Protein AF-A0A916BZL9-F1 (afdb_monomer)

Radius of gyration: 37.6 Å; Cα contacts (8 Å, |Δi|>4): 1705; chains: 1; bounding box: 95×130×111 Å

pLDDT: mean 75.58, std 20.4, range [21.83, 97.94]

Sequence (964 aa):
MSTSQPVLASDRSGGVELQGHEIQIGGDVVGRDKIVSYTVYGATLQEAPREPLIKRRAAQPQPPRAPLDFFDRTGELAQVEQLIKQGKPVAICGSDGAGKSALLRQAANGSTAHTLPDGVILLEGLDEYGHTLLPGDVIQRWFDAFYLSEPPLKVTSASAQPYLSQLRPLLLLDHVTLDADQLRPLLDLFPNSPALIARPSALPGLARPIKLGPLPRPDAIDLFAATSGLLITAAQRSSVDAICALLNDVPLAIVRAADVIREMNLPLDQAQARLTNAPPLAGDSITLGLSRVMALIQSVLTSLEKQILEVAANLPGISIDPKQIAALIGGAQAVAVEAAIDHLKALGLLHANSPRVRLDAGLRELWRGADGANTIKDRLLAQLLRDLRTGRFNDDTYCAEELGHVLGAIEYAMQAQRWNEAITLSRAIDRYLTLHGLWDAWRQIADRVLQSARAVGDRSAEAWALHQLGTRAIESNKAQAIDLLKQALSVRTQIGDKAGAEITQHNLDILTPPPPIPPKNGEGTIGPTGMSGAAKFMIGAVLVGLVAVVAIVIAQLAPPSAVPTATLVVIAPDTPTRAPGNTPTSRPPSHTPTRTPTGTLPPTATFTPTPTPTETPTPQPMGLIPYLEQVGNAYEIFVSSEDGSQRQALTQRSETGNFDPVLSPDGKSVAFWAFGSFATVRVPPRELYVVSLEERQPRLLLSGQPYDPRIVWSPKSDLVAVTLVTPSELGSQVDIYLAPVTGRNPRPLTSPNLDDYPIHTDPSFSPDGSQIAYVPRATANSGGAGINVVNVDGSNWQPLSLQADNAFLEVRSLAWSPVENQIAFIGRNLADPSSSSVAAPPAGLYLVNGDGSDLTPWIKASLGSAGPLVWSPDGRQVAFTANNALWLLAKESAEPRLLVRGLSVEPNGCTFVPWFMWLSDGRQLAYNTDRNGPIEIHAITIDGRNDRVLKTAPPTYLILPRGC

Mean predicted aligned error: 20.32 Å

Nearest PDB structures (foldseek):
  6ikg-assembly1_C  TM=6.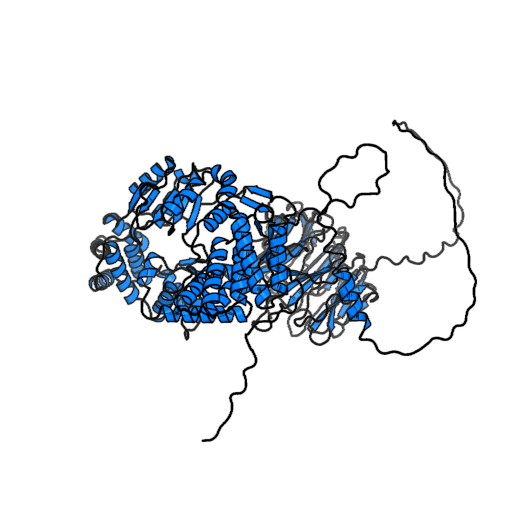586E-01  e=1.154E-08  Deinococcus radiodurans R1 = ATCC 13939 = DSM 20539
  6hc2-assembly4_S  TM=3.197E-01  e=1.027E-03  Homo sapiens
  3sf4-assembly2_B  TM=3.310E-01  e=1.666E-03  Homo sapiens
  6hc2-assembly1_C  TM=3.202E-01  e=1.460E-03  Homo sapiens
  5a7d-assembly2_E  TM=4.018E-01  e=1.793E-02  Drosophila melanogaster

Structure (mmCIF, N/CA/C/O backbone):
data_AF-A0A916BZL9-F1
#
_entry.id   AF-A0A916BZL9-F1
#
loop_
_atom_site.group_PDB
_atom_site.id
_atom_site.type_symbol
_atom_site.label_atom_id
_atom_site.label_alt_id
_atom_site.label_comp_id
_atom_site.label_asym_id
_atom_site.label_entity_id
_atom_site.label_seq_id
_atom_site.pdbx_PDB_ins_code
_atom_site.Cartn_x
_atom_site.Cartn_y
_atom_site.Cartn_z
_atom_site.occupancy
_atom_site.B_iso_or_equiv
_atom_site.auth_seq_id
_atom_site.auth_comp_id
_atom_site.auth_asym_id
_atom_site.auth_atom_id
_atom_site.pdbx_PDB_model_num
ATOM 1 N N . MET A 1 1 ? 33.159 53.559 -18.172 1.00 36.22 1 MET A N 1
ATOM 2 C CA . MET A 1 1 ? 34.130 52.980 -19.122 1.00 36.22 1 MET A CA 1
ATOM 3 C C . MET A 1 1 ? 35.113 52.114 -18.353 1.00 36.22 1 MET A C 1
ATOM 5 O O . MET A 1 1 ? 35.986 52.652 -17.695 1.00 36.22 1 MET A O 1
ATOM 9 N N . SER A 1 2 ? 34.926 50.800 -18.380 1.00 24.42 2 SER A N 1
ATOM 10 C CA . SER A 1 2 ? 35.993 49.814 -18.581 1.00 24.42 2 SER A CA 1
ATOM 11 C C . SER A 1 2 ? 35.319 48.448 -18.646 1.00 24.42 2 SER A C 1
ATOM 13 O O . SER A 1 2 ? 34.538 48.071 -17.778 1.00 24.42 2 SER A O 1
ATOM 15 N N . THR A 1 3 ? 35.536 47.803 -19.774 1.00 26.55 3 THR A N 1
ATOM 16 C CA . THR A 1 3 ? 34.919 46.591 -20.294 1.00 26.55 3 THR A CA 1
ATOM 17 C C . THR A 1 3 ? 35.461 45.337 -19.616 1.00 26.55 3 THR A C 1
ATOM 19 O O . THR A 1 3 ? 36.673 45.159 -19.545 1.00 26.55 3 THR A O 1
ATOM 22 N N . SER A 1 4 ? 34.582 44.413 -19.238 1.00 23.88 4 SER A N 1
ATOM 23 C CA . SER A 1 4 ? 34.914 42.987 -19.155 1.00 23.88 4 SER A CA 1
ATOM 24 C C . SER A 1 4 ? 33.782 42.189 -19.804 1.00 23.88 4 SER A C 1
ATOM 26 O O . SER A 1 4 ? 32.606 42.384 -19.507 1.00 23.88 4 SER A O 1
ATOM 28 N N . GLN A 1 5 ? 34.159 41.395 -20.804 1.00 22.19 5 GLN A N 1
ATOM 29 C CA . GLN A 1 5 ? 33.285 40.592 -21.654 1.00 22.19 5 GLN A CA 1
ATOM 30 C C . GLN A 1 5 ? 32.561 39.492 -20.857 1.00 22.19 5 GLN A C 1
ATOM 32 O O . GLN A 1 5 ? 33.120 38.984 -19.884 1.00 22.19 5 GLN A O 1
ATOM 37 N N . PRO A 1 6 ? 31.364 39.060 -21.295 1.00 21.92 6 PRO A N 1
ATOM 38 C CA . PRO A 1 6 ? 30.734 37.862 -20.768 1.00 21.92 6 PRO A CA 1
ATOM 39 C C . PRO A 1 6 ? 31.481 36.628 -21.289 1.00 21.92 6 PRO A C 1
ATOM 41 O O . PRO A 1 6 ? 31.614 36.420 -22.495 1.00 21.92 6 PRO A O 1
ATOM 44 N N . VAL A 1 7 ? 31.975 35.807 -20.365 1.00 22.41 7 VAL A N 1
ATOM 45 C CA . VAL A 1 7 ? 32.432 34.449 -20.666 1.00 22.41 7 VAL A CA 1
ATOM 46 C C . VAL A 1 7 ? 31.210 33.656 -21.127 1.00 22.41 7 VAL A C 1
ATOM 48 O O . VAL A 1 7 ? 30.223 33.547 -20.401 1.00 22.41 7 VAL A O 1
ATOM 51 N N . LEU A 1 8 ? 31.273 33.149 -22.358 1.00 21.83 8 LEU A N 1
ATOM 52 C CA . LEU A 1 8 ? 30.312 32.217 -22.941 1.00 21.83 8 LEU A CA 1
ATOM 53 C C . LEU A 1 8 ? 30.092 31.043 -21.978 1.00 21.83 8 LEU A C 1
ATOM 55 O O . LEU A 1 8 ? 30.995 30.241 -21.746 1.00 21.83 8 LEU A O 1
ATOM 59 N N . ALA A 1 9 ? 28.886 30.963 -21.419 1.00 22.56 9 ALA A N 1
ATOM 60 C CA . ALA A 1 9 ? 28.412 29.800 -20.692 1.00 22.56 9 ALA A CA 1
ATOM 61 C C . ALA A 1 9 ? 28.256 28.648 -21.692 1.00 22.56 9 ALA A C 1
ATOM 63 O O . ALA A 1 9 ? 27.286 28.586 -22.444 1.00 22.56 9 ALA A O 1
ATOM 64 N N . SER A 1 10 ? 29.246 27.759 -21.728 1.00 22.73 10 SER A N 1
ATOM 65 C CA . SER A 1 10 ? 29.096 26.441 -22.327 1.00 22.73 10 SER A CA 1
ATOM 66 C C . SER A 1 10 ? 28.056 25.663 -21.525 1.00 22.73 10 SER A C 1
ATOM 68 O O . SER A 1 10 ? 28.251 25.411 -20.334 1.00 22.73 10 SER A O 1
ATOM 70 N N . ASP A 1 11 ? 26.956 25.359 -22.201 1.00 28.28 11 ASP A N 1
ATOM 71 C CA . ASP A 1 11 ? 26.041 24.238 -22.006 1.00 28.28 11 ASP A CA 1
ATOM 72 C C . ASP A 1 11 ? 26.281 23.397 -20.735 1.00 28.28 11 ASP A C 1
ATOM 74 O O . ASP A 1 11 ? 27.130 22.508 -20.672 1.00 28.28 11 ASP A O 1
ATOM 78 N N . ARG A 1 12 ? 25.519 23.710 -19.686 1.00 24.77 12 ARG A N 1
ATOM 79 C CA . ARG A 1 12 ? 25.252 22.810 -18.558 1.00 24.77 12 ARG A CA 1
ATOM 80 C C . ARG A 1 12 ? 23.746 22.743 -18.361 1.00 24.77 12 ARG A C 1
ATOM 82 O O . ARG A 1 12 ? 23.211 23.142 -17.329 1.00 24.77 12 ARG A O 1
ATOM 89 N N . SER A 1 13 ? 23.056 22.251 -19.383 1.00 28.45 13 SER A N 1
ATOM 90 C CA . SER A 1 13 ? 21.826 21.506 -19.156 1.00 28.45 13 SER A CA 1
ATOM 91 C C . SER A 1 13 ? 22.213 20.275 -18.325 1.00 28.45 13 SER A C 1
ATOM 93 O O . SER A 1 13 ? 23.066 19.484 -18.715 1.00 28.45 13 SER A O 1
ATOM 95 N N . GLY A 1 14 ? 21.684 20.173 -17.104 1.00 24.56 14 GLY A N 1
ATOM 96 C CA . GLY A 1 14 ? 21.959 19.082 -16.164 1.00 24.56 14 GLY A CA 1
ATOM 97 C C . GLY A 1 14 ? 21.326 17.761 -16.601 1.00 24.56 14 GLY A C 1
ATOM 98 O O . GLY A 1 14 ? 20.512 17.204 -15.870 1.00 24.56 14 GLY A O 1
ATOM 99 N N . GLY A 1 15 ? 21.672 17.285 -17.795 1.00 23.55 15 GLY A N 1
ATOM 100 C CA . GLY A 1 15 ? 21.434 15.917 -18.218 1.00 23.55 15 GLY A CA 1
ATOM 101 C C . GLY A 1 15 ? 22.379 15.006 -17.450 1.00 23.55 15 GLY A C 1
ATOM 102 O O . GLY A 1 15 ? 23.597 15.127 -17.556 1.00 23.55 15 GLY A O 1
ATOM 103 N N . VAL A 1 16 ? 21.822 14.102 -16.651 1.00 24.72 16 VAL A N 1
ATOM 104 C CA . VAL A 1 16 ? 22.564 12.928 -16.199 1.00 24.72 16 VAL A CA 1
ATOM 105 C C . VAL A 1 16 ? 22.815 12.087 -17.449 1.00 24.72 16 VAL A C 1
ATOM 107 O O . VAL A 1 16 ? 21.905 11.453 -17.977 1.00 24.72 16 VAL A O 1
ATOM 110 N N . GL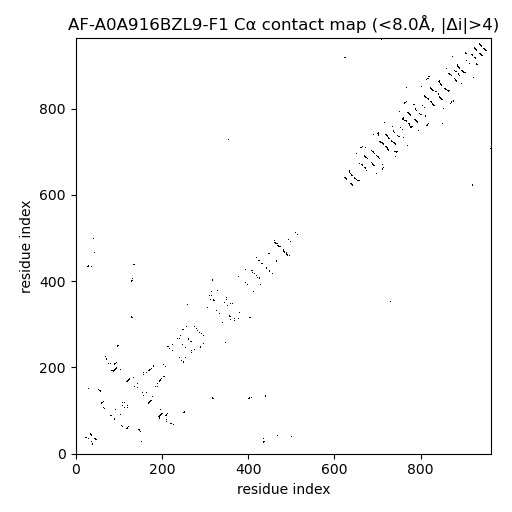U A 1 17 ? 24.033 12.161 -17.973 1.00 22.73 17 GLU A N 1
ATOM 111 C CA . GLU A 1 17 ? 24.498 11.358 -19.099 1.00 22.73 17 GLU A CA 1
ATOM 112 C C . GLU A 1 17 ? 24.733 9.923 -18.591 1.00 22.73 17 GLU A C 1
ATOM 114 O O . GLU A 1 17 ? 25.788 9.592 -18.053 1.00 22.73 17 GLU A O 1
ATOM 119 N N . LEU A 1 18 ? 23.709 9.068 -18.683 1.00 29.05 18 LEU A N 1
ATOM 120 C CA . LEU A 1 18 ? 23.858 7.625 -18.486 1.00 29.05 18 LEU A CA 1
ATOM 121 C C . LEU A 1 18 ? 24.472 7.053 -19.766 1.00 29.05 18 LEU A C 1
ATOM 123 O O . LEU A 1 18 ? 23.783 6.878 -20.771 1.00 29.05 18 LEU A O 1
ATOM 127 N N . GLN A 1 19 ? 25.787 6.823 -19.751 1.00 22.67 19 GLN A N 1
ATOM 128 C CA . GLN A 1 19 ? 26.478 6.177 -20.865 1.00 22.67 19 GLN A CA 1
ATOM 129 C C . GLN A 1 19 ? 25.921 4.770 -21.099 1.00 22.67 19 GLN A C 1
ATOM 131 O O . GLN A 1 19 ? 25.686 4.003 -20.165 1.00 22.67 19 GLN A O 1
ATOM 136 N N . GLY A 1 20 ? 25.674 4.480 -22.376 1.00 26.91 20 GLY A N 1
ATOM 137 C CA . GLY A 1 20 ? 24.860 3.365 -22.823 1.00 26.91 20 GLY A CA 1
ATOM 138 C C . GLY A 1 20 ? 25.423 2.004 -22.460 1.00 26.91 20 GLY A C 1
ATOM 139 O O . GLY A 1 20 ? 26.477 1.629 -22.955 1.00 26.91 20 GLY A O 1
ATOM 140 N N . HIS A 1 21 ? 24.635 1.252 -21.700 1.00 23.06 21 HIS A N 1
ATOM 141 C CA . HIS A 1 21 ? 24.303 -0.150 -21.940 1.00 23.06 21 HIS A CA 1
ATOM 142 C C . HIS A 1 21 ? 22.771 -0.242 -21.839 1.00 23.06 21 HIS A C 1
ATOM 144 O O . HIS A 1 21 ? 22.163 0.513 -21.080 1.00 23.06 21 HIS A O 1
ATOM 150 N N . GLU A 1 22 ? 22.133 -1.100 -22.638 1.00 32.22 22 GLU A N 1
ATOM 151 C CA . GLU A 1 22 ? 20.715 -1.447 -22.486 1.00 32.22 22 GLU A CA 1
ATOM 152 C C . GLU A 1 22 ? 20.497 -2.000 -21.073 1.00 32.22 22 GLU A C 1
ATOM 154 O O . GLU A 1 22 ? 20.740 -3.172 -20.796 1.00 32.22 22 GLU A O 1
ATOM 159 N N . ILE A 1 23 ? 20.076 -1.141 -20.146 1.00 28.30 23 ILE A N 1
ATOM 160 C CA . ILE A 1 23 ? 19.605 -1.584 -18.842 1.00 28.30 23 ILE A CA 1
ATOM 161 C C . ILE A 1 23 ? 18.109 -1.818 -19.011 1.00 28.30 23 ILE A C 1
ATOM 163 O O . ILE A 1 23 ? 17.318 -0.875 -19.034 1.00 28.30 23 ILE A O 1
ATOM 167 N N . GLN A 1 24 ? 17.721 -3.082 -19.160 1.00 32.16 24 GLN A N 1
ATOM 168 C CA . GLN A 1 24 ? 16.336 -3.500 -18.989 1.00 32.16 24 GLN A CA 1
ATOM 169 C C . GLN A 1 24 ? 16.021 -3.374 -17.490 1.00 32.16 24 GLN A C 1
ATOM 171 O O . GLN A 1 24 ? 16.237 -4.291 -16.700 1.00 32.16 24 GLN A O 1
ATOM 176 N N . ILE A 1 25 ? 15.605 -2.183 -17.062 1.00 34.12 25 ILE A N 1
ATOM 177 C CA . ILE A 1 25 ? 15.212 -1.936 -15.675 1.00 34.12 25 ILE A CA 1
ATOM 178 C C . ILE A 1 25 ? 13.791 -2.515 -15.553 1.00 34.12 25 ILE A C 1
ATOM 180 O O . ILE A 1 25 ? 12.865 -1.999 -16.173 1.00 34.12 25 ILE A O 1
ATOM 184 N N . GLY A 1 26 ? 13.639 -3.638 -14.846 1.00 29.56 26 GLY A N 1
ATOM 185 C CA . GLY A 1 26 ? 12.522 -4.587 -14.984 1.00 29.56 26 GLY A CA 1
ATOM 186 C C . GLY A 1 26 ? 11.088 -4.053 -14.848 1.00 29.56 26 GLY A C 1
ATOM 187 O O . GLY A 1 26 ? 10.867 -2.973 -14.304 1.00 29.56 26 GLY A O 1
ATOM 188 N N . GLY A 1 27 ? 10.151 -4.882 -15.331 1.00 43.59 27 GLY A N 1
ATOM 189 C CA . GLY A 1 27 ? 8.694 -4.705 -15.364 1.00 43.59 27 GLY A CA 1
ATOM 190 C C . GLY A 1 27 ? 8.173 -4.805 -16.806 1.00 43.59 27 GLY A C 1
ATOM 191 O O . GLY A 1 27 ? 8.584 -4.015 -17.647 1.00 43.59 27 GLY A O 1
ATOM 192 N N . ASP A 1 28 ? 7.296 -5.771 -17.088 1.00 53.78 28 ASP A N 1
ATOM 193 C CA . ASP A 1 28 ? 6.644 -5.950 -18.392 1.00 53.78 28 ASP A CA 1
ATOM 194 C C . ASP A 1 28 ? 5.125 -5.890 -18.175 1.00 53.78 28 ASP A C 1
ATOM 196 O O . ASP A 1 28 ? 4.580 -6.707 -17.428 1.00 53.78 28 ASP A O 1
ATOM 200 N N . VAL A 1 29 ? 4.437 -4.944 -18.821 1.00 55.78 29 VAL A N 1
ATOM 201 C CA . VAL A 1 29 ? 2.962 -4.909 -18.863 1.00 55.78 29 VAL A CA 1
ATOM 202 C C . VAL A 1 29 ? 2.512 -5.287 -20.262 1.00 55.78 29 VAL A C 1
ATOM 204 O O . VAL A 1 29 ? 2.971 -4.693 -21.239 1.00 55.78 29 VAL A O 1
ATOM 207 N N . VAL A 1 30 ? 1.609 -6.264 -20.375 1.00 56.41 30 VAL A N 1
ATOM 208 C CA . VAL A 1 30 ? 1.049 -6.656 -21.668 1.00 56.41 30 VAL A CA 1
ATOM 209 C C . VAL A 1 30 ? -0.151 -5.788 -22.015 1.00 56.41 30 VAL A C 1
ATOM 211 O O . VAL A 1 30 ? -1.174 -5.809 -21.330 1.00 56.41 30 VAL A O 1
ATOM 214 N N . GLY A 1 31 ? -0.032 -5.048 -23.113 1.00 55.84 31 GLY A N 1
ATOM 215 C CA . GLY A 1 31 ? -1.159 -4.524 -23.869 1.00 55.84 31 GLY A CA 1
ATOM 216 C C . GLY A 1 31 ? -1.530 -5.528 -24.956 1.00 55.84 31 GLY A C 1
ATOM 217 O O . GLY A 1 31 ? -0.776 -5.685 -25.907 1.00 55.84 31 GLY A O 1
ATOM 218 N N . ARG A 1 32 ? -2.645 -6.249 -24.777 1.00 60.88 32 ARG A N 1
ATOM 219 C CA . ARG A 1 32 ? -3.211 -7.274 -25.681 1.00 60.88 32 ARG A CA 1
ATOM 220 C C . ARG A 1 32 ? -2.231 -8.367 -26.160 1.00 60.88 32 ARG A C 1
ATOM 222 O O . ARG A 1 32 ? -2.323 -9.492 -25.677 1.00 60.88 32 ARG A O 1
ATOM 229 N N . ASP A 1 33 ? -1.337 -8.045 -27.095 1.00 57.38 33 ASP A N 1
ATOM 230 C CA . ASP A 1 33 ? -0.308 -8.891 -27.721 1.00 57.38 33 ASP A CA 1
ATOM 231 C C . ASP A 1 33 ? 1.117 -8.295 -27.656 1.00 57.38 33 ASP A C 1
ATOM 233 O O . ASP A 1 33 ? 2.048 -8.883 -28.204 1.00 57.38 33 ASP A O 1
ATOM 237 N N . LYS A 1 34 ? 1.319 -7.143 -27.004 1.00 68.38 34 LYS A N 1
ATOM 238 C CA . LYS A 1 34 ? 2.613 -6.459 -26.862 1.00 68.38 34 LYS A CA 1
ATOM 239 C C . LYS A 1 34 ? 3.009 -6.306 -25.405 1.00 68.38 34 LYS A C 1
ATOM 241 O O . LYS A 1 34 ? 2.186 -5.941 -24.577 1.00 68.38 34 LYS A O 1
ATOM 246 N N . ILE A 1 35 ? 4.282 -6.509 -25.105 1.00 66.06 35 ILE A N 1
ATOM 247 C CA . ILE A 1 35 ? 4.900 -6.139 -23.834 1.00 66.06 35 ILE A CA 1
ATOM 248 C C . ILE A 1 35 ? 5.417 -4.704 -23.942 1.00 66.06 35 ILE A C 1
ATOM 250 O O . ILE A 1 35 ? 6.112 -4.363 -24.899 1.00 66.06 35 ILE A O 1
ATOM 254 N N . VAL A 1 36 ? 5.095 -3.874 -22.953 1.00 69.25 36 VAL A N 1
ATOM 255 C CA . VAL A 1 36 ? 5.715 -2.564 -22.758 1.00 69.25 36 VAL A CA 1
ATOM 256 C C . VAL A 1 36 ? 6.827 -2.709 -21.721 1.00 69.25 36 VAL A C 1
ATOM 258 O O . VAL A 1 36 ? 6.548 -3.022 -20.564 1.00 69.25 36 VAL A O 1
ATOM 261 N N . SER A 1 37 ? 8.068 -2.457 -22.137 1.00 67.12 37 SER A N 1
ATOM 262 C CA . SER A 1 37 ? 9.252 -2.363 -21.267 1.00 67.12 37 SER A CA 1
ATOM 263 C C . SER A 1 37 ? 9.768 -0.917 -21.241 1.00 67.12 37 SER A C 1
ATOM 265 O O . SER A 1 37 ? 9.403 -0.110 -22.096 1.00 67.12 37 SER A O 1
ATOM 267 N N . TYR A 1 38 ? 10.629 -0.556 -20.286 1.00 68.75 38 TYR A N 1
ATOM 268 C CA . TYR A 1 38 ? 11.061 0.835 -20.090 1.00 68.75 38 TYR A CA 1
ATOM 269 C C . TYR A 1 38 ? 12.564 1.053 -20.328 1.00 68.75 38 TYR A C 1
ATOM 271 O O . TYR A 1 38 ? 13.388 0.306 -19.804 1.00 68.75 38 TYR A O 1
ATOM 279 N N . THR A 1 39 ? 12.927 2.117 -21.056 1.00 68.75 39 THR A N 1
ATOM 280 C CA . THR A 1 39 ? 14.320 2.556 -21.279 1.00 68.75 39 THR A CA 1
ATOM 281 C C . THR A 1 39 ? 14.508 4.028 -20.905 1.00 68.75 39 THR A C 1
ATOM 283 O O . THR A 1 39 ? 13.540 4.775 -20.756 1.00 68.75 39 THR A O 1
ATOM 286 N N . VAL A 1 40 ? 15.760 4.498 -20.829 1.00 63.59 40 VAL A N 1
ATOM 287 C CA . VAL A 1 40 ? 16.072 5.926 -20.599 1.00 63.59 40 VAL A CA 1
ATOM 288 C C . VAL A 1 40 ? 15.510 6.860 -21.687 1.00 63.59 40 VAL A C 1
ATOM 290 O O . VAL A 1 40 ? 15.324 8.052 -21.439 1.00 63.59 40 VAL A O 1
ATOM 293 N N . TYR A 1 41 ? 15.191 6.325 -22.872 1.00 66.44 41 TYR A N 1
ATOM 294 C CA . TYR A 1 41 ? 14.620 7.066 -24.003 1.00 66.44 41 TYR A CA 1
ATOM 295 C C . TYR A 1 41 ? 13.089 6.972 -24.100 1.00 66.44 41 TYR A C 1
ATOM 297 O O . TYR A 1 41 ? 12.506 7.609 -24.986 1.00 66.44 41 TYR A O 1
ATOM 305 N N . GLY A 1 42 ? 12.444 6.223 -23.200 1.00 72.38 42 GLY A N 1
ATOM 306 C CA . GLY A 1 42 ? 10.999 6.005 -23.166 1.00 72.38 42 GLY A CA 1
ATOM 307 C C . GLY A 1 42 ? 10.596 4.529 -23.174 1.00 72.38 42 GLY A C 1
ATOM 308 O O . GLY A 1 42 ? 11.431 3.622 -23.104 1.00 72.38 42 GLY A O 1
ATOM 309 N N . ALA A 1 43 ? 9.289 4.306 -23.245 1.00 82.44 43 ALA A N 1
ATOM 310 C CA . ALA A 1 43 ? 8.665 2.994 -23.259 1.00 82.44 43 ALA A CA 1
ATOM 311 C C . ALA A 1 43 ? 8.832 2.297 -24.621 1.00 82.44 43 ALA A C 1
ATOM 313 O O . ALA A 1 43 ? 8.488 2.829 -25.675 1.00 82.44 43 ALA A O 1
ATOM 314 N N . THR A 1 44 ? 9.321 1.067 -24.593 1.00 82.81 44 THR A N 1
ATOM 315 C CA . THR A 1 44 ? 9.607 0.232 -25.764 1.00 82.81 44 THR A CA 1
ATOM 316 C C . THR A 1 44 ? 8.619 -0.911 -25.872 1.00 82.81 44 THR A C 1
ATOM 318 O O . THR A 1 44 ? 8.185 -1.447 -24.853 1.00 82.81 44 THR A O 1
ATOM 321 N N . LEU A 1 45 ? 8.297 -1.304 -27.098 1.00 82.44 45 LEU A N 1
ATOM 322 C CA . LEU A 1 45 ? 7.410 -2.426 -27.369 1.00 82.44 45 LEU A CA 1
ATOM 323 C C . LEU A 1 45 ? 8.190 -3.699 -27.663 1.00 82.44 45 LEU A C 1
ATOM 325 O O . LEU A 1 45 ? 9.231 -3.673 -28.320 1.00 82.44 45 LEU A O 1
ATOM 329 N N . GLN A 1 46 ? 7.625 -4.823 -27.250 1.00 80.00 46 GLN A N 1
ATOM 330 C CA . GLN A 1 46 ? 8.052 -6.160 -27.642 1.00 80.00 46 GLN A CA 1
ATOM 331 C C . GLN A 1 46 ? 6.822 -7.007 -27.977 1.00 80.00 46 GLN A C 1
ATOM 333 O O . GLN A 1 46 ? 5.725 -6.741 -27.491 1.00 80.00 46 GLN A O 1
ATOM 338 N N . GLU A 1 47 ? 6.985 -8.029 -28.813 1.00 74.12 47 GLU A N 1
ATOM 339 C CA . GLU A 1 47 ? 5.933 -9.025 -29.042 1.00 74.12 47 GLU A CA 1
ATOM 340 C C . GLU A 1 47 ? 5.725 -9.861 -27.774 1.00 74.12 47 GLU A C 1
ATOM 342 O O . GLU A 1 47 ? 6.691 -10.358 -27.189 1.00 74.12 47 GLU A O 1
ATOM 347 N N . ALA A 1 48 ? 4.475 -10.041 -27.341 1.00 65.56 48 ALA A N 1
ATOM 348 C CA . ALA A 1 48 ? 4.183 -10.919 -26.219 1.00 65.56 48 ALA A CA 1
ATOM 349 C C . ALA A 1 48 ? 4.432 -12.383 -26.639 1.00 65.56 48 ALA A C 1
ATOM 351 O O . ALA A 1 48 ? 3.887 -12.841 -27.644 1.00 65.56 48 ALA A O 1
ATOM 352 N N . PRO A 1 49 ? 5.213 -13.164 -25.870 1.00 63.78 49 PRO A N 1
ATOM 353 C CA . PRO A 1 49 ? 5.552 -14.540 -26.236 1.00 63.78 49 PRO A CA 1
ATOM 354 C C . PRO A 1 49 ? 4.350 -15.496 -26.160 1.00 63.78 49 PRO A C 1
ATOM 356 O O . PRO A 1 49 ? 4.393 -16.588 -26.724 1.00 63.78 49 PRO A O 1
ATOM 359 N N . ARG A 1 50 ? 3.291 -15.112 -25.433 1.00 67.00 50 ARG A N 1
ATOM 360 C CA . ARG A 1 50 ? 2.023 -15.841 -25.288 1.00 67.00 50 ARG A CA 1
ATOM 361 C C . ARG A 1 50 ? 0.910 -14.899 -24.825 1.00 67.00 50 ARG A C 1
ATOM 363 O O . ARG A 1 50 ? 1.199 -13.875 -24.208 1.00 67.00 50 ARG A O 1
ATOM 370 N N . GLU A 1 51 ? -0.345 -15.284 -25.056 1.00 70.44 51 GLU A N 1
ATOM 371 C CA . GLU A 1 51 ? -1.496 -14.593 -24.463 1.00 70.44 51 GLU A CA 1
ATOM 372 C C . GLU A 1 51 ? -1.443 -14.654 -22.919 1.00 70.44 51 GLU A C 1
ATOM 374 O O . GLU A 1 51 ? -1.072 -15.698 -22.364 1.00 70.44 51 GLU A O 1
ATOM 379 N N . PRO A 1 52 ? -1.804 -13.566 -22.209 1.00 78.25 52 PRO A N 1
ATOM 380 C CA . PRO A 1 52 ? -1.832 -13.545 -20.749 1.00 78.25 52 PRO A CA 1
ATOM 381 C C . PRO A 1 52 ? -2.801 -14.570 -20.156 1.00 78.25 52 PRO A C 1
ATOM 383 O O . PRO A 1 52 ? -3.967 -14.658 -20.545 1.00 78.25 52 PRO A O 1
ATOM 386 N N . LEU A 1 53 ? -2.334 -15.318 -19.155 1.00 82.88 53 LEU A N 1
ATOM 387 C CA . LEU A 1 53 ? -3.181 -16.226 -18.387 1.00 82.88 53 LEU A CA 1
ATOM 388 C C . LEU A 1 53 ? -3.981 -15.420 -17.366 1.00 82.88 53 LEU A C 1
ATOM 390 O O . LEU A 1 53 ? -3.405 -14.855 -16.440 1.00 82.88 53 LEU A O 1
ATOM 394 N N . ILE A 1 54 ? -5.305 -15.390 -17.520 1.00 89.75 54 ILE A N 1
ATOM 395 C CA . ILE A 1 54 ? -6.210 -14.685 -16.607 1.00 89.75 54 ILE A CA 1
ATOM 396 C C . ILE A 1 54 ? -6.875 -15.703 -15.683 1.00 89.75 54 ILE A C 1
ATOM 398 O O . ILE A 1 54 ? -7.590 -16.599 -16.136 1.00 89.75 54 ILE A O 1
ATOM 402 N N . LYS A 1 55 ? -6.663 -15.556 -14.374 1.00 92.12 55 LYS A N 1
ATOM 403 C CA . LYS A 1 55 ? -7.223 -16.434 -13.343 1.00 92.12 55 LYS A CA 1
ATOM 404 C C . LYS A 1 55 ? -8.058 -15.629 -12.361 1.00 92.12 55 LYS A C 1
ATOM 406 O O . LYS A 1 55 ? -7.608 -14.623 -11.828 1.00 92.12 55 LYS A O 1
ATOM 411 N N . ARG A 1 56 ? -9.272 -16.096 -12.075 1.00 91.31 56 ARG A N 1
ATOM 412 C CA . ARG A 1 56 ? -10.117 -15.500 -11.036 1.00 91.31 56 ARG A CA 1
ATOM 413 C C . ARG A 1 56 ? -9.487 -15.702 -9.652 1.00 91.31 56 ARG A C 1
ATOM 415 O O . ARG A 1 56 ? -9.036 -16.805 -9.335 1.00 91.31 56 ARG A O 1
ATOM 422 N N . ARG A 1 57 ? -9.466 -14.653 -8.829 1.00 90.44 57 ARG A N 1
ATOM 423 C CA . ARG A 1 57 ? -8.993 -14.709 -7.439 1.00 90.44 57 ARG A CA 1
ATOM 424 C C . ARG A 1 57 ? -9.896 -15.610 -6.596 1.00 90.44 57 ARG A C 1
ATOM 426 O O . ARG A 1 57 ? -11.111 -15.629 -6.778 1.00 90.44 57 ARG A O 1
ATOM 433 N N . ALA A 1 58 ? -9.282 -16.353 -5.674 1.00 82.12 58 ALA A N 1
ATOM 434 C CA . ALA A 1 58 ? -10.002 -17.226 -4.745 1.00 82.12 58 ALA A CA 1
ATOM 435 C C . ALA A 1 58 ? -10.705 -16.426 -3.635 1.00 82.12 58 ALA A C 1
ATOM 437 O O . ALA A 1 58 ? -11.844 -16.727 -3.287 1.00 82.12 58 ALA A O 1
ATOM 438 N N . ALA A 1 59 ? -10.040 -15.393 -3.109 1.00 77.88 59 ALA A N 1
ATOM 439 C CA . ALA A 1 59 ? -10.613 -14.480 -2.128 1.00 77.88 59 ALA A CA 1
ATOM 440 C C . ALA A 1 59 ? -11.445 -13.392 -2.818 1.00 77.88 59 ALA A C 1
ATOM 442 O O . ALA A 1 59 ? -11.019 -12.818 -3.822 1.00 77.88 59 ALA A O 1
ATOM 443 N N . GLN A 1 60 ? -12.620 -13.107 -2.260 1.00 83.00 60 GLN A N 1
ATOM 444 C CA . GLN A 1 60 ? -13.497 -12.038 -2.731 1.00 83.00 60 GLN A CA 1
ATOM 445 C C . GLN A 1 60 ? -13.209 -10.727 -1.991 1.00 83.00 60 GLN A C 1
ATOM 447 O O . GLN A 1 60 ? -12.861 -10.779 -0.804 1.00 83.00 60 GLN A O 1
ATOM 452 N N . PRO A 1 61 ? -13.405 -9.568 -2.647 1.00 88.38 61 PRO A N 1
ATOM 453 C CA . PRO A 1 61 ? -13.385 -8.268 -1.987 1.00 88.38 61 PRO A CA 1
ATOM 454 C C . PRO A 1 61 ? -14.324 -8.237 -0.776 1.00 88.38 61 PRO A C 1
ATOM 456 O O . PRO A 1 61 ? -15.494 -8.623 -0.864 1.00 88.38 61 PRO A O 1
ATOM 459 N N . GLN A 1 62 ? -13.786 -7.810 0.364 1.00 87.50 62 GLN A N 1
ATOM 460 C CA . GLN A 1 62 ? -14.511 -7.734 1.629 1.00 87.50 62 GLN A CA 1
ATOM 461 C C . GLN A 1 62 ? -15.087 -6.328 1.840 1.00 87.50 62 GLN A C 1
ATOM 463 O O . GLN A 1 62 ? -14.490 -5.347 1.386 1.00 87.50 62 GLN A O 1
ATOM 468 N N . PRO A 1 63 ? -16.226 -6.201 2.545 1.00 87.81 63 PRO A N 1
ATOM 469 C CA . PRO A 1 63 ? -16.784 -4.896 2.860 1.00 87.81 63 PRO A CA 1
ATOM 470 C C . PRO A 1 63 ? -15.826 -4.071 3.737 1.00 87.81 63 PRO A C 1
ATOM 472 O O . PRO A 1 63 ? -15.117 -4.630 4.579 1.00 87.81 63 PRO A O 1
ATOM 475 N N . PRO A 1 64 ? -15.817 -2.732 3.587 1.00 87.00 64 PRO A N 1
ATOM 476 C CA . PRO A 1 64 ? -15.110 -1.863 4.520 1.00 87.00 64 PRO A CA 1
ATOM 477 C C . PRO A 1 64 ? -15.692 -2.010 5.927 1.00 87.00 64 PRO A C 1
ATOM 479 O O . PRO A 1 64 ? -16.874 -2.316 6.084 1.00 87.00 64 PRO A O 1
ATOM 482 N N . ARG A 1 65 ? -14.888 -1.735 6.959 1.00 80.94 65 ARG A N 1
ATOM 483 C CA . ARG A 1 65 ? -15.338 -1.819 8.355 1.00 80.94 65 ARG A CA 1
ATOM 484 C C . ARG A 1 65 ? -16.586 -0.956 8.585 1.00 80.94 65 ARG A C 1
ATOM 486 O O . ARG A 1 65 ? -16.621 0.215 8.192 1.00 80.94 65 ARG A O 1
ATOM 493 N N . ALA A 1 66 ? -17.587 -1.539 9.241 1.00 84.56 66 ALA A N 1
ATOM 494 C CA . ALA A 1 66 ? -18.779 -0.816 9.661 1.00 84.56 66 ALA A CA 1
ATOM 495 C C . ALA A 1 66 ? -18.420 0.319 10.645 1.00 84.56 66 ALA A C 1
ATOM 497 O O . ALA A 1 66 ? -17.464 0.180 11.419 1.00 84.56 66 ALA A O 1
ATOM 498 N N . PRO A 1 67 ? -19.169 1.436 10.639 1.00 80.38 67 PRO A N 1
ATOM 499 C CA . PRO A 1 67 ? -19.105 2.421 11.714 1.00 80.38 67 PRO A CA 1
ATOM 500 C C . PRO A 1 67 ? -19.281 1.746 13.082 1.00 80.38 67 PRO A C 1
ATOM 502 O O . PRO A 1 67 ? -20.116 0.856 13.221 1.00 80.38 67 PRO A O 1
ATOM 505 N N . LEU A 1 68 ? -18.490 2.164 14.076 1.00 66.12 68 LEU A N 1
ATOM 506 C CA . LEU A 1 68 ? -18.599 1.653 15.451 1.00 66.12 68 LEU A CA 1
ATOM 507 C C . LEU A 1 68 ? -19.984 1.934 16.037 1.00 66.12 68 LEU A C 1
ATOM 509 O O . LEU A 1 68 ? -20.587 1.038 16.620 1.00 66.12 68 LEU A O 1
ATOM 513 N N . ASP A 1 69 ? -20.502 3.136 15.786 1.00 68.56 69 ASP A N 1
ATOM 514 C CA . ASP A 1 69 ? -21.848 3.531 16.162 1.00 68.56 69 ASP A CA 1
ATOM 515 C C . ASP A 1 69 ? -22.629 4.044 14.943 1.00 68.56 69 ASP A C 1
ATOM 517 O O . ASP A 1 69 ? -22.102 4.774 14.096 1.00 68.56 69 ASP A O 1
ATOM 521 N N . PHE A 1 70 ? -23.905 3.662 14.850 1.00 77.50 70 PHE A N 1
ATOM 522 C CA . PHE A 1 70 ? -24.795 4.023 13.747 1.00 77.50 70 PHE A CA 1
ATOM 523 C C . PHE A 1 70 ? -26.144 4.502 14.295 1.00 77.50 70 PHE A C 1
ATOM 525 O O . PHE A 1 70 ? -26.974 3.698 14.715 1.00 77.50 70 PHE A O 1
ATOM 532 N N . PHE A 1 71 ? -26.354 5.821 14.289 1.00 73.94 71 PHE A N 1
ATOM 533 C CA . PHE A 1 71 ? -27.543 6.474 14.847 1.00 73.94 71 PHE A CA 1
ATOM 534 C C . PHE A 1 71 ? -28.466 7.011 13.750 1.00 73.94 71 PHE A C 1
ATOM 536 O O . PHE A 1 71 ? -27.993 7.499 12.724 1.00 73.94 71 PHE A O 1
ATOM 543 N N . ASP A 1 72 ? -29.774 6.887 13.987 1.00 67.62 72 ASP A N 1
ATOM 544 C CA . ASP A 1 72 ? -30.903 7.386 13.184 1.00 67.62 72 ASP A CA 1
ATOM 545 C C . ASP A 1 72 ? -30.675 7.578 11.686 1.00 67.62 72 ASP A C 1
ATOM 547 O O . ASP A 1 72 ? -30.783 8.650 11.08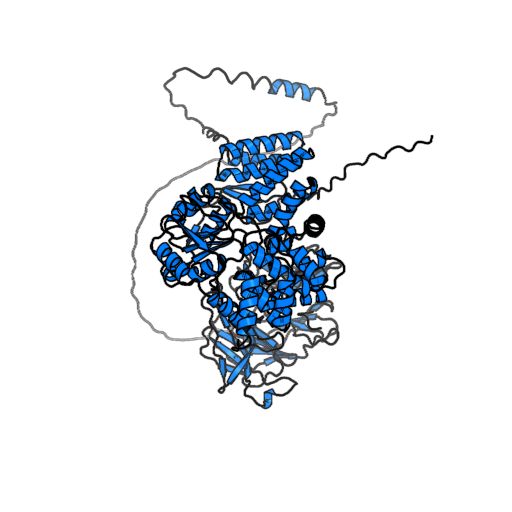5 1.00 67.62 72 ASP A O 1
ATOM 551 N N . ARG A 1 73 ? -30.357 6.452 11.064 1.00 81.12 73 ARG A N 1
ATOM 552 C CA . ARG A 1 73 ? -30.402 6.276 9.617 1.00 81.12 73 ARG A CA 1
ATOM 553 C C . ARG A 1 73 ? -30.975 4.911 9.261 1.00 81.12 73 ARG A C 1
ATOM 555 O O . ARG A 1 73 ? -30.661 4.360 8.214 1.00 81.12 73 ARG A O 1
ATOM 562 N N . THR A 1 74 ? -31.788 4.324 10.145 1.00 82.31 74 THR A N 1
ATOM 563 C CA . THR A 1 74 ? -32.388 2.994 9.942 1.00 82.31 74 THR A CA 1
ATOM 564 C C . THR A 1 74 ? -33.416 3.014 8.813 1.00 82.31 74 THR A C 1
ATOM 566 O O . THR A 1 74 ? -33.477 2.068 8.030 1.00 82.31 74 THR A O 1
ATOM 569 N N . GLY A 1 75 ? -34.167 4.112 8.671 1.00 85.69 75 GLY A N 1
ATOM 570 C CA . GLY A 1 75 ? -35.096 4.323 7.562 1.00 85.69 75 GLY A CA 1
ATOM 571 C C . GLY A 1 75 ? -34.379 4.444 6.216 1.00 85.69 75 GLY A C 1
ATOM 572 O O . GLY A 1 75 ? -34.740 3.762 5.257 1.00 85.69 75 GLY A O 1
ATOM 573 N N . GLU A 1 76 ? -33.337 5.272 6.136 1.00 91.94 76 GLU A N 1
ATOM 574 C CA . GLU A 1 76 ? -32.500 5.416 4.944 1.00 91.94 76 GLU A CA 1
ATOM 575 C C . GLU A 1 76 ? -31.741 4.126 4.633 1.00 91.94 76 GLU A C 1
ATOM 577 O O . GLU A 1 76 ? -31.691 3.726 3.473 1.00 91.94 76 GLU A O 1
ATOM 582 N N . LEU A 1 77 ? -31.207 3.438 5.645 1.00 93.12 77 LEU A N 1
ATOM 583 C CA . LEU A 1 77 ? -30.552 2.139 5.495 1.00 93.12 77 LEU A CA 1
ATOM 584 C C . LEU A 1 77 ? -31.523 1.103 4.926 1.00 93.12 77 LEU A C 1
ATOM 586 O O . LEU A 1 77 ? -31.183 0.440 3.953 1.00 93.12 77 LEU A O 1
ATOM 590 N N . ALA A 1 78 ? -32.749 1.017 5.447 1.00 91.12 78 ALA A N 1
ATOM 591 C CA . ALA A 1 78 ? -33.768 0.117 4.914 1.00 91.12 78 ALA A CA 1
ATOM 592 C C . ALA A 1 78 ? -34.113 0.439 3.447 1.00 91.12 78 ALA A C 1
ATOM 594 O O . ALA A 1 78 ? -34.277 -0.473 2.633 1.00 91.12 78 ALA A O 1
ATOM 595 N N . GLN A 1 79 ? -34.177 1.726 3.078 1.00 92.69 79 GLN A N 1
ATOM 596 C CA . GLN A 1 79 ? -34.362 2.145 1.683 1.00 92.69 79 GLN A CA 1
ATOM 597 C C . GLN A 1 79 ? -33.169 1.753 0.801 1.00 92.69 79 GLN A C 1
ATOM 599 O O . GLN A 1 79 ? -33.373 1.233 -0.298 1.00 92.69 79 GLN A O 1
ATOM 604 N N . VAL A 1 80 ? -31.936 1.973 1.272 1.00 94.25 80 VAL A N 1
ATOM 605 C CA . VAL A 1 80 ? -30.706 1.554 0.584 1.00 94.25 80 VAL A CA 1
ATOM 606 C C . VAL A 1 80 ? -30.724 0.042 0.369 1.00 94.25 80 VAL A C 1
ATOM 608 O O . VAL A 1 80 ? -30.607 -0.406 -0.768 1.00 94.25 80 VAL A O 1
ATOM 611 N N . GLU A 1 81 ? -30.946 -0.751 1.417 1.00 93.25 81 GLU A N 1
ATOM 612 C CA . GLU A 1 81 ? -30.992 -2.214 1.342 1.00 93.25 81 GLU A CA 1
ATOM 613 C C . GLU A 1 81 ? -32.078 -2.710 0.380 1.00 93.25 81 GLU A C 1
ATOM 615 O O . GLU A 1 81 ? -31.849 -3.633 -0.405 1.00 93.25 81 GLU A O 1
ATOM 620 N N . GLN A 1 82 ? -33.253 -2.075 0.372 1.00 92.94 82 GLN A N 1
ATOM 621 C CA . GLN A 1 82 ? -34.312 -2.404 -0.578 1.00 92.94 82 GLN A CA 1
ATOM 622 C C . GLN A 1 82 ? -33.902 -2.110 -2.029 1.00 92.94 82 GLN A C 1
ATOM 624 O O . GLN A 1 82 ? -34.241 -2.880 -2.928 1.00 92.94 82 GLN A O 1
ATOM 629 N N . LEU A 1 83 ? -33.185 -1.013 -2.282 1.00 92.38 83 LEU A N 1
ATOM 630 C CA . LEU A 1 83 ? -32.706 -0.661 -3.621 1.00 92.38 83 LEU A CA 1
ATOM 631 C C . LEU A 1 83 ? -31.539 -1.548 -4.076 1.00 92.38 83 LEU A C 1
ATOM 633 O O . LEU A 1 83 ? -31.494 -1.905 -5.255 1.00 92.38 83 LEU A O 1
ATOM 637 N N . ILE A 1 84 ? -30.673 -1.983 -3.153 1.00 92.00 84 ILE A N 1
ATOM 638 C CA . ILE A 1 84 ? -29.646 -3.002 -3.416 1.00 92.00 84 ILE A CA 1
ATOM 639 C C . ILE A 1 84 ? -30.316 -4.300 -3.884 1.00 92.00 84 ILE A C 1
ATOM 641 O O . ILE A 1 84 ? -29.927 -4.839 -4.917 1.00 92.00 84 ILE A O 1
ATOM 645 N N . LYS A 1 85 ? -31.386 -4.758 -3.209 1.00 90.50 85 LYS A N 1
ATOM 646 C CA . LYS A 1 85 ? -32.165 -5.942 -3.639 1.00 90.50 85 LYS A CA 1
ATOM 647 C C . LYS A 1 85 ? -32.749 -5.805 -5.048 1.00 90.50 85 LYS A C 1
ATOM 649 O O . LYS A 1 85 ? -32.970 -6.809 -5.715 1.00 90.50 85 LYS A O 1
ATOM 654 N N . GLN A 1 86 ? -33.017 -4.580 -5.501 1.00 89.62 86 GLN A N 1
ATOM 655 C CA . GLN A 1 86 ? -33.527 -4.301 -6.848 1.00 89.62 86 GLN A CA 1
ATOM 656 C C . GLN A 1 86 ? -32.422 -4.202 -7.913 1.00 89.62 86 GLN A C 1
ATOM 658 O O . GLN A 1 86 ? -32.753 -3.996 -9.079 1.00 89.62 86 GLN A O 1
ATOM 663 N N . GLY A 1 87 ? -31.140 -4.293 -7.534 1.00 86.38 87 GLY A N 1
ATOM 664 C CA . GLY A 1 87 ? -30.003 -4.164 -8.451 1.00 86.38 87 GLY A CA 1
ATOM 665 C C . GLY A 1 87 ? -29.842 -2.764 -9.054 1.00 86.38 87 GLY A C 1
ATOM 666 O O . GLY A 1 87 ? -29.260 -2.623 -10.123 1.00 86.38 87 GLY A O 1
ATOM 667 N N . LYS A 1 88 ? -30.399 -1.720 -8.424 1.00 82.88 88 LYS A N 1
ATOM 668 C CA . LYS A 1 88 ? -30.368 -0.351 -8.966 1.00 82.88 88 LYS A CA 1
ATOM 669 C C . LYS A 1 88 ? -29.200 0.454 -8.391 1.00 82.88 88 LYS A C 1
ATOM 671 O O . LYS A 1 88 ? -28.955 0.359 -7.189 1.00 82.88 88 LYS A O 1
ATOM 676 N N . PRO A 1 89 ? -28.554 1.327 -9.186 1.00 93.00 89 PRO A N 1
ATOM 677 C CA . PRO A 1 89 ? -27.631 2.320 -8.653 1.00 93.00 89 PRO A CA 1
ATOM 678 C C . PRO A 1 89 ? -28.350 3.315 -7.732 1.00 93.00 89 PRO A C 1
ATOM 680 O O . PRO A 1 89 ? -29.422 3.840 -8.059 1.00 93.00 89 PRO A O 1
ATOM 683 N N . VAL A 1 90 ? -27.737 3.611 -6.590 1.00 95.25 90 VAL A N 1
ATOM 684 C CA . VAL A 1 90 ? -28.231 4.532 -5.563 1.00 95.25 90 VAL A CA 1
ATOM 685 C C . VAL A 1 90 ? -27.208 5.639 -5.365 1.00 95.25 90 VAL A C 1
ATOM 687 O O . VAL A 1 90 ? -26.033 5.372 -5.139 1.00 95.25 90 VAL A O 1
ATOM 690 N N . ALA A 1 91 ? -27.654 6.890 -5.427 1.00 94.75 91 ALA A N 1
ATOM 691 C CA . ALA A 1 91 ? -26.837 8.043 -5.076 1.00 94.75 91 ALA A CA 1
ATOM 692 C C . ALA A 1 91 ? -27.206 8.501 -3.663 1.00 94.75 91 ALA A C 1
ATOM 694 O O . ALA A 1 91 ? -28.318 8.979 -3.441 1.00 94.75 91 ALA A O 1
ATOM 695 N N . ILE A 1 92 ? -26.282 8.364 -2.714 1.00 94.88 92 ILE A N 1
ATOM 696 C CA . ILE A 1 92 ? -26.416 8.909 -1.363 1.00 94.88 92 ILE A CA 1
ATOM 697 C C . ILE A 1 92 ? -25.928 10.358 -1.420 1.00 94.88 92 ILE A C 1
ATOM 699 O O . ILE A 1 92 ? -24.733 10.628 -1.553 1.00 94.88 92 ILE A O 1
ATOM 703 N N . CYS A 1 93 ? -26.877 11.286 -1.381 1.00 91.50 93 CYS A N 1
ATOM 704 C CA . CYS A 1 93 ? -26.679 12.710 -1.607 1.00 91.50 93 CYS A CA 1
ATOM 705 C C . CYS A 1 93 ? -26.705 13.493 -0.296 1.00 91.50 93 CYS A C 1
ATOM 707 O O . CYS A 1 93 ? -27.550 13.234 0.551 1.00 91.50 93 CYS A O 1
ATOM 709 N N . GLY A 1 94 ? -25.863 14.509 -0.159 1.00 87.44 94 GLY A N 1
ATOM 710 C CA . GLY A 1 94 ? -25.887 15.428 0.983 1.00 87.44 94 GLY A CA 1
ATOM 711 C C . GLY A 1 94 ? -24.583 16.206 1.102 1.00 87.44 94 GLY A C 1
ATOM 712 O O . GLY A 1 94 ? -23.561 15.782 0.557 1.00 87.44 94 GLY A O 1
ATOM 713 N N . SER A 1 95 ? -24.592 17.330 1.817 1.00 83.12 95 SER A N 1
ATOM 714 C CA . SER A 1 95 ? -23.368 18.101 2.068 1.00 83.12 95 SER A CA 1
ATOM 715 C C . SER A 1 95 ? -22.361 17.277 2.892 1.00 83.12 95 SER A C 1
ATOM 717 O O . SER A 1 95 ? -22.680 16.210 3.439 1.00 83.12 95 SER A O 1
ATOM 719 N N . ASP A 1 96 ? -21.102 17.698 2.923 1.00 80.75 96 ASP A N 1
ATOM 720 C CA . ASP A 1 96 ? -20.068 16.977 3.669 1.00 80.75 96 ASP A CA 1
ATOM 721 C C . ASP A 1 96 ? -20.335 17.014 5.175 1.00 80.75 96 ASP A C 1
ATOM 723 O O . ASP A 1 96 ? -20.914 17.958 5.700 1.00 80.75 96 ASP A O 1
ATOM 727 N N . GLY A 1 97 ? -20.034 15.909 5.858 1.00 79.44 97 GLY A N 1
ATOM 728 C CA . GLY A 1 97 ? -20.400 15.714 7.262 1.00 79.44 97 GLY A CA 1
ATOM 729 C C . GLY A 1 97 ? -21.834 15.228 7.535 1.00 79.44 97 GLY A C 1
ATOM 730 O O . GLY A 1 97 ? -22.157 14.940 8.686 1.00 79.44 97 GLY A O 1
ATOM 731 N N . ALA A 1 98 ? -22.678 15.048 6.508 1.00 86.31 98 ALA A N 1
ATOM 732 C CA . ALA A 1 98 ? -24.046 14.522 6.657 1.00 86.31 98 ALA A CA 1
ATOM 733 C C . ALA A 1 98 ? -24.144 13.001 6.938 1.00 86.31 98 ALA A C 1
ATOM 735 O O . ALA A 1 98 ? -25.245 12.477 7.088 1.00 86.31 98 ALA A O 1
ATOM 736 N N . GLY A 1 99 ? -23.019 12.272 6.972 1.00 86.81 99 GLY A N 1
ATOM 737 C CA . GLY A 1 99 ? -22.995 10.824 7.241 1.00 86.81 99 GLY A CA 1
ATOM 738 C C . GLY A 1 99 ? -23.099 9.912 6.009 1.00 86.81 99 GLY A C 1
ATOM 739 O O . GLY A 1 99 ? -23.425 8.736 6.150 1.00 86.81 99 GLY A O 1
ATOM 740 N N . LYS A 1 100 ? -22.800 10.417 4.801 1.00 89.31 100 LYS A N 1
ATOM 741 C CA . LYS A 1 100 ? -22.858 9.641 3.542 1.00 89.31 100 LYS A CA 1
ATOM 742 C C . LYS A 1 100 ? -22.004 8.366 3.589 1.00 89.31 100 LYS A C 1
ATOM 744 O O . LYS A 1 100 ? -22.524 7.276 3.366 1.00 89.31 100 LYS A O 1
ATOM 749 N N . SER A 1 101 ? -20.722 8.504 3.929 1.00 87.06 101 SER A N 1
ATOM 750 C CA . SER A 1 101 ? -19.767 7.392 4.012 1.00 87.06 101 SER A CA 1
ATOM 751 C C . SER A 1 101 ? -20.127 6.408 5.127 1.00 87.06 101 SER A C 1
ATOM 753 O O . SER A 1 101 ? -19.974 5.203 4.954 1.00 87.06 101 SER A O 1
ATOM 755 N N . ALA A 1 102 ? -20.684 6.893 6.244 1.00 88.75 102 ALA A N 1
ATOM 756 C CA . ALA A 1 102 ? -21.171 6.036 7.325 1.00 88.75 102 ALA A CA 1
ATOM 757 C C . ALA A 1 102 ? -22.353 5.166 6.868 1.00 88.75 102 ALA A C 1
ATOM 759 O O . ALA A 1 102 ? -22.324 3.955 7.065 1.00 88.75 102 ALA A O 1
ATOM 760 N N . LEU A 1 103 ? -23.348 5.749 6.185 1.00 92.31 103 LEU A N 1
ATOM 761 C CA . LEU A 1 103 ? -24.475 4.997 5.620 1.00 92.31 103 LEU A CA 1
ATOM 762 C C . LEU A 1 103 ? -24.019 3.984 4.562 1.00 92.31 103 LEU A C 1
ATOM 764 O O . LEU A 1 103 ? -24.477 2.844 4.565 1.00 92.31 103 LEU A O 1
ATOM 768 N N . LEU A 1 104 ? -23.097 4.384 3.686 1.00 93.00 104 LEU A N 1
ATOM 769 C CA . LEU A 1 104 ? -22.523 3.518 2.657 1.00 93.00 104 LEU A CA 1
ATOM 770 C C . LEU A 1 104 ? -21.787 2.315 3.277 1.00 93.00 104 LEU A C 1
ATOM 772 O O . LEU A 1 104 ? -22.043 1.178 2.881 1.00 93.00 104 LEU A O 1
ATOM 776 N N . ARG A 1 105 ? -20.923 2.542 4.278 1.00 91.94 105 ARG A N 1
ATOM 777 C CA . ARG A 1 105 ? -20.181 1.477 4.981 1.00 91.94 105 ARG A CA 1
ATOM 778 C C . ARG A 1 105 ? -21.093 0.596 5.834 1.00 91.94 105 ARG A C 1
ATOM 780 O O . ARG A 1 105 ? -20.873 -0.610 5.905 1.00 91.94 105 ARG A O 1
ATOM 787 N N . GLN A 1 106 ? -22.143 1.156 6.432 1.00 93.38 106 GLN A N 1
ATOM 788 C CA . GLN A 1 106 ? -23.136 0.365 7.158 1.00 93.38 106 GLN A CA 1
ATOM 789 C C . GLN A 1 106 ? -23.914 -0.555 6.209 1.00 93.38 106 GLN A C 1
ATOM 791 O O . GLN A 1 106 ? -24.035 -1.747 6.475 1.00 93.38 106 GLN A O 1
ATOM 796 N N . ALA A 1 107 ? -24.382 -0.036 5.069 1.00 93.44 107 ALA A N 1
ATOM 797 C CA . ALA A 1 107 ? -25.092 -0.826 4.063 1.00 93.44 107 ALA A CA 1
ATOM 798 C C . ALA A 1 107 ? -24.226 -1.950 3.471 1.00 93.44 107 ALA A C 1
ATOM 800 O O . ALA A 1 107 ? -24.735 -3.030 3.177 1.00 93.44 107 ALA A O 1
ATOM 801 N N . ALA A 1 108 ? -22.916 -1.719 3.345 1.00 93.88 108 ALA A N 1
ATOM 802 C CA . ALA A 1 108 ? -21.942 -2.713 2.901 1.00 93.88 108 ALA A CA 1
ATOM 803 C C . ALA A 1 108 ? -21.823 -3.935 3.829 1.00 93.88 108 ALA A C 1
ATOM 805 O O . ALA A 1 108 ? -21.490 -5.019 3.362 1.00 93.88 108 ALA A O 1
ATOM 806 N N . ASN A 1 109 ? -22.113 -3.761 5.121 1.00 93.31 109 ASN A N 1
ATOM 807 C CA . ASN A 1 109 ? -22.127 -4.823 6.134 1.00 93.31 109 ASN A CA 1
ATOM 808 C C . ASN A 1 109 ? -23.558 -5.307 6.444 1.00 93.31 109 ASN A C 1
ATOM 810 O O . ASN A 1 109 ? -23.797 -6.025 7.413 1.00 93.31 109 ASN A O 1
ATOM 814 N N . GLY A 1 110 ? -24.540 -4.874 5.648 1.00 90.12 110 GLY A N 1
ATOM 815 C CA . GLY A 1 110 ? -25.931 -5.278 5.789 1.00 90.12 110 GLY A CA 1
ATOM 816 C C . GLY A 1 110 ? -26.172 -6.693 5.271 1.00 90.12 110 GLY A C 1
ATOM 817 O O . GLY A 1 110 ? -25.480 -7.189 4.378 1.00 90.12 110 GLY A O 1
ATOM 818 N N . SER A 1 111 ? -27.230 -7.331 5.774 1.00 88.12 111 SER A N 1
ATOM 819 C CA . SER A 1 111 ? -27.624 -8.693 5.373 1.00 88.12 111 SER A CA 1
ATOM 820 C C . SER A 1 111 ? -27.754 -8.853 3.855 1.00 88.12 111 SER A C 1
ATOM 822 O O . SER A 1 111 ? -27.369 -9.876 3.301 1.00 88.12 111 SER A O 1
ATOM 824 N N . THR A 1 112 ? -28.242 -7.816 3.170 1.00 88.81 112 THR A N 1
ATOM 825 C CA . THR A 1 112 ? -28.406 -7.808 1.713 1.00 88.81 112 THR A CA 1
ATOM 826 C C . THR A 1 112 ? -27.063 -7.840 0.983 1.00 88.81 112 THR A C 1
ATOM 828 O O . THR A 1 112 ? -26.919 -8.592 0.022 1.00 88.81 112 THR A O 1
ATOM 831 N N . ALA A 1 113 ? -26.074 -7.065 1.435 1.00 90.19 113 ALA A N 1
ATOM 832 C CA . ALA A 1 113 ? -24.755 -7.021 0.811 1.00 90.19 113 ALA A CA 1
ATOM 833 C C . ALA A 1 113 ? -24.052 -8.385 0.893 1.00 90.19 113 ALA A C 1
ATOM 835 O O . ALA A 1 113 ? -23.496 -8.847 -0.098 1.00 90.19 113 ALA A O 1
ATOM 836 N N . HIS A 1 114 ? -24.189 -9.087 2.023 1.00 88.94 114 HIS A N 1
ATOM 837 C CA . HIS A 1 114 ? -23.634 -10.432 2.214 1.00 88.94 114 HIS A CA 1
ATOM 838 C C . HIS A 1 114 ? -24.263 -11.518 1.324 1.00 88.94 114 HIS A C 1
ATOM 840 O O . HIS A 1 114 ? -23.685 -12.593 1.186 1.00 88.94 114 HIS A O 1
ATOM 846 N N . THR A 1 115 ? -25.426 -11.269 0.709 1.00 90.38 115 THR A N 1
ATOM 847 C CA . THR A 1 115 ? -26.026 -12.220 -0.249 1.00 90.38 115 THR A CA 1
ATOM 848 C C . THR A 1 115 ? -25.433 -12.135 -1.655 1.00 90.38 115 THR A C 1
ATOM 850 O O . THR A 1 115 ? -25.720 -12.995 -2.490 1.00 90.38 115 THR A O 1
ATOM 853 N N . LEU A 1 116 ? -24.630 -11.106 -1.946 1.00 92.38 116 LEU A N 1
ATOM 854 C CA . LEU A 1 116 ? -24.042 -10.912 -3.266 1.00 92.38 116 LEU A CA 1
ATOM 855 C C . LEU A 1 116 ? -22.842 -11.852 -3.458 1.00 92.38 116 LEU A C 1
ATOM 857 O O . LEU A 1 116 ? -21.950 -11.894 -2.613 1.00 92.38 116 LEU A O 1
ATOM 861 N N . PRO A 1 117 ? -22.801 -12.616 -4.564 1.00 91.56 117 PRO A N 1
ATOM 862 C CA . PRO A 1 117 ? -21.899 -13.755 -4.711 1.00 91.56 117 PRO A CA 1
ATOM 863 C C . PRO A 1 117 ? -20.441 -13.377 -4.969 1.00 91.56 117 PRO A C 1
ATOM 865 O O . PRO A 1 117 ? -19.606 -14.273 -4.970 1.00 91.56 117 PRO A O 1
ATOM 868 N N . ASP A 1 118 ? -20.142 -12.103 -5.230 1.00 94.00 118 ASP A N 1
ATOM 869 C CA . ASP A 1 118 ? -18.801 -11.615 -5.575 1.00 94.00 118 ASP A CA 1
ATOM 870 C C . ASP A 1 118 ? -18.289 -10.568 -4.571 1.00 94.00 118 ASP A C 1
ATOM 872 O O . ASP A 1 118 ? -17.354 -9.824 -4.862 1.00 94.00 118 ASP A O 1
ATOM 876 N N . GLY A 1 119 ? -18.893 -10.513 -3.382 1.00 93.00 119 GLY A N 1
ATOM 877 C CA . GLY A 1 119 ? -18.455 -9.648 -2.293 1.00 93.00 119 GLY A CA 1
ATOM 878 C C . GLY A 1 119 ? -18.758 -8.166 -2.515 1.00 93.00 119 GLY A C 1
ATOM 879 O O . GLY A 1 119 ? -19.703 -7.783 -3.214 1.00 93.00 119 GLY A O 1
ATOM 880 N N . VAL A 1 120 ? -17.962 -7.317 -1.869 1.00 94.06 120 VAL A N 1
ATOM 881 C CA . VAL A 1 120 ? -18.164 -5.867 -1.818 1.00 94.06 120 VAL A CA 1
ATOM 882 C C . VAL A 1 120 ? -16.864 -5.168 -2.173 1.00 94.06 120 VAL A C 1
ATOM 884 O O . VAL A 1 120 ? -15.837 -5.411 -1.547 1.00 94.06 120 VAL A O 1
ATOM 887 N N . ILE A 1 121 ? -16.907 -4.279 -3.162 1.00 91.31 121 ILE A N 1
ATOM 888 C CA . ILE A 1 121 ? -15.730 -3.541 -3.618 1.00 91.31 121 ILE A CA 1
ATOM 889 C C . ILE A 1 121 ? -15.895 -2.053 -3.334 1.00 91.31 121 ILE A C 1
ATOM 891 O O . ILE A 1 121 ? -16.858 -1.425 -3.775 1.00 91.31 121 ILE A O 1
ATOM 895 N N . LEU A 1 122 ? -14.943 -1.492 -2.587 1.00 89.00 122 LEU A N 1
ATOM 896 C CA . LEU A 1 122 ? -14.861 -0.063 -2.318 1.00 89.00 122 LEU A CA 1
ATOM 897 C C . LEU A 1 122 ? -13.903 0.614 -3.291 1.00 89.00 122 LEU A C 1
ATOM 899 O O . LEU A 1 122 ? -12.735 0.248 -3.400 1.00 89.00 122 LEU A O 1
ATOM 903 N N . LEU A 1 123 ? -14.414 1.640 -3.957 1.00 84.56 123 LEU A N 1
ATOM 904 C CA . LEU A 1 123 ? -13.657 2.598 -4.730 1.00 84.56 123 LEU A CA 1
ATOM 905 C C . LEU A 1 123 ? -13.788 3.963 -4.058 1.00 84.56 123 LEU A C 1
ATOM 907 O O . LEU A 1 123 ? -14.849 4.589 -4.083 1.00 84.56 123 LEU A O 1
ATOM 911 N N . GLU A 1 124 ? -12.696 4.423 -3.467 1.00 76.00 124 GLU A N 1
ATOM 912 C CA . GLU A 1 124 ? -12.570 5.817 -3.061 1.00 76.00 124 GLU A CA 1
ATOM 913 C C . GLU A 1 124 ? -12.225 6.664 -4.303 1.00 76.00 124 GLU A C 1
ATOM 915 O O . GLU A 1 124 ? -11.531 6.206 -5.215 1.00 76.00 124 GLU A O 1
ATOM 920 N N . GLY A 1 125 ? -12.743 7.894 -4.376 1.00 64.88 125 GLY A N 1
ATOM 921 C CA . GLY A 1 125 ? -12.497 8.823 -5.490 1.00 64.88 125 GLY A CA 1
ATOM 922 C C . GLY A 1 125 ? -11.043 9.248 -5.648 1.00 64.88 125 GLY A C 1
ATOM 923 O O . GLY A 1 125 ? -10.654 9.771 -6.691 1.00 64.88 125 GLY A O 1
ATOM 924 N N . LEU A 1 126 ? -10.257 8.984 -4.614 1.00 67.69 126 LEU A N 1
ATOM 925 C CA . LEU A 1 126 ? -8.813 9.028 -4.612 1.00 67.69 126 LEU A CA 1
ATOM 926 C C . LEU A 1 126 ? -8.344 7.627 -4.219 1.00 67.69 126 LEU A C 1
ATOM 928 O O . LEU A 1 126 ? -8.961 6.994 -3.362 1.00 67.69 126 LEU A O 1
ATOM 932 N N . ASP A 1 127 ? -7.296 7.109 -4.852 1.00 63.53 127 ASP A N 1
ATOM 933 C CA . ASP A 1 127 ? -6.706 5.859 -4.375 1.00 63.53 127 ASP A CA 1
ATOM 934 C C . ASP A 1 127 ? -6.033 6.034 -3.007 1.00 63.53 127 ASP A C 1
ATOM 936 O O . ASP A 1 127 ? -6.003 7.123 -2.429 1.00 63.53 127 ASP A O 1
ATOM 940 N N . GLU A 1 128 ? -5.495 4.944 -2.463 1.00 56.75 128 GLU A N 1
ATOM 941 C CA . GLU A 1 128 ? -4.867 4.963 -1.142 1.00 56.75 128 GLU A CA 1
ATOM 942 C C . GLU A 1 128 ? -3.682 5.938 -1.032 1.00 56.75 128 GLU A C 1
ATOM 944 O O . GLU A 1 128 ? -3.345 6.383 0.074 1.00 56.75 128 GLU A O 1
ATOM 949 N N . TYR A 1 129 ? -3.136 6.322 -2.186 1.00 58.41 129 TYR A N 1
ATOM 950 C CA . TYR A 1 129 ? -2.014 7.225 -2.372 1.00 58.41 129 TYR A CA 1
ATOM 951 C C . TYR A 1 129 ? -2.450 8.655 -2.733 1.00 58.41 129 TYR A C 1
ATOM 953 O O . TYR A 1 129 ? -1.618 9.559 -2.777 1.00 58.41 129 TYR A O 1
ATOM 961 N N . GLY A 1 130 ? -3.750 8.909 -2.917 1.00 58.31 130 GLY A N 1
ATOM 962 C CA . GLY A 1 130 ? -4.315 10.236 -3.160 1.00 58.31 130 GLY A CA 1
ATOM 963 C C . GLY A 1 130 ? -4.420 10.648 -4.628 1.00 58.31 130 GLY A C 1
ATOM 964 O O . GLY A 1 130 ? -4.542 11.843 -4.894 1.00 58.31 130 GLY A O 1
ATOM 965 N N . HIS A 1 131 ? -4.357 9.712 -5.576 1.00 64.94 131 HIS A N 1
ATOM 966 C CA . HIS A 1 131 ? -4.507 9.994 -7.004 1.00 64.94 131 HIS A CA 1
ATOM 967 C C . HIS A 1 131 ? -5.968 9.900 -7.470 1.00 64.94 131 HIS A C 1
ATOM 969 O O . HIS A 1 131 ? -6.687 8.948 -7.161 1.00 64.94 131 HIS A O 1
ATOM 975 N N . THR A 1 132 ? -6.394 10.874 -8.283 1.00 67.75 132 THR A N 1
ATOM 976 C CA . THR A 1 132 ? -7.712 10.885 -8.934 1.00 67.75 132 THR A CA 1
ATOM 977 C C . THR A 1 132 ? -7.785 9.872 -10.080 1.00 67.75 132 THR A C 1
ATOM 979 O O . THR A 1 132 ? -7.557 10.192 -11.241 1.00 67.75 132 THR A O 1
ATOM 982 N N . LEU A 1 133 ? -8.160 8.645 -9.740 1.00 70.06 133 LEU A N 1
ATOM 983 C CA . LEU A 1 133 ? -9.354 7.964 -10.251 1.00 70.06 133 LEU A CA 1
ATOM 984 C C . LEU A 1 133 ? -9.897 8.313 -11.657 1.00 70.06 133 LEU A C 1
ATOM 986 O O . LEU A 1 133 ? -11.064 8.695 -11.723 1.00 70.06 133 LEU A O 1
ATOM 990 N N . LEU A 1 134 ? -9.160 8.173 -12.769 1.00 81.31 134 LEU A N 1
ATOM 991 C CA . LEU A 1 134 ? -9.769 8.265 -14.113 1.00 81.31 134 LEU A CA 1
ATOM 992 C C . LEU A 1 134 ? -10.389 6.925 -14.566 1.00 81.31 134 LEU A C 1
ATOM 994 O O . LEU A 1 134 ? -9.972 5.869 -14.088 1.00 81.31 134 LEU A O 1
ATOM 998 N N . PRO A 1 135 ? -11.380 6.927 -15.486 1.00 86.12 135 PRO A N 1
ATOM 999 C CA . PRO A 1 135 ? -12.132 5.721 -15.842 1.00 86.12 135 PRO A CA 1
ATOM 1000 C C . PRO A 1 135 ? -11.271 4.516 -16.244 1.00 86.12 135 PRO A C 1
ATOM 1002 O O . PRO A 1 135 ? -11.580 3.397 -15.847 1.00 86.12 135 PRO A O 1
ATOM 1005 N N . GLY A 1 136 ? -10.182 4.711 -16.992 1.00 84.94 136 GLY A N 1
ATOM 1006 C CA . GLY A 1 136 ? -9.300 3.621 -17.406 1.00 84.94 136 GLY A CA 1
ATOM 1007 C C . GLY A 1 136 ? -8.534 2.981 -16.247 1.00 84.94 136 GLY A C 1
ATOM 1008 O O . GLY A 1 136 ? -8.291 1.772 -16.287 1.00 84.94 136 GLY A O 1
ATOM 1009 N N . ASP A 1 137 ? -8.196 3.763 -15.221 1.00 84.44 137 ASP A N 1
ATOM 1010 C CA . ASP A 1 137 ? -7.540 3.284 -14.000 1.00 84.44 137 ASP A CA 1
ATOM 1011 C C . ASP A 1 137 ? -8.560 2.616 -13.060 1.00 84.44 137 ASP A C 1
ATOM 1013 O O . ASP A 1 137 ? -8.262 1.592 -12.448 1.00 84.44 137 ASP A O 1
ATOM 1017 N N . VAL A 1 138 ? -9.806 3.113 -13.017 1.00 87.25 138 VAL A N 1
ATOM 1018 C CA . VAL A 1 138 ? -10.918 2.453 -12.302 1.00 87.25 138 VAL A CA 1
ATOM 1019 C C . VAL A 1 138 ? -11.185 1.057 -12.864 1.00 87.25 138 VAL A C 1
ATOM 1021 O O . VAL A 1 138 ? -11.307 0.100 -12.102 1.00 87.25 138 VAL A O 1
ATOM 1024 N N . ILE A 1 139 ? -11.237 0.920 -14.193 1.00 89.56 139 ILE A N 1
ATOM 1025 C CA . ILE A 1 139 ? -11.454 -0.375 -14.856 1.00 89.56 139 ILE A CA 1
ATOM 1026 C C . ILE A 1 139 ? -10.327 -1.347 -14.524 1.00 89.56 139 ILE A C 1
ATOM 1028 O O . ILE A 1 139 ? -10.601 -2.505 -14.214 1.00 89.56 139 ILE A O 1
ATOM 1032 N N . GLN A 1 140 ? -9.078 -0.873 -14.568 1.00 87.19 140 GLN A N 1
ATOM 1033 C CA . GLN A 1 140 ? -7.922 -1.689 -14.208 1.00 87.19 140 GLN A CA 1
ATOM 1034 C C . GLN A 1 140 ? -8.034 -2.173 -12.760 1.00 87.19 140 GLN A C 1
ATOM 1036 O O . GLN A 1 140 ? -7.983 -3.373 -12.511 1.00 87.19 140 GLN A O 1
ATOM 1041 N N . ARG A 1 141 ? -8.307 -1.262 -11.820 1.00 86.62 141 ARG A N 1
ATOM 1042 C CA . ARG A 1 141 ? -8.428 -1.585 -10.394 1.00 86.62 141 ARG A CA 1
ATOM 1043 C C . ARG A 1 141 ? -9.554 -2.576 -10.108 1.00 86.62 141 ARG A C 1
ATOM 1045 O O . ARG A 1 141 ? -9.388 -3.485 -9.300 1.00 86.62 141 ARG A O 1
ATOM 1052 N N . TRP A 1 142 ? -10.699 -2.426 -10.771 1.00 90.31 142 TRP A N 1
ATOM 1053 C CA . TRP A 1 142 ? -11.792 -3.390 -10.660 1.00 90.31 142 TRP A CA 1
ATOM 1054 C C . TRP A 1 142 ? -11.427 -4.748 -11.247 1.00 90.31 142 TRP A C 1
ATOM 1056 O O . TRP A 1 142 ? -11.731 -5.763 -10.631 1.00 90.31 142 TRP A O 1
ATOM 1066 N N . PHE A 1 143 ? -10.753 -4.793 -12.393 1.00 91.31 143 PHE A N 1
ATOM 1067 C CA . PHE A 1 143 ? -10.272 -6.051 -12.954 1.00 91.31 143 PHE A CA 1
ATOM 1068 C C . PHE A 1 143 ? -9.291 -6.753 -12.007 1.00 91.31 143 PHE A C 1
ATOM 1070 O O . PHE A 1 143 ? -9.508 -7.916 -11.665 1.00 91.31 143 PHE A O 1
ATOM 1077 N N . ASP A 1 144 ? -8.298 -6.029 -11.495 1.00 88.44 144 ASP A N 1
ATOM 1078 C CA . ASP A 1 144 ? -7.270 -6.568 -10.601 1.00 88.44 144 ASP A CA 1
ATOM 1079 C C . ASP A 1 144 ? -7.824 -6.994 -9.235 1.00 88.44 144 ASP A C 1
ATOM 1081 O O . ASP A 1 144 ? -7.250 -7.873 -8.588 1.00 88.44 144 ASP A O 1
ATOM 1085 N N . ALA A 1 145 ? -8.962 -6.438 -8.804 1.00 89.94 145 ALA A N 1
ATOM 1086 C CA . ALA A 1 145 ? -9.659 -6.860 -7.590 1.00 89.94 145 ALA A CA 1
ATOM 1087 C C . ALA A 1 145 ? -10.285 -8.262 -7.705 1.00 89.94 145 ALA A C 1
ATOM 1089 O O . ALA A 1 145 ? -10.449 -8.943 -6.693 1.00 89.94 145 ALA A O 1
ATOM 1090 N N . PHE A 1 146 ? -10.610 -8.718 -8.919 1.00 92.81 146 PHE A N 1
ATOM 1091 C CA . PHE A 1 146 ? -11.257 -10.016 -9.154 1.00 92.81 146 PHE A CA 1
ATOM 1092 C C . PHE A 1 146 ? -10.371 -11.025 -9.880 1.00 92.81 146 PHE A C 1
ATOM 1094 O O . PHE A 1 146 ? -10.592 -12.233 -9.756 1.00 92.81 146 PHE A O 1
ATOM 1101 N N . TYR A 1 147 ? -9.367 -10.559 -10.617 1.00 91.69 147 TYR A N 1
ATOM 1102 C CA . TYR A 1 147 ? -8.541 -11.386 -11.482 1.00 91.69 147 TYR A CA 1
ATOM 1103 C C . TYR A 1 147 ? -7.047 -11.161 -11.222 1.00 91.69 147 TYR A C 1
ATOM 1105 O O . TYR A 1 147 ? -6.607 -10.102 -10.786 1.00 91.69 147 TYR A O 1
ATOM 1113 N N . LEU A 1 148 ? -6.275 -12.213 -11.468 1.00 88.75 148 LEU A N 1
ATOM 1114 C CA . LEU A 1 148 ? -4.824 -12.211 -11.598 1.00 88.75 148 LEU A CA 1
ATOM 1115 C C . LEU A 1 148 ? -4.500 -12.421 -13.075 1.00 88.75 148 LEU A C 1
ATOM 1117 O O . LEU A 1 148 ? -5.176 -13.209 -13.742 1.00 88.75 148 LEU A O 1
ATOM 1121 N N . SER A 1 149 ? -3.472 -11.743 -13.573 1.00 83.44 149 SER A N 1
ATOM 1122 C CA . SER A 1 149 ? -2.984 -11.909 -14.941 1.00 83.44 149 SER A CA 1
ATOM 1123 C C . SER A 1 149 ? -1.484 -12.190 -14.941 1.00 83.44 149 SER A C 1
ATOM 1125 O O . SER A 1 149 ? -0.723 -11.528 -14.238 1.00 83.44 149 SER A O 1
ATOM 1127 N N . GLU A 1 150 ? -1.065 -13.195 -15.711 1.00 77.56 150 GLU A N 1
ATOM 1128 C CA . GLU A 1 150 ? 0.346 -13.538 -15.891 1.00 77.56 150 GLU A CA 1
ATOM 1129 C C . GLU A 1 150 ? 0.714 -13.633 -17.381 1.00 77.56 150 GLU A C 1
ATOM 1131 O O . GLU A 1 150 ? 0.291 -14.580 -18.060 1.00 77.56 150 GLU A O 1
ATOM 1136 N N . PRO A 1 151 ? 1.546 -12.709 -17.902 1.00 72.56 151 PRO A N 1
ATOM 1137 C CA . PRO A 1 151 ? 2.049 -11.480 -17.253 1.00 72.56 151 PRO A CA 1
ATOM 1138 C C . PRO A 1 151 ? 0.931 -10.453 -16.949 1.00 72.56 151 PRO A C 1
ATOM 1140 O O . PRO A 1 151 ? -0.187 -10.634 -17.441 1.00 72.56 151 PRO A O 1
ATOM 1143 N N . PRO A 1 152 ? 1.213 -9.384 -16.172 1.00 75.06 152 PRO A N 1
ATOM 1144 C CA . PRO A 1 152 ? 0.245 -8.326 -15.884 1.00 75.06 152 PRO A CA 1
ATOM 1145 C C . PRO A 1 152 ? -0.399 -7.770 -17.158 1.00 75.06 152 PRO A C 1
ATOM 1147 O O . PRO A 1 152 ? 0.295 -7.366 -18.093 1.00 75.06 152 PRO A O 1
ATOM 1150 N N . LEU A 1 153 ? -1.730 -7.761 -17.197 1.00 78.69 153 LEU A N 1
ATOM 1151 C CA . LEU A 1 153 ? -2.526 -7.361 -18.353 1.00 78.69 153 LEU A CA 1
ATOM 1152 C C . LEU A 1 153 ? -3.166 -5.991 -18.135 1.00 78.69 153 LEU A C 1
ATOM 1154 O O . LEU A 1 153 ? -3.942 -5.796 -17.196 1.00 78.69 153 LEU A O 1
ATOM 1158 N N . LYS A 1 154 ? -2.941 -5.076 -19.083 1.00 80.81 154 LYS A N 1
ATOM 1159 C CA . LYS A 1 154 ? -3.759 -3.871 -19.197 1.00 80.81 154 LYS A CA 1
ATOM 1160 C C . LYS A 1 154 ? -5.123 -4.211 -19.793 1.00 80.81 154 LYS A C 1
ATOM 1162 O O . LYS A 1 154 ? -5.224 -4.721 -20.907 1.00 80.81 154 LYS A O 1
ATOM 1167 N N . VAL A 1 155 ? -6.189 -3.826 -19.098 1.00 82.06 155 VAL A N 1
ATOM 1168 C CA . VAL A 1 155 ? -7.555 -3.897 -19.620 1.00 82.06 155 VAL A CA 1
ATOM 1169 C C . VAL A 1 155 ? -8.125 -2.532 -20.022 1.00 82.06 155 VAL A C 1
ATOM 1171 O O . VAL A 1 155 ? -7.891 -1.500 -19.387 1.00 82.06 155 VAL A O 1
ATOM 1174 N N . THR A 1 156 ? -8.906 -2.541 -21.100 1.00 84.12 156 THR A N 1
ATOM 1175 C CA . THR A 1 156 ? -9.788 -1.454 -21.551 1.00 84.12 156 THR A CA 1
ATOM 1176 C C . THR A 1 156 ? -11.230 -1.808 -21.191 1.00 84.12 156 THR A C 1
ATOM 1178 O O . THR A 1 156 ? -11.506 -2.950 -20.828 1.00 84.12 156 THR A O 1
ATOM 1181 N N . SER A 1 157 ? -12.185 -0.886 -21.351 1.00 85.31 157 SER A N 1
ATOM 1182 C CA . SER A 1 157 ? -13.611 -1.217 -21.187 1.00 85.31 157 SER A CA 1
ATOM 1183 C C . SER A 1 157 ? -14.011 -2.429 -22.035 1.00 85.31 157 SER A C 1
ATOM 1185 O O . SER A 1 157 ? -14.646 -3.348 -21.533 1.00 85.31 157 SER A O 1
ATOM 1187 N N . ALA A 1 158 ? -13.569 -2.476 -23.297 1.00 85.81 158 ALA A N 1
ATOM 1188 C CA . ALA A 1 158 ? -13.910 -3.551 -24.222 1.00 85.81 158 ALA A CA 1
ATOM 1189 C C . ALA A 1 158 ? -13.278 -4.899 -23.835 1.00 85.81 158 ALA A C 1
ATOM 1191 O O . ALA A 1 158 ? -13.944 -5.927 -23.932 1.00 85.81 158 ALA A O 1
ATOM 1192 N N . SER A 1 159 ? -12.015 -4.914 -23.390 1.00 86.25 159 SER A N 1
ATOM 1193 C CA . SER A 1 159 ? -11.346 -6.164 -22.995 1.00 86.25 159 SER A CA 1
ATOM 1194 C C . SER A 1 159 ? -11.706 -6.631 -21.583 1.00 86.25 159 SER A C 1
ATOM 1196 O O . SER A 1 159 ? -11.677 -7.831 -21.331 1.00 86.25 159 SER A O 1
ATOM 1198 N N . ALA A 1 160 ? -12.109 -5.728 -20.684 1.00 90.38 160 ALA A N 1
ATOM 1199 C CA . ALA A 1 160 ? -12.599 -6.076 -19.349 1.00 90.38 160 ALA A CA 1
ATOM 1200 C C . ALA A 1 160 ? -14.038 -6.618 -19.369 1.00 90.38 160 ALA A C 1
ATOM 1202 O O . ALA A 1 160 ? -14.399 -7.447 -18.532 1.00 90.38 160 ALA A O 1
ATOM 1203 N N . GLN A 1 161 ? -14.869 -6.169 -20.317 1.00 93.25 161 GLN A N 1
ATOM 1204 C CA . GLN A 1 161 ? -16.302 -6.468 -20.341 1.00 93.25 161 GLN A CA 1
ATOM 1205 C C . GLN A 1 161 ? -16.650 -7.969 -20.311 1.00 93.25 161 GLN A C 1
ATOM 1207 O O . GLN A 1 161 ? -17.528 -8.333 -19.525 1.00 93.25 161 GLN A O 1
ATOM 1212 N N . PRO A 1 162 ? -15.976 -8.874 -21.052 1.00 92.88 162 PRO A N 1
ATOM 1213 C CA . PRO A 1 162 ? -16.247 -10.312 -20.973 1.00 92.88 162 PRO A CA 1
ATOM 1214 C C . PRO A 1 162 ? -16.033 -10.916 -19.578 1.00 92.88 162 PRO A C 1
ATOM 1216 O O . PRO A 1 162 ? -16.659 -11.923 -19.261 1.00 92.88 162 PRO A O 1
ATOM 1219 N N . TYR A 1 163 ? -15.176 -10.307 -18.752 1.00 93.62 163 TYR A N 1
ATOM 1220 C CA . TYR A 1 163 ? -14.822 -10.785 -17.413 1.00 93.62 163 TYR A CA 1
ATOM 1221 C C . TYR A 1 163 ? -15.684 -10.151 -16.323 1.00 93.62 163 TYR A C 1
ATOM 1223 O O . TYR A 1 163 ? -16.189 -10.851 -15.446 1.00 93.62 163 TYR A O 1
ATOM 1231 N N . LEU A 1 164 ? -15.849 -8.827 -16.369 1.00 95.00 164 LEU A N 1
ATOM 1232 C CA . LEU A 1 164 ? -16.558 -8.076 -15.331 1.00 95.00 164 LEU A CA 1
ATOM 1233 C C . LEU A 1 164 ? -18.079 -8.244 -15.424 1.00 95.00 164 LEU A C 1
ATOM 1235 O O . LEU A 1 164 ? -18.741 -8.322 -14.393 1.00 95.00 164 LEU A O 1
ATOM 1239 N N . SER A 1 165 ? -18.629 -8.422 -16.633 1.00 95.38 165 SER A N 1
ATOM 1240 C CA . SER A 1 165 ? -20.083 -8.567 -16.828 1.00 95.38 165 SER A CA 1
ATOM 1241 C C . SER A 1 165 ? -20.682 -9.838 -16.217 1.00 95.38 165 SER A C 1
ATOM 1243 O O . SER A 1 165 ? -21.898 -9.919 -16.026 1.00 95.38 165 SER A O 1
ATOM 1245 N N . GLN A 1 166 ? -19.837 -10.823 -15.897 1.00 92.38 166 GLN A N 1
ATOM 1246 C CA . GLN A 1 166 ? -20.227 -12.078 -15.252 1.00 92.38 166 GLN A CA 1
ATOM 1247 C C . GLN A 1 166 ? -20.313 -11.959 -13.724 1.00 92.38 166 GLN A C 1
ATOM 1249 O O . GLN A 1 166 ? -20.837 -12.861 -13.070 1.00 92.38 166 GLN A O 1
ATOM 1254 N N . LEU A 1 167 ? -19.788 -10.872 -13.155 1.00 94.62 167 LEU A N 1
ATOM 1255 C CA . LEU A 1 167 ? -19.719 -10.648 -11.717 1.00 94.62 167 LEU A CA 1
ATOM 1256 C C . LEU A 1 167 ? -20.930 -9.843 -11.225 1.00 94.62 167 LEU A C 1
ATOM 1258 O O . LEU A 1 167 ? -21.513 -9.036 -11.949 1.00 94.62 167 LEU A O 1
ATOM 1262 N N . ARG A 1 168 ? -21.289 -10.060 -9.961 1.00 94.50 168 ARG A N 1
ATOM 1263 C CA . ARG A 1 168 ? -22.350 -9.380 -9.211 1.00 94.50 168 ARG A CA 1
ATOM 1264 C C . ARG A 1 168 ? -21.882 -8.892 -7.826 1.00 94.50 168 ARG A C 1
ATOM 1266 O O . ARG A 1 168 ? -22.490 -9.283 -6.826 1.00 94.50 168 ARG A O 1
ATOM 1273 N N . PRO A 1 169 ? -20.812 -8.079 -7.719 1.00 95.69 169 PRO A N 1
ATOM 1274 C CA . PRO A 1 169 ? -20.420 -7.467 -6.450 1.00 95.69 169 PRO A CA 1
ATOM 1275 C C . PRO A 1 169 ? -21.349 -6.309 -6.062 1.00 95.69 169 PRO A C 1
ATOM 1277 O O . PRO A 1 169 ? -22.046 -5.747 -6.905 1.00 95.69 169 PRO A O 1
ATOM 1280 N N . LEU A 1 170 ? -21.299 -5.880 -4.800 1.00 96.19 170 LEU A N 1
ATOM 1281 C CA . LEU A 1 170 ? -21.765 -4.542 -4.424 1.00 96.19 170 LEU A CA 1
ATOM 1282 C C . LEU A 1 170 ? -20.672 -3.520 -4.744 1.00 96.19 170 LEU A C 1
ATOM 1284 O O . LEU A 1 170 ? -19.596 -3.564 -4.146 1.00 96.19 170 LEU A O 1
ATOM 1288 N N . LEU A 1 171 ? -20.955 -2.589 -5.654 1.00 95.25 171 LEU A N 1
ATOM 1289 C CA . LEU A 1 171 ? -20.037 -1.501 -5.986 1.00 95.25 171 LEU A CA 1
ATOM 1290 C C . LEU A 1 171 ? -20.244 -0.336 -5.013 1.00 95.25 171 LEU A C 1
ATOM 1292 O O . LEU A 1 171 ? -21.330 0.238 -4.957 1.00 95.25 171 LEU A O 1
ATOM 1296 N N . LEU A 1 172 ? -19.214 0.047 -4.267 1.00 94.50 172 LEU A N 1
ATOM 1297 C CA . LEU A 1 172 ? -19.239 1.222 -3.401 1.00 94.50 172 LEU A CA 1
ATOM 1298 C C . LEU A 1 172 ? -18.327 2.299 -3.978 1.00 94.50 172 LEU A C 1
ATOM 1300 O O . LEU A 1 172 ? -17.141 2.063 -4.178 1.00 94.50 172 LEU A O 1
ATOM 1304 N N . LEU A 1 173 ? -18.873 3.480 -4.236 1.00 91.50 173 LEU A N 1
ATOM 1305 C CA . LEU A 1 173 ? -18.156 4.627 -4.775 1.00 91.50 173 LEU A CA 1
ATOM 1306 C C . LEU A 1 173 ? -18.251 5.763 -3.759 1.00 91.50 173 LEU A C 1
ATOM 1308 O O . LEU A 1 173 ? -19.306 6.386 -3.628 1.00 91.50 173 LEU A O 1
ATOM 1312 N N . ASP A 1 174 ? -17.167 6.017 -3.032 1.00 87.69 174 ASP A N 1
ATOM 1313 C CA . ASP A 1 174 ? -17.110 7.050 -1.996 1.00 87.69 174 ASP A CA 1
ATOM 1314 C C . ASP A 1 174 ? -16.200 8.200 -2.434 1.00 87.69 174 ASP A C 1
ATOM 1316 O O . ASP A 1 174 ? -15.083 7.974 -2.885 1.00 87.69 174 ASP A O 1
ATOM 1320 N N . HIS A 1 175 ? -16.682 9.441 -2.353 1.00 76.81 175 HIS A N 1
ATOM 1321 C CA . HIS A 1 175 ? -15.956 10.642 -2.799 1.00 76.81 175 HIS A CA 1
ATOM 1322 C C . HIS A 1 175 ? -15.489 10.644 -4.273 1.00 76.81 175 HIS A C 1
ATOM 1324 O O . HIS A 1 175 ? -14.607 11.416 -4.646 1.00 76.81 175 HIS A O 1
ATOM 1330 N N . VAL A 1 176 ? -16.090 9.821 -5.139 1.00 78.62 176 VAL A N 1
ATOM 1331 C CA . VAL A 1 176 ? -15.777 9.780 -6.578 1.00 78.62 176 VAL A CA 1
ATOM 1332 C C . VAL A 1 176 ? -16.293 11.044 -7.277 1.00 78.62 176 VAL A C 1
ATOM 1334 O O . VAL A 1 176 ? -17.476 11.375 -7.196 1.00 78.62 176 VAL A O 1
ATOM 1337 N N . THR A 1 177 ? -15.407 11.744 -7.993 1.00 75.62 177 THR A N 1
ATOM 1338 C CA . THR A 1 177 ? -15.696 13.026 -8.670 1.00 75.62 177 THR A CA 1
ATOM 1339 C C . THR A 1 177 ? -16.207 12.881 -10.108 1.00 75.62 177 THR A C 1
ATOM 1341 O O . THR A 1 177 ? -16.526 13.885 -10.742 1.00 75.62 177 THR A O 1
ATOM 1344 N N . LEU A 1 178 ? -16.321 11.648 -10.612 1.00 83.56 178 LEU A N 1
ATOM 1345 C CA . LEU A 1 178 ? -16.801 11.346 -11.962 1.00 83.56 178 LEU A CA 1
ATOM 1346 C C . LEU A 1 178 ? -18.265 11.778 -12.161 1.00 83.56 178 LEU A C 1
ATOM 1348 O O . LEU A 1 178 ? -19.126 11.603 -11.286 1.00 83.56 178 LEU A O 1
ATOM 1352 N N . ASP A 1 179 ? -18.556 12.340 -13.333 1.00 86.81 179 ASP A N 1
ATOM 1353 C CA . ASP A 1 179 ? -19.912 12.741 -13.708 1.00 86.81 179 ASP A CA 1
ATOM 1354 C C . ASP A 1 179 ? -20.774 11.550 -14.179 1.00 86.81 179 ASP A C 1
ATOM 1356 O O . ASP A 1 179 ? -20.355 10.392 -14.172 1.00 86.81 179 ASP A O 1
ATOM 1360 N N . ALA A 1 180 ? -22.030 11.820 -14.546 1.00 88.62 180 ALA A N 1
ATOM 1361 C CA . ALA A 1 180 ? -22.959 10.774 -14.972 1.00 88.62 180 ALA A CA 1
ATOM 1362 C C . ALA A 1 180 ? -22.527 10.078 -16.276 1.00 88.62 180 ALA A C 1
ATOM 1364 O O . ALA A 1 180 ? -22.770 8.878 -16.431 1.00 88.62 180 ALA A O 1
ATOM 1365 N N . ASP A 1 181 ? -21.899 10.814 -17.192 1.00 89.25 181 ASP A N 1
ATOM 1366 C CA . ASP A 1 181 ? -21.490 10.312 -18.503 1.00 89.25 181 ASP A CA 1
ATOM 1367 C C . ASP A 1 181 ? -20.233 9.447 -18.387 1.00 89.25 181 ASP A C 1
ATOM 1369 O O . ASP A 1 181 ? -20.088 8.461 -19.105 1.00 89.25 181 ASP A O 1
ATOM 1373 N N . GLN A 1 182 ? -19.362 9.756 -17.427 1.00 89.25 182 GLN A N 1
ATOM 1374 C CA . GLN A 1 182 ? -18.190 8.955 -17.086 1.00 89.25 182 GLN A CA 1
ATOM 1375 C C . GLN A 1 182 ? -18.540 7.725 -16.239 1.00 89.25 182 GLN A C 1
ATOM 1377 O O . GLN A 1 182 ? -17.950 6.662 -16.427 1.00 89.25 182 GLN A O 1
ATOM 1382 N N . LEU A 1 183 ? -19.495 7.841 -15.309 1.00 90.06 183 LEU A N 1
ATOM 1383 C CA . LEU A 1 183 ? -19.900 6.732 -14.438 1.00 90.06 183 LEU A CA 1
ATOM 1384 C C . LEU A 1 183 ? -20.727 5.673 -15.166 1.00 90.06 183 LEU A C 1
ATOM 1386 O O . LEU A 1 183 ? -20.616 4.494 -14.842 1.00 90.06 183 LEU A O 1
ATOM 1390 N N . ARG A 1 184 ? -21.564 6.058 -16.134 1.00 92.50 184 ARG A N 1
ATOM 1391 C CA . ARG A 1 184 ? -22.452 5.109 -16.818 1.00 92.50 184 ARG A CA 1
ATOM 1392 C C . ARG A 1 184 ? -21.692 3.959 -17.501 1.00 92.50 184 ARG A C 1
ATOM 1394 O O . ARG A 1 184 ? -21.982 2.820 -17.148 1.00 92.50 184 ARG A O 1
ATOM 1401 N N . PRO A 1 185 ? -20.672 4.201 -18.349 1.00 91.94 185 PRO A N 1
ATOM 1402 C CA . PRO A 1 185 ? -19.892 3.123 -18.960 1.00 91.94 185 PRO A CA 1
ATOM 1403 C C . PRO A 1 185 ? -19.185 2.225 -17.941 1.00 91.94 185 PRO A C 1
ATOM 1405 O O . PRO A 1 185 ? -18.980 1.045 -18.202 1.00 91.94 185 PRO A O 1
ATOM 1408 N N . LEU A 1 186 ? -18.803 2.775 -16.784 1.00 92.12 186 LEU A N 1
ATOM 1409 C CA . LEU A 1 186 ? -18.190 2.009 -15.701 1.00 92.12 186 LEU A CA 1
ATOM 1410 C C . LEU A 1 186 ? -19.204 1.056 -15.059 1.00 92.12 186 LEU A C 1
ATOM 1412 O O . LEU A 1 186 ? -18.914 -0.123 -14.886 1.00 92.12 186 LEU A O 1
ATOM 1416 N N . LEU A 1 187 ? -20.408 1.542 -14.751 1.00 92.56 187 LEU A N 1
ATOM 1417 C CA . LEU A 1 187 ? -21.475 0.705 -14.199 1.00 92.56 187 LEU A CA 1
ATOM 1418 C C . LEU A 1 187 ? -21.981 -0.335 -15.212 1.00 92.56 187 LEU A C 1
ATOM 1420 O O . LEU A 1 187 ? -22.310 -1.450 -14.817 1.00 92.56 187 LEU A O 1
ATOM 1424 N N . ASP A 1 188 ? -21.968 -0.019 -16.509 1.00 93.12 188 ASP A N 1
ATOM 1425 C CA . ASP A 1 188 ? -22.359 -0.944 -17.584 1.00 93.12 188 ASP A CA 1
ATOM 1426 C C . ASP A 1 188 ? -21.421 -2.166 -17.705 1.00 93.12 188 ASP A C 1
ATOM 1428 O O . ASP A 1 188 ? -21.807 -3.189 -18.279 1.00 93.12 188 ASP A O 1
ATOM 1432 N N . LEU A 1 189 ? -20.210 -2.111 -17.130 1.00 94.88 189 LEU A N 1
ATOM 1433 C CA . LEU A 1 189 ? -19.329 -3.282 -17.004 1.00 94.88 189 LEU A CA 1
ATOM 1434 C C . LEU A 1 189 ? -19.870 -4.323 -16.016 1.00 94.88 189 LEU A C 1
ATOM 1436 O O . LEU A 1 189 ? -19.465 -5.480 -16.084 1.00 94.88 189 LEU A O 1
ATOM 1440 N N . PHE A 1 190 ? -20.795 -3.926 -15.141 1.00 94.56 190 PHE A N 1
ATOM 1441 C CA . PHE A 1 190 ? -21.424 -4.756 -14.120 1.00 94.56 190 PHE A CA 1
ATOM 1442 C C . PHE A 1 190 ? -22.960 -4.667 -14.206 1.00 94.56 190 PHE A C 1
ATOM 1444 O O . PHE A 1 190 ? -23.618 -4.187 -13.280 1.00 94.56 190 PHE A O 1
ATOM 1451 N N . PRO A 1 191 ? -23.576 -5.152 -15.298 1.00 90.94 191 PRO A N 1
ATOM 1452 C CA . PRO A 1 191 ? -24.988 -4.902 -15.603 1.00 90.94 191 PRO A CA 1
ATOM 1453 C C . PRO A 1 191 ? -25.972 -5.472 -14.567 1.00 90.94 191 PRO A C 1
ATOM 1455 O O . PRO A 1 191 ? -27.132 -5.071 -14.539 1.00 90.94 191 PRO A O 1
ATOM 1458 N N . ASN A 1 192 ? -25.527 -6.409 -13.724 1.00 86.94 192 ASN A N 1
ATOM 1459 C CA . ASN A 1 192 ? -26.341 -7.077 -12.705 1.00 86.94 192 ASN A CA 1
ATOM 1460 C C . ASN A 1 192 ? -25.919 -6.733 -11.265 1.00 86.94 192 ASN A C 1
ATOM 1462 O O . ASN A 1 192 ? -26.336 -7.423 -10.330 1.00 86.94 192 ASN A O 1
ATOM 1466 N N . SER A 1 193 ? -25.085 -5.709 -11.085 1.00 93.75 193 SER A N 1
ATOM 1467 C CA . SER A 1 193 ? -24.551 -5.320 -9.782 1.00 93.75 193 SER A CA 1
ATOM 1468 C C . SER A 1 193 ? -25.234 -4.069 -9.242 1.00 93.75 193 SER A C 1
ATOM 1470 O O . SER A 1 193 ? -25.345 -3.069 -9.954 1.00 93.75 193 SER A O 1
ATOM 1472 N N . PRO A 1 194 ? -25.645 -4.061 -7.966 1.00 95.12 194 PRO A N 1
ATOM 1473 C CA . PRO A 1 194 ? -26.026 -2.829 -7.296 1.00 95.12 194 PRO A CA 1
ATOM 1474 C C . PRO A 1 194 ? -24.802 -1.924 -7.080 1.00 95.12 194 PRO A C 1
ATOM 1476 O O . PRO A 1 194 ? -23.685 -2.398 -6.861 1.00 95.12 194 PRO A O 1
ATOM 1479 N N . ALA A 1 195 ? -25.034 -0.610 -7.085 1.00 95.38 195 ALA A N 1
ATOM 1480 C CA . ALA A 1 195 ? -24.002 0.389 -6.821 1.00 95.38 195 ALA A CA 1
ATOM 1481 C C . ALA A 1 195 ? -24.486 1.436 -5.813 1.00 95.38 195 ALA A C 1
ATOM 1483 O O . ALA A 1 195 ? -25.588 1.964 -5.959 1.00 95.38 195 ALA A O 1
ATOM 1484 N N . LEU A 1 196 ? -23.660 1.765 -4.821 1.00 95.88 196 LEU A N 1
ATOM 1485 C CA . LEU A 1 196 ? -23.873 2.867 -3.882 1.00 95.88 196 LEU A CA 1
ATOM 1486 C C . LEU A 1 196 ? -22.849 3.961 -4.154 1.00 95.88 196 LEU A C 1
ATOM 1488 O O . LEU A 1 196 ? -21.651 3.713 -4.098 1.00 95.88 196 LEU A O 1
ATOM 1492 N N . ILE A 1 197 ? -23.320 5.172 -4.434 1.00 94.12 197 ILE A N 1
ATOM 1493 C CA . ILE A 1 197 ? -22.482 6.304 -4.831 1.00 94.12 197 ILE A CA 1
ATOM 1494 C C . ILE A 1 197 ? -22.694 7.442 -3.833 1.00 94.12 197 ILE A C 1
ATOM 1496 O O . ILE A 1 197 ? -23.736 8.100 -3.857 1.00 94.12 197 ILE A O 1
ATOM 1500 N N . ALA A 1 198 ? -21.725 7.689 -2.956 1.00 91.56 198 ALA A N 1
ATOM 1501 C CA . ALA A 1 198 ? -21.745 8.812 -2.025 1.00 91.56 198 ALA A CA 1
ATOM 1502 C C . ALA A 1 198 ? -21.214 10.080 -2.708 1.00 91.56 198 ALA A C 1
ATOM 1504 O O . ALA A 1 198 ? -20.082 10.126 -3.185 1.00 91.56 198 ALA A O 1
ATOM 1505 N N . ARG A 1 199 ? -22.049 11.122 -2.776 1.00 89.06 199 ARG A N 1
ATOM 1506 C CA . ARG A 1 199 ? -21.727 12.369 -3.489 1.00 89.06 199 ARG A CA 1
ATOM 1507 C C . ARG A 1 199 ? -22.533 13.566 -2.975 1.00 89.06 199 ARG A C 1
ATOM 1509 O O . ARG A 1 199 ? -23.555 13.374 -2.322 1.00 89.06 199 ARG A O 1
ATOM 1516 N N . PRO A 1 200 ? -22.130 14.815 -3.264 1.00 85.62 200 PRO A N 1
ATOM 1517 C CA . PRO A 1 200 ? -22.876 15.990 -2.808 1.00 85.62 200 PRO A CA 1
ATOM 1518 C C . PRO A 1 200 ? -24.230 16.176 -3.513 1.00 85.62 200 PRO A C 1
ATOM 1520 O O . PRO A 1 200 ? -25.203 16.599 -2.893 1.00 85.62 200 PRO A O 1
ATOM 1523 N N . SER A 1 201 ? -24.327 15.834 -4.801 1.00 86.06 201 SER A N 1
ATOM 1524 C CA . SER A 1 201 ? -25.505 16.100 -5.645 1.00 86.06 201 SER A CA 1
ATOM 1525 C C . SER A 1 201 ? -26.143 14.824 -6.201 1.00 86.06 201 SER A C 1
ATOM 1527 O O . SER A 1 201 ? -25.542 13.758 -6.162 1.00 86.06 201 SER A O 1
ATOM 1529 N N . ALA A 1 202 ? -27.364 14.900 -6.733 1.00 89.88 202 ALA A N 1
ATOM 1530 C CA . ALA A 1 202 ? -28.004 13.755 -7.391 1.00 89.88 202 ALA A CA 1
ATOM 1531 C C . ALA A 1 202 ? -27.356 13.419 -8.749 1.00 89.88 202 ALA A C 1
ATOM 1533 O O . ALA A 1 202 ? -26.652 14.241 -9.334 1.00 89.88 202 ALA A O 1
ATOM 1534 N N . LEU A 1 203 ? -27.650 12.219 -9.261 1.00 89.81 203 LEU A N 1
ATOM 1535 C CA . LEU A 1 203 ? -27.258 11.726 -10.588 1.00 89.81 203 LEU A CA 1
ATOM 1536 C C . LEU A 1 203 ? -28.508 11.422 -11.435 1.00 89.81 203 LEU A C 1
ATOM 1538 O O . LEU A 1 203 ? -28.918 10.258 -11.531 1.00 89.81 203 LEU A O 1
ATOM 1542 N N . PRO A 1 204 ? -29.168 12.449 -12.007 1.00 87.62 204 PRO A N 1
ATOM 1543 C CA . PRO A 1 204 ? -30.401 12.264 -12.766 1.00 87.62 204 PRO A CA 1
ATOM 1544 C C . PRO A 1 204 ? -30.224 11.248 -13.898 1.00 87.62 204 PRO A C 1
ATOM 1546 O O . PRO A 1 204 ? -29.250 11.291 -14.641 1.00 87.62 204 PRO A O 1
ATOM 1549 N N . GLY A 1 205 ? -31.166 10.311 -14.016 1.00 86.62 205 GLY A N 1
ATOM 1550 C CA . GLY A 1 205 ? -31.153 9.291 -15.070 1.00 86.62 205 GLY A CA 1
ATOM 1551 C C . GLY A 1 205 ? -30.110 8.179 -14.905 1.00 86.62 205 GLY A C 1
ATOM 1552 O O . GLY A 1 205 ? -30.107 7.252 -15.715 1.00 86.62 205 GLY A O 1
ATOM 1553 N N . LEU A 1 206 ? -29.243 8.230 -13.888 1.00 91.56 206 LEU A N 1
ATOM 1554 C CA . LEU A 1 206 ? -28.249 7.185 -13.617 1.00 91.56 206 LEU A CA 1
ATOM 1555 C C . LEU A 1 206 ? -28.511 6.456 -12.295 1.00 91.56 206 LEU A C 1
ATOM 1557 O O . LEU A 1 206 ? -28.494 5.231 -12.273 1.00 91.56 206 LEU A O 1
ATOM 1561 N N . ALA A 1 207 ? -28.790 7.186 -11.211 1.00 93.00 207 ALA A N 1
ATOM 1562 C CA . ALA A 1 207 ? -28.959 6.596 -9.885 1.00 93.00 207 ALA A CA 1
ATOM 1563 C C . ALA A 1 207 ? -30.150 7.191 -9.122 1.00 93.00 207 ALA A C 1
ATOM 1565 O O . ALA A 1 207 ? -30.482 8.372 -9.258 1.00 93.00 207 ALA A O 1
ATOM 1566 N N . ARG A 1 208 ? -30.803 6.371 -8.289 1.00 94.56 208 ARG A N 1
ATOM 1567 C CA . ARG A 1 208 ? -31.906 6.812 -7.423 1.00 94.56 208 ARG A CA 1
ATOM 1568 C C . ARG A 1 208 ? -31.336 7.634 -6.257 1.00 94.56 208 ARG A C 1
ATOM 1570 O O . ARG A 1 208 ? -30.503 7.103 -5.529 1.00 94.56 208 ARG A O 1
ATOM 1577 N N . PRO A 1 209 ? -31.764 8.891 -6.045 1.00 94.75 209 PRO A N 1
ATOM 1578 C CA . PRO A 1 209 ? -31.211 9.708 -4.973 1.00 94.75 209 PRO A CA 1
ATOM 1579 C C . PRO A 1 209 ? -31.829 9.357 -3.614 1.00 94.75 209 PRO A C 1
ATOM 1581 O O . PRO A 1 209 ? -33.052 9.272 -3.494 1.00 94.75 209 PRO A O 1
ATOM 1584 N N . ILE A 1 210 ? -30.984 9.244 -2.592 1.00 94.38 210 ILE A N 1
ATOM 1585 C CA . ILE A 1 210 ? -31.336 9.262 -1.168 1.00 94.38 210 ILE A CA 1
ATOM 1586 C C . ILE A 1 210 ? -30.670 10.495 -0.575 1.00 94.38 210 ILE A C 1
ATOM 1588 O O . ILE A 1 210 ? -29.450 10.616 -0.618 1.00 94.38 210 ILE A O 1
ATOM 1592 N N . LYS A 1 211 ? -31.462 11.441 -0.074 1.00 91.56 211 LYS A N 1
ATOM 1593 C CA . LYS A 1 211 ? -30.941 12.695 0.476 1.00 91.56 211 LYS A CA 1
ATOM 1594 C C . LYS A 1 211 ? -30.719 12.555 1.975 1.00 91.56 211 LYS A C 1
ATOM 1596 O O . LYS A 1 211 ? -31.647 12.193 2.687 1.00 91.56 211 LYS A O 1
ATOM 1601 N N . LEU A 1 212 ? -29.525 12.905 2.428 1.00 90.56 212 LEU A N 1
ATOM 1602 C CA . LEU A 1 212 ? -29.151 13.016 3.828 1.00 90.56 212 LEU A CA 1
ATOM 1603 C C . LEU A 1 212 ? -29.088 14.487 4.227 1.00 90.56 212 LEU A C 1
ATOM 1605 O O . LEU A 1 212 ? -28.514 15.316 3.517 1.00 90.56 212 LEU A O 1
ATOM 1609 N N . GLY A 1 213 ? -29.679 14.789 5.377 1.00 87.25 213 GLY A N 1
ATOM 1610 C CA . GLY A 1 213 ? -29.579 16.082 6.044 1.00 87.25 213 GLY A CA 1
ATOM 1611 C C . GLY A 1 213 ? -29.019 15.930 7.459 1.00 87.25 213 GLY A C 1
ATOM 1612 O O . GLY A 1 213 ? -28.407 14.904 7.771 1.00 87.25 213 GLY A O 1
ATOM 1613 N N . PRO A 1 214 ? -29.238 16.933 8.322 1.00 89.12 214 PRO A N 1
ATOM 1614 C CA . PRO A 1 214 ? -29.042 16.803 9.764 1.00 89.12 214 PRO A CA 1
ATOM 1615 C C . PRO A 1 214 ? -29.807 15.618 10.376 1.00 89.12 214 PRO A C 1
ATOM 1617 O O . PRO A 1 214 ? -30.729 15.068 9.762 1.00 89.12 214 PRO A O 1
ATOM 1620 N N . LEU A 1 215 ? -29.410 15.200 11.575 1.00 90.25 215 LEU A N 1
ATOM 1621 C CA . LEU A 1 215 ? -30.139 14.198 12.355 1.00 90.25 215 LEU A CA 1
ATOM 1622 C C . LEU A 1 215 ? -31.372 14.834 13.011 1.00 90.25 215 LEU A C 1
ATOM 1624 O O . LEU A 1 215 ? -31.374 16.033 13.297 1.00 90.25 215 LEU A O 1
ATOM 1628 N N . PRO A 1 216 ? -32.428 14.064 13.294 1.00 91.19 216 PRO A N 1
ATOM 1629 C CA . PRO A 1 216 ? -33.417 14.464 14.275 1.00 91.19 216 PRO A CA 1
ATOM 1630 C C . PRO A 1 216 ? -32.749 14.691 15.632 1.00 91.19 216 PRO A C 1
ATOM 1632 O O . PRO A 1 216 ? -31.804 14.003 16.020 1.00 91.19 216 PRO A O 1
ATOM 1635 N N . ARG A 1 217 ? -33.257 15.679 16.373 1.00 91.88 217 ARG A N 1
ATOM 1636 C CA . ARG A 1 217 ? -32.659 16.109 17.643 1.00 91.88 217 ARG A CA 1
ATOM 1637 C C . ARG A 1 217 ? -32.447 14.976 18.664 1.00 91.88 217 ARG A C 1
ATOM 1639 O O . ARG A 1 217 ? -31.382 14.965 19.276 1.00 91.88 217 ARG A O 1
ATOM 1646 N N . PRO A 1 218 ? -33.401 14.053 18.905 1.00 89.69 218 PRO A N 1
ATOM 1647 C CA . PRO A 1 218 ? -33.186 12.973 19.869 1.00 89.69 21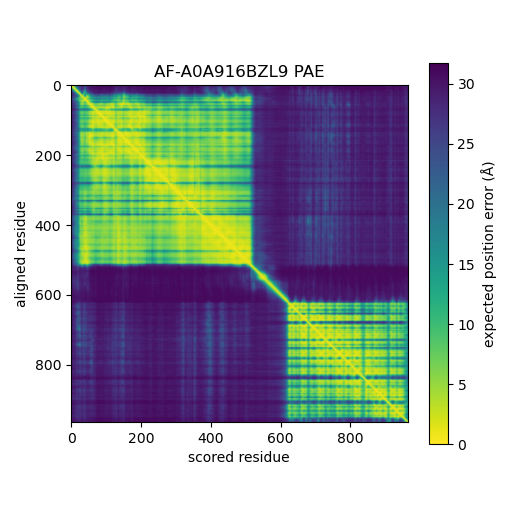8 PRO A CA 1
ATOM 1648 C C . PRO A 1 218 ? -31.953 12.131 19.532 1.00 89.69 218 PRO A C 1
ATOM 1650 O O . PRO A 1 218 ? -31.130 11.871 20.402 1.00 89.69 218 PRO A O 1
ATOM 1653 N N . ASP A 1 219 ? -31.768 11.820 18.255 1.00 89.38 219 ASP A N 1
ATOM 1654 C CA . ASP A 1 219 ? -30.678 10.970 17.787 1.00 89.38 219 ASP A CA 1
ATOM 1655 C C . ASP A 1 219 ? -29.345 11.717 17.710 1.00 89.38 219 ASP A C 1
ATOM 1657 O O . ASP A 1 219 ? -28.286 11.133 17.922 1.00 89.38 219 ASP A O 1
ATOM 1661 N N . ALA A 1 220 ? -29.385 13.033 17.477 1.00 91.19 220 ALA A N 1
ATOM 1662 C CA . ALA A 1 220 ? -28.229 13.908 17.651 1.00 91.19 220 ALA A CA 1
ATOM 1663 C C . ALA A 1 220 ? -27.714 13.890 19.104 1.00 91.19 220 ALA A C 1
ATOM 1665 O O . ALA A 1 220 ? -26.503 13.833 19.327 1.00 91.19 220 ALA A O 1
ATOM 1666 N N . ILE A 1 221 ? -28.622 13.899 20.087 1.00 91.06 221 ILE A N 1
ATOM 1667 C CA . ILE A 1 221 ? -28.276 13.799 21.514 1.00 91.06 221 ILE A CA 1
ATOM 1668 C C . ILE A 1 221 ? -27.693 12.419 21.832 1.00 91.06 221 ILE A C 1
ATOM 1670 O O . ILE A 1 221 ? -26.690 12.344 22.542 1.00 91.06 221 ILE A O 1
ATOM 1674 N N . ASP A 1 222 ? -28.276 11.346 21.297 1.00 88.12 222 ASP A N 1
ATOM 1675 C CA . ASP A 1 222 ? -27.782 9.981 21.516 1.00 88.12 222 ASP A CA 1
ATOM 1676 C C . ASP A 1 222 ? -26.397 9.770 20.880 1.00 88.12 222 ASP A C 1
ATOM 1678 O O . ASP A 1 222 ? -25.496 9.234 21.530 1.00 88.12 222 ASP A O 1
ATOM 1682 N N . LEU A 1 223 ? -26.176 10.294 19.668 1.00 89.06 223 LEU A N 1
ATOM 1683 C CA . LEU A 1 223 ? -24.861 10.321 19.020 1.00 89.06 223 LEU A CA 1
ATOM 1684 C C . LEU A 1 223 ? -23.833 11.087 19.864 1.00 89.06 223 LEU A C 1
ATOM 1686 O O . LEU A 1 223 ? -22.701 10.625 20.038 1.00 89.06 223 LEU A O 1
ATOM 1690 N N . PHE A 1 224 ? -24.214 12.249 20.404 1.00 91.94 224 PHE A N 1
ATOM 1691 C CA . PHE A 1 224 ? -23.352 13.025 21.295 1.00 91.94 224 PHE A CA 1
ATOM 1692 C C . PHE A 1 224 ? -23.001 12.231 22.562 1.00 91.94 224 PHE A C 1
ATOM 1694 O O . PHE A 1 224 ? -21.839 12.199 22.973 1.00 91.94 224 PHE A O 1
ATOM 1701 N N . ALA A 1 225 ? -23.990 11.581 23.181 1.00 88.75 225 ALA A N 1
ATOM 1702 C CA . ALA A 1 225 ? -23.817 10.783 24.393 1.00 88.75 225 ALA A CA 1
ATOM 1703 C C . ALA A 1 225 ? -22.824 9.638 24.172 1.00 88.75 225 ALA A C 1
ATOM 1705 O O . ALA A 1 225 ? -21.858 9.501 24.922 1.00 88.75 225 ALA A O 1
ATOM 1706 N N . ALA A 1 226 ? -23.038 8.864 23.106 1.00 86.75 226 ALA A N 1
ATOM 1707 C CA . ALA A 1 226 ? -22.199 7.727 22.762 1.00 86.75 226 ALA A CA 1
ATOM 1708 C C . ALA A 1 226 ? -20.758 8.152 22.465 1.00 86.75 226 ALA A C 1
ATOM 1710 O O . ALA A 1 226 ? -19.823 7.588 23.026 1.00 86.75 226 ALA A O 1
ATOM 1711 N N . THR A 1 227 ? -20.580 9.211 21.668 1.00 87.31 227 THR A N 1
ATOM 1712 C CA . THR A 1 227 ? -19.244 9.690 21.278 1.00 87.31 227 THR A CA 1
ATOM 1713 C C . THR A 1 227 ? -18.479 10.295 22.460 1.00 87.31 227 THR A C 1
ATOM 1715 O O . THR A 1 227 ? -17.280 10.076 22.618 1.00 87.31 227 THR A O 1
ATOM 1718 N N . SER A 1 228 ? -19.159 11.066 23.316 1.00 86.88 228 SER A N 1
ATOM 1719 C CA . SER A 1 228 ? -18.517 11.710 24.473 1.00 86.88 228 SER A CA 1
ATOM 1720 C C . SER A 1 228 ? -18.216 10.735 25.616 1.00 86.88 228 SER A C 1
ATOM 1722 O O . SER A 1 228 ? -17.430 11.065 26.503 1.00 86.88 228 SER A O 1
ATOM 1724 N N . GLY A 1 229 ? -18.846 9.554 25.625 1.00 82.75 229 GLY A N 1
ATOM 1725 C CA . GLY A 1 229 ? -18.788 8.602 26.737 1.00 82.75 229 GLY A CA 1
ATOM 1726 C C . GLY A 1 229 ? -19.484 9.101 28.012 1.00 82.75 229 GLY A C 1
ATOM 1727 O O . GLY A 1 229 ? -19.325 8.502 29.077 1.00 82.75 229 GLY A O 1
ATOM 1728 N N . LEU A 1 230 ? -20.241 10.203 27.936 1.00 79.75 230 LEU A N 1
ATOM 1729 C CA . LEU A 1 230 ? -20.925 10.794 29.082 1.00 79.75 230 LEU A CA 1
ATOM 1730 C C . LEU A 1 230 ? -22.243 10.069 29.364 1.00 79.75 230 LEU A C 1
ATOM 1732 O O . LEU A 1 230 ? -23.121 9.965 28.508 1.00 79.75 230 LEU A O 1
ATOM 1736 N N . LEU A 1 231 ? -22.445 9.672 30.622 1.00 80.44 231 LEU A N 1
ATOM 1737 C CA . LEU A 1 231 ? -23.772 9.316 31.120 1.00 80.44 231 LEU A CA 1
ATOM 1738 C C . LEU A 1 231 ? -24.584 10.602 31.316 1.00 80.44 231 LEU A C 1
ATOM 1740 O O . LEU A 1 231 ? -24.456 11.280 32.335 1.00 80.44 231 LEU A O 1
ATOM 1744 N N . ILE A 1 232 ? -25.405 10.954 30.324 1.00 79.88 232 ILE A N 1
ATOM 1745 C CA . ILE A 1 232 ? -26.202 12.184 30.353 1.00 79.88 232 ILE A CA 1
ATOM 1746 C C . ILE A 1 232 ? -27.259 12.098 31.462 1.00 79.88 232 ILE A C 1
ATOM 1748 O O . ILE A 1 232 ? -28.280 11.420 31.338 1.00 79.88 232 ILE A O 1
ATOM 1752 N N . THR A 1 233 ? -27.041 12.839 32.547 1.00 84.62 233 THR A N 1
ATOM 1753 C CA . THR A 1 233 ? -28.040 13.011 33.609 1.00 84.62 233 THR A CA 1
ATOM 1754 C C . THR A 1 233 ? -29.185 13.928 33.162 1.00 84.62 233 THR A C 1
ATOM 1756 O O . THR A 1 233 ? -29.047 14.723 32.229 1.00 84.62 233 THR A O 1
ATOM 1759 N N . ALA A 1 234 ? -30.319 13.894 33.872 1.00 79.69 234 ALA A N 1
ATOM 1760 C CA . ALA A 1 234 ? -31.456 14.779 33.594 1.00 79.69 234 ALA A CA 1
ATOM 1761 C C . ALA A 1 234 ? -31.079 16.277 33.612 1.00 79.69 234 ALA A C 1
ATOM 1763 O O . ALA A 1 234 ? -31.638 17.053 32.843 1.00 79.69 234 ALA A O 1
ATOM 1764 N N . ALA A 1 235 ? -30.104 16.668 34.441 1.00 78.44 235 ALA A N 1
ATOM 1765 C CA . ALA A 1 235 ? -29.602 18.039 34.522 1.00 78.44 235 ALA A CA 1
ATOM 1766 C C . ALA A 1 235 ? -28.690 18.424 33.340 1.00 78.44 235 ALA A C 1
ATOM 1768 O O . ALA A 1 235 ? -28.662 19.583 32.941 1.00 78.44 235 ALA A O 1
ATOM 1769 N N . GLN A 1 236 ? -27.956 17.468 32.763 1.00 85.12 236 GLN A N 1
ATOM 1770 C CA . GLN A 1 236 ? -27.044 17.712 31.636 1.00 85.12 236 GLN A CA 1
ATOM 1771 C C . GLN A 1 236 ? -27.751 17.658 30.278 1.00 85.12 236 GLN A C 1
ATOM 1773 O O . GLN A 1 236 ? -27.264 18.239 29.309 1.00 85.12 236 GLN A O 1
ATOM 1778 N N . ARG A 1 237 ? -28.918 17.002 30.200 1.00 88.38 237 ARG A N 1
ATOM 1779 C CA . ARG A 1 237 ? -29.678 16.831 28.954 1.00 88.38 237 ARG A CA 1
ATOM 1780 C C . ARG A 1 237 ? -30.025 18.157 28.273 1.00 88.38 237 ARG A C 1
ATOM 1782 O O . ARG A 1 237 ? -29.953 18.231 27.052 1.00 88.38 237 ARG A O 1
ATOM 1789 N N . SER A 1 238 ? -30.343 19.204 29.036 1.00 89.81 238 SER A N 1
ATOM 1790 C CA . SER A 1 238 ? -30.627 20.537 28.482 1.00 89.81 238 SER A CA 1
ATOM 1791 C C . SER A 1 238 ? -29.397 21.199 27.858 1.00 89.81 238 SER A C 1
ATOM 1793 O O . SER A 1 238 ? -29.517 21.870 26.837 1.00 89.81 238 SER A O 1
ATOM 1795 N N . SER A 1 239 ? -28.211 21.002 28.441 1.00 90.12 239 SER A N 1
ATOM 1796 C CA . SER A 1 239 ? -26.960 21.525 27.880 1.00 90.12 239 SER A CA 1
ATOM 1797 C C . SER A 1 239 ? -26.559 20.770 26.615 1.00 90.12 239 SER A C 1
ATOM 1799 O O . SER A 1 239 ? -26.164 21.394 25.635 1.00 90.12 239 SER A O 1
ATOM 1801 N N . VAL A 1 240 ? -26.713 19.440 26.599 1.00 94.00 240 VAL A N 1
ATOM 1802 C CA . VAL A 1 240 ? -26.434 18.627 25.402 1.00 94.00 240 VAL A CA 1
ATOM 1803 C C . VAL A 1 240 ? -27.401 18.960 24.263 1.00 94.00 240 VAL A C 1
ATOM 1805 O O . VAL A 1 240 ? -26.960 19.135 23.129 1.00 94.00 240 VAL A O 1
ATOM 1808 N N . ASP A 1 241 ? -28.693 19.131 24.556 1.00 95.06 241 ASP A N 1
ATOM 1809 C CA . ASP A 1 241 ? -29.686 19.581 23.573 1.00 95.06 241 ASP A CA 1
ATOM 1810 C C . ASP A 1 241 ? -29.319 20.950 22.974 1.00 95.06 241 ASP A C 1
ATOM 1812 O O . ASP A 1 241 ? -29.326 21.122 21.754 1.00 95.06 241 ASP A O 1
ATOM 1816 N N . ALA A 1 242 ? -28.910 21.906 23.815 1.00 94.88 242 ALA A N 1
ATOM 1817 C CA . ALA A 1 242 ? -28.470 23.222 23.361 1.00 94.88 242 ALA A CA 1
ATOM 1818 C C . ALA A 1 242 ? -27.200 23.158 22.493 1.00 94.88 242 ALA A C 1
ATOM 1820 O O . ALA A 1 242 ? -27.106 23.870 21.491 1.00 94.88 242 ALA A O 1
ATOM 1821 N N . ILE A 1 243 ? -26.236 22.298 22.837 1.00 96.19 243 ILE A N 1
ATOM 1822 C CA . ILE A 1 243 ? -25.038 22.063 22.018 1.00 96.19 243 ILE A CA 1
ATOM 1823 C C . ILE A 1 243 ? -25.429 21.475 20.655 1.00 96.19 243 ILE A C 1
ATOM 1825 O O . ILE A 1 243 ? -25.009 22.012 19.631 1.00 96.19 243 ILE A O 1
ATOM 1829 N N . CYS A 1 244 ? -26.278 20.443 20.612 1.00 96.06 244 CYS A N 1
ATOM 1830 C CA . CYS A 1 244 ? -26.747 19.846 19.354 1.00 96.06 244 CYS A CA 1
ATOM 1831 C C . CYS A 1 244 ? -27.479 20.876 18.475 1.00 96.06 244 CYS A C 1
ATOM 1833 O O . CYS A 1 244 ? -27.205 20.973 17.276 1.00 96.06 244 CYS A O 1
ATOM 1835 N N . ALA A 1 245 ? -28.303 21.741 19.083 1.00 95.44 245 ALA A N 1
ATOM 1836 C CA . ALA A 1 245 ? -28.944 22.862 18.394 1.00 95.44 245 ALA A CA 1
ATOM 1837 C C . ALA A 1 245 ? -27.948 23.842 17.778 1.00 95.44 245 ALA A C 1
ATOM 1839 O O . ALA A 1 245 ? -28.104 24.250 16.626 1.00 95.44 245 ALA A O 1
ATOM 1840 N N . LEU A 1 246 ? -26.915 24.229 18.531 1.00 94.44 246 LEU A N 1
ATOM 1841 C CA . LEU A 1 246 ? -25.870 25.117 18.028 1.00 94.44 246 LEU A CA 1
ATOM 1842 C C . LEU A 1 246 ? -25.116 24.479 16.858 1.00 94.44 246 LEU A C 1
ATOM 1844 O O . LEU A 1 246 ? -24.733 25.180 15.926 1.00 94.44 246 LEU A O 1
ATO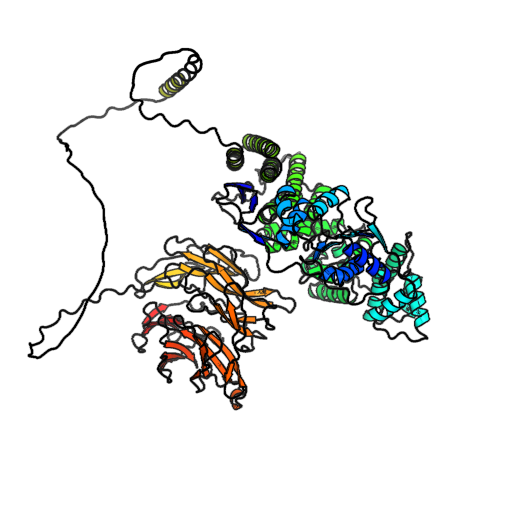M 1848 N N . LEU A 1 247 ? -24.959 23.161 16.862 1.00 94.31 247 LEU A N 1
ATOM 1849 C CA . LEU A 1 247 ? -24.318 22.403 15.790 1.00 94.31 247 LEU A CA 1
ATOM 1850 C C . LEU A 1 247 ? -25.275 22.052 14.636 1.00 94.31 247 LEU A C 1
ATOM 1852 O O . LEU A 1 247 ? -24.875 21.335 13.722 1.00 94.31 247 LEU A O 1
ATOM 1856 N N . ASN A 1 248 ? -26.509 22.576 14.654 1.00 93.50 248 ASN A N 1
ATOM 1857 C CA . ASN A 1 248 ? -27.576 22.305 13.683 1.00 93.50 248 ASN A CA 1
ATOM 1858 C C . ASN A 1 248 ? -27.810 20.811 13.434 1.00 93.50 248 ASN A C 1
ATOM 1860 O O . ASN A 1 248 ? -28.117 20.417 12.310 1.00 93.50 248 ASN A O 1
ATOM 1864 N N . ASP A 1 249 ? -27.620 19.988 14.464 1.00 93.88 249 ASP A N 1
ATOM 1865 C CA . ASP A 1 249 ? -27.832 18.543 14.410 1.00 93.88 249 ASP A CA 1
ATOM 1866 C C . ASP A 1 249 ? -26.992 17.815 13.335 1.00 93.88 249 ASP A C 1
ATOM 1868 O O . ASP A 1 249 ? -27.348 16.744 12.839 1.00 93.88 249 ASP A O 1
ATOM 1872 N N . VAL A 1 250 ? -25.860 18.408 12.941 1.00 90.81 250 VAL A N 1
ATOM 1873 C CA . VAL A 1 250 ? -24.966 17.868 11.910 1.00 90.81 250 VAL A CA 1
ATOM 1874 C C . VAL A 1 250 ? -24.100 16.757 12.515 1.00 90.81 250 VAL A C 1
ATOM 1876 O O . VAL A 1 250 ? -23.315 17.057 13.417 1.00 90.81 250 VAL A O 1
ATOM 1879 N N . PRO A 1 251 ? -24.150 15.507 12.004 1.00 88.94 251 PRO A N 1
ATOM 1880 C CA . PRO A 1 251 ? -23.426 14.375 12.587 1.00 88.94 251 PRO A CA 1
ATOM 1881 C C . PRO A 1 251 ? -21.937 14.643 12.808 1.00 88.94 251 PRO A C 1
ATOM 1883 O O . PRO A 1 251 ? -21.442 14.494 13.921 1.00 88.94 251 PRO A O 1
ATOM 1886 N N . LEU A 1 252 ? -21.221 15.097 11.772 1.00 86.75 252 LEU A N 1
ATOM 1887 C CA . LEU A 1 252 ? -19.784 15.358 11.886 1.00 86.75 252 LEU A CA 1
ATOM 1888 C C . LEU A 1 252 ? -19.486 16.464 12.906 1.00 86.75 252 LEU A C 1
ATOM 1890 O O . LEU A 1 252 ? -18.527 16.350 13.663 1.00 86.75 252 LEU A O 1
ATOM 1894 N N . ALA A 1 253 ? -20.321 17.504 12.974 1.00 90.19 253 ALA A N 1
ATOM 1895 C CA . ALA A 1 253 ? -20.132 18.580 13.940 1.00 90.19 253 ALA A CA 1
ATOM 1896 C C . ALA A 1 253 ? -20.350 18.096 15.382 1.00 90.19 253 ALA A C 1
ATOM 1898 O O . ALA A 1 253 ? -19.573 18.443 16.269 1.00 90.19 253 ALA A O 1
ATOM 1899 N N . ILE A 1 254 ? -21.362 17.253 15.601 1.00 92.50 254 ILE A N 1
ATOM 1900 C CA . ILE A 1 254 ? -21.656 16.633 16.898 1.00 92.50 254 ILE A CA 1
ATOM 1901 C C . ILE A 1 254 ? -20.505 15.739 17.346 1.00 92.50 254 ILE A C 1
ATOM 1903 O O . ILE A 1 254 ? -20.003 15.923 18.452 1.00 92.50 254 ILE A O 1
ATOM 1907 N N . VAL A 1 255 ? -20.062 14.814 16.488 1.00 90.44 255 VAL A N 1
ATOM 1908 C CA . VAL A 1 255 ? -18.973 13.879 16.808 1.00 90.44 255 VAL A CA 1
ATOM 1909 C C . VAL A 1 255 ? -17.704 14.652 17.163 1.00 90.44 255 VAL A C 1
ATOM 1911 O O . VAL A 1 255 ? -17.100 14.402 18.202 1.00 90.44 255 VAL A O 1
ATOM 1914 N N . ARG A 1 256 ? -17.333 15.656 16.358 1.00 90.00 256 ARG A N 1
ATOM 1915 C CA . ARG A 1 256 ? -16.150 16.483 16.628 1.00 90.00 256 ARG A CA 1
ATOM 1916 C C . ARG A 1 256 ? -16.272 17.281 17.930 1.00 90.00 256 ARG A C 1
ATOM 1918 O O . ARG A 1 256 ? -15.297 17.378 18.670 1.00 90.00 256 ARG A O 1
ATOM 1925 N N . ALA A 1 257 ? -17.443 17.839 18.238 1.00 93.81 257 ALA A N 1
ATOM 1926 C CA . ALA A 1 257 ? -17.653 18.557 19.494 1.00 93.81 257 ALA A CA 1
ATOM 1927 C C . ALA A 1 257 ? -17.588 17.618 20.707 1.00 93.81 257 ALA A C 1
ATOM 1929 O O . ALA A 1 257 ? -16.967 17.965 21.710 1.00 93.81 257 ALA A O 1
ATOM 1930 N N . ALA A 1 258 ? -18.193 16.433 20.607 1.00 92.88 258 ALA A N 1
ATOM 1931 C CA . ALA A 1 258 ? -18.157 15.407 21.642 1.00 92.88 258 ALA A CA 1
ATOM 1932 C C . ALA A 1 258 ? -16.728 14.904 21.897 1.00 92.88 258 ALA A C 1
ATOM 1934 O O . ALA A 1 258 ? -16.328 14.804 23.055 1.00 92.88 258 ALA A O 1
ATOM 1935 N N . ASP A 1 259 ? -15.940 14.678 20.841 1.00 91.00 259 ASP A N 1
ATOM 1936 C CA . ASP A 1 259 ? -14.529 14.297 20.958 1.00 91.00 259 ASP A CA 1
ATOM 1937 C C . ASP A 1 259 ? -13.689 15.387 21.633 1.00 91.00 259 ASP A C 1
ATOM 1939 O O . ASP A 1 259 ? -12.930 15.083 22.548 1.00 91.00 259 ASP A O 1
ATOM 1943 N N . VAL A 1 260 ? -13.871 16.665 21.269 1.00 92.62 260 VAL A N 1
ATOM 1944 C CA . VAL A 1 260 ? -13.201 17.786 21.957 1.00 92.62 260 VAL A CA 1
ATOM 1945 C C . VAL A 1 260 ? -13.596 17.844 23.432 1.00 92.62 260 VAL A C 1
ATOM 1947 O O . VAL A 1 260 ? -12.744 18.055 24.291 1.00 92.62 260 VAL A O 1
ATOM 1950 N N . ILE A 1 261 ? -14.880 17.670 23.745 1.00 92.94 261 ILE A N 1
ATOM 1951 C CA . ILE A 1 261 ? -15.380 17.718 25.124 1.00 92.94 261 ILE A CA 1
ATOM 1952 C C . ILE A 1 261 ? -14.792 16.587 25.964 1.00 92.94 261 ILE A C 1
ATOM 1954 O O . ILE A 1 261 ? -14.338 16.839 27.081 1.00 92.94 261 ILE A O 1
ATOM 1958 N N . ARG A 1 262 ? -14.767 15.371 25.413 1.00 92.06 262 ARG A N 1
ATOM 1959 C CA . ARG A 1 262 ? -14.204 14.180 26.049 1.00 92.06 262 ARG A CA 1
ATOM 1960 C C . ARG A 1 262 ? -12.703 14.333 26.274 1.00 92.06 262 ARG A C 1
ATOM 1962 O O . ARG A 1 262 ? -12.248 14.207 27.405 1.00 92.06 262 ARG A O 1
ATOM 1969 N N . GLU A 1 263 ? -11.951 14.628 25.219 1.00 91.75 263 GLU A N 1
ATOM 1970 C CA . GLU A 1 263 ? -10.486 14.649 25.259 1.00 91.75 263 GLU A CA 1
ATOM 1971 C C . GLU A 1 263 ? -9.945 15.805 26.110 1.00 91.75 263 GLU A C 1
ATOM 1973 O O . GLU A 1 263 ? -9.016 15.630 26.893 1.00 91.75 263 GLU A O 1
ATOM 1978 N N . MET A 1 264 ? -10.576 16.981 26.033 1.00 90.75 264 MET A N 1
ATOM 1979 C CA . MET A 1 264 ? -10.157 18.155 26.807 1.00 90.75 264 MET A CA 1
ATOM 1980 C C . MET A 1 264 ? -10.761 18.201 28.215 1.00 90.75 264 MET A C 1
ATOM 1982 O O . MET A 1 264 ? -10.491 19.150 28.955 1.00 90.75 264 MET A O 1
ATOM 1986 N N . ASN A 1 265 ? -11.618 17.236 28.571 1.00 90.56 265 ASN A N 1
ATOM 1987 C CA . ASN A 1 265 ? -12.449 17.269 29.776 1.00 90.56 265 ASN A CA 1
ATOM 1988 C C . ASN A 1 265 ? -13.177 18.626 29.939 1.00 90.56 265 ASN A C 1
ATOM 1990 O O . ASN A 1 265 ? -13.198 19.227 31.017 1.00 90.56 265 ASN A O 1
ATOM 1994 N N . LEU A 1 266 ? -13.707 19.162 28.830 1.00 91.88 266 LEU A N 1
ATOM 1995 C CA . LEU A 1 266 ? -14.287 20.504 28.766 1.00 91.88 266 LEU A CA 1
ATOM 1996 C C . LEU A 1 266 ? -15.707 20.494 29.361 1.00 91.88 266 LEU A C 1
ATOM 1998 O O . LEU A 1 266 ? -16.573 19.792 28.837 1.00 91.88 266 LEU A O 1
ATOM 2002 N N . PRO A 1 267 ? -16.003 21.303 30.395 1.00 92.50 267 PRO A N 1
ATOM 2003 C CA . PRO A 1 267 ? -17.352 21.386 30.947 1.00 92.50 267 PRO A CA 1
ATOM 2004 C C . PRO A 1 267 ? -18.395 21.797 29.895 1.00 92.50 267 PRO A C 1
ATOM 2006 O O . PRO A 1 267 ? -18.142 22.675 29.063 1.00 92.50 267 PRO A O 1
ATOM 2009 N N . LEU A 1 268 ? -19.579 21.170 29.929 1.00 92.94 268 LEU A N 1
ATOM 2010 C CA . LEU A 1 268 ? -20.634 21.364 28.920 1.00 92.94 268 LEU A CA 1
ATOM 2011 C C . LEU A 1 268 ? -21.088 22.827 28.800 1.00 92.94 268 LEU A C 1
ATOM 2013 O O . LEU A 1 268 ? -21.357 23.301 27.699 1.00 92.94 268 LEU A O 1
ATOM 2017 N N . ASP A 1 269 ? -21.139 23.558 29.911 1.00 91.38 269 ASP A N 1
ATOM 2018 C CA . ASP A 1 269 ? -21.469 24.985 29.954 1.00 91.38 269 ASP A CA 1
ATOM 2019 C C . ASP A 1 269 ? -20.416 25.838 29.229 1.00 91.38 269 ASP A C 1
ATOM 2021 O O . ASP A 1 269 ? -20.760 26.724 28.441 1.00 91.38 269 ASP A O 1
ATOM 2025 N N . GLN A 1 270 ? -19.130 25.528 29.415 1.00 92.62 270 GLN A N 1
ATOM 2026 C CA . GLN A 1 270 ? -18.044 26.201 28.704 1.00 92.62 270 GLN A CA 1
ATOM 2027 C C . GLN A 1 270 ? -18.041 25.861 27.212 1.00 92.62 270 GLN A C 1
ATOM 2029 O O . GLN A 1 270 ? -17.841 26.753 26.385 1.00 92.62 270 GLN A O 1
ATOM 2034 N N . ALA A 1 271 ? -18.285 24.599 26.851 1.00 93.00 271 ALA A N 1
ATOM 2035 C CA . ALA A 1 271 ? -18.400 24.180 25.457 1.00 93.00 271 ALA A CA 1
ATOM 2036 C C . ALA A 1 271 ? -19.555 24.909 24.752 1.00 93.00 271 ALA A C 1
ATOM 2038 O O . ALA A 1 271 ? -19.368 25.488 23.679 1.00 93.00 271 ALA A O 1
ATOM 2039 N N . GLN A 1 272 ? -20.724 24.966 25.396 1.00 94.38 272 GLN A N 1
ATOM 2040 C CA . GLN A 1 272 ? -21.890 25.696 24.907 1.00 94.38 272 GLN A CA 1
ATOM 2041 C C . GLN A 1 272 ? -21.598 27.195 24.742 1.00 94.38 272 GLN A C 1
ATOM 2043 O O . GLN A 1 272 ? -21.951 27.780 23.715 1.00 94.38 272 GLN A O 1
ATOM 2048 N N . ALA A 1 273 ? -20.922 27.825 25.709 1.00 92.44 273 ALA A N 1
ATOM 2049 C CA . ALA A 1 273 ? -20.554 29.238 25.629 1.00 92.44 273 ALA A CA 1
ATOM 2050 C C . ALA A 1 273 ? -19.606 29.523 24.451 1.00 92.44 273 ALA A C 1
ATOM 2052 O O . ALA A 1 273 ? -19.821 30.476 23.700 1.00 92.44 273 ALA A O 1
ATOM 2053 N N . ARG A 1 274 ? -18.590 28.674 24.234 1.00 93.12 274 ARG A N 1
ATOM 2054 C CA . ARG A 1 274 ? -17.663 28.799 23.093 1.00 93.12 274 ARG A CA 1
ATOM 2055 C C . ARG A 1 274 ? -18.383 28.649 21.752 1.00 93.12 274 ARG A C 1
ATOM 2057 O O . ARG A 1 274 ? -18.160 29.461 20.860 1.00 93.12 274 ARG A O 1
ATOM 2064 N N . LEU A 1 275 ? -19.281 27.671 21.630 1.00 92.81 275 LEU A N 1
ATOM 2065 C CA . LEU A 1 275 ? -20.095 27.464 20.425 1.00 92.81 275 LEU A CA 1
ATOM 2066 C C . LEU A 1 275 ? -21.068 28.620 20.161 1.00 92.81 275 LEU A C 1
ATOM 2068 O O . LEU A 1 275 ? -21.312 28.967 19.008 1.00 92.81 275 LEU A O 1
ATOM 2072 N N . THR A 1 276 ? -21.605 29.234 21.216 1.00 91.38 276 THR A N 1
ATOM 2073 C CA . THR A 1 276 ? -22.504 30.395 21.105 1.00 91.38 276 THR A CA 1
ATOM 2074 C C . THR A 1 276 ? -21.766 31.630 20.590 1.00 91.38 276 THR A C 1
ATOM 2076 O O . THR A 1 276 ? -22.303 32.374 19.775 1.00 91.38 276 THR A O 1
ATOM 2079 N N . ASN A 1 277 ? -20.523 31.829 21.036 1.00 87.88 277 ASN A N 1
ATOM 2080 C CA . ASN A 1 277 ? -19.699 32.979 20.661 1.00 87.88 277 ASN A CA 1
ATOM 2081 C C . ASN A 1 277 ? -18.980 32.811 19.310 1.00 87.88 277 ASN A C 1
ATOM 2083 O O . ASN A 1 277 ? -18.341 33.752 18.840 1.00 87.88 277 ASN A O 1
ATOM 2087 N N . ALA A 1 278 ? -19.059 31.633 18.686 1.00 84.62 278 ALA A N 1
ATOM 2088 C CA . ALA A 1 278 ? -18.463 31.383 17.381 1.00 84.62 278 ALA A CA 1
ATOM 2089 C C . ALA A 1 278 ? -19.193 32.187 16.283 1.00 84.62 278 ALA A C 1
ATOM 2091 O O . ALA A 1 278 ? -20.418 32.065 16.155 1.00 84.62 278 ALA A O 1
ATOM 2092 N N . PRO A 1 279 ? -18.480 32.987 15.465 1.00 74.75 279 PRO A N 1
ATOM 2093 C CA . PRO A 1 279 ? -19.105 33.760 14.399 1.00 74.75 279 PRO A CA 1
ATOM 2094 C C . PRO A 1 279 ? -19.696 32.810 13.344 1.00 74.75 279 PRO A C 1
ATOM 2096 O O . PRO A 1 279 ? -18.968 31.974 12.805 1.00 74.75 279 PRO A O 1
ATOM 2099 N N . PRO A 1 280 ? -21.000 32.902 13.031 1.00 67.75 280 PRO A N 1
ATOM 2100 C CA . PRO A 1 280 ? -21.598 32.047 12.018 1.00 67.75 280 PRO A CA 1
ATOM 2101 C C . PRO A 1 280 ? -21.101 32.453 10.626 1.00 67.75 280 PRO A C 1
ATOM 2103 O O . PRO A 1 280 ? -21.173 33.626 10.254 1.00 67.75 280 PRO A O 1
ATOM 2106 N N . LEU A 1 281 ? -20.642 31.482 9.835 1.00 72.56 281 LEU A N 1
ATOM 2107 C CA . LEU A 1 281 ? -20.452 31.678 8.397 1.00 72.56 281 LEU A CA 1
ATOM 2108 C C . LEU A 1 281 ? -21.807 31.593 7.683 1.00 72.56 281 LEU A C 1
ATOM 2110 O O . LEU A 1 281 ? -22.657 30.784 8.046 1.00 72.56 281 LEU A O 1
ATOM 2114 N N . ALA A 1 282 ? -22.021 32.418 6.657 1.00 71.44 282 ALA A N 1
ATOM 2115 C CA . ALA A 1 282 ? -23.218 32.316 5.825 1.00 71.44 282 ALA A CA 1
ATOM 2116 C C . ALA A 1 282 ? -23.217 30.982 5.059 1.00 71.44 282 ALA A C 1
ATOM 2118 O O . ALA A 1 282 ? -22.227 30.640 4.415 1.00 71.44 282 ALA A O 1
ATOM 2119 N N . GLY A 1 283 ? -24.321 30.235 5.113 1.00 75.56 283 GLY A N 1
ATOM 2120 C CA . GLY A 1 283 ? -24.438 28.938 4.446 1.00 75.56 283 GLY A CA 1
ATOM 2121 C C . GLY A 1 283 ? -25.689 28.160 4.852 1.00 75.56 283 GLY A C 1
ATOM 2122 O O . GLY A 1 283 ? -26.557 28.679 5.555 1.00 75.56 283 GLY A O 1
ATOM 2123 N N . ASP A 1 284 ? -25.781 26.912 4.390 1.00 81.62 284 ASP A N 1
ATOM 2124 C CA . ASP A 1 284 ? -26.816 25.963 4.810 1.00 81.62 284 ASP A CA 1
ATOM 2125 C C . ASP A 1 284 ? -26.606 25.499 6.269 1.00 81.62 284 ASP A C 1
ATOM 2127 O O . ASP A 1 284 ? -25.587 25.792 6.902 1.00 81.62 284 ASP A O 1
ATOM 2131 N N . SER A 1 285 ? -27.577 24.766 6.830 1.00 81.44 285 SER A N 1
ATOM 2132 C CA . SER A 1 285 ? -27.502 24.252 8.210 1.00 81.44 285 SER A CA 1
ATOM 2133 C C . SER A 1 285 ? -26.218 23.457 8.479 1.00 81.44 285 SER A C 1
ATOM 2135 O O . SER A 1 285 ? -25.667 23.532 9.577 1.00 81.44 285 SER A O 1
ATOM 2137 N N . ILE A 1 286 ? -25.719 22.740 7.467 1.00 81.88 286 ILE A N 1
ATOM 2138 C CA . ILE A 1 286 ? -24.500 21.934 7.559 1.00 81.88 286 ILE A CA 1
ATOM 2139 C C . ILE A 1 286 ? -23.263 22.827 7.671 1.00 81.88 286 ILE A C 1
ATOM 2141 O O . ILE A 1 286 ? -22.489 22.680 8.615 1.00 81.88 286 ILE A O 1
ATOM 2145 N N . THR A 1 287 ? -23.123 23.808 6.781 1.00 81.19 287 THR A N 1
ATOM 2146 C CA . THR A 1 287 ? -22.042 24.804 6.811 1.00 81.19 287 THR A CA 1
ATOM 2147 C C . THR A 1 287 ? -22.010 25.548 8.142 1.00 81.19 287 THR A C 1
ATOM 2149 O O . THR A 1 287 ? -20.948 25.708 8.745 1.00 81.19 287 THR A O 1
ATOM 2152 N N . LEU A 1 288 ? -23.177 25.948 8.653 1.00 84.44 288 LEU A N 1
ATOM 2153 C CA . LEU A 1 288 ? -23.280 26.615 9.947 1.00 84.44 288 LEU A CA 1
ATOM 2154 C C . LEU A 1 288 ? -22.792 25.716 11.094 1.00 84.44 288 LEU A C 1
ATOM 2156 O O . LEU A 1 288 ? -21.967 26.158 11.894 1.00 84.44 288 LEU A O 1
ATOM 2160 N N . GLY A 1 289 ? -23.259 24.464 11.165 1.00 88.25 289 GLY A N 1
ATOM 2161 C CA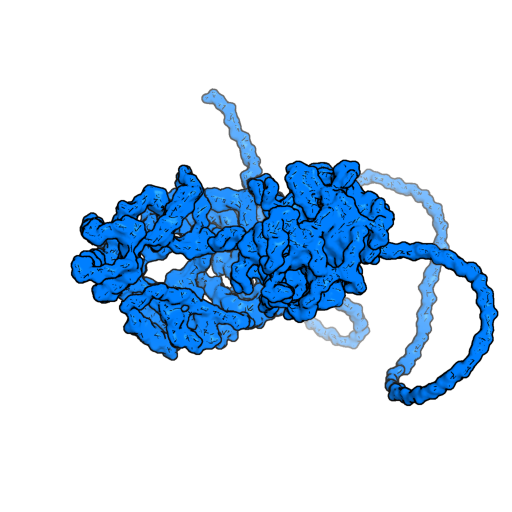 . GLY A 1 289 ? -22.836 23.514 12.202 1.00 88.25 289 GLY A CA 1
ATOM 2162 C C . GLY A 1 289 ? -21.332 23.230 12.164 1.00 88.25 289 GLY A C 1
ATOM 2163 O O . GLY A 1 289 ? -20.655 23.314 13.192 1.00 88.25 289 GLY A O 1
ATOM 2164 N N . LEU A 1 290 ? -20.793 22.988 10.965 1.00 85.94 290 LEU A N 1
ATOM 2165 C CA . LEU A 1 290 ? -19.364 22.760 10.749 1.00 85.94 290 LEU A CA 1
ATOM 2166 C C . LEU A 1 290 ? -18.517 23.988 11.117 1.00 85.94 290 LEU A C 1
ATOM 2168 O O . LEU A 1 290 ? -17.512 23.854 11.808 1.00 85.94 290 LEU A O 1
ATOM 2172 N N . SER A 1 291 ? -18.940 25.198 10.742 1.00 85.06 291 SER A N 1
ATOM 2173 C CA . SER A 1 291 ? -18.203 26.424 11.086 1.00 85.06 291 SER A CA 1
ATOM 2174 C C . SER A 1 291 ? -18.105 26.660 12.601 1.00 85.06 291 SER A C 1
ATOM 2176 O O . SER A 1 291 ? -17.051 27.048 13.107 1.00 85.06 291 SER A O 1
ATOM 2178 N N . ARG A 1 292 ? -19.173 26.357 13.353 1.00 90.31 292 ARG A N 1
ATOM 2179 C CA . ARG A 1 292 ? -19.197 26.498 14.817 1.00 90.31 292 ARG A CA 1
ATOM 2180 C C . ARG A 1 292 ? -18.306 25.480 15.514 1.00 90.31 292 ARG A C 1
ATOM 2182 O O . ARG A 1 292 ? -17.543 25.866 16.400 1.00 90.31 292 ARG A O 1
ATOM 2189 N N . VAL A 1 293 ? -18.359 24.205 15.115 1.00 90.81 293 VAL A N 1
ATOM 2190 C CA . VAL A 1 293 ? -17.447 23.209 15.703 1.00 90.81 293 VAL A CA 1
ATOM 2191 C C . VAL A 1 293 ? -15.994 23.525 15.363 1.00 90.81 293 VAL A C 1
ATOM 2193 O O . VAL A 1 293 ? -15.123 23.350 16.207 1.00 90.81 293 VAL A O 1
ATOM 2196 N N . MET A 1 294 ? -15.724 24.073 14.177 1.00 87.38 294 MET A N 1
ATOM 2197 C CA . MET A 1 294 ? -14.380 24.502 13.802 1.00 87.38 294 MET A CA 1
ATOM 2198 C C . MET A 1 294 ? -13.856 25.617 14.704 1.00 87.38 294 MET A C 1
ATOM 2200 O O . MET A 1 294 ? -12.714 25.543 15.149 1.00 87.38 294 MET A O 1
ATOM 2204 N N . ALA A 1 295 ? -14.684 26.606 15.047 1.00 88.06 295 ALA A N 1
ATOM 2205 C CA . ALA A 1 295 ? -14.307 27.631 16.019 1.00 88.06 295 ALA A CA 1
ATOM 2206 C C . ALA A 1 295 ? -14.021 27.033 17.412 1.00 88.06 295 ALA A C 1
ATOM 2208 O O . ALA A 1 295 ? -13.053 27.427 18.068 1.00 88.06 295 ALA A O 1
ATOM 2209 N N . LEU A 1 296 ? -14.813 26.043 17.849 1.00 91.38 296 LEU A N 1
ATOM 2210 C CA . LEU A 1 296 ? -14.556 25.308 19.092 1.00 91.38 296 LEU A CA 1
ATOM 2211 C C . LEU A 1 296 ? -13.208 24.570 19.038 1.00 91.38 296 LEU A C 1
ATOM 2213 O O . LEU A 1 296 ? -12.391 24.751 19.941 1.00 91.38 296 LEU A O 1
ATOM 2217 N N . ILE A 1 297 ? -12.949 23.807 17.973 1.00 91.06 297 ILE A N 1
ATOM 2218 C CA . ILE A 1 297 ? -11.687 23.087 17.746 1.00 91.06 297 ILE A CA 1
ATOM 2219 C C . ILE A 1 297 ? -10.506 24.068 17.758 1.00 91.06 297 ILE A C 1
ATOM 2221 O O . ILE A 1 297 ? -9.556 23.904 18.518 1.00 91.06 297 ILE A O 1
ATOM 2225 N N . GLN A 1 298 ? -10.574 25.154 16.987 1.00 89.31 298 GLN A N 1
ATOM 2226 C CA . GLN A 1 298 ? -9.499 26.147 16.926 1.00 89.31 298 GLN A CA 1
ATOM 2227 C C . GLN A 1 298 ? -9.202 26.806 18.283 1.00 89.31 298 GLN A C 1
ATOM 2229 O O . GLN A 1 298 ? -8.076 27.268 18.494 1.00 89.31 298 GLN A O 1
ATOM 2234 N N . SER A 1 299 ? -10.175 26.845 19.201 1.00 89.94 299 SER A N 1
ATOM 2235 C CA . SER A 1 299 ? -9.995 27.394 20.550 1.00 89.94 299 SER A CA 1
ATOM 2236 C C . SER A 1 299 ? -9.199 26.490 21.496 1.00 89.94 299 SER A C 1
ATOM 2238 O O . SER A 1 299 ? -8.731 26.973 22.526 1.00 89.94 299 SER A O 1
ATOM 2240 N N . VAL A 1 300 ? -9.068 25.196 21.180 1.00 90.69 300 VAL A N 1
ATOM 2241 C CA . VAL A 1 300 ? -8.363 24.210 22.020 1.00 90.69 300 VAL A CA 1
ATOM 2242 C C . VAL A 1 300 ? -7.027 23.759 21.430 1.00 90.69 300 VAL A C 1
ATOM 2244 O O . VAL A 1 300 ? -6.183 23.275 22.174 1.00 90.69 300 VAL A O 1
ATOM 2247 N N . LEU A 1 301 ? -6.810 23.959 20.126 1.00 93.00 301 LEU A N 1
ATOM 2248 C CA . LEU A 1 301 ? -5.570 23.571 19.454 1.00 93.00 301 LEU A CA 1
ATOM 2249 C C . LEU A 1 301 ? -4.411 24.544 19.713 1.00 93.00 301 LEU A C 1
ATOM 2251 O O . LEU A 1 301 ? -4.557 25.772 19.647 1.00 93.00 301 LEU A O 1
ATOM 2255 N N . THR A 1 302 ? -3.226 23.972 19.897 1.00 93.94 302 THR A N 1
ATOM 2256 C CA . THR A 1 302 ? -1.935 24.662 19.924 1.00 93.94 302 THR A CA 1
ATOM 2257 C C . THR A 1 302 ? -1.556 25.214 18.546 1.00 93.94 302 THR A C 1
ATOM 2259 O O . THR A 1 302 ? -2.109 24.836 17.510 1.00 93.94 302 THR A O 1
ATOM 2262 N N . SER A 1 303 ? -0.561 26.105 18.506 1.00 90.94 303 SER A N 1
ATOM 2263 C CA . SER A 1 303 ? -0.036 26.632 17.239 1.00 90.94 303 SER A CA 1
ATOM 2264 C C . SER A 1 303 ? 0.566 25.540 16.346 1.00 90.94 303 SER A C 1
ATOM 2266 O O . SER A 1 303 ? 0.418 25.615 15.131 1.00 90.94 303 SER A O 1
ATOM 2268 N N . LEU A 1 304 ? 1.214 24.522 16.930 1.00 92.81 304 LEU A N 1
ATOM 2269 C CA . LEU A 1 304 ? 1.822 23.427 16.168 1.00 92.81 304 LEU A CA 1
ATOM 2270 C C . LEU A 1 304 ? 0.757 22.532 15.522 1.00 92.81 304 LEU A C 1
ATOM 2272 O O . LEU A 1 304 ? 0.866 22.191 14.351 1.00 92.81 304 LEU A O 1
ATOM 2276 N N . GLU A 1 305 ? -0.305 22.199 16.252 1.00 93.75 305 GLU A N 1
ATOM 2277 C CA . GLU A 1 305 ? -1.411 21.386 15.730 1.00 93.75 305 GLU A CA 1
ATOM 2278 C C . GLU A 1 305 ? -2.155 22.084 14.592 1.00 93.75 305 GLU A C 1
ATOM 2280 O O . GLU A 1 305 ? -2.492 21.452 13.593 1.00 93.75 305 GLU A O 1
ATOM 2285 N N . LYS A 1 306 ? -2.350 23.405 14.701 1.00 91.31 306 LYS A N 1
ATOM 2286 C CA . LYS A 1 306 ? -2.910 24.219 13.612 1.00 91.31 306 LYS A CA 1
ATOM 2287 C C . LYS A 1 306 ? -2.030 24.155 12.364 1.00 91.31 306 LYS A C 1
ATOM 2289 O O . LYS A 1 306 ? -2.546 23.895 11.285 1.00 91.31 306 LYS A O 1
ATOM 2294 N N . GLN A 1 307 ? -0.711 24.290 12.515 1.00 90.19 307 GLN A N 1
ATOM 2295 C CA . GLN A 1 307 ? 0.234 24.157 11.399 1.00 90.19 307 GLN A CA 1
ATOM 2296 C C . GLN A 1 307 ? 0.207 22.757 10.769 1.00 90.19 307 GLN A C 1
ATOM 2298 O O . GLN A 1 307 ? 0.271 22.634 9.548 1.00 90.19 307 GLN A O 1
ATOM 2303 N N . ILE A 1 308 ? 0.085 21.697 11.577 1.00 92.06 308 ILE A N 1
ATOM 2304 C CA . ILE A 1 308 ? -0.050 20.317 11.084 1.00 92.06 308 ILE A CA 1
ATOM 2305 C C . ILE A 1 308 ? -1.316 20.169 10.233 1.00 92.06 308 ILE A C 1
ATOM 2307 O O . ILE A 1 308 ? -1.246 19.632 9.126 1.00 92.06 308 ILE A O 1
ATOM 2311 N N . LEU A 1 309 ? -2.459 20.668 10.713 1.00 91.38 309 LEU A N 1
ATOM 2312 C CA . LEU A 1 309 ? -3.725 20.614 9.977 1.00 91.38 309 LEU A CA 1
ATOM 2313 C C . LEU A 1 309 ? -3.696 21.476 8.710 1.00 91.38 309 LEU A C 1
ATOM 2315 O O . LEU A 1 309 ? -4.198 21.042 7.677 1.00 91.38 309 LEU A O 1
ATOM 2319 N N . GLU A 1 310 ? -3.057 22.647 8.747 1.00 89.25 310 GLU A N 1
ATOM 2320 C CA . GLU A 1 310 ? -2.838 23.491 7.566 1.00 89.25 310 GLU A CA 1
ATOM 2321 C C . GLU A 1 310 ? -1.993 22.776 6.504 1.00 89.25 310 GLU A C 1
ATOM 2323 O O . GLU A 1 310 ? -2.350 22.789 5.323 1.00 89.25 310 GLU A O 1
ATOM 2328 N N . VAL A 1 311 ? -0.900 22.114 6.906 1.00 90.50 311 VAL A N 1
ATOM 2329 C CA . VAL A 1 311 ? -0.089 21.284 6.002 1.00 90.50 311 VAL A CA 1
ATOM 2330 C C . VAL A 1 311 ? -0.934 20.155 5.426 1.00 90.50 311 VAL A C 1
ATOM 2332 O O . VAL A 1 311 ? -0.995 20.005 4.206 1.00 90.50 311 VAL A O 1
ATOM 2335 N N . ALA A 1 312 ? -1.648 19.413 6.272 1.00 89.50 312 ALA A N 1
ATOM 2336 C CA . ALA A 1 312 ? -2.470 18.297 5.823 1.00 89.50 312 ALA A CA 1
ATOM 2337 C C . ALA A 1 312 ? -3.602 18.721 4.875 1.00 89.50 312 ALA A C 1
ATOM 2339 O O . ALA A 1 312 ? -3.912 18.013 3.915 1.00 89.50 312 ALA A O 1
ATOM 2340 N N . ALA A 1 313 ? -4.186 19.900 5.089 1.00 87.75 313 ALA A N 1
ATOM 2341 C CA . ALA A 1 313 ? -5.265 20.409 4.256 1.00 87.75 313 ALA A CA 1
ATOM 2342 C C . ALA A 1 313 ? -4.802 20.863 2.863 1.00 87.75 313 ALA A C 1
ATOM 2344 O O . ALA A 1 313 ? -5.538 20.700 1.878 1.00 87.75 313 ALA A O 1
ATOM 2345 N N . ASN A 1 314 ? -3.584 21.410 2.782 1.00 87.19 314 ASN A N 1
ATOM 2346 C CA . ASN A 1 314 ? -3.034 22.037 1.578 1.00 87.19 314 ASN A CA 1
ATOM 2347 C C . ASN A 1 314 ? -2.112 21.138 0.751 1.00 87.19 314 ASN A C 1
ATOM 2349 O O . ASN A 1 314 ? -1.828 21.469 -0.407 1.00 87.19 314 ASN A O 1
ATOM 2353 N N . LEU A 1 315 ? -1.661 20.009 1.302 1.00 87.00 315 LEU A N 1
ATOM 2354 C CA . LEU A 1 315 ? -0.983 18.990 0.510 1.00 87.00 315 LEU A CA 1
ATOM 2355 C C . LEU A 1 315 ? -1.922 18.433 -0.571 1.00 87.00 315 LEU A C 1
ATOM 2357 O O . LEU A 1 315 ? -3.134 18.482 -0.393 1.00 87.00 315 LEU A O 1
ATOM 2361 N N . PRO A 1 316 ? -1.413 17.956 -1.717 1.00 78.56 316 PRO A N 1
ATOM 2362 C CA . PRO A 1 316 ? -2.261 17.361 -2.747 1.00 78.56 316 PRO A CA 1
ATOM 2363 C C . PRO A 1 316 ? -2.728 15.933 -2.425 1.00 78.56 316 PRO A C 1
ATOM 2365 O O . PRO A 1 316 ? -3.892 15.614 -2.650 1.00 78.56 316 PRO A O 1
ATOM 2368 N N . GLY A 1 317 ? -1.847 15.090 -1.872 1.00 75.62 317 GLY A N 1
ATOM 2369 C CA . GLY A 1 317 ? -2.167 13.718 -1.463 1.00 75.62 317 GLY A CA 1
ATOM 2370 C C . GLY A 1 317 ? -3.123 13.669 -0.266 1.00 75.62 317 GLY A C 1
ATOM 2371 O O . GLY A 1 317 ? -3.300 14.658 0.449 1.00 75.62 317 GLY A O 1
ATOM 2372 N N . ILE A 1 318 ? -3.794 12.532 -0.054 1.00 73.94 318 ILE A N 1
ATOM 2373 C CA . ILE A 1 318 ? -4.714 12.337 1.090 1.00 73.94 318 ILE A CA 1
ATOM 2374 C C . ILE A 1 318 ? -4.038 11.715 2.307 1.00 73.94 318 ILE A C 1
ATOM 2376 O O . ILE A 1 318 ? -4.517 11.897 3.422 1.00 73.94 318 ILE A O 1
ATOM 2380 N N . SER A 1 319 ? -2.956 10.973 2.078 1.00 81.56 319 SER A N 1
ATOM 2381 C CA . SER A 1 319 ? -2.222 10.199 3.072 1.00 81.56 319 SER A CA 1
ATOM 2382 C C . SER A 1 319 ? -0.829 10.788 3.206 1.00 81.56 319 SER A C 1
ATOM 2384 O O . SER A 1 319 ? -0.124 10.914 2.209 1.00 81.56 319 SER A O 1
ATOM 2386 N N . ILE A 1 320 ? -0.443 11.186 4.415 1.00 86.19 320 ILE A N 1
ATOM 2387 C CA . ILE A 1 320 ? 0.754 11.999 4.640 1.00 86.19 320 ILE A CA 1
ATOM 2388 C C . ILE A 1 320 ? 1.639 11.336 5.688 1.00 86.19 320 ILE A C 1
ATOM 2390 O O . ILE A 1 320 ? 1.158 10.859 6.713 1.00 86.19 320 ILE A O 1
ATOM 2394 N N . ASP A 1 321 ? 2.943 11.282 5.418 1.00 86.94 321 ASP A N 1
ATOM 2395 C CA . ASP A 1 321 ? 3.926 10.767 6.374 1.00 86.94 321 ASP A CA 1
ATOM 2396 C C . ASP A 1 321 ? 4.153 11.833 7.469 1.00 86.94 321 ASP A C 1
ATOM 2398 O O . ASP A 1 321 ? 4.482 12.978 7.134 1.00 86.94 321 ASP A O 1
ATOM 2402 N N . PRO A 1 322 ? 4.013 11.502 8.767 1.00 88.62 322 PRO A N 1
ATOM 2403 C CA . PRO A 1 322 ? 4.379 12.390 9.873 1.00 88.62 322 PRO A CA 1
ATOM 2404 C C . PRO A 1 322 ? 5.750 13.075 9.721 1.00 88.62 322 PRO A C 1
ATOM 2406 O O . PRO A 1 322 ? 5.895 14.258 10.041 1.00 88.62 322 PRO A O 1
ATOM 2409 N N . LYS A 1 323 ? 6.755 12.383 9.169 1.00 86.81 323 LYS A N 1
ATOM 2410 C CA . LYS A 1 323 ? 8.092 12.951 8.921 1.00 86.81 323 LYS A CA 1
ATOM 2411 C C . LYS A 1 323 ? 8.066 14.027 7.840 1.00 86.81 323 LYS A C 1
ATOM 2413 O O . LYS A 1 323 ? 8.765 15.035 7.954 1.00 86.81 323 LYS A O 1
ATOM 2418 N N . GLN A 1 324 ? 7.246 13.838 6.809 1.00 87.19 324 GLN A N 1
ATOM 2419 C CA . GLN A 1 324 ? 7.027 14.831 5.761 1.00 87.19 324 GLN A CA 1
ATOM 2420 C C . GLN A 1 324 ? 6.300 16.058 6.324 1.00 87.19 324 GLN A C 1
ATOM 2422 O O . GLN A 1 324 ? 6.705 17.179 6.028 1.00 87.19 324 GLN A O 1
ATOM 2427 N N . ILE A 1 325 ? 5.312 15.876 7.209 1.00 89.88 325 ILE A N 1
ATOM 2428 C CA . ILE A 1 325 ? 4.662 16.991 7.924 1.00 89.88 325 ILE A CA 1
ATOM 2429 C C . ILE A 1 325 ? 5.705 17.808 8.696 1.00 89.88 325 ILE A C 1
ATOM 2431 O O . ILE A 1 325 ? 5.773 19.028 8.538 1.00 89.88 325 ILE A O 1
ATOM 2435 N N . ALA A 1 326 ? 6.567 17.145 9.473 1.00 88.81 326 ALA A N 1
ATOM 2436 C CA . ALA A 1 326 ? 7.622 17.816 10.231 1.00 88.81 326 ALA A CA 1
ATOM 2437 C C . ALA A 1 326 ? 8.583 18.609 9.323 1.00 88.81 326 ALA A C 1
ATOM 2439 O O . ALA A 1 326 ? 8.911 19.764 9.615 1.00 88.81 326 ALA A O 1
ATOM 2440 N N . ALA A 1 327 ? 8.994 18.018 8.195 1.00 87.38 327 ALA A N 1
ATOM 2441 C CA . ALA A 1 327 ? 9.860 18.668 7.214 1.00 87.38 327 ALA A CA 1
ATOM 2442 C C . ALA A 1 327 ? 9.201 19.897 6.567 1.00 87.38 327 ALA A C 1
ATOM 2444 O O . ALA A 1 327 ? 9.869 20.907 6.330 1.00 87.38 327 ALA A O 1
ATOM 2445 N N . LEU A 1 328 ? 7.894 19.829 6.303 1.00 89.12 328 LEU A N 1
ATOM 2446 C CA . LEU A 1 328 ? 7.146 20.904 5.662 1.00 89.12 328 LEU A CA 1
ATOM 2447 C C . LEU A 1 328 ? 6.845 22.061 6.603 1.00 89.12 328 LEU A C 1
ATOM 2449 O O . LEU A 1 328 ? 6.861 23.191 6.132 1.00 89.12 328 LEU A O 1
ATOM 2453 N N . ILE A 1 329 ? 6.615 21.831 7.898 1.00 87.50 329 ILE A N 1
ATOM 2454 C CA . ILE A 1 329 ? 6.391 22.912 8.873 1.00 87.50 329 ILE A CA 1
ATOM 2455 C C . ILE A 1 329 ? 7.661 23.760 9.035 1.00 87.50 329 ILE A C 1
ATOM 2457 O O . ILE A 1 329 ? 7.592 24.985 8.922 1.00 87.50 329 ILE A O 1
ATOM 2461 N N . GLY A 1 330 ? 8.820 23.108 9.187 1.00 71.25 330 GLY A N 1
ATOM 2462 C CA . GLY A 1 330 ? 10.119 23.752 9.397 1.00 71.25 330 GLY A CA 1
ATOM 2463 C C . GLY A 1 330 ? 10.298 24.287 10.826 1.00 71.25 330 GLY A C 1
ATOM 2464 O O . GLY A 1 330 ? 9.476 25.042 11.331 1.00 71.25 330 GLY A O 1
ATOM 2465 N N . GLY A 1 331 ? 11.391 23.906 11.499 1.00 66.56 331 GLY A N 1
ATOM 2466 C CA . GLY A 1 331 ? 11.755 24.425 12.831 1.00 66.56 331 GLY A CA 1
ATOM 2467 C C . GLY A 1 331 ? 11.126 23.718 14.043 1.00 66.56 331 GLY A C 1
ATOM 2468 O O . GLY A 1 331 ? 11.554 23.976 15.166 1.00 66.56 331 GLY A O 1
ATOM 2469 N N . ALA A 1 332 ? 10.175 22.800 13.847 1.00 73.12 332 ALA A N 1
ATOM 2470 C CA . ALA A 1 332 ? 9.633 21.948 14.910 1.00 73.12 332 ALA A CA 1
ATOM 2471 C C . ALA A 1 332 ? 10.448 20.648 15.068 1.00 73.12 332 ALA A C 1
ATOM 2473 O O . ALA A 1 332 ? 10.901 20.065 14.082 1.00 73.12 332 ALA A O 1
ATOM 2474 N N . GLN A 1 333 ? 10.633 20.174 16.305 1.00 76.56 333 GLN A N 1
ATOM 2475 C CA . GLN A 1 333 ? 11.271 18.877 16.563 1.00 76.56 333 GLN A CA 1
ATOM 2476 C C . GLN A 1 333 ? 10.328 17.729 16.179 1.00 76.56 333 GLN A C 1
ATOM 2478 O O . GLN A 1 333 ? 9.144 17.781 16.503 1.00 76.56 333 GLN A O 1
ATOM 2483 N N . ALA A 1 334 ? 10.856 16.670 15.552 1.00 80.94 334 ALA A N 1
ATOM 2484 C CA . ALA A 1 334 ? 10.064 15.521 15.093 1.00 80.94 334 ALA A CA 1
ATOM 2485 C C . ALA A 1 334 ? 9.198 14.902 16.208 1.00 80.94 334 ALA A C 1
ATOM 2487 O O . ALA A 1 334 ? 8.016 14.663 15.998 1.00 80.94 334 ALA A O 1
ATOM 2488 N N . VAL A 1 335 ? 9.752 14.771 17.418 1.00 85.31 335 VAL A N 1
ATOM 2489 C CA . VAL A 1 335 ? 9.039 14.246 18.598 1.00 85.31 335 VAL A CA 1
ATOM 2490 C C . VAL A 1 335 ? 7.822 15.104 18.969 1.00 85.31 335 VAL A C 1
ATOM 2492 O O . VAL A 1 335 ? 6.775 14.578 19.331 1.00 85.31 335 VAL A O 1
ATOM 2495 N N . ALA A 1 336 ? 7.929 16.432 18.855 1.00 88.31 336 ALA A N 1
ATOM 2496 C CA . ALA A 1 336 ? 6.813 17.331 19.146 1.00 88.31 336 ALA A CA 1
ATOM 2497 C C . ALA A 1 336 ? 5.710 17.238 18.078 1.00 88.31 336 ALA A C 1
ATOM 2499 O O . ALA A 1 336 ? 4.532 17.355 18.403 1.00 88.31 336 ALA A O 1
ATOM 2500 N N . VAL A 1 337 ? 6.089 17.012 16.815 1.00 90.81 337 VAL A N 1
ATOM 2501 C CA . VAL A 1 337 ? 5.137 16.796 15.715 1.00 90.81 337 VAL A CA 1
ATOM 2502 C C . VAL A 1 337 ? 4.395 15.474 15.895 1.00 90.81 337 VAL A C 1
ATOM 2504 O O . VAL A 1 337 ? 3.180 15.453 15.742 1.00 90.81 337 VAL A O 1
ATOM 2507 N N . GLU A 1 338 ? 5.089 14.398 16.268 1.00 89.75 338 GLU A N 1
ATOM 2508 C CA . GLU A 1 338 ? 4.468 13.097 16.555 1.00 89.75 338 GLU A CA 1
ATOM 2509 C C . GLU A 1 338 ? 3.466 13.191 17.714 1.00 89.75 338 GLU A C 1
ATOM 2511 O O . GLU A 1 338 ? 2.310 12.809 17.548 1.00 89.75 338 GLU A O 1
ATOM 2516 N N . ALA A 1 339 ? 3.853 13.810 18.836 1.00 90.62 339 ALA A N 1
ATOM 2517 C CA . ALA A 1 339 ? 2.951 14.013 19.972 1.00 90.62 339 ALA A CA 1
ATOM 2518 C C . ALA A 1 339 ? 1.711 14.853 19.602 1.00 90.62 339 ALA A C 1
ATOM 2520 O O . ALA A 1 339 ? 0.594 14.534 20.008 1.00 90.62 339 ALA A O 1
ATOM 2521 N N . ALA A 1 340 ? 1.890 15.909 18.801 1.00 94.12 340 ALA A N 1
ATOM 2522 C CA . ALA A 1 340 ? 0.782 16.724 18.307 1.00 94.12 340 ALA A CA 1
ATOM 2523 C C . ALA A 1 340 ? -0.129 15.944 17.342 1.00 94.12 340 ALA A C 1
ATOM 2525 O O . ALA A 1 340 ? -1.347 16.087 17.395 1.00 94.12 340 ALA A O 1
ATOM 2526 N N . ILE A 1 341 ? 0.434 15.090 16.481 1.00 92.94 341 ILE A N 1
ATOM 2527 C CA . ILE A 1 341 ? -0.342 14.199 15.609 1.00 92.94 341 ILE A CA 1
ATOM 2528 C C . ILE A 1 341 ? -1.178 13.223 16.440 1.00 92.94 341 ILE A C 1
ATOM 2530 O O . ILE A 1 341 ? -2.346 13.015 16.120 1.00 92.94 341 ILE A O 1
ATOM 2534 N N . ASP A 1 342 ? -0.621 12.642 17.501 1.00 90.88 342 ASP A N 1
ATOM 2535 C CA . ASP A 1 342 ? -1.356 11.701 18.348 1.00 90.88 342 ASP A CA 1
ATOM 2536 C C . ASP A 1 342 ? -2.497 12.380 19.109 1.00 90.88 342 ASP A C 1
ATOM 2538 O O . ASP A 1 342 ? -3.606 11.843 19.156 1.00 90.88 342 ASP A O 1
ATOM 2542 N N . HIS A 1 343 ? -2.294 13.608 19.590 1.00 92.31 343 HIS A N 1
ATOM 2543 C CA . HIS A 1 343 ? -3.383 14.393 20.170 1.00 92.31 343 HIS A CA 1
ATOM 2544 C C . HIS A 1 343 ? -4.451 14.766 19.123 1.00 92.31 343 HIS A C 1
ATOM 2546 O O . HIS A 1 343 ? -5.647 14.628 19.375 1.00 92.31 343 HIS A O 1
ATOM 2552 N N . LEU A 1 344 ? -4.055 15.133 17.898 1.00 93.12 344 LEU A N 1
ATOM 2553 C CA . LEU A 1 344 ? -4.990 15.366 16.789 1.00 93.12 344 LEU A CA 1
ATOM 2554 C C . LEU A 1 344 ? -5.791 14.110 16.401 1.00 93.12 344 LEU A C 1
ATOM 2556 O O . LEU A 1 344 ? -6.950 14.237 15.995 1.00 93.12 344 LEU A O 1
ATOM 2560 N N . LYS A 1 345 ? -5.210 12.909 16.530 1.00 90.75 345 LYS A N 1
ATOM 2561 C CA . LYS A 1 345 ? -5.934 11.637 16.367 1.00 90.75 345 LYS A CA 1
ATOM 2562 C C . LYS A 1 345 ? -6.930 11.405 17.500 1.00 90.75 345 LYS A C 1
ATOM 2564 O O . LYS A 1 345 ? -8.057 11.001 17.227 1.00 90.75 345 LYS A O 1
ATOM 2569 N N . ALA A 1 346 ? -6.552 11.695 18.745 1.00 87.88 346 ALA A N 1
ATOM 2570 C CA . ALA A 1 346 ? -7.439 11.574 19.905 1.00 87.88 346 ALA A CA 1
ATOM 2571 C C . ALA A 1 346 ? -8.648 12.530 19.822 1.00 87.88 346 ALA A C 1
ATOM 2573 O O . ALA A 1 346 ? -9.772 12.160 20.170 1.00 87.88 346 ALA A O 1
ATOM 2574 N N . LEU A 1 347 ? -8.432 13.719 19.246 1.00 87.50 347 LEU A N 1
ATOM 2575 C CA . LEU A 1 347 ? -9.470 14.688 18.879 1.00 87.50 347 LEU A CA 1
ATOM 2576 C C . LEU A 1 347 ? -10.241 14.320 17.598 1.00 87.50 347 LEU A C 1
ATOM 2578 O O . LEU A 1 347 ? -11.103 15.092 17.173 1.00 87.50 347 LEU A O 1
ATOM 2582 N N . GLY A 1 348 ? -9.914 13.195 16.949 1.00 84.75 348 GLY A N 1
ATOM 2583 C CA . GLY A 1 348 ? -10.518 12.689 15.711 1.00 84.75 348 GLY A CA 1
ATOM 2584 C C . GLY A 1 348 ? -10.427 13.639 14.512 1.00 84.75 348 GLY A C 1
ATOM 2585 O O . GLY A 1 348 ? -11.304 13.630 13.651 1.00 84.75 348 GLY A O 1
ATOM 2586 N N . LEU A 1 349 ? -9.399 14.491 14.473 1.00 87.44 349 LEU A N 1
ATOM 2587 C CA . LEU A 1 349 ? -9.117 15.405 13.360 1.00 87.44 349 LEU A CA 1
ATOM 2588 C C . LEU A 1 349 ? -8.168 14.777 12.335 1.00 87.44 349 LEU A C 1
ATOM 2590 O O . LEU A 1 349 ? -8.231 15.110 11.153 1.00 87.44 349 LEU A O 1
ATOM 2594 N N . LEU A 1 350 ? -7.308 13.860 12.780 1.00 89.50 350 LEU A N 1
ATOM 2595 C CA . LEU A 1 350 ? -6.488 13.009 11.923 1.00 89.50 350 LEU A CA 1
ATOM 2596 C C . LEU A 1 350 ? -6.844 11.539 12.148 1.00 89.50 350 LEU A C 1
ATOM 2598 O O . LEU A 1 350 ? -7.111 11.115 13.269 1.00 89.50 350 LEU A O 1
ATOM 2602 N N . HIS A 1 351 ? -6.795 10.745 11.085 1.00 83.56 351 HIS A N 1
ATOM 2603 C CA . HIS A 1 351 ? -7.025 9.305 11.138 1.00 83.56 351 HIS A CA 1
ATOM 2604 C C . HIS A 1 351 ? -5.762 8.548 10.746 1.00 83.56 351 HIS A C 1
ATOM 2606 O O . HIS A 1 351 ? -5.027 8.971 9.851 1.00 83.56 351 HIS A O 1
ATOM 2612 N N . ALA A 1 352 ? -5.513 7.423 11.414 1.00 79.38 352 ALA A N 1
ATOM 2613 C CA . ALA A 1 352 ? -4.420 6.534 11.055 1.00 79.38 352 ALA A CA 1
ATOM 2614 C C . ALA A 1 352 ? -4.692 5.866 9.698 1.00 79.38 352 ALA A C 1
ATOM 2616 O O . ALA A 1 352 ? -5.793 5.390 9.430 1.00 79.38 352 ALA A O 1
ATOM 2617 N N . ASN A 1 353 ? -3.663 5.839 8.860 1.00 71.31 353 ASN A N 1
ATOM 2618 C CA . ASN A 1 353 ? -3.569 5.077 7.623 1.00 71.31 353 ASN A CA 1
ATOM 2619 C C . ASN A 1 353 ? -2.145 4.507 7.567 1.00 71.31 353 ASN A C 1
ATOM 2621 O O . ASN A 1 353 ? -1.307 4.989 6.805 1.00 71.31 353 ASN A O 1
ATOM 2625 N N . SER A 1 354 ? -1.858 3.622 8.527 1.00 60.09 354 SER A N 1
ATOM 2626 C CA . SER A 1 354 ? -0.516 3.300 9.024 1.00 60.09 354 SER A CA 1
ATOM 2627 C C . SER A 1 354 ? 0.504 3.022 7.906 1.00 60.09 354 SER A C 1
ATOM 2629 O O . SER A 1 354 ? 0.171 2.304 6.966 1.00 60.09 354 SER A O 1
ATOM 2631 N N . PRO A 1 355 ? 1.730 3.588 7.976 1.00 74.88 355 PRO A N 1
ATOM 2632 C CA . PRO A 1 355 ? 2.270 4.467 9.029 1.00 74.88 355 PRO A CA 1
ATOM 2633 C C . PRO A 1 355 ? 1.858 5.949 8.888 1.00 74.88 355 PRO A C 1
ATOM 2635 O O . PRO A 1 355 ? 2.359 6.818 9.602 1.00 74.88 355 PRO A O 1
ATOM 2638 N N . ARG A 1 356 ? 0.974 6.266 7.942 1.00 85.19 356 ARG A N 1
ATOM 2639 C CA . ARG A 1 356 ? 0.625 7.632 7.537 1.00 85.19 356 ARG A CA 1
ATOM 2640 C C . ARG A 1 356 ? -0.644 8.125 8.225 1.00 85.19 356 ARG A C 1
ATOM 2642 O O . ARG A 1 356 ? -1.322 7.390 8.945 1.00 85.19 356 ARG A O 1
ATOM 2649 N N . VAL A 1 357 ? -0.969 9.395 8.009 1.00 87.44 357 VAL A N 1
ATOM 2650 C CA . VAL A 1 357 ? -2.175 10.034 8.547 1.00 87.44 357 VAL A CA 1
ATOM 2651 C C . VAL A 1 357 ? -3.013 10.676 7.451 1.00 87.44 357 VAL A C 1
ATOM 2653 O O . VAL A 1 357 ? -2.482 11.149 6.446 1.00 87.44 357 VAL A O 1
ATOM 2656 N N . ARG A 1 358 ? -4.332 10.698 7.653 1.00 86.00 358 ARG A N 1
ATOM 2657 C CA . ARG A 1 358 ? -5.309 11.331 6.758 1.00 86.00 358 ARG A CA 1
ATOM 2658 C C . ARG A 1 358 ? -6.103 12.399 7.503 1.00 86.00 358 ARG A C 1
ATOM 2660 O O . ARG A 1 358 ? -6.484 12.189 8.651 1.00 86.00 358 ARG A O 1
ATOM 2667 N N . LEU A 1 359 ? -6.382 13.513 6.832 1.00 84.44 359 LEU A N 1
ATOM 2668 C CA . LEU A 1 359 ? -7.343 14.523 7.282 1.00 84.44 359 LEU A CA 1
ATOM 2669 C C . LEU A 1 359 ? -8.712 14.222 6.663 1.00 84.44 359 LEU A C 1
ATOM 2671 O O . LEU A 1 359 ? -8.793 13.966 5.460 1.00 84.44 359 LEU A O 1
ATOM 2675 N N . ASP A 1 360 ? -9.776 14.266 7.468 1.00 72.81 360 ASP A N 1
ATOM 2676 C CA . ASP A 1 360 ? -11.145 14.057 6.983 1.00 72.81 360 ASP A CA 1
ATOM 2677 C C . ASP A 1 360 ? -11.497 15.056 5.867 1.00 72.81 360 ASP A C 1
ATOM 2679 O O . ASP A 1 360 ? -11.253 16.261 5.986 1.00 72.81 360 ASP A O 1
ATOM 2683 N N . ALA A 1 361 ? -12.077 14.560 4.771 1.00 68.00 361 ALA A N 1
ATOM 2684 C CA . ALA A 1 361 ? -12.370 15.368 3.589 1.00 68.00 361 ALA A CA 1
ATOM 2685 C C . ALA A 1 361 ? -13.328 16.536 3.888 1.00 68.00 361 ALA A C 1
ATOM 2687 O O . ALA A 1 361 ? -13.148 17.621 3.338 1.00 68.00 361 ALA A O 1
ATOM 2688 N N . GLY A 1 362 ? -14.296 16.349 4.794 1.00 67.38 362 GLY A N 1
ATOM 2689 C CA . GLY A 1 362 ? -15.233 17.399 5.195 1.00 67.38 362 GLY A CA 1
ATOM 2690 C C . GLY A 1 362 ? -14.584 18.499 6.037 1.00 67.38 362 GLY A C 1
ATOM 2691 O O . GLY A 1 362 ? -15.032 19.643 6.009 1.00 67.38 362 GLY A O 1
ATOM 2692 N N . LEU A 1 363 ? -13.503 18.180 6.756 1.00 71.75 363 LEU A N 1
ATOM 2693 C CA . LEU A 1 363 ? -12.713 19.159 7.511 1.00 71.75 363 LEU A CA 1
ATOM 2694 C C . LEU A 1 363 ? -11.633 19.820 6.655 1.00 71.75 363 LEU A C 1
ATOM 2696 O O . LEU A 1 363 ? -11.238 20.952 6.928 1.00 71.75 363 LEU A O 1
ATOM 2700 N N . ARG A 1 364 ? -11.165 19.140 5.607 1.00 77.00 364 ARG A N 1
ATOM 2701 C CA . ARG A 1 364 ? -10.092 19.618 4.733 1.00 77.00 364 ARG A CA 1
ATOM 2702 C C . ARG A 1 364 ? -10.391 20.978 4.114 1.00 77.00 364 ARG A C 1
ATOM 2704 O O . ARG A 1 364 ? -9.535 21.856 4.164 1.00 77.00 364 ARG A O 1
ATOM 2711 N N . GLU A 1 365 ? -11.595 21.175 3.581 1.00 73.75 365 GLU A N 1
ATOM 2712 C CA . GLU A 1 365 ? -11.989 22.462 2.986 1.00 73.75 365 GLU A CA 1
ATOM 2713 C C . GLU A 1 365 ? -12.079 23.587 4.028 1.00 73.75 365 GLU A C 1
ATOM 2715 O O . GLU A 1 365 ? -11.779 24.736 3.723 1.00 73.75 365 GLU A O 1
ATOM 2720 N N . LEU A 1 366 ? -12.421 23.263 5.279 1.00 72.62 366 LEU A N 1
ATOM 2721 C CA . LEU A 1 366 ? -12.515 24.239 6.372 1.00 72.62 366 LEU A CA 1
ATOM 2722 C C . LEU A 1 366 ? -11.138 24.689 6.883 1.00 72.62 366 LEU A C 1
ATOM 2724 O O . LEU A 1 366 ? -11.019 25.777 7.443 1.00 72.62 366 LEU A O 1
ATOM 2728 N N . TRP A 1 367 ? -10.107 23.859 6.695 1.00 79.25 367 TRP A N 1
ATOM 2729 C CA . TRP A 1 367 ? -8.714 24.154 7.050 1.00 79.25 367 TRP A CA 1
ATOM 2730 C C . TRP A 1 367 ? -7.889 24.729 5.892 1.00 79.25 367 TRP A C 1
ATOM 2732 O O . TRP A 1 367 ? -6.760 25.175 6.106 1.00 79.25 367 TRP A O 1
ATOM 2742 N N . ARG A 1 368 ? -8.426 24.761 4.666 1.00 75.62 368 ARG A N 1
ATOM 2743 C CA . ARG A 1 368 ? -7.778 25.439 3.536 1.00 75.62 368 ARG A CA 1
ATOM 2744 C C . ARG A 1 368 ? -7.853 26.956 3.715 1.00 75.62 368 ARG A C 1
ATOM 2746 O O . ARG A 1 368 ? -8.773 27.616 3.242 1.00 75.62 368 ARG A O 1
ATOM 2753 N N . GLY A 1 369 ? -6.853 27.522 4.383 1.00 63.78 369 GLY A N 1
ATOM 2754 C CA . GLY A 1 369 ? -6.578 28.955 4.315 1.00 63.78 369 GLY A CA 1
ATOM 2755 C C . GLY A 1 369 ? -6.072 29.351 2.922 1.00 63.78 369 GLY A C 1
ATOM 2756 O O . GLY A 1 369 ? -5.275 28.631 2.322 1.00 63.78 369 GLY A O 1
ATOM 2757 N N . ALA A 1 370 ? -6.513 30.502 2.404 1.00 53.91 370 ALA A N 1
ATOM 2758 C CA . ALA A 1 370 ? -5.959 31.069 1.168 1.00 53.91 370 ALA A CA 1
ATOM 2759 C C . ALA A 1 370 ? -4.496 31.525 1.357 1.00 53.91 370 ALA A C 1
ATOM 2761 O O . ALA A 1 370 ? -3.680 31.423 0.439 1.00 53.91 370 ALA A O 1
ATOM 2762 N N . ASP A 1 371 ? -4.153 31.968 2.569 1.00 56.88 371 ASP A N 1
ATOM 2763 C CA . ASP A 1 371 ? -2.825 32.452 2.928 1.00 56.88 371 ASP A CA 1
ATOM 2764 C C . ASP A 1 371 ? -1.909 31.274 3.308 1.00 56.88 371 ASP A C 1
ATOM 2766 O O . ASP A 1 371 ? -2.108 30.611 4.321 1.00 56.88 371 ASP A O 1
ATOM 2770 N N . GLY A 1 372 ? -0.893 30.988 2.484 1.00 67.12 372 GLY A N 1
ATOM 2771 C CA . GLY A 1 372 ? 0.152 29.988 2.776 1.00 67.12 372 GLY A CA 1
ATOM 2772 C C . GLY A 1 372 ? 0.026 28.636 2.058 1.00 67.12 372 GLY A C 1
ATOM 2773 O O . GLY A 1 372 ? 0.996 27.872 2.046 1.00 67.12 372 GLY A O 1
ATOM 2774 N N . ALA A 1 373 ? -1.095 28.366 1.379 1.00 79.25 373 ALA A N 1
ATOM 2775 C CA . ALA A 1 373 ? -1.305 27.141 0.598 1.00 79.25 373 ALA A CA 1
ATOM 2776 C C . ALA A 1 373 ? -0.209 26.917 -0.461 1.00 79.25 373 ALA A C 1
ATOM 2778 O O . ALA A 1 373 ? 0.370 25.832 -0.557 1.00 79.25 373 ALA A O 1
ATOM 2779 N N . ASN A 1 374 ? 0.130 27.965 -1.217 1.00 86.31 374 ASN A N 1
ATOM 2780 C CA . ASN A 1 374 ? 1.189 27.906 -2.229 1.00 86.31 374 ASN A CA 1
ATOM 2781 C C . ASN A 1 374 ? 2.565 27.685 -1.593 1.00 86.31 374 ASN A C 1
ATOM 2783 O O . ASN A 1 374 ? 3.336 26.875 -2.089 1.00 86.31 374 ASN A O 1
ATOM 2787 N N . THR A 1 375 ? 2.842 28.287 -0.434 1.00 88.56 375 THR A N 1
ATOM 2788 C CA . THR A 1 375 ? 4.106 28.092 0.293 1.00 88.56 375 THR A CA 1
ATOM 2789 C C . THR A 1 375 ? 4.308 26.637 0.728 1.00 88.56 375 THR A C 1
ATOM 2791 O O . THR A 1 375 ? 5.431 26.133 0.721 1.00 88.56 375 THR A O 1
ATOM 2794 N N . ILE A 1 376 ? 3.241 25.939 1.130 1.00 89.69 376 ILE A N 1
ATOM 2795 C CA . ILE A 1 376 ? 3.300 24.507 1.473 1.00 89.69 376 ILE A CA 1
ATOM 2796 C C . ILE A 1 376 ? 3.573 23.678 0.214 1.00 89.69 376 ILE A C 1
ATOM 2798 O O . ILE A 1 376 ? 4.462 22.827 0.224 1.00 89.69 376 ILE A O 1
ATOM 2802 N N . LYS A 1 377 ? 2.871 23.967 -0.887 1.00 90.25 377 LYS A N 1
ATOM 2803 C CA . LYS A 1 377 ? 3.075 23.285 -2.174 1.00 90.25 377 LYS A CA 1
ATOM 2804 C C . LYS A 1 377 ? 4.468 23.537 -2.758 1.00 90.25 377 LYS A C 1
ATOM 2806 O O . LYS A 1 377 ? 5.082 22.606 -3.267 1.00 90.25 377 LYS A O 1
ATOM 2811 N N . ASP A 1 378 ? 5.016 24.741 -2.606 1.00 91.69 378 ASP A N 1
ATOM 2812 C CA . ASP A 1 378 ? 6.392 25.074 -2.989 1.00 91.69 378 ASP A CA 1
ATOM 2813 C C . ASP A 1 378 ? 7.417 24.289 -2.165 1.00 91.69 378 ASP A C 1
ATOM 2815 O O . ASP A 1 378 ? 8.394 23.777 -2.718 1.00 91.69 378 ASP A O 1
ATOM 2819 N N . ARG A 1 379 ? 7.197 24.159 -0.848 1.00 92.50 379 ARG A N 1
ATOM 2820 C CA . ARG A 1 379 ? 8.054 23.349 0.031 1.00 92.50 379 ARG A CA 1
ATOM 2821 C C . ARG A 1 379 ? 7.999 21.866 -0.337 1.00 92.50 379 ARG A C 1
ATOM 2823 O O . ARG A 1 379 ? 9.059 21.241 -0.405 1.00 92.50 379 ARG A O 1
ATOM 2830 N N . LEU A 1 380 ? 6.809 21.335 -0.631 1.00 93.25 380 LEU A N 1
ATOM 2831 C CA . LEU A 1 380 ? 6.633 19.966 -1.122 1.00 93.25 380 LEU A CA 1
ATOM 2832 C C . LEU A 1 380 ? 7.366 19.761 -2.448 1.00 93.25 380 LEU A C 1
ATOM 2834 O O . LEU A 1 380 ? 8.162 18.835 -2.567 1.00 93.25 380 LEU A O 1
ATOM 2838 N N . LEU A 1 381 ? 7.146 20.640 -3.426 1.00 94.31 381 LEU A N 1
ATOM 2839 C CA . LEU A 1 381 ? 7.789 20.570 -4.735 1.00 94.31 381 LEU A CA 1
ATOM 2840 C C . LEU A 1 381 ? 9.318 20.583 -4.599 1.00 94.31 381 LEU A C 1
ATOM 2842 O O . LEU A 1 381 ? 10.008 19.738 -5.167 1.00 94.31 381 LEU A O 1
ATOM 2846 N N . ALA A 1 382 ? 9.857 21.470 -3.761 1.00 93.62 382 ALA A N 1
ATOM 2847 C CA . ALA A 1 382 ? 11.285 21.503 -3.467 1.00 93.62 382 ALA A CA 1
ATOM 2848 C C . ALA A 1 382 ? 11.788 20.224 -2.772 1.00 93.62 382 ALA A C 1
ATOM 2850 O O . ALA A 1 382 ? 12.926 19.819 -3.010 1.00 93.62 382 ALA A O 1
ATOM 2851 N N . GLN A 1 383 ? 10.982 19.600 -1.908 1.00 93.19 383 GLN A N 1
ATOM 2852 C CA . GLN A 1 383 ? 11.315 18.323 -1.275 1.00 93.19 383 GLN A CA 1
ATOM 2853 C C . GLN A 1 383 ? 11.345 17.179 -2.289 1.00 93.19 383 GLN A C 1
ATOM 2855 O O . GLN A 1 383 ? 12.358 16.495 -2.363 1.00 93.19 383 GLN A O 1
ATOM 2860 N N . LEU A 1 384 ? 10.314 17.025 -3.119 1.00 93.81 384 LEU A N 1
ATOM 2861 C CA . LEU A 1 384 ? 10.256 15.976 -4.143 1.00 93.81 384 LEU A CA 1
ATOM 2862 C C . LEU A 1 384 ? 11.418 16.089 -5.141 1.00 93.81 384 LEU A C 1
ATOM 2864 O O . LEU A 1 384 ? 12.032 15.091 -5.506 1.00 93.81 384 LEU A O 1
ATOM 2868 N N . LEU A 1 385 ? 11.797 17.312 -5.524 1.00 91.06 385 LEU A N 1
ATOM 2869 C CA . LEU A 1 385 ? 12.972 17.548 -6.370 1.00 91.06 385 LEU A CA 1
ATOM 2870 C C . LEU A 1 385 ? 14.298 17.184 -5.675 1.00 91.06 385 LEU A C 1
ATOM 2872 O O . LEU A 1 385 ? 15.255 16.810 -6.354 1.00 91.06 385 LEU A O 1
ATOM 2876 N N . ARG A 1 386 ? 14.395 17.291 -4.341 1.00 90.31 386 ARG A N 1
ATOM 2877 C CA . ARG A 1 386 ? 15.555 16.782 -3.583 1.00 90.31 386 ARG A CA 1
ATOM 2878 C C . ARG A 1 386 ? 15.543 15.260 -3.518 1.00 90.31 386 ARG A C 1
ATOM 2880 O O . ARG A 1 386 ? 16.577 14.657 -3.786 1.00 90.31 386 ARG A O 1
ATOM 2887 N N . ASP A 1 387 ? 14.391 14.665 -3.231 1.00 85.44 387 ASP A N 1
ATOM 2888 C CA . ASP A 1 387 ? 14.223 13.213 -3.148 1.00 85.44 387 ASP A CA 1
ATOM 2889 C C . ASP A 1 387 ? 14.588 12.541 -4.483 1.00 85.44 387 ASP A C 1
ATOM 2891 O O . ASP A 1 387 ? 15.313 11.541 -4.505 1.00 85.44 387 ASP A O 1
ATOM 2895 N N . LEU A 1 388 ? 14.212 13.169 -5.604 1.00 83.81 388 LEU A N 1
ATOM 2896 C CA . LEU A 1 388 ? 14.645 12.784 -6.946 1.00 83.81 388 LEU A CA 1
ATOM 2897 C C . LEU A 1 388 ? 16.174 12.782 -7.094 1.00 83.81 388 LEU A C 1
ATOM 2899 O O . LEU A 1 388 ? 16.740 11.800 -7.565 1.00 83.81 388 LEU A O 1
ATOM 2903 N N . ARG A 1 389 ? 16.866 13.843 -6.656 1.00 79.38 389 ARG A N 1
ATOM 2904 C CA . ARG A 1 389 ? 18.342 13.926 -6.725 1.00 79.38 389 ARG A CA 1
ATOM 2905 C C . ARG A 1 389 ? 19.039 12.878 -5.861 1.00 79.38 389 ARG A C 1
ATOM 2907 O O . ARG A 1 389 ? 20.173 12.518 -6.153 1.00 79.38 389 ARG A O 1
ATOM 2914 N N . THR A 1 390 ? 18.379 12.404 -4.807 1.00 78.19 390 THR A N 1
ATOM 2915 C CA . THR A 1 390 ? 18.880 11.314 -3.955 1.00 78.19 390 THR A CA 1
ATOM 2916 C C . THR A 1 390 ? 18.534 9.917 -4.480 1.00 78.19 390 THR A C 1
ATOM 2918 O O . THR A 1 390 ? 18.895 8.933 -3.847 1.00 78.19 390 THR A O 1
ATOM 2921 N N . GLY A 1 391 ? 17.847 9.816 -5.625 1.00 78.12 391 GLY A N 1
ATOM 2922 C CA . GLY A 1 391 ? 17.505 8.546 -6.266 1.00 78.12 391 GLY A CA 1
ATOM 2923 C C . GLY A 1 391 ? 16.271 7.838 -5.698 1.00 78.12 391 GLY A C 1
ATOM 2924 O O . GLY A 1 391 ? 16.018 6.702 -6.083 1.00 78.12 391 GLY A O 1
ATOM 2925 N N . ARG A 1 392 ? 15.474 8.478 -4.825 1.00 77.62 392 ARG A N 1
ATOM 2926 C CA . ARG A 1 392 ? 14.308 7.828 -4.181 1.00 77.62 392 ARG A CA 1
ATOM 2927 C C . ARG A 1 392 ? 13.214 7.414 -5.167 1.00 77.62 392 ARG A C 1
ATOM 2929 O O . ARG A 1 392 ? 12.521 6.443 -4.918 1.00 77.62 392 ARG A O 1
ATOM 2936 N N . PHE A 1 393 ? 13.106 8.090 -6.311 1.00 80.25 393 PHE A N 1
ATOM 2937 C CA . PHE A 1 393 ? 12.165 7.734 -7.384 1.00 80.25 393 PHE A CA 1
ATOM 2938 C C . PHE A 1 393 ? 12.516 6.419 -8.114 1.00 80.25 393 PHE A C 1
ATOM 2940 O O . PHE A 1 393 ? 11.749 5.978 -8.962 1.00 80.25 393 PHE A O 1
ATOM 2947 N N . ASN A 1 394 ? 13.653 5.784 -7.802 1.00 77.12 394 ASN A N 1
ATOM 2948 C CA . ASN A 1 394 ? 13.966 4.432 -8.280 1.00 77.12 394 ASN A CA 1
ATOM 2949 C C . ASN A 1 394 ? 13.358 3.332 -7.392 1.00 77.12 394 ASN A C 1
ATOM 2951 O O . ASN A 1 394 ? 13.398 2.164 -7.769 1.00 77.12 394 ASN A O 1
ATOM 2955 N N . ASP A 1 395 ? 12.838 3.690 -6.215 1.00 80.50 395 ASP A N 1
ATOM 2956 C CA . ASP A 1 395 ? 12.111 2.788 -5.327 1.00 80.50 395 ASP A CA 1
ATOM 2957 C C . ASP A 1 395 ? 10.613 2.872 -5.646 1.00 80.50 395 ASP A C 1
ATOM 2959 O O . ASP A 1 395 ? 9.962 3.897 -5.417 1.00 80.50 395 ASP A O 1
ATOM 2963 N N . ASP A 1 396 ? 10.065 1.786 -6.191 1.00 81.12 396 ASP A N 1
ATOM 2964 C CA . ASP A 1 396 ? 8.645 1.681 -6.528 1.00 81.12 396 ASP A CA 1
ATOM 2965 C C . ASP A 1 396 ? 7.751 1.825 -5.286 1.00 81.12 396 ASP A C 1
ATOM 2967 O O . ASP A 1 396 ? 6.636 2.330 -5.399 1.00 81.12 396 ASP A O 1
ATOM 2971 N N . THR A 1 397 ? 8.237 1.454 -4.096 1.00 83.31 397 THR A N 1
ATOM 2972 C CA . THR A 1 397 ? 7.503 1.622 -2.831 1.00 83.31 397 THR A CA 1
ATOM 2973 C C . THR A 1 397 ? 7.350 3.100 -2.504 1.00 83.31 397 THR A C 1
ATOM 2975 O O . THR A 1 397 ? 6.244 3.570 -2.249 1.00 83.31 397 THR A O 1
ATOM 2978 N N . TYR A 1 398 ? 8.445 3.861 -2.594 1.00 85.38 398 TYR A N 1
ATOM 2979 C CA . TYR A 1 398 ? 8.412 5.312 -2.422 1.00 85.38 398 TYR A CA 1
ATOM 2980 C C . TYR A 1 398 ? 7.504 5.976 -3.465 1.00 85.38 398 TYR A C 1
ATOM 2982 O O . TYR A 1 398 ? 6.718 6.860 -3.126 1.00 85.38 398 TYR A O 1
ATOM 2990 N N . CYS A 1 399 ? 7.583 5.546 -4.729 1.00 85.94 399 CYS A N 1
ATOM 2991 C CA . CYS A 1 399 ? 6.735 6.079 -5.796 1.00 85.94 399 CYS A CA 1
ATOM 2992 C C . CYS A 1 399 ? 5.252 5.795 -5.557 1.00 85.94 399 CYS A C 1
ATOM 2994 O O . CYS A 1 399 ? 4.438 6.691 -5.776 1.00 85.94 399 CYS A O 1
ATOM 2996 N N . ALA A 1 400 ? 4.914 4.592 -5.084 1.00 83.31 400 ALA A N 1
ATOM 2997 C CA . ALA A 1 400 ? 3.560 4.231 -4.686 1.00 83.31 400 ALA A CA 1
ATOM 2998 C C . ALA A 1 400 ? 3.085 5.144 -3.556 1.00 83.31 400 ALA A C 1
ATOM 3000 O O . ALA A 1 400 ? 2.101 5.862 -3.700 1.00 83.31 400 ALA A O 1
ATOM 3001 N N . GLU A 1 401 ? 3.841 5.196 -2.461 1.00 83.94 401 GLU A N 1
ATOM 3002 C CA . GLU A 1 401 ? 3.499 5.979 -1.282 1.00 83.94 401 GLU A CA 1
ATOM 3003 C C . GLU A 1 401 ? 3.327 7.473 -1.605 1.00 83.94 401 GLU A C 1
ATOM 3005 O O . GLU A 1 401 ? 2.355 8.092 -1.172 1.00 83.94 401 GLU A O 1
ATOM 3010 N N . GLU A 1 402 ? 4.229 8.085 -2.370 1.00 87.94 402 GLU A N 1
ATOM 3011 C CA . GLU A 1 402 ? 4.185 9.520 -2.683 1.00 87.94 402 GLU A CA 1
ATOM 3012 C C . GLU A 1 402 ? 3.351 9.875 -3.921 1.00 87.94 402 GLU A C 1
ATOM 3014 O O . GLU A 1 402 ? 3.273 11.053 -4.280 1.00 87.94 402 GLU A O 1
ATOM 3019 N N . LEU A 1 403 ? 2.693 8.908 -4.567 1.00 87.25 403 LEU A N 1
ATOM 3020 C CA . LEU A 1 403 ? 2.062 9.085 -5.876 1.00 87.25 403 LEU A CA 1
ATOM 3021 C C . LEU A 1 403 ? 1.130 10.306 -5.949 1.00 87.25 403 LEU A C 1
ATOM 3023 O O . LEU A 1 403 ? 1.274 11.148 -6.842 1.00 87.25 403 LEU A O 1
ATOM 3027 N N . GLY A 1 404 ? 0.203 10.456 -4.996 1.00 85.06 404 GLY A N 1
ATOM 3028 C CA . GLY A 1 404 ? -0.723 11.593 -4.972 1.00 85.06 404 GLY A CA 1
ATOM 3029 C C . GLY A 1 404 ? -0.034 12.931 -4.701 1.00 85.06 404 GLY A C 1
ATOM 3030 O O . GLY A 1 404 ? -0.418 13.950 -5.281 1.00 85.06 404 GLY A O 1
ATOM 3031 N N . HIS A 1 405 ? 1.025 12.950 -3.883 1.00 89.25 405 HIS A N 1
ATOM 3032 C CA . HIS A 1 405 ? 1.837 14.153 -3.688 1.00 89.25 405 HIS A CA 1
ATOM 3033 C C . HIS A 1 405 ? 2.598 14.530 -4.959 1.00 89.25 405 HIS A C 1
ATOM 3035 O O . HIS A 1 405 ? 2.627 15.708 -5.309 1.00 89.25 405 HIS A O 1
ATOM 3041 N N . VAL A 1 406 ? 3.165 13.554 -5.672 1.00 92.06 406 VAL A N 1
ATOM 3042 C CA . VAL A 1 406 ? 3.898 13.767 -6.926 1.00 92.06 406 VAL A CA 1
ATOM 3043 C C . VAL A 1 406 ? 2.974 14.294 -8.020 1.00 92.06 406 VAL A C 1
ATOM 3045 O O . VAL A 1 406 ? 3.247 15.358 -8.577 1.00 92.06 406 VAL A O 1
ATOM 3048 N N . LEU A 1 407 ? 1.855 13.615 -8.298 1.00 89.88 407 LEU A N 1
ATOM 3049 C CA . LEU A 1 407 ? 0.891 14.056 -9.315 1.00 89.88 407 LEU A CA 1
ATOM 3050 C C . LEU A 1 407 ? 0.335 15.448 -9.011 1.00 89.88 407 LEU A C 1
ATOM 3052 O O . LEU A 1 407 ? 0.235 16.288 -9.907 1.00 89.88 407 LEU A O 1
ATOM 3056 N N . GLY A 1 408 ? -0.002 15.720 -7.752 1.00 88.25 408 GLY A N 1
ATOM 3057 C CA . GLY A 1 408 ? -0.511 17.030 -7.376 1.00 88.25 408 GLY A CA 1
ATOM 3058 C C . GLY A 1 408 ? 0.557 18.126 -7.345 1.00 88.25 408 GLY A C 1
ATOM 3059 O O . GLY A 1 408 ? 0.241 19.279 -7.633 1.00 88.25 408 GLY A O 1
ATOM 3060 N N . ALA A 1 409 ? 1.821 17.799 -7.061 1.00 92.75 409 ALA A N 1
ATOM 3061 C CA . ALA A 1 409 ? 2.936 18.735 -7.201 1.00 92.75 409 ALA A CA 1
ATOM 3062 C C . ALA A 1 409 ? 3.224 19.061 -8.674 1.00 92.75 409 ALA A C 1
ATOM 3064 O O . ALA A 1 409 ? 3.508 20.215 -8.987 1.00 92.75 409 ALA A O 1
ATOM 3065 N N . ILE A 1 410 ? 3.090 18.084 -9.580 1.00 93.62 410 ILE A N 1
ATOM 3066 C CA . ILE A 1 410 ? 3.149 18.306 -11.032 1.00 93.62 410 ILE A CA 1
ATOM 3067 C C . ILE A 1 410 ? 2.025 19.260 -11.457 1.00 93.62 410 ILE A C 1
ATOM 3069 O O . ILE A 1 410 ? 2.291 20.252 -12.128 1.00 93.62 410 ILE A O 1
ATOM 3073 N N . GLU A 1 411 ? 0.783 19.006 -11.038 1.00 90.75 411 GLU A N 1
ATOM 3074 C CA . GLU A 1 411 ? -0.362 19.876 -11.343 1.00 90.75 411 GLU A CA 1
ATOM 3075 C C . GLU A 1 411 ? -0.162 21.299 -10.796 1.00 90.75 411 GLU A C 1
ATOM 3077 O O . GLU A 1 411 ? -0.385 22.284 -11.498 1.00 90.75 411 GLU A O 1
ATOM 3082 N N . TYR A 1 412 ? 0.340 21.426 -9.567 1.00 92.38 412 TYR A N 1
ATOM 3083 C CA . TYR A 1 412 ? 0.697 22.722 -8.998 1.00 92.38 412 TYR A CA 1
ATOM 3084 C C . TYR A 1 412 ? 1.793 23.429 -9.809 1.00 92.38 412 TYR A C 1
ATOM 3086 O O . TYR A 1 412 ? 1.656 24.613 -10.115 1.00 92.38 412 TYR A O 1
ATOM 3094 N N . ALA A 1 413 ? 2.851 22.718 -10.209 1.00 94.75 413 ALA A N 1
ATOM 3095 C CA . ALA A 1 413 ? 3.916 23.272 -11.041 1.00 94.75 413 ALA A CA 1
ATOM 3096 C C . ALA A 1 413 ? 3.387 23.748 -12.405 1.00 94.75 413 ALA A C 1
ATOM 3098 O O . ALA A 1 413 ? 3.798 24.809 -12.873 1.00 94.75 413 ALA A O 1
ATOM 3099 N N . MET A 1 414 ? 2.436 23.025 -13.008 1.00 94.69 414 MET A N 1
ATOM 3100 C CA . MET A 1 414 ? 1.748 23.443 -14.237 1.00 94.69 414 MET A CA 1
ATOM 3101 C C . MET A 1 414 ? 0.986 24.760 -14.037 1.00 94.69 414 MET A C 1
ATOM 3103 O O . MET A 1 414 ? 1.163 25.700 -14.811 1.00 94.69 414 MET A O 1
ATOM 3107 N N . GLN A 1 415 ? 0.174 24.855 -12.979 1.00 92.94 415 GLN A N 1
ATOM 3108 C CA . GLN A 1 415 ? -0.613 26.055 -12.660 1.00 92.94 415 GLN A CA 1
ATOM 3109 C C . GLN A 1 415 ? 0.277 27.263 -12.343 1.00 92.94 415 GLN A C 1
ATOM 3111 O O . GLN A 1 415 ? -0.018 28.382 -12.760 1.00 92.94 415 GLN A O 1
ATOM 3116 N N . ALA A 1 416 ? 1.396 27.028 -11.655 1.00 93.75 416 ALA A N 1
ATOM 3117 C CA . ALA A 1 416 ? 2.400 28.035 -11.332 1.00 93.75 416 ALA A CA 1
ATOM 3118 C C . ALA A 1 416 ? 3.372 28.337 -12.493 1.00 93.75 416 ALA A C 1
ATOM 3120 O O . ALA A 1 416 ? 4.319 29.099 -12.304 1.00 93.75 416 ALA A O 1
ATOM 3121 N N . GLN A 1 417 ? 3.175 27.740 -13.678 1.00 96.00 417 GLN A N 1
ATOM 3122 C CA . GLN A 1 417 ? 4.042 27.884 -14.858 1.00 96.00 417 GLN A CA 1
ATOM 3123 C C . GLN A 1 417 ? 5.521 27.520 -14.605 1.00 96.00 417 GLN A C 1
ATOM 3125 O O . GLN A 1 417 ? 6.432 28.002 -15.282 1.00 96.00 417 GLN A O 1
ATOM 3130 N N . ARG A 1 418 ? 5.783 26.625 -13.647 1.00 96.62 418 ARG A N 1
ATOM 3131 C CA . ARG A 1 418 ? 7.107 26.064 -13.325 1.00 96.62 418 ARG A CA 1
ATOM 3132 C C . ARG A 1 418 ? 7.412 24.877 -14.247 1.00 96.62 418 ARG A C 1
ATOM 3134 O O . ARG A 1 418 ? 7.649 23.755 -13.801 1.00 96.62 418 ARG A O 1
ATOM 3141 N N . TRP A 1 419 ? 7.401 25.136 -15.556 1.00 95.62 419 TRP A N 1
ATOM 3142 C CA . TRP A 1 419 ? 7.423 24.123 -16.622 1.00 95.62 419 TRP A CA 1
ATOM 3143 C C . TRP A 1 419 ? 8.559 23.098 -16.494 1.00 95.62 419 TRP A C 1
ATOM 3145 O O . TRP A 1 419 ? 8.323 21.900 -16.614 1.00 95.62 419 TRP A O 1
ATOM 3155 N N . ASN A 1 420 ? 9.784 23.542 -16.195 1.00 93.25 420 ASN A N 1
ATOM 3156 C CA . ASN A 1 420 ? 10.945 22.647 -16.087 1.00 93.25 420 ASN A CA 1
ATOM 3157 C C . ASN A 1 420 ? 10.806 21.631 -14.945 1.00 93.25 420 ASN A C 1
ATOM 3159 O O . ASN A 1 420 ? 11.235 20.485 -15.065 1.00 93.25 420 ASN A O 1
ATOM 3163 N N . GLU A 1 421 ? 10.196 22.032 -13.834 1.00 94.75 421 GLU A N 1
ATOM 3164 C CA . GLU A 1 421 ? 9.990 21.153 -12.685 1.00 94.75 421 GLU A CA 1
ATOM 3165 C C . GLU A 1 421 ? 8.847 20.173 -12.943 1.00 94.75 421 GLU A C 1
ATOM 3167 O O . GLU A 1 421 ? 8.976 18.996 -12.609 1.00 94.75 421 GLU A O 1
ATOM 3172 N N . ALA A 1 422 ? 7.786 20.628 -13.622 1.00 93.81 422 ALA A N 1
ATOM 3173 C CA . ALA A 1 422 ? 6.718 19.759 -14.105 1.00 93.81 422 ALA A CA 1
ATOM 3174 C C . ALA A 1 422 ? 7.264 18.681 -15.058 1.00 93.81 422 ALA A C 1
ATOM 3176 O O . ALA A 1 422 ? 6.948 17.505 -14.881 1.00 93.81 422 ALA A O 1
ATOM 3177 N N . ILE A 1 423 ? 8.139 19.051 -16.007 1.00 90.19 423 ILE A N 1
ATOM 3178 C CA . ILE A 1 423 ? 8.828 18.100 -16.898 1.00 90.19 423 ILE A CA 1
ATOM 3179 C C . ILE A 1 423 ? 9.658 17.106 -16.081 1.00 90.19 423 ILE A C 1
ATOM 3181 O O . ILE A 1 423 ? 9.554 15.898 -16.282 1.00 90.19 423 ILE A O 1
ATOM 3185 N N . THR A 1 424 ? 10.463 17.614 -15.147 1.00 91.12 424 THR A N 1
ATOM 3186 C CA . THR A 1 424 ? 11.396 16.809 -14.349 1.00 91.12 424 THR A CA 1
ATOM 3187 C C . THR A 1 424 ? 10.671 15.752 -13.513 1.00 91.12 424 THR A C 1
ATOM 3189 O O . THR A 1 424 ? 11.005 14.572 -13.603 1.00 91.12 424 THR A O 1
ATOM 3192 N N . LEU A 1 425 ? 9.655 16.145 -12.738 1.00 92.38 425 LEU A N 1
ATOM 3193 C CA . LEU A 1 425 ? 8.895 15.208 -11.904 1.00 92.38 425 LEU A CA 1
ATOM 3194 C C . LEU A 1 425 ? 8.054 14.235 -12.736 1.00 92.38 425 LEU A C 1
ATOM 3196 O O . LEU A 1 425 ? 7.980 13.057 -12.398 1.00 92.38 425 LEU A O 1
ATOM 3200 N N . SER A 1 426 ? 7.464 14.701 -13.841 1.00 93.06 426 SER A N 1
ATOM 3201 C CA . SER A 1 426 ? 6.683 13.836 -14.734 1.00 93.06 426 SER A CA 1
ATOM 3202 C C . SER A 1 426 ? 7.546 12.724 -15.325 1.00 93.06 426 SER A C 1
ATOM 3204 O O . SER A 1 426 ? 7.166 11.562 -15.276 1.00 93.06 426 SER A O 1
ATOM 3206 N N . ARG A 1 427 ? 8.746 13.054 -15.819 1.00 87.88 427 ARG A N 1
ATOM 3207 C CA . ARG A 1 427 ? 9.685 12.053 -16.350 1.00 87.88 427 ARG A CA 1
ATOM 3208 C C . ARG A 1 427 ? 10.204 11.098 -15.275 1.00 87.88 427 ARG A C 1
ATOM 3210 O O . ARG A 1 427 ? 10.501 9.953 -15.592 1.00 87.88 427 ARG A O 1
ATOM 3217 N N . ALA A 1 428 ? 10.313 11.558 -14.027 1.00 88.31 428 ALA A N 1
ATOM 3218 C CA . ALA A 1 428 ? 10.754 10.725 -12.913 1.00 88.31 428 ALA A CA 1
ATOM 3219 C C . ALA A 1 428 ? 9.726 9.646 -12.534 1.00 88.31 428 ALA A C 1
ATOM 3221 O O . ALA A 1 428 ? 10.112 8.513 -12.272 1.00 88.31 428 ALA A O 1
ATOM 3222 N N . ILE A 1 429 ? 8.430 9.978 -12.531 1.00 89.38 429 ILE A N 1
ATOM 3223 C CA . ILE A 1 429 ? 7.363 9.038 -12.142 1.00 89.38 429 ILE A CA 1
ATOM 3224 C C . ILE A 1 429 ? 6.866 8.161 -13.307 1.00 89.38 429 ILE A C 1
ATOM 3226 O O . ILE A 1 429 ? 6.188 7.161 -13.091 1.00 89.38 429 ILE A O 1
ATOM 3230 N N . ASP A 1 430 ? 7.218 8.502 -14.549 1.00 87.19 430 ASP A N 1
ATOM 3231 C CA . ASP A 1 430 ? 6.742 7.845 -15.774 1.00 87.19 430 ASP A CA 1
ATOM 3232 C C . ASP A 1 430 ? 6.986 6.330 -15.810 1.00 87.19 430 ASP A C 1
ATOM 3234 O O . ASP A 1 430 ? 6.078 5.566 -16.146 1.00 87.19 430 ASP A O 1
ATOM 3238 N N . ARG A 1 431 ? 8.177 5.888 -15.383 1.00 85.38 431 ARG A N 1
ATOM 3239 C CA . ARG A 1 431 ? 8.518 4.465 -15.246 1.00 85.38 431 ARG A CA 1
ATOM 3240 C C . ARG A 1 431 ? 7.508 3.750 -14.351 1.00 85.38 431 ARG A C 1
ATOM 3242 O O . ARG A 1 431 ? 6.935 2.747 -14.763 1.00 85.38 431 ARG A O 1
ATOM 3249 N N . TYR A 1 432 ? 7.289 4.276 -13.148 1.00 85.75 432 TYR A N 1
ATOM 3250 C CA . TYR A 1 432 ? 6.378 3.684 -12.174 1.00 85.75 432 TYR A CA 1
ATOM 3251 C C . TYR A 1 432 ? 4.955 3.592 -12.747 1.00 85.75 432 TYR A C 1
ATOM 3253 O O . TYR A 1 432 ? 4.364 2.517 -12.768 1.00 85.75 432 TYR A O 1
ATOM 3261 N N . LEU A 1 433 ? 4.434 4.679 -13.328 1.00 85.69 433 LEU A N 1
ATOM 3262 C CA . LEU A 1 433 ? 3.088 4.686 -13.919 1.00 85.69 433 LEU A CA 1
ATOM 3263 C C . LEU A 1 433 ? 2.932 3.666 -15.058 1.00 85.69 433 LEU A C 1
ATOM 3265 O O . LEU A 1 433 ? 1.903 2.994 -15.152 1.00 85.69 433 LEU A O 1
ATOM 3269 N N . THR A 1 434 ? 3.955 3.549 -15.909 1.00 80.31 434 THR A N 1
ATOM 3270 C CA . THR A 1 434 ? 3.974 2.618 -17.046 1.00 80.31 434 THR A CA 1
ATOM 3271 C C . THR A 1 434 ? 3.944 1.168 -16.564 1.00 80.31 434 THR A C 1
ATOM 3273 O O . THR A 1 434 ? 3.128 0.374 -17.031 1.00 80.31 434 THR A O 1
ATOM 3276 N N . LEU A 1 435 ? 4.813 0.827 -15.608 1.00 77.25 435 LEU A N 1
ATOM 3277 C CA . LEU A 1 435 ? 5.010 -0.545 -15.139 1.00 77.25 435 LEU A CA 1
ATOM 3278 C C . LEU A 1 435 ? 3.909 -1.040 -14.194 1.00 77.25 435 LEU A C 1
ATOM 3280 O O . LEU A 1 435 ? 3.661 -2.240 -14.129 1.00 77.25 435 LEU A O 1
ATOM 3284 N N . HIS A 1 436 ? 3.224 -0.127 -13.501 1.00 77.06 436 HIS A N 1
ATOM 3285 C CA . HIS A 1 436 ? 2.129 -0.446 -12.577 1.00 77.06 436 HIS A CA 1
ATOM 3286 C C . HIS A 1 436 ? 0.738 -0.287 -13.206 1.00 77.06 436 HIS A C 1
ATOM 3288 O O . HIS A 1 436 ? -0.276 -0.360 -12.520 1.00 77.06 436 HIS A O 1
ATOM 3294 N N . GLY A 1 437 ? 0.658 -0.082 -14.525 1.00 75.56 437 GLY A N 1
ATOM 3295 C CA . GLY A 1 437 ? -0.623 -0.098 -15.232 1.00 75.56 437 GLY A CA 1
ATOM 3296 C C . GLY A 1 437 ? -1.539 1.095 -14.921 1.00 75.56 437 GLY A C 1
ATOM 3297 O O . GLY A 1 437 ? -2.752 1.003 -15.130 1.00 75.56 437 GLY A O 1
ATOM 3298 N N . LEU A 1 438 ? -0.971 2.239 -14.528 1.00 81.25 438 LEU A N 1
ATOM 3299 C CA . LEU A 1 438 ? -1.685 3.498 -14.283 1.00 81.25 438 LEU A CA 1
ATOM 3300 C C . LEU A 1 438 ? -1.760 4.330 -15.572 1.00 81.25 438 LEU A C 1
ATOM 3302 O O . LEU A 1 438 ? -1.121 5.372 -15.719 1.00 81.25 438 LEU A O 1
ATOM 3306 N N . TRP A 1 439 ? -2.493 3.829 -16.568 1.00 79.94 439 TRP A N 1
ATOM 3307 C CA . TRP A 1 439 ? -2.426 4.340 -17.942 1.00 79.94 439 TRP A CA 1
ATOM 3308 C C . TRP A 1 439 ? -3.012 5.735 -18.082 1.00 79.94 439 TRP A C 1
ATOM 3310 O O . TRP A 1 439 ? -2.535 6.515 -18.905 1.00 79.94 439 TRP A O 1
ATOM 3320 N N . ASP A 1 440 ? -4.072 6.064 -17.356 1.00 85.31 440 ASP A N 1
ATOM 3321 C CA . ASP A 1 440 ? -4.634 7.404 -17.448 1.00 85.31 440 ASP A CA 1
ATOM 3322 C C . ASP A 1 440 ? -3.743 8.435 -16.749 1.00 85.31 440 ASP A C 1
ATOM 3324 O O . ASP A 1 440 ? -3.515 9.507 -17.319 1.00 85.31 440 ASP A O 1
ATOM 3328 N N . ALA A 1 441 ? -3.152 8.089 -15.603 1.00 85.94 441 ALA A N 1
ATOM 3329 C CA . ALA A 1 441 ? -2.094 8.884 -14.981 1.00 85.94 441 ALA A CA 1
ATOM 3330 C C . ALA A 1 441 ? -0.883 9.059 -15.919 1.00 85.94 441 ALA A C 1
ATOM 3332 O O . ALA A 1 441 ? -0.403 10.180 -16.103 1.00 85.94 441 ALA A O 1
ATOM 3333 N N . TRP A 1 442 ? -0.444 7.978 -16.578 1.00 87.69 442 TRP A N 1
ATOM 3334 C CA . TRP A 1 442 ? 0.648 7.994 -17.555 1.00 87.69 442 TRP A CA 1
ATOM 3335 C C . TRP A 1 442 ? 0.357 8.952 -18.718 1.00 87.69 442 TRP A C 1
ATOM 3337 O O . TRP A 1 442 ? 1.191 9.781 -19.079 1.00 87.69 442 TRP A O 1
ATOM 3347 N N . ARG A 1 443 ? -0.867 8.933 -19.263 1.00 89.88 443 ARG A N 1
ATOM 3348 C CA . ARG A 1 443 ? -1.270 9.919 -20.279 1.00 89.88 443 ARG A CA 1
ATOM 3349 C C . ARG A 1 443 ? -1.172 11.337 -19.759 1.00 89.88 443 ARG A C 1
ATOM 3351 O O . ARG A 1 443 ? -0.611 12.184 -20.443 1.00 89.88 443 ARG A O 1
ATOM 3358 N N . GLN A 1 444 ? -1.758 11.597 -18.591 1.00 90.06 444 GLN A N 1
ATOM 3359 C CA . GLN A 1 444 ? -1.825 12.950 -18.053 1.00 90.06 444 GLN A CA 1
ATOM 3360 C C . GLN A 1 444 ? -0.429 13.542 -17.889 1.00 90.06 444 GLN A C 1
ATOM 3362 O O . GLN A 1 444 ? -0.216 14.694 -18.259 1.00 90.06 444 GLN A O 1
ATOM 3367 N N . ILE A 1 445 ? 0.534 12.776 -17.367 1.00 92.94 445 ILE A N 1
ATOM 3368 C CA . ILE A 1 445 ? 1.900 13.285 -17.231 1.00 92.94 445 ILE A CA 1
ATOM 3369 C C . ILE A 1 445 ? 2.555 13.526 -18.598 1.00 92.94 445 ILE A C 1
ATOM 3371 O O . ILE A 1 445 ? 3.212 14.548 -18.768 1.00 92.94 445 ILE A O 1
ATOM 3375 N N . ALA A 1 446 ? 2.325 12.672 -19.599 1.00 94.31 446 ALA A N 1
ATOM 3376 C CA . ALA A 1 446 ? 2.893 12.854 -20.931 1.00 94.31 446 ALA A CA 1
ATOM 3377 C C . ALA A 1 446 ? 2.284 14.077 -21.645 1.00 94.31 446 ALA A C 1
ATOM 3379 O O . ALA A 1 446 ? 3.020 14.877 -22.220 1.00 94.31 446 ALA A O 1
ATOM 3380 N N . ASP A 1 447 ? 0.969 14.296 -21.525 1.00 95.12 447 ASP A N 1
ATOM 3381 C CA . ASP A 1 447 ? 0.287 15.502 -22.018 1.00 95.12 447 ASP A CA 1
ATOM 3382 C C . ASP A 1 447 ? 0.840 16.772 -21.341 1.00 95.12 447 ASP A C 1
ATOM 3384 O O . ASP A 1 447 ? 1.138 17.767 -22.010 1.00 95.12 447 ASP A O 1
ATOM 3388 N N . ARG A 1 448 ? 1.045 16.734 -20.017 1.00 94.50 448 ARG A N 1
ATOM 3389 C CA . ARG A 1 448 ? 1.635 17.847 -19.251 1.00 94.50 448 ARG A CA 1
ATOM 3390 C C . ARG A 1 448 ? 3.084 18.124 -19.655 1.00 94.50 448 ARG A C 1
ATOM 3392 O O . ARG A 1 448 ? 3.462 19.293 -19.773 1.00 94.50 448 ARG A O 1
ATOM 3399 N N . VAL A 1 449 ? 3.889 17.088 -19.912 1.00 96.25 449 VAL A N 1
ATOM 3400 C CA . VAL A 1 449 ? 5.254 17.246 -20.442 1.00 96.25 449 VAL A CA 1
ATOM 3401 C C . VAL A 1 449 ? 5.208 17.861 -21.833 1.00 96.25 449 VAL A C 1
ATOM 3403 O O . VAL A 1 449 ? 5.944 18.809 -22.074 1.00 96.25 449 VAL A O 1
ATOM 3406 N N . LEU A 1 450 ? 4.322 17.404 -22.723 1.00 97.69 450 LEU A N 1
ATOM 3407 C CA . LEU A 1 450 ? 4.181 17.965 -24.069 1.00 97.69 450 LEU A CA 1
ATOM 3408 C C . LEU A 1 450 ? 3.825 19.457 -24.029 1.00 97.69 450 LEU A C 1
ATOM 3410 O O . LEU A 1 450 ? 4.423 20.263 -24.745 1.00 97.69 450 LEU A O 1
ATOM 3414 N N . GLN A 1 451 ? 2.871 19.836 -23.175 1.00 97.56 451 GLN A N 1
ATOM 3415 C CA . GLN A 1 451 ? 2.489 21.231 -22.971 1.00 97.56 451 GLN A CA 1
ATOM 3416 C C . GLN A 1 451 ? 3.657 22.060 -22.417 1.00 97.56 451 GLN A C 1
ATOM 3418 O O . GLN A 1 451 ? 3.971 23.118 -22.965 1.00 97.56 451 GLN A O 1
ATOM 3423 N N . SER A 1 452 ? 4.315 21.572 -21.364 1.00 97.25 452 SER A N 1
ATOM 3424 C CA . SER A 1 452 ? 5.443 22.256 -20.719 1.00 97.25 452 SER A CA 1
ATOM 3425 C C . SER A 1 452 ? 6.624 22.424 -21.670 1.00 97.25 452 SER A C 1
ATOM 3427 O O . SER A 1 452 ? 7.183 23.512 -21.773 1.00 97.25 452 SER A O 1
ATOM 3429 N N . ALA A 1 453 ? 6.966 21.368 -22.410 1.00 96.50 453 ALA A N 1
ATOM 3430 C CA . ALA A 1 453 ? 8.053 21.338 -23.379 1.00 96.50 453 ALA A CA 1
ATOM 3431 C C . ALA A 1 453 ? 7.846 22.380 -24.480 1.00 96.50 453 ALA A C 1
ATOM 3433 O O . ALA A 1 453 ? 8.752 23.153 -24.781 1.00 96.50 453 ALA A O 1
ATOM 3434 N N . ARG A 1 454 ? 6.626 22.477 -25.021 1.00 96.75 454 ARG A N 1
ATOM 3435 C CA . ARG A 1 454 ? 6.270 23.508 -26.007 1.00 96.75 454 ARG A CA 1
ATOM 3436 C C . ARG A 1 454 ? 6.322 24.918 -25.427 1.00 96.75 454 ARG A C 1
ATOM 3438 O O . ARG A 1 454 ? 6.737 25.832 -26.131 1.00 96.75 454 ARG A O 1
ATOM 3445 N N . ALA A 1 455 ? 5.941 25.095 -24.161 1.00 96.31 455 ALA A N 1
ATOM 3446 C CA . ALA A 1 455 ? 5.990 26.394 -23.492 1.00 96.31 455 ALA A CA 1
ATOM 3447 C C . ALA A 1 455 ? 7.427 26.911 -23.300 1.00 96.31 455 ALA A C 1
ATOM 3449 O O . ALA A 1 455 ? 7.658 28.112 -23.427 1.00 96.31 455 ALA A O 1
ATOM 3450 N N . VAL A 1 456 ? 8.393 26.023 -23.029 1.00 96.06 456 VAL A N 1
ATOM 3451 C CA . VAL A 1 456 ? 9.812 26.397 -22.844 1.00 96.06 456 VAL A CA 1
ATOM 3452 C C . VAL A 1 456 ? 10.689 26.180 -24.081 1.00 96.06 456 VAL A C 1
ATOM 3454 O O . VAL A 1 456 ? 11.861 26.542 -24.064 1.00 96.06 456 VAL A O 1
ATOM 3457 N N . GLY A 1 457 ? 10.141 25.606 -25.154 1.00 93.94 457 GLY A N 1
ATOM 3458 C CA . GLY A 1 457 ? 10.883 25.275 -26.374 1.00 93.94 457 GLY A CA 1
ATOM 3459 C C . GLY A 1 457 ? 11.813 24.059 -26.249 1.00 93.94 457 GLY A C 1
ATOM 3460 O O . GLY A 1 457 ? 12.731 23.918 -27.056 1.00 93.94 457 GLY A O 1
ATOM 3461 N N . ASP A 1 458 ? 11.596 23.174 -25.270 1.00 92.88 458 ASP A N 1
ATOM 3462 C CA . ASP A 1 458 ? 12.385 21.949 -25.092 1.00 92.88 458 ASP A CA 1
ATOM 3463 C C . ASP A 1 458 ? 11.947 20.871 -26.096 1.00 92.88 458 ASP A C 1
ATOM 3465 O O . ASP A 1 458 ? 11.020 20.089 -25.876 1.00 92.88 458 ASP A O 1
ATOM 3469 N N . ARG A 1 459 ? 12.649 20.820 -27.229 1.00 94.06 459 ARG A N 1
ATOM 3470 C CA . ARG A 1 459 ? 12.380 19.862 -28.310 1.00 94.06 459 ARG A CA 1
ATOM 3471 C C . ARG A 1 459 ? 12.675 18.410 -27.919 1.00 94.06 459 ARG A C 1
ATOM 3473 O O . ARG A 1 459 ? 12.064 17.507 -28.487 1.00 94.06 459 ARG A O 1
ATOM 3480 N N . SER A 1 460 ? 13.572 18.174 -26.958 1.00 89.19 460 SER A N 1
ATOM 3481 C CA . SER A 1 460 ? 13.886 16.826 -26.469 1.00 89.19 460 SER A CA 1
ATOM 3482 C C . SER A 1 460 ? 12.734 16.278 -25.625 1.00 89.19 460 SER A C 1
ATOM 3484 O O . SER A 1 460 ? 12.234 15.180 -25.882 1.00 89.19 460 SER A O 1
ATOM 3486 N N . ALA A 1 461 ? 12.229 17.080 -24.683 1.00 89.62 461 ALA A N 1
ATOM 3487 C CA . ALA A 1 461 ? 11.057 16.723 -23.887 1.00 89.62 461 ALA A CA 1
ATOM 3488 C C . ALA A 1 461 ? 9.782 16.598 -24.743 1.00 89.62 461 ALA A C 1
ATOM 3490 O O . ALA A 1 461 ? 8.981 15.695 -24.505 1.00 89.62 461 ALA A O 1
ATOM 3491 N N . GLU A 1 462 ? 9.612 17.439 -25.773 1.00 96.06 462 GLU A N 1
ATOM 3492 C CA . GLU A 1 462 ? 8.501 17.321 -26.730 1.00 96.06 462 GLU A CA 1
ATOM 3493 C C . GLU A 1 462 ? 8.543 15.979 -27.475 1.00 96.06 462 GLU A C 1
ATOM 3495 O O . GLU A 1 462 ? 7.541 15.264 -27.522 1.00 96.06 462 GLU A O 1
ATOM 3500 N N . ALA A 1 463 ? 9.706 15.610 -28.019 1.00 93.25 463 ALA A N 1
ATOM 3501 C CA . ALA A 1 463 ? 9.893 14.330 -28.692 1.00 93.25 463 ALA A CA 1
ATOM 3502 C C . ALA A 1 463 ? 9.621 13.135 -27.768 1.00 93.25 463 ALA A C 1
ATOM 3504 O O . ALA A 1 463 ? 8.988 12.163 -28.177 1.00 93.25 463 ALA A O 1
ATOM 3505 N N . TRP A 1 464 ? 10.103 13.201 -26.526 1.00 93.50 464 TRP A N 1
ATOM 3506 C CA . TRP A 1 464 ? 9.852 12.181 -25.512 1.00 93.50 464 TRP A CA 1
ATOM 3507 C C . TRP A 1 464 ? 8.360 12.052 -25.183 1.00 93.50 464 TRP A C 1
ATOM 3509 O O . TRP A 1 464 ? 7.835 10.944 -25.198 1.00 93.50 464 TRP A O 1
ATOM 3519 N N . ALA A 1 465 ? 7.645 13.160 -24.979 1.00 95.00 465 ALA A N 1
ATOM 3520 C CA . ALA A 1 465 ? 6.221 13.119 -24.654 1.00 95.00 465 ALA A CA 1
ATOM 3521 C C . ALA A 1 465 ? 5.370 12.554 -25.800 1.00 95.00 465 ALA A C 1
ATOM 3523 O O . ALA A 1 465 ? 4.499 11.718 -25.570 1.00 95.00 465 ALA A O 1
ATOM 3524 N N . LEU A 1 466 ? 5.652 12.959 -27.045 1.00 96.62 466 LEU A N 1
ATOM 3525 C CA . LEU A 1 466 ? 4.995 12.403 -28.233 1.00 96.62 466 LEU A CA 1
ATOM 3526 C C . LEU A 1 466 ? 5.242 10.893 -28.360 1.00 96.62 466 LEU A C 1
ATOM 3528 O O . LEU A 1 466 ? 4.318 10.150 -28.691 1.00 96.62 466 LEU A O 1
ATOM 3532 N N . HIS A 1 467 ? 6.462 10.439 -28.055 1.00 94.00 467 HIS A N 1
ATOM 3533 C CA . HIS A 1 467 ? 6.802 9.020 -28.034 1.00 94.00 467 HIS A CA 1
ATOM 3534 C C . HIS A 1 467 ? 5.972 8.265 -26.983 1.00 94.00 467 HIS A C 1
ATOM 3536 O O . HIS A 1 467 ? 5.308 7.293 -27.335 1.00 94.00 467 HIS A O 1
ATOM 3542 N N . GLN A 1 468 ? 5.927 8.741 -25.732 1.00 92.00 468 GLN A N 1
ATOM 3543 C CA . GLN A 1 468 ? 5.146 8.106 -24.660 1.00 92.00 468 GLN A CA 1
ATOM 3544 C C . GLN A 1 468 ? 3.644 8.048 -24.991 1.00 92.00 468 GLN A C 1
ATOM 3546 O O . GLN A 1 468 ? 3.018 6.994 -24.862 1.00 92.00 468 GLN A O 1
ATOM 3551 N N . LEU A 1 469 ? 3.065 9.151 -25.484 1.00 93.00 469 LEU A N 1
ATOM 3552 C CA . LEU A 1 469 ? 1.659 9.200 -25.903 1.00 93.00 469 LEU A CA 1
ATOM 3553 C C . LEU A 1 469 ? 1.373 8.222 -27.050 1.00 93.00 469 LEU A C 1
ATOM 3555 O O . LEU A 1 469 ? 0.331 7.564 -27.052 1.00 93.00 469 LEU A O 1
ATOM 3559 N N . GLY A 1 470 ? 2.299 8.114 -28.006 1.00 91.88 470 GLY A N 1
ATOM 3560 C CA . GLY A 1 470 ? 2.214 7.178 -29.118 1.00 91.88 470 GLY A CA 1
ATOM 3561 C C . GLY A 1 470 ? 2.264 5.721 -28.663 1.00 91.88 470 GLY A C 1
ATOM 3562 O O . GLY A 1 470 ? 1.378 4.947 -29.020 1.00 91.88 470 GLY A O 1
ATOM 3563 N N . THR A 1 471 ? 3.233 5.363 -27.817 1.00 89.00 471 THR A N 1
ATOM 3564 C CA . THR A 1 471 ? 3.373 4.014 -27.246 1.00 89.00 471 THR A CA 1
ATOM 3565 C C . THR A 1 471 ? 2.138 3.621 -26.431 1.00 89.00 471 THR A C 1
ATOM 3567 O O . THR A 1 471 ? 1.591 2.536 -26.607 1.00 89.00 471 THR A O 1
ATOM 3570 N N . ARG A 1 472 ? 1.605 4.524 -25.604 1.00 86.56 472 ARG A N 1
ATOM 3571 C CA . ARG A 1 472 ? 0.369 4.272 -24.850 1.00 86.56 472 ARG A CA 1
ATOM 3572 C C . ARG A 1 472 ? -0.861 4.106 -25.754 1.00 86.56 472 ARG A C 1
ATOM 3574 O O . ARG A 1 472 ? -1.774 3.344 -25.441 1.00 86.56 472 ARG A O 1
ATOM 3581 N N . ALA A 1 473 ? -0.952 4.835 -26.865 1.00 85.25 473 ALA A N 1
ATOM 3582 C CA . ALA A 1 473 ? -2.150 4.827 -27.709 1.00 85.25 473 ALA A CA 1
ATOM 3583 C C . ALA A 1 473 ? -2.395 3.489 -28.436 1.00 85.25 473 ALA A C 1
ATOM 3585 O O . ALA A 1 473 ? -3.467 3.301 -29.004 1.00 85.25 473 ALA A O 1
ATOM 3586 N N . ILE A 1 474 ? -1.460 2.541 -28.394 1.00 79.75 474 ILE A N 1
ATOM 3587 C CA . ILE A 1 474 ? -1.525 1.267 -29.129 1.00 79.75 474 ILE A CA 1
ATOM 3588 C C . ILE A 1 474 ? -2.753 0.434 -28.757 1.00 79.75 474 ILE A C 1
ATOM 3590 O O . ILE A 1 474 ? -3.422 -0.087 -29.648 1.00 79.75 474 ILE A O 1
ATOM 3594 N N . GLU A 1 475 ? -3.106 0.403 -27.471 1.00 69.06 475 GLU A N 1
ATOM 3595 C CA . GLU A 1 475 ? -4.256 -0.357 -26.961 1.00 69.06 475 GLU A CA 1
ATOM 3596 C C . GLU A 1 475 ? -5.612 0.237 -27.352 1.00 69.06 475 GLU A C 1
ATOM 3598 O O . GLU A 1 475 ? -6.622 -0.464 -27.396 1.00 69.06 475 GLU A O 1
ATOM 3603 N N . SER A 1 476 ? -5.657 1.545 -27.614 1.00 73.06 476 SER A N 1
ATOM 3604 C CA . SER A 1 476 ? -6.914 2.283 -27.792 1.00 73.06 476 SER A CA 1
ATOM 3605 C C . SER A 1 476 ? -7.143 2.741 -29.230 1.00 73.06 476 SER A C 1
ATOM 3607 O O . SER A 1 476 ? -8.269 2.678 -29.722 1.00 73.06 476 SER A O 1
ATOM 3609 N N . ASN A 1 477 ? -6.094 3.192 -29.920 1.00 84.31 477 ASN A N 1
ATOM 3610 C CA . ASN A 1 477 ? -6.159 3.733 -31.270 1.00 84.31 477 ASN A CA 1
ATOM 3611 C C . ASN A 1 477 ? -4.802 3.625 -31.995 1.00 84.31 477 ASN A C 1
ATOM 3613 O O . ASN A 1 477 ? -3.976 4.540 -31.973 1.00 84.31 477 ASN A O 1
ATOM 3617 N N . LYS A 1 478 ? -4.610 2.522 -32.730 1.00 85.81 478 LYS A N 1
ATOM 3618 C CA . LYS A 1 478 ? -3.390 2.256 -33.513 1.00 85.81 478 LYS A CA 1
ATOM 3619 C C . LYS A 1 478 ? -3.041 3.366 -34.516 1.00 85.81 478 LYS A C 1
ATOM 3621 O O . LYS A 1 478 ? -1.865 3.650 -34.723 1.00 85.81 478 LYS A O 1
ATOM 3626 N N . ALA A 1 479 ? -4.034 3.999 -35.146 1.00 89.50 479 ALA A N 1
ATOM 3627 C CA . ALA A 1 479 ? -3.780 5.068 -36.115 1.00 89.50 479 ALA A CA 1
ATOM 3628 C C . ALA A 1 479 ? -3.187 6.310 -35.434 1.00 89.50 479 ALA A C 1
ATOM 3630 O O . ALA A 1 479 ? -2.209 6.876 -35.921 1.00 89.50 479 ALA A O 1
ATOM 3631 N N . GLN A 1 480 ? -3.738 6.682 -34.276 1.00 91.81 480 GLN A N 1
ATOM 3632 C CA . GLN A 1 480 ? -3.214 7.769 -33.452 1.00 91.81 480 GLN A CA 1
ATOM 3633 C C . GLN A 1 480 ? -1.813 7.452 -32.912 1.00 91.81 480 GLN A C 1
ATOM 3635 O O . GLN A 1 480 ? -0.948 8.324 -32.933 1.00 91.81 480 GLN A O 1
ATOM 3640 N N . ALA A 1 481 ? -1.569 6.207 -32.485 1.00 90.75 481 ALA A N 1
ATOM 3641 C CA . ALA A 1 481 ? -0.251 5.757 -32.035 1.00 90.75 481 ALA A CA 1
ATOM 3642 C C . ALA A 1 481 ? 0.831 5.985 -33.103 1.00 90.75 481 ALA A C 1
ATOM 3644 O O . ALA A 1 481 ? 1.870 6.582 -32.827 1.00 90.75 481 ALA A O 1
ATOM 3645 N N . ILE A 1 482 ? 0.555 5.568 -34.344 1.00 93.75 482 ILE A N 1
ATOM 3646 C CA . ILE A 1 482 ? 1.478 5.731 -35.475 1.00 93.75 482 ILE A CA 1
ATOM 3647 C C . ILE A 1 482 ? 1.742 7.212 -35.771 1.00 93.75 482 ILE A C 1
ATOM 3649 O O . ILE A 1 482 ? 2.886 7.583 -36.032 1.00 93.75 482 ILE A O 1
ATOM 3653 N N . ASP A 1 483 ? 0.711 8.058 -35.752 1.00 96.31 483 ASP A N 1
ATOM 3654 C CA . ASP A 1 483 ? 0.870 9.490 -36.022 1.00 96.31 483 ASP A CA 1
ATOM 3655 C C . ASP A 1 483 ? 1.762 10.173 -34.974 1.00 96.31 483 ASP A C 1
ATOM 3657 O O . ASP A 1 483 ? 2.736 10.842 -35.322 1.00 96.31 483 ASP A O 1
ATOM 3661 N N . LEU A 1 484 ? 1.507 9.917 -33.688 1.00 97.12 484 LEU A N 1
ATOM 3662 C CA . LEU A 1 484 ? 2.297 10.460 -32.580 1.00 97.12 484 LEU A CA 1
ATOM 3663 C C . LEU A 1 484 ? 3.758 9.992 -32.618 1.00 97.12 484 LEU A C 1
ATOM 3665 O O . LEU A 1 484 ? 4.668 10.809 -32.468 1.00 97.12 484 LEU A O 1
ATOM 3669 N N . LEU A 1 485 ? 4.003 8.706 -32.888 1.00 96.00 485 LEU A N 1
ATOM 3670 C CA . LEU A 1 485 ? 5.362 8.171 -33.013 1.00 96.00 485 LEU A CA 1
ATOM 3671 C C . LEU A 1 485 ? 6.103 8.750 -34.230 1.00 96.00 485 LEU A C 1
ATOM 3673 O O . LEU A 1 485 ? 7.295 9.039 -34.139 1.00 96.00 485 LEU A O 1
ATOM 3677 N N . LYS A 1 486 ? 5.419 8.997 -35.357 1.00 97.56 486 LYS A N 1
ATOM 3678 C CA . LYS A 1 486 ? 6.014 9.690 -36.516 1.00 97.56 486 LYS A CA 1
ATOM 3679 C C . LYS A 1 486 ? 6.386 11.133 -36.193 1.00 97.56 486 LYS A C 1
ATOM 3681 O O . LYS A 1 486 ? 7.459 11.588 -36.593 1.00 97.56 486 LYS A O 1
ATOM 3686 N N . GLN A 1 487 ? 5.529 11.846 -35.461 1.00 97.94 487 GLN A N 1
ATOM 3687 C CA . GLN A 1 487 ? 5.849 13.189 -34.980 1.00 97.94 487 GLN A CA 1
ATOM 3688 C C . GLN A 1 487 ? 7.077 13.151 -34.060 1.00 97.94 487 GLN A C 1
ATOM 3690 O O . GLN A 1 487 ? 8.026 13.899 -34.294 1.00 97.94 487 GLN A O 1
ATOM 3695 N N . ALA A 1 488 ? 7.115 12.235 -33.086 1.00 97.44 488 ALA A N 1
ATOM 3696 C CA . ALA A 1 488 ? 8.263 12.046 -32.199 1.00 97.44 488 ALA A CA 1
ATOM 3697 C C . ALA A 1 488 ? 9.558 11.782 -32.986 1.00 97.44 488 ALA A C 1
ATOM 3699 O O . ALA A 1 488 ? 10.550 12.482 -32.785 1.00 97.44 488 ALA A O 1
ATOM 3700 N N . LEU A 1 489 ? 9.535 10.844 -33.939 1.00 97.25 489 LEU A N 1
ATOM 3701 C CA . LEU A 1 489 ? 10.682 10.498 -34.781 1.00 97.25 489 LEU A CA 1
ATOM 3702 C C . LEU A 1 489 ? 11.188 11.701 -35.589 1.00 97.25 489 LEU A C 1
ATOM 3704 O O . LEU A 1 489 ? 12.396 11.938 -35.663 1.00 97.25 489 LEU A O 1
ATOM 3708 N N . SER A 1 490 ? 10.273 12.489 -36.163 1.00 97.75 490 SER A N 1
ATOM 3709 C CA . SER A 1 490 ? 10.626 13.710 -36.889 1.00 97.75 490 SER A CA 1
ATOM 3710 C C . SER A 1 490 ? 11.347 14.709 -35.984 1.00 97.75 490 SER A C 1
ATOM 3712 O O . SER A 1 490 ? 12.343 15.296 -36.405 1.00 97.75 490 SER A O 1
ATOM 3714 N N . VAL A 1 491 ? 10.867 14.914 -34.752 1.00 96.12 491 VAL A N 1
ATOM 3715 C CA . VAL A 1 491 ? 11.515 15.829 -33.802 1.00 96.12 491 VAL A CA 1
ATOM 3716 C C . VAL A 1 491 ? 12.884 15.290 -33.377 1.00 96.12 491 VAL A C 1
ATOM 3718 O O . VAL A 1 491 ? 13.857 16.037 -33.460 1.00 96.12 491 VAL A O 1
ATOM 3721 N N . ARG A 1 492 ? 12.995 13.999 -33.016 1.00 94.62 492 ARG A N 1
ATOM 3722 C CA . ARG A 1 492 ? 14.270 13.356 -32.628 1.00 94.62 492 ARG A CA 1
ATOM 3723 C C . ARG A 1 492 ? 15.327 13.459 -33.728 1.00 94.62 492 ARG A C 1
ATOM 3725 O O . ARG A 1 492 ? 16.472 13.812 -33.457 1.00 94.62 492 ARG A O 1
ATOM 3732 N N . THR A 1 493 ? 14.922 13.266 -34.983 1.00 95.00 493 THR A N 1
ATOM 3733 C CA . THR A 1 493 ? 15.810 13.404 -36.149 1.00 95.00 493 THR A CA 1
ATOM 3734 C C . THR A 1 493 ? 16.300 14.844 -36.330 1.00 95.00 493 THR A C 1
ATOM 3736 O O . THR A 1 493 ? 17.480 15.059 -36.594 1.00 95.00 493 THR A O 1
ATOM 3739 N N . GLN A 1 494 ? 15.422 15.839 -36.157 1.00 95.50 494 GLN A N 1
ATOM 3740 C CA . GLN A 1 494 ? 15.784 17.258 -36.285 1.00 95.50 494 GLN A CA 1
ATOM 3741 C C . GLN A 1 494 ? 16.781 17.719 -35.217 1.00 95.50 494 GLN A C 1
ATOM 3743 O O . GLN A 1 494 ? 17.634 18.552 -35.512 1.00 95.50 494 GLN A O 1
ATOM 3748 N N . ILE A 1 495 ? 16.677 17.192 -33.993 1.00 93.31 495 ILE A N 1
ATOM 3749 C CA . ILE A 1 495 ? 17.571 17.551 -32.879 1.00 93.31 495 ILE A CA 1
ATOM 3750 C C . ILE A 1 495 ? 18.822 16.666 -32.787 1.00 93.31 495 ILE A C 1
ATOM 3752 O O . ILE A 1 495 ? 19.658 16.892 -31.920 1.00 93.31 495 ILE A O 1
ATOM 3756 N N . GLY A 1 496 ? 18.967 15.665 -33.663 1.00 87.50 496 GLY A N 1
ATOM 3757 C CA . GLY A 1 496 ? 20.118 14.758 -33.671 1.00 87.50 496 GLY A CA 1
ATOM 3758 C C . GLY A 1 496 ? 20.108 13.680 -32.579 1.00 87.50 496 GLY A C 1
ATOM 3759 O O . GLY A 1 496 ? 21.143 13.057 -32.346 1.00 87.50 496 GLY A O 1
ATOM 3760 N N . ASP A 1 497 ? 18.965 13.422 -31.936 1.00 86.50 497 ASP A N 1
ATOM 3761 C CA . ASP A 1 497 ? 18.789 12.352 -30.945 1.00 86.50 497 ASP A CA 1
ATOM 3762 C C . ASP A 1 497 ? 18.683 10.985 -31.642 1.00 86.50 497 ASP A C 1
ATOM 3764 O O . ASP A 1 497 ? 17.594 10.470 -31.901 1.00 86.50 497 ASP A O 1
ATOM 3768 N N . LYS A 1 498 ? 19.840 10.416 -32.002 1.00 84.56 498 LYS A N 1
ATOM 3769 C CA . LYS A 1 498 ? 19.919 9.141 -32.733 1.00 84.56 498 LYS A CA 1
ATOM 3770 C C . LYS A 1 498 ? 19.381 7.966 -31.919 1.00 84.56 498 LYS A C 1
ATOM 3772 O O . LYS A 1 498 ? 18.558 7.216 -32.432 1.00 84.56 498 LYS A O 1
ATOM 3777 N N . ALA A 1 499 ? 19.800 7.841 -30.661 1.00 79.75 499 ALA A N 1
ATOM 3778 C CA . ALA A 1 499 ? 19.392 6.735 -29.797 1.00 79.75 499 ALA A CA 1
ATOM 3779 C C . ALA A 1 499 ? 17.878 6.760 -29.543 1.00 79.75 499 ALA A C 1
ATOM 3781 O O . ALA A 1 499 ? 17.195 5.745 -29.671 1.00 79.75 499 ALA A O 1
ATOM 3782 N N . GLY A 1 500 ? 17.305 7.938 -29.286 1.00 80.88 500 GLY A N 1
ATOM 3783 C CA . GLY A 1 500 ? 15.862 8.054 -29.183 1.00 80.88 500 GLY A CA 1
ATOM 3784 C C . GLY A 1 500 ? 15.140 7.812 -30.517 1.00 80.88 500 GLY A C 1
ATOM 3785 O O . GLY A 1 500 ? 14.034 7.254 -30.523 1.00 80.88 500 GLY A O 1
ATOM 3786 N N . ALA A 1 501 ? 15.704 8.239 -31.649 1.00 89.38 501 ALA A N 1
ATOM 3787 C CA . ALA A 1 501 ? 15.116 7.977 -32.961 1.00 89.38 501 ALA A CA 1
ATOM 3788 C C . ALA A 1 501 ? 15.045 6.469 -33.251 1.00 89.38 501 ALA A C 1
ATOM 3790 O O . ALA A 1 501 ? 13.997 6.004 -33.687 1.00 89.38 501 ALA A O 1
ATOM 3791 N N . GLU A 1 502 ? 16.093 5.708 -32.922 1.00 88.31 502 GLU A N 1
ATOM 3792 C CA . GLU A 1 502 ? 16.130 4.243 -33.048 1.00 88.31 502 GLU A CA 1
ATOM 3793 C C . GLU A 1 502 ? 15.025 3.574 -32.223 1.00 88.31 502 GLU A C 1
ATOM 3795 O O . GLU A 1 502 ? 14.255 2.780 -32.757 1.00 88.31 502 GLU A O 1
ATOM 3800 N N . ILE A 1 503 ? 14.855 3.972 -30.960 1.00 86.81 503 ILE A N 1
ATOM 3801 C CA . ILE A 1 503 ? 13.788 3.447 -30.095 1.00 86.81 503 ILE A CA 1
ATOM 3802 C C . ILE A 1 503 ? 12.383 3.790 -30.622 1.00 86.81 503 ILE A C 1
ATOM 3804 O O . ILE A 1 503 ? 11.459 2.977 -30.571 1.00 86.81 503 ILE A O 1
ATOM 3808 N N . THR A 1 504 ? 12.196 4.994 -31.165 1.00 89.38 504 THR A N 1
ATOM 3809 C CA . THR A 1 504 ? 10.904 5.393 -31.753 1.00 89.38 504 THR A CA 1
ATOM 3810 C C . THR A 1 504 ? 10.622 4.638 -33.048 1.00 89.38 504 THR A C 1
ATOM 3812 O O . THR A 1 504 ? 9.485 4.231 -33.287 1.00 89.38 504 THR A O 1
ATOM 3815 N N . GLN A 1 505 ? 11.654 4.437 -33.866 1.00 92.31 505 GLN A N 1
ATOM 3816 C CA . GLN A 1 505 ? 11.572 3.660 -35.094 1.00 92.31 505 GLN A CA 1
ATOM 3817 C C . GLN A 1 505 ? 11.248 2.195 -34.794 1.00 92.31 505 GLN A C 1
ATOM 3819 O O . GLN A 1 505 ? 10.358 1.646 -35.429 1.00 92.31 505 GLN A O 1
ATOM 3824 N N . HIS A 1 506 ? 11.863 1.603 -33.769 1.00 89.69 506 HIS A N 1
ATOM 3825 C CA . HIS A 1 506 ? 11.554 0.248 -33.308 1.00 89.69 506 HIS A CA 1
ATOM 3826 C C . HIS A 1 506 ? 10.064 0.071 -32.975 1.00 89.69 506 HIS A C 1
ATOM 3828 O O . HIS A 1 506 ? 9.413 -0.845 -33.480 1.00 89.69 506 HIS A O 1
ATOM 3834 N N . ASN A 1 507 ? 9.474 0.993 -32.204 1.00 91.19 507 ASN A N 1
ATOM 3835 C CA . ASN A 1 507 ? 8.038 0.938 -31.903 1.00 91.19 507 ASN A CA 1
ATOM 3836 C C . ASN A 1 507 ? 7.169 1.095 -33.170 1.00 91.19 507 ASN A C 1
ATOM 3838 O O . ASN A 1 507 ? 6.129 0.444 -33.295 1.00 91.19 507 ASN A O 1
ATOM 3842 N N . LEU A 1 508 ? 7.582 1.936 -34.125 1.00 91.62 508 LEU A N 1
ATOM 3843 C CA . LEU A 1 508 ? 6.905 2.074 -35.420 1.00 91.62 508 LEU A CA 1
ATOM 3844 C C . LEU A 1 508 ? 6.998 0.798 -36.263 1.00 91.62 508 LEU A C 1
ATOM 3846 O O . LEU A 1 508 ? 6.000 0.412 -36.871 1.00 91.62 508 LEU A O 1
ATOM 3850 N N . ASP A 1 509 ? 8.150 0.133 -36.285 1.00 90.25 509 ASP A N 1
ATOM 3851 C CA . ASP A 1 509 ? 8.371 -1.098 -37.047 1.00 90.25 509 ASP A CA 1
ATOM 3852 C C . ASP A 1 509 ? 7.490 -2.239 -36.520 1.00 90.25 509 ASP A C 1
ATOM 3854 O O . ASP A 1 509 ? 6.921 -2.993 -37.308 1.00 90.25 509 ASP A O 1
ATOM 3858 N N . ILE A 1 510 ? 7.270 -2.306 -35.202 1.00 86.25 510 ILE A N 1
ATOM 3859 C CA . ILE A 1 510 ? 6.319 -3.248 -34.586 1.00 86.25 510 ILE A CA 1
ATOM 3860 C C . ILE A 1 510 ? 4.872 -2.947 -35.008 1.00 86.25 510 ILE A C 1
ATOM 3862 O O . ILE A 1 510 ? 4.087 -3.857 -35.283 1.00 86.25 510 ILE A O 1
ATOM 3866 N N . LEU A 1 511 ? 4.480 -1.672 -35.081 1.00 85.19 511 LEU A N 1
ATOM 3867 C CA . LEU A 1 511 ? 3.110 -1.292 -35.451 1.00 85.19 511 LEU A CA 1
ATOM 3868 C C . LEU A 1 511 ? 2.846 -1.374 -36.958 1.00 85.19 511 LEU A C 1
ATOM 3870 O O . LEU A 1 511 ? 1.709 -1.627 -37.377 1.00 85.19 511 LEU A O 1
ATOM 3874 N N . THR A 1 512 ? 3.877 -1.158 -37.766 1.00 85.75 512 THR A N 1
ATOM 3875 C CA . THR A 1 512 ? 3.840 -1.162 -39.230 1.00 85.75 512 THR A CA 1
ATOM 3876 C C . THR A 1 512 ? 4.965 -2.035 -39.783 1.00 85.75 512 THR A C 1
ATOM 3878 O O . THR A 1 512 ? 5.909 -1.504 -40.368 1.00 85.75 512 THR A O 1
ATOM 3881 N N . PRO A 1 513 ? 4.875 -3.370 -39.625 1.00 74.38 513 PRO A N 1
ATOM 3882 C CA . PRO A 1 513 ? 5.920 -4.259 -40.104 1.00 74.38 513 PRO A CA 1
ATOM 3883 C C . PRO A 1 513 ? 6.088 -4.092 -41.620 1.00 74.38 513 PRO A C 1
ATOM 3885 O O . PRO A 1 513 ? 5.085 -4.008 -42.345 1.00 74.38 513 PRO A O 1
ATOM 3888 N N . PRO A 1 514 ? 7.333 -4.027 -42.126 1.00 67.44 514 PRO A N 1
ATOM 3889 C CA . PRO A 1 514 ? 7.571 -3.936 -43.556 1.00 67.44 514 PRO A CA 1
ATOM 3890 C C . PRO A 1 514 ? 6.970 -5.159 -44.268 1.00 67.44 514 PRO A C 1
ATOM 3892 O O . PRO A 1 514 ? 6.919 -6.252 -43.692 1.00 67.44 514 PRO A O 1
ATOM 3895 N N . PRO A 1 515 ? 6.501 -5.009 -45.521 1.00 66.25 515 PRO A N 1
ATOM 3896 C CA . PRO A 1 515 ? 5.947 -6.128 -46.270 1.00 66.25 515 PRO A CA 1
ATOM 3897 C C . PRO A 1 515 ? 6.978 -7.266 -46.359 1.00 66.25 515 PRO A C 1
ATOM 3899 O O . PRO A 1 515 ? 8.169 -6.989 -46.543 1.00 66.25 515 PRO A O 1
ATOM 3902 N N . PRO A 1 516 ? 6.548 -8.537 -46.240 1.00 57.41 516 PRO A N 1
ATOM 3903 C CA . PRO A 1 516 ? 7.462 -9.668 -46.267 1.00 57.41 516 PRO A CA 1
ATOM 3904 C C . PRO A 1 516 ? 8.266 -9.650 -47.565 1.00 57.41 516 PRO A C 1
ATOM 3906 O O . PRO A 1 516 ? 7.707 -9.550 -48.661 1.00 57.41 516 PRO A O 1
ATOM 3909 N N . ILE A 1 517 ? 9.590 -9.743 -47.433 1.00 56.12 517 ILE A N 1
ATOM 3910 C CA . ILE A 1 517 ? 10.487 -9.883 -48.578 1.00 56.12 517 ILE A CA 1
ATOM 3911 C C . ILE A 1 517 ? 10.071 -11.179 -49.293 1.00 56.12 517 ILE A C 1
ATOM 3913 O O . ILE A 1 517 ? 10.064 -12.232 -48.648 1.00 56.12 517 ILE A O 1
ATOM 3917 N N . PRO A 1 518 ? 9.698 -11.140 -50.588 1.00 52.28 518 PRO A N 1
ATOM 3918 C CA . PRO A 1 518 ? 9.353 -12.354 -51.312 1.00 52.28 518 PRO A CA 1
ATOM 3919 C C . PRO A 1 518 ? 10.521 -13.343 -51.206 1.00 52.28 518 PRO A C 1
ATOM 3921 O O . PRO A 1 518 ? 11.676 -12.909 -51.305 1.00 52.28 518 PRO A O 1
ATOM 3924 N N . PRO A 1 519 ? 10.266 -14.649 -51.006 1.00 39.88 519 PRO A N 1
ATOM 3925 C CA . PRO A 1 519 ? 11.340 -15.626 -50.918 1.00 39.88 519 PRO A CA 1
ATOM 3926 C C . PRO A 1 519 ? 12.229 -15.497 -52.155 1.00 39.88 519 PRO A C 1
ATOM 3928 O O . PRO A 1 519 ? 11.737 -15.424 -53.283 1.00 39.88 519 PRO A O 1
ATOM 3931 N N . LYS A 1 520 ? 13.550 -15.437 -51.946 1.00 42.28 520 LYS A N 1
ATOM 3932 C CA . LYS A 1 520 ? 14.513 -15.557 -53.043 1.00 42.28 520 LYS A CA 1
ATOM 3933 C C . LYS A 1 520 ? 14.225 -16.888 -53.726 1.00 42.28 520 LYS A C 1
ATOM 3935 O O . LYS A 1 520 ? 14.479 -17.937 -53.141 1.00 42.28 520 LYS A O 1
ATOM 3940 N N . ASN A 1 521 ? 13.634 -16.820 -54.917 1.00 38.38 521 ASN A N 1
ATOM 3941 C CA . ASN A 1 521 ? 13.312 -17.981 -55.730 1.00 38.38 521 ASN A CA 1
ATOM 3942 C C . ASN A 1 521 ? 14.538 -18.895 -55.798 1.00 38.38 521 ASN A C 1
ATOM 3944 O O . ASN A 1 521 ? 15.577 -18.502 -56.332 1.00 38.38 521 ASN A O 1
ATOM 3948 N N . GLY A 1 522 ? 14.392 -20.100 -55.245 1.00 38.47 522 GLY A N 1
ATOM 3949 C CA . GLY A 1 522 ? 15.241 -21.224 -55.592 1.00 38.47 522 GLY A CA 1
ATOM 3950 C C . GLY A 1 522 ? 15.198 -21.423 -57.102 1.00 38.47 522 GLY A C 1
ATOM 3951 O O . GLY A 1 522 ? 14.180 -21.171 -57.751 1.00 38.47 522 GLY A O 1
ATOM 3952 N N . GLU A 1 523 ? 16.346 -21.804 -57.636 1.00 37.09 523 GLU A N 1
ATOM 3953 C CA . GLU A 1 523 ? 16.618 -22.054 -59.042 1.00 37.09 523 GLU A CA 1
ATOM 3954 C C . GLU A 1 523 ? 15.442 -22.757 -59.734 1.00 37.09 523 GLU A C 1
ATOM 3956 O O . GLU A 1 523 ? 15.111 -23.913 -59.463 1.00 37.09 523 GLU A O 1
ATOM 3961 N N . GLY A 1 524 ? 14.788 -22.023 -60.634 1.00 33.25 524 GLY A N 1
ATOM 3962 C CA . GLY A 1 524 ? 13.772 -22.570 -61.513 1.00 33.25 524 GLY A CA 1
ATOM 3963 C C . GLY A 1 524 ? 14.419 -23.524 -62.509 1.00 33.25 524 GLY A C 1
ATOM 3964 O O . GLY A 1 524 ? 15.164 -23.103 -63.394 1.00 33.25 524 GLY A O 1
ATOM 3965 N N . THR A 1 525 ? 14.079 -24.804 -62.397 1.00 32.38 525 THR A N 1
ATOM 3966 C CA . THR A 1 525 ? 14.112 -25.727 -63.528 1.00 32.38 525 THR A CA 1
ATOM 3967 C C . THR A 1 525 ? 13.133 -25.212 -64.582 1.00 32.38 525 THR A C 1
ATOM 3969 O O . THR A 1 525 ? 11.935 -25.063 -64.344 1.00 32.38 525 THR A O 1
ATOM 3972 N N . ILE A 1 526 ? 13.669 -24.875 -65.753 1.00 32.59 526 ILE A N 1
ATOM 3973 C CA . ILE A 1 526 ? 12.909 -24.425 -66.916 1.00 32.59 526 ILE A CA 1
ATOM 3974 C C . ILE A 1 526 ? 12.194 -25.641 -67.520 1.00 32.59 526 ILE A C 1
ATOM 3976 O O . ILE A 1 526 ? 12.839 -26.533 -68.067 1.00 32.59 526 ILE A O 1
ATOM 3980 N N . GLY A 1 527 ? 10.863 -25.654 -67.451 1.00 31.53 527 GLY A N 1
ATOM 3981 C CA . GLY A 1 527 ? 9.989 -26.439 -68.326 1.00 31.53 527 GLY A CA 1
ATOM 3982 C C . GLY A 1 527 ? 9.233 -25.483 -69.259 1.00 31.53 527 GLY A C 1
ATOM 3983 O O . GLY A 1 527 ? 8.767 -24.443 -68.789 1.00 31.53 527 GLY A O 1
ATOM 3984 N N . PRO A 1 528 ? 9.143 -25.751 -70.574 1.00 39.59 528 PRO A N 1
ATOM 3985 C CA . PRO A 1 528 ? 8.672 -24.770 -71.541 1.00 39.59 528 PRO A CA 1
ATOM 3986 C C . PRO A 1 528 ? 7.144 -24.749 -71.597 1.00 39.59 528 PRO A C 1
ATOM 3988 O O . PRO A 1 528 ? 6.519 -25.804 -71.602 1.00 39.59 528 PRO A O 1
ATOM 3991 N N . THR A 1 529 ? 6.570 -23.548 -71.690 1.00 35.22 529 THR A N 1
ATOM 3992 C CA . THR A 1 529 ? 5.400 -23.130 -72.501 1.00 35.22 529 THR A CA 1
ATOM 3993 C C . THR A 1 529 ? 4.615 -22.021 -71.792 1.00 35.22 529 THR A C 1
ATOM 3995 O O . THR A 1 529 ? 4.350 -22.095 -70.598 1.00 35.22 529 THR A O 1
ATOM 3998 N N . GLY A 1 530 ? 4.231 -20.986 -72.549 1.00 28.66 530 GLY A N 1
ATOM 3999 C CA . GLY A 1 530 ? 3.225 -20.001 -72.130 1.00 28.66 530 GLY A CA 1
ATOM 4000 C C . GLY A 1 530 ? 3.745 -18.588 -71.859 1.00 28.66 530 GLY A C 1
ATOM 4001 O O . GLY A 1 530 ? 3.736 -18.122 -70.726 1.00 28.66 530 GLY A O 1
ATOM 4002 N N . MET A 1 531 ? 4.152 -17.872 -72.911 1.00 31.42 531 MET A N 1
ATOM 4003 C CA . MET A 1 531 ? 4.229 -16.408 -72.886 1.00 31.42 531 MET A CA 1
ATOM 4004 C C . MET A 1 531 ? 2.828 -15.794 -73.034 1.00 31.42 531 MET A C 1
ATOM 4006 O O . MET A 1 531 ? 2.164 -16.011 -74.042 1.00 31.42 531 MET A O 1
ATOM 4010 N N . SER A 1 532 ? 2.457 -14.932 -72.089 1.00 34.69 532 SER A N 1
ATOM 4011 C CA . SER A 1 532 ? 1.682 -13.698 -72.297 1.00 34.69 532 SER A CA 1
ATOM 4012 C C . SER A 1 532 ? 1.934 -12.825 -71.058 1.00 34.69 532 SER A C 1
ATOM 4014 O O . SER A 1 532 ? 1.753 -13.300 -69.946 1.00 34.69 532 SER A O 1
ATOM 4016 N N . GLY A 1 533 ? 2.419 -11.590 -71.090 1.00 33.34 533 GLY A N 1
ATOM 4017 C CA . GLY A 1 533 ? 2.422 -10.612 -72.165 1.00 33.34 533 GLY A CA 1
ATOM 4018 C C . GLY A 1 533 ? 1.679 -9.348 -71.727 1.00 33.34 533 GLY A C 1
ATOM 4019 O O . GLY A 1 533 ? 0.728 -8.984 -72.396 1.00 33.34 533 GLY A O 1
ATOM 4020 N N . ALA A 1 534 ? 2.067 -8.733 -70.599 1.00 34.03 534 ALA A N 1
ATOM 4021 C CA . ALA A 1 534 ? 1.970 -7.291 -70.309 1.00 34.03 534 ALA A CA 1
ATOM 4022 C C . ALA A 1 534 ? 2.427 -7.014 -68.859 1.00 34.03 534 ALA A C 1
ATOM 4024 O O . ALA A 1 534 ? 2.064 -7.757 -67.958 1.00 34.03 534 ALA A O 1
ATOM 4025 N N . ALA A 1 535 ? 3.191 -5.930 -68.653 1.00 33.84 535 ALA A N 1
ATOM 4026 C CA . ALA A 1 535 ? 3.698 -5.393 -67.372 1.00 33.84 535 ALA A CA 1
ATOM 4027 C C . ALA A 1 535 ? 5.100 -5.845 -66.888 1.00 33.84 535 ALA A C 1
ATOM 4029 O O . ALA A 1 535 ? 5.278 -6.227 -65.736 1.00 33.84 535 ALA A O 1
ATOM 4030 N N . LYS A 1 536 ? 6.137 -5.723 -67.736 1.00 36.03 536 LYS A N 1
ATOM 4031 C CA . LYS A 1 536 ? 7.553 -5.638 -67.293 1.00 36.03 536 LYS A CA 1
ATOM 4032 C C . LYS A 1 536 ? 8.385 -4.641 -68.113 1.00 36.03 536 LYS A C 1
ATOM 4034 O O . LYS A 1 536 ? 9.434 -4.975 -68.644 1.00 36.03 536 LYS A O 1
ATOM 4039 N N . PHE A 1 537 ? 7.936 -3.395 -68.184 1.00 40.91 537 PHE A N 1
ATOM 4040 C CA . PHE A 1 537 ? 8.792 -2.252 -68.508 1.00 40.91 537 PHE A CA 1
ATOM 4041 C C . PHE A 1 537 ? 8.357 -1.123 -67.579 1.00 40.91 537 PHE A C 1
ATOM 4043 O O . PHE A 1 537 ? 7.208 -0.719 -67.699 1.00 40.91 537 PHE A O 1
ATOM 4050 N N . MET A 1 538 ? 9.217 -0.719 -66.624 1.00 37.12 538 MET A N 1
ATOM 4051 C CA . MET A 1 538 ? 9.299 0.631 -66.004 1.00 37.12 538 MET A CA 1
ATOM 4052 C C . MET A 1 538 ? 10.052 0.726 -64.646 1.00 37.12 538 MET A C 1
ATOM 4054 O O . MET A 1 538 ? 9.957 1.759 -63.999 1.00 37.12 538 MET A O 1
ATOM 4058 N N . ILE A 1 539 ? 10.857 -0.255 -64.191 1.00 41.09 539 ILE A N 1
ATOM 4059 C CA . ILE A 1 539 ? 11.693 -0.081 -62.960 1.00 41.09 539 ILE A CA 1
ATOM 4060 C C . ILE A 1 539 ? 13.135 -0.625 -63.125 1.00 41.09 539 ILE A C 1
ATOM 4062 O O . ILE A 1 539 ? 13.761 -1.097 -62.187 1.00 41.09 539 ILE A O 1
ATOM 4066 N N . GLY A 1 540 ? 13.691 -0.586 -64.342 1.00 38.38 540 GLY A N 1
ATOM 4067 C CA . GLY A 1 540 ? 15.072 -1.032 -64.620 1.00 38.38 540 GLY A CA 1
ATOM 4068 C C . GLY A 1 540 ? 16.084 0.086 -64.903 1.00 38.38 540 GLY A C 1
ATOM 4069 O O . GLY A 1 540 ? 17.284 -0.156 -64.873 1.00 38.38 540 GLY A O 1
ATOM 4070 N N . ALA A 1 541 ? 15.629 1.313 -65.175 1.00 41.00 541 ALA A N 1
ATOM 4071 C CA . ALA A 1 541 ? 16.485 2.359 -65.749 1.00 41.00 541 ALA A CA 1
ATOM 4072 C C . ALA A 1 541 ? 17.090 3.346 -64.730 1.00 41.00 541 ALA A C 1
ATOM 4074 O O . ALA A 1 541 ? 17.986 4.101 -65.088 1.00 41.00 541 ALA A O 1
ATOM 4075 N N . VAL A 1 542 ? 16.649 3.345 -63.465 1.00 43.94 542 VAL A N 1
ATOM 4076 C CA . VAL A 1 542 ? 17.085 4.360 -62.479 1.00 43.94 542 VAL A CA 1
ATOM 4077 C C . VAL A 1 542 ? 18.234 3.870 -61.583 1.00 43.94 542 VAL A C 1
ATOM 4079 O O . VAL A 1 542 ? 19.053 4.675 -61.151 1.00 43.94 542 VAL A O 1
ATOM 4082 N N . LEU A 1 543 ? 18.385 2.557 -61.361 1.00 40.72 543 LEU A N 1
ATOM 4083 C CA . LEU A 1 543 ? 19.402 2.034 -60.431 1.00 40.72 543 LEU A CA 1
ATOM 4084 C C . LEU A 1 543 ? 20.798 1.817 -61.045 1.00 40.72 543 LEU A C 1
ATOM 4086 O O . LEU A 1 543 ? 21.787 1.823 -60.319 1.00 40.72 543 LEU A O 1
ATOM 4090 N N . VAL A 1 544 ? 20.908 1.664 -62.369 1.00 44.78 544 VAL A N 1
ATOM 4091 C CA . VAL A 1 544 ? 22.211 1.459 -63.041 1.00 44.78 544 VAL A CA 1
ATOM 4092 C C . VAL A 1 544 ? 22.969 2.785 -63.224 1.00 44.78 544 VAL A C 1
ATOM 4094 O O . VAL A 1 544 ? 24.196 2.798 -63.249 1.00 44.78 544 VAL A O 1
ATOM 4097 N N . GLY A 1 545 ? 22.259 3.919 -63.264 1.00 41.47 545 GLY A N 1
ATOM 4098 C CA . GLY A 1 545 ? 22.869 5.244 -63.414 1.00 41.47 545 GLY A CA 1
ATOM 4099 C C . GLY A 1 545 ? 23.566 5.771 -62.155 1.00 41.47 545 GLY A C 1
ATOM 4100 O O . GLY A 1 545 ? 24.553 6.493 -62.263 1.00 41.47 545 GLY A O 1
ATOM 4101 N N . LEU A 1 546 ? 23.104 5.393 -60.957 1.00 41.78 546 LEU A N 1
ATOM 4102 C CA . LEU A 1 546 ? 23.609 5.972 -59.705 1.00 41.78 546 LEU A CA 1
ATOM 4103 C C . LEU A 1 546 ? 24.926 5.327 -59.229 1.00 41.78 546 LEU A C 1
ATOM 4105 O O . LEU A 1 546 ? 25.754 5.990 -58.609 1.00 41.78 546 LEU A O 1
ATOM 4109 N N . VAL A 1 547 ? 25.152 4.052 -59.565 1.00 47.88 547 VAL A N 1
ATOM 4110 C CA . VAL A 1 547 ? 26.347 3.293 -59.145 1.00 47.88 547 VAL A CA 1
ATOM 4111 C C . VAL A 1 547 ? 27.587 3.663 -59.974 1.00 47.88 547 VAL A C 1
ATOM 4113 O O . VAL A 1 547 ? 28.701 3.659 -59.455 1.00 47.88 547 VAL A O 1
ATOM 4116 N N . ALA A 1 548 ? 27.411 4.072 -61.235 1.00 44.31 548 ALA A N 1
ATOM 4117 C CA . ALA A 1 548 ? 28.522 4.477 -62.100 1.00 44.31 548 ALA A CA 1
ATOM 4118 C C . ALA A 1 548 ? 29.141 5.834 -61.703 1.00 44.31 548 ALA A C 1
ATOM 4120 O O . ALA A 1 548 ? 30.337 6.043 -61.891 1.00 44.31 548 ALA A O 1
ATOM 4121 N N . VAL A 1 549 ? 28.356 6.746 -61.117 1.00 48.28 549 VAL A N 1
ATOM 4122 C CA . VAL A 1 549 ? 28.819 8.105 -60.775 1.00 48.28 549 VAL A CA 1
ATOM 4123 C C . VAL A 1 549 ? 29.662 8.118 -59.495 1.00 48.28 549 VAL A C 1
ATOM 4125 O O . VAL A 1 549 ? 30.646 8.848 -59.414 1.00 48.28 549 VAL A O 1
ATOM 4128 N N . VAL A 1 550 ? 29.350 7.259 -58.519 1.00 53.16 550 VAL A N 1
ATOM 4129 C CA . VAL A 1 550 ? 30.097 7.184 -57.249 1.00 53.16 550 VAL A CA 1
ATOM 4130 C C . VAL A 1 550 ? 31.473 6.529 -57.434 1.00 53.16 550 VAL A C 1
ATOM 4132 O O . VAL A 1 550 ? 32.447 6.951 -56.811 1.00 53.16 550 VAL A O 1
ATOM 4135 N N . ALA A 1 551 ? 31.595 5.562 -58.349 1.00 46.78 551 ALA A N 1
ATOM 4136 C CA . ALA A 1 551 ? 32.867 4.896 -58.640 1.00 46.78 551 ALA A CA 1
ATOM 4137 C C . ALA A 1 551 ? 33.896 5.818 -59.328 1.00 46.78 551 ALA A C 1
ATOM 4139 O O . ALA A 1 551 ? 35.098 5.664 -59.118 1.00 46.78 551 ALA A O 1
ATOM 4140 N N . ILE A 1 552 ? 33.439 6.807 -60.107 1.00 50.94 552 ILE A N 1
ATOM 4141 C CA . ILE A 1 552 ? 34.318 7.750 -60.823 1.00 50.94 552 ILE A CA 1
ATOM 4142 C C . ILE A 1 552 ? 34.920 8.800 -59.873 1.00 50.94 552 ILE A C 1
ATOM 4144 O O . ILE A 1 552 ? 36.060 9.217 -60.067 1.00 50.94 552 ILE A O 1
ATOM 4148 N N . VAL A 1 553 ? 34.206 9.181 -58.809 1.00 49.97 553 VAL A N 1
ATOM 4149 C CA . VAL A 1 553 ? 34.672 10.196 -57.842 1.00 49.97 553 VAL A CA 1
ATOM 4150 C C . VAL A 1 553 ? 35.736 9.638 -56.887 1.00 49.97 553 VAL A C 1
ATOM 4152 O O . VAL A 1 553 ? 36.669 10.347 -56.518 1.00 49.97 553 VAL A O 1
ATOM 4155 N N . ILE A 1 554 ? 35.659 8.352 -56.534 1.00 47.31 554 ILE A N 1
ATOM 4156 C CA . ILE A 1 554 ? 36.622 7.712 -55.619 1.00 47.31 554 ILE A CA 1
ATOM 4157 C C . ILE A 1 554 ? 37.977 7.450 -56.308 1.00 47.31 554 ILE A C 1
ATOM 4159 O O . ILE A 1 554 ? 39.015 7.425 -55.649 1.00 47.31 554 ILE A O 1
ATOM 4163 N N . ALA A 1 555 ? 38.006 7.343 -57.640 1.00 43.00 555 ALA A N 1
ATOM 4164 C CA . ALA A 1 555 ? 39.226 7.077 -58.406 1.00 43.00 555 ALA A CA 1
ATOM 4165 C C . ALA A 1 555 ? 40.150 8.303 -58.603 1.00 43.00 555 ALA A C 1
ATOM 4167 O O . ALA A 1 555 ? 41.271 8.138 -59.078 1.00 43.00 555 ALA A O 1
ATOM 4168 N N . GLN A 1 556 ? 39.724 9.524 -58.246 1.00 45.72 556 GLN A N 1
ATOM 4169 C CA . GLN A 1 556 ? 40.480 10.761 -58.519 1.00 45.72 556 GLN A CA 1
ATOM 4170 C C . GLN A 1 556 ? 41.291 11.317 -57.332 1.00 45.72 556 GLN A C 1
ATOM 4172 O O . GLN A 1 556 ? 41.943 12.347 -57.486 1.00 45.72 556 GLN A O 1
ATOM 4177 N N . LEU A 1 557 ? 41.293 10.664 -56.161 1.00 45.53 557 LEU A N 1
ATOM 4178 C CA . LEU A 1 557 ? 41.862 11.244 -54.928 1.00 45.53 557 LEU A CA 1
ATOM 4179 C C . LEU A 1 557 ? 43.026 10.465 -54.277 1.00 45.53 557 LEU A C 1
ATOM 4181 O O . LEU A 1 557 ? 43.404 10.795 -53.155 1.00 45.53 557 LEU A O 1
ATOM 4185 N N . ALA A 1 558 ? 43.649 9.486 -54.943 1.00 49.72 558 ALA A N 1
ATOM 4186 C CA . ALA A 1 558 ? 44.764 8.720 -54.359 1.00 49.72 558 ALA A CA 1
ATOM 4187 C C . ALA A 1 558 ? 46.123 8.980 -55.062 1.00 49.72 558 ALA A C 1
ATOM 4189 O O . ALA A 1 558 ? 46.208 8.809 -56.280 1.00 49.72 558 ALA A O 1
ATOM 4190 N N . PRO A 1 559 ? 47.199 9.362 -54.336 1.00 41.62 559 PRO A N 1
ATOM 4191 C CA . PRO A 1 559 ? 48.548 9.517 -54.899 1.00 41.62 559 PRO A CA 1
ATOM 4192 C C . PRO A 1 559 ? 49.344 8.185 -54.962 1.00 41.62 559 PRO A C 1
ATOM 4194 O O . PRO A 1 559 ? 48.992 7.236 -54.259 1.00 41.62 559 PRO A O 1
ATOM 4197 N N . PRO A 1 560 ? 50.420 8.087 -55.782 1.00 44.09 560 PRO A N 1
ATOM 4198 C CA . PRO A 1 560 ? 51.040 6.808 -56.156 1.00 44.09 560 PRO A CA 1
ATOM 4199 C C . PRO A 1 560 ? 52.363 6.488 -55.427 1.00 44.09 560 PRO A C 1
ATOM 4201 O O . PRO A 1 560 ? 53.082 7.409 -55.038 1.00 44.09 560 PRO A O 1
ATOM 4204 N N . SER A 1 561 ? 52.699 5.183 -55.353 1.00 34.22 561 SER A N 1
ATOM 4205 C CA . SER A 1 561 ? 54.025 4.490 -55.234 1.00 34.22 561 SER A CA 1
ATOM 4206 C C . SER A 1 561 ? 53.920 3.309 -54.238 1.00 34.22 561 SER A C 1
ATOM 4208 O O . SER A 1 561 ? 53.270 3.466 -53.216 1.00 34.22 561 SER A O 1
ATOM 4210 N N . ALA A 1 562 ? 54.493 2.106 -54.391 1.00 31.06 562 ALA A N 1
ATOM 4211 C CA . ALA A 1 562 ? 55.515 1.555 -55.284 1.00 31.06 562 ALA A CA 1
ATOM 4212 C C . ALA A 1 562 ? 55.346 0.016 -55.456 1.00 31.06 562 ALA A C 1
ATOM 4214 O O . ALA A 1 562 ? 54.615 -0.640 -54.718 1.00 31.06 562 ALA A O 1
ATOM 4215 N N . VAL A 1 563 ? 56.046 -0.524 -56.456 1.00 32.59 563 VAL A N 1
ATOM 4216 C CA . VAL A 1 563 ? 56.050 -1.897 -57.011 1.00 32.59 563 VAL A CA 1
ATOM 4217 C C . VAL A 1 563 ? 56.628 -2.968 -56.054 1.00 32.59 563 VAL A C 1
ATOM 4219 O O . VAL A 1 563 ? 57.611 -2.674 -55.375 1.00 32.59 563 VAL A O 1
ATOM 4222 N N . PRO A 1 564 ? 56.132 -4.229 -56.052 1.00 34.97 564 PRO A N 1
ATOM 4223 C CA . PRO A 1 564 ? 56.781 -5.356 -55.375 1.00 34.97 564 PRO A CA 1
ATOM 4224 C C . PRO A 1 564 ? 57.667 -6.191 -56.323 1.00 34.97 564 PRO A C 1
ATOM 4226 O O . PRO A 1 564 ? 57.362 -6.360 -57.504 1.00 34.97 564 PRO A O 1
ATOM 4229 N N . THR A 1 565 ? 58.748 -6.767 -55.787 1.00 26.75 565 THR A N 1
ATOM 4230 C CA . THR A 1 565 ? 59.565 -7.792 -56.466 1.00 26.75 565 THR A CA 1
ATOM 4231 C C . THR A 1 565 ? 59.126 -9.181 -56.007 1.00 26.75 565 THR A C 1
ATOM 4233 O O . THR A 1 565 ? 58.972 -9.428 -54.813 1.00 26.75 565 THR A O 1
ATOM 4236 N N . ALA A 1 566 ? 58.911 -10.074 -56.970 1.00 28.61 566 ALA A N 1
ATOM 4237 C CA . ALA A 1 566 ? 58.499 -11.458 -56.782 1.00 28.61 566 ALA A CA 1
ATOM 4238 C C . ALA A 1 566 ? 59.666 -12.383 -56.402 1.00 28.61 566 ALA A C 1
ATOM 4240 O O . ALA A 1 566 ? 60.785 -12.190 -56.874 1.00 28.61 566 ALA A O 1
ATOM 4241 N N . THR A 1 567 ? 59.376 -13.484 -55.701 1.00 27.59 567 THR A N 1
ATOM 4242 C CA . THR A 1 567 ? 59.998 -14.785 -56.007 1.00 27.59 567 THR A CA 1
ATOM 4243 C C . THR A 1 567 ? 59.047 -15.939 -55.657 1.00 27.59 567 THR A C 1
ATOM 4245 O O . THR A 1 567 ? 58.475 -15.986 -54.573 1.00 27.59 567 THR A O 1
ATOM 4248 N N . LEU A 1 568 ? 58.862 -16.829 -56.637 1.00 27.44 568 LEU A N 1
ATOM 4249 C CA . LEU A 1 568 ? 58.103 -18.087 -56.634 1.00 27.44 568 LEU A CA 1
ATOM 4250 C C . LEU A 1 568 ? 58.833 -19.217 -55.881 1.00 27.44 568 LEU A C 1
ATOM 4252 O O . LEU A 1 568 ? 60.056 -19.188 -55.826 1.00 27.44 568 LEU A O 1
ATOM 4256 N N . VAL A 1 569 ? 58.097 -20.247 -55.422 1.00 27.67 569 VAL A N 1
ATOM 4257 C CA . VAL A 1 569 ? 58.079 -21.645 -55.957 1.00 27.67 569 VAL A CA 1
ATOM 4258 C C . VAL A 1 569 ? 57.074 -22.496 -55.126 1.00 27.67 569 VAL A C 1
ATOM 4260 O O . VAL A 1 569 ? 57.179 -22.498 -53.907 1.00 27.67 569 VAL A O 1
ATOM 4263 N N . VAL A 1 570 ? 55.920 -22.941 -55.677 1.00 28.95 570 VAL A N 1
ATOM 4264 C CA . VAL A 1 570 ? 55.516 -24.292 -56.219 1.00 28.95 570 VAL A CA 1
ATOM 4265 C C . VAL A 1 570 ? 55.719 -25.449 -55.190 1.00 28.95 570 VAL A C 1
ATOM 4267 O O . VAL A 1 570 ? 56.786 -25.520 -54.604 1.00 28.95 570 VAL A O 1
ATOM 4270 N N . ILE A 1 571 ? 54.809 -26.395 -54.863 1.00 29.80 571 ILE A N 1
ATOM 4271 C CA . ILE A 1 571 ? 53.902 -27.252 -55.667 1.00 29.80 571 ILE A CA 1
ATOM 4272 C C . ILE A 1 571 ? 52.741 -27.836 -54.807 1.00 29.80 571 ILE A C 1
ATOM 4274 O O . ILE A 1 571 ? 52.915 -28.105 -53.622 1.00 29.80 571 ILE A O 1
ATOM 4278 N N . ALA A 1 572 ? 51.583 -28.048 -55.448 1.00 30.38 572 ALA A N 1
ATOM 4279 C CA . ALA A 1 572 ? 50.372 -28.789 -55.031 1.00 30.38 572 ALA A CA 1
ATOM 4280 C C . ALA A 1 572 ? 50.494 -30.314 -55.400 1.00 30.38 572 ALA A C 1
ATOM 4282 O O . ALA A 1 572 ? 51.633 -30.726 -55.629 1.00 30.38 572 ALA A O 1
ATOM 4283 N N . PRO A 1 573 ? 49.443 -31.165 -55.580 1.00 48.47 573 PRO A N 1
ATOM 4284 C CA . PRO A 1 573 ? 47.989 -30.994 -55.384 1.00 48.47 573 PRO A CA 1
ATOM 4285 C C . PRO A 1 573 ? 47.195 -32.237 -54.852 1.00 48.47 573 PRO A C 1
ATOM 4287 O O . PRO A 1 573 ? 47.747 -33.297 -54.579 1.00 48.47 573 PRO A O 1
ATOM 4290 N N . ASP A 1 574 ? 45.866 -32.044 -54.779 1.00 33.28 574 ASP A N 1
ATOM 4291 C CA . ASP A 1 574 ? 44.770 -32.949 -55.209 1.00 33.28 574 ASP A CA 1
ATOM 4292 C C . ASP A 1 574 ? 43.782 -33.612 -54.209 1.00 33.28 574 ASP A C 1
ATOM 4294 O O . ASP A 1 574 ? 44.086 -34.551 -53.483 1.00 33.28 574 ASP A O 1
ATOM 4298 N N . THR A 1 575 ? 42.551 -33.061 -54.260 1.00 30.48 575 THR A N 1
ATOM 4299 C CA . THR A 1 575 ? 41.184 -33.643 -54.375 1.00 30.48 575 THR A CA 1
ATOM 4300 C C . THR A 1 575 ? 40.819 -35.035 -53.820 1.00 30.48 575 THR A C 1
ATOM 4302 O O . THR A 1 575 ? 41.513 -36.019 -54.048 1.00 30.48 575 THR A O 1
ATOM 4305 N N . PRO A 1 576 ? 39.565 -35.184 -53.325 1.00 42.91 576 PRO A N 1
ATOM 4306 C CA . PRO A 1 576 ? 38.840 -36.451 -53.401 1.00 42.91 576 PRO A CA 1
ATOM 4307 C C . PRO A 1 576 ? 37.529 -36.348 -54.203 1.00 42.91 576 PRO A C 1
ATOM 4309 O O . PRO A 1 576 ? 36.769 -35.386 -54.102 1.00 42.91 576 PRO A O 1
ATOM 4312 N N . THR A 1 577 ? 37.240 -37.403 -54.970 1.00 30.28 577 THR A N 1
ATOM 4313 C CA . THR A 1 577 ? 35.961 -37.636 -55.657 1.00 30.28 577 THR A CA 1
ATOM 4314 C C . THR A 1 577 ? 35.417 -39.015 -55.273 1.00 30.28 577 THR A C 1
ATOM 4316 O O . THR A 1 577 ? 36.175 -39.982 -55.273 1.00 30.28 577 THR A O 1
ATOM 4319 N N . ARG A 1 578 ? 34.086 -39.095 -55.106 1.00 30.05 578 ARG A N 1
ATOM 4320 C CA . ARG A 1 578 ? 33.165 -40.172 -55.554 1.00 30.05 578 ARG A CA 1
ATOM 4321 C C . ARG A 1 578 ? 32.352 -40.912 -54.469 1.00 30.05 578 ARG A C 1
ATOM 4323 O O . ARG A 1 578 ? 32.869 -41.440 -53.497 1.00 30.05 578 ARG A O 1
ATOM 4330 N N . ALA A 1 579 ? 31.045 -40.934 -54.745 1.00 29.02 579 ALA A N 1
ATOM 4331 C CA . ALA A 1 579 ? 29.899 -41.581 -54.087 1.00 29.02 579 ALA A CA 1
ATOM 4332 C C . ALA A 1 579 ? 29.750 -43.081 -54.495 1.00 29.02 579 ALA A C 1
ATOM 4334 O O . ALA A 1 579 ? 30.701 -43.614 -55.066 1.00 29.02 579 ALA A O 1
ATOM 4335 N N . PRO A 1 580 ? 28.545 -43.710 -54.519 1.00 54.41 580 PRO A N 1
ATOM 4336 C CA . PRO A 1 580 ? 27.438 -43.884 -53.545 1.00 54.41 580 PRO A CA 1
ATOM 4337 C C . PRO A 1 580 ? 27.046 -45.388 -53.374 1.00 54.41 580 PRO A C 1
ATOM 4339 O O . PRO A 1 580 ? 27.584 -46.243 -54.074 1.00 54.41 580 PRO A O 1
ATOM 4342 N N . GLY A 1 581 ? 26.028 -45.730 -52.558 1.00 28.91 581 GLY A N 1
ATOM 4343 C CA . GLY A 1 581 ? 25.260 -46.968 -52.818 1.00 28.91 581 GLY A CA 1
ATOM 4344 C C . GLY A 1 581 ? 24.378 -47.569 -51.711 1.00 28.91 581 GLY A C 1
ATOM 4345 O O . GLY A 1 581 ? 24.848 -48.382 -50.931 1.00 28.91 581 GLY A O 1
ATOM 4346 N N . ASN A 1 582 ? 23.074 -47.287 -51.818 1.00 34.38 582 ASN A N 1
ATOM 4347 C CA . ASN A 1 582 ? 21.932 -48.218 -51.706 1.00 34.38 582 ASN A CA 1
ATOM 4348 C C . ASN A 1 582 ? 21.326 -48.630 -50.334 1.00 34.38 582 ASN A C 1
ATOM 4350 O O . ASN A 1 582 ? 21.895 -49.346 -49.520 1.00 34.38 582 ASN A O 1
ATOM 4354 N N . THR A 1 583 ? 20.063 -48.204 -50.208 1.00 29.27 583 THR A N 1
ATOM 4355 C CA . THR A 1 583 ? 18.870 -48.609 -49.415 1.00 29.27 583 THR A CA 1
ATOM 4356 C C . THR A 1 583 ? 18.491 -50.109 -49.668 1.00 29.27 583 THR A C 1
ATOM 4358 O O . THR A 1 583 ? 19.087 -50.653 -50.599 1.00 29.27 583 THR A O 1
ATOM 4361 N N . PRO A 1 584 ? 17.505 -50.807 -49.009 1.00 44.44 584 PRO A N 1
ATOM 4362 C CA . PRO A 1 584 ? 16.299 -50.270 -48.346 1.00 44.44 584 PRO A CA 1
ATOM 4363 C C . PRO A 1 584 ? 15.633 -51.029 -47.142 1.00 44.44 584 PRO A C 1
ATOM 4365 O O . PRO A 1 584 ? 15.897 -52.187 -46.851 1.00 44.44 584 PRO A O 1
ATOM 4368 N N . THR A 1 585 ? 14.702 -50.310 -46.485 1.00 32.38 585 THR A N 1
ATOM 4369 C CA . THR A 1 585 ? 13.394 -50.698 -45.869 1.00 32.38 585 THR A CA 1
ATOM 4370 C C . THR A 1 585 ? 13.185 -52.006 -45.074 1.00 32.38 585 THR A C 1
ATOM 4372 O O . THR A 1 585 ? 13.186 -53.091 -45.643 1.00 32.38 585 THR A O 1
ATOM 4375 N N . SER A 1 586 ? 12.685 -51.895 -43.831 1.00 29.75 586 SER A N 1
ATOM 4376 C CA . SER A 1 586 ? 11.269 -52.134 -43.422 1.00 29.75 586 SER A CA 1
ATOM 4377 C C . SER A 1 586 ? 11.124 -52.484 -41.918 1.00 29.75 586 SER A C 1
ATOM 4379 O O . SER A 1 586 ? 12.074 -52.883 -41.257 1.00 29.75 586 SER A O 1
ATOM 4381 N N . ARG A 1 587 ? 9.931 -52.230 -41.367 1.00 33.03 587 ARG A N 1
ATOM 4382 C CA . ARG A 1 587 ? 9.497 -52.216 -39.943 1.00 33.03 587 ARG A CA 1
ATOM 4383 C C . ARG A 1 587 ? 8.576 -53.453 -39.668 1.00 33.03 587 ARG A C 1
ATOM 4385 O O . ARG A 1 587 ? 8.174 -54.061 -40.656 1.00 33.03 587 ARG A O 1
ATOM 4392 N N . PRO A 1 588 ? 7.892 -53.561 -38.499 1.00 54.81 588 PRO A N 1
ATOM 4393 C CA . PRO A 1 588 ? 8.136 -54.183 -37.157 1.00 54.81 588 PRO A CA 1
ATOM 4394 C C . PRO A 1 588 ? 7.449 -55.599 -37.042 1.00 54.81 588 PRO A C 1
ATOM 4396 O O . PRO A 1 588 ? 7.297 -56.178 -38.114 1.00 54.81 588 PRO A O 1
ATOM 4399 N N . PRO A 1 589 ? 6.940 -56.190 -35.905 1.00 51.28 589 PRO A N 1
ATOM 4400 C CA . PRO A 1 589 ? 6.903 -55.848 -34.453 1.00 51.28 589 PRO A CA 1
ATOM 4401 C C . PRO A 1 589 ? 7.113 -57.005 -33.408 1.00 51.28 589 PRO A C 1
ATOM 4403 O O . PRO A 1 589 ? 7.224 -58.166 -33.765 1.00 51.28 589 PRO A O 1
ATOM 4406 N N . SER A 1 590 ? 7.109 -56.619 -32.111 1.00 33.66 590 SER A N 1
ATOM 4407 C CA . SER A 1 590 ? 6.593 -57.260 -30.859 1.00 33.66 590 SER A CA 1
ATOM 4408 C C . SER A 1 590 ? 6.841 -58.750 -30.510 1.00 33.66 590 SER A C 1
ATOM 4410 O O . SER A 1 590 ? 6.592 -59.619 -31.328 1.00 33.66 590 SER A O 1
ATOM 4412 N N . HIS A 1 591 ? 7.213 -59.038 -29.243 1.00 32.91 591 HIS A N 1
ATOM 4413 C CA . HIS A 1 591 ? 6.497 -59.899 -28.258 1.00 32.91 591 HIS A CA 1
ATOM 4414 C C . HIS A 1 591 ? 7.409 -60.376 -27.088 1.00 32.91 591 HIS A C 1
ATOM 4416 O O . HIS A 1 591 ? 8.443 -61.003 -27.291 1.00 32.91 591 HIS A O 1
ATOM 4422 N N . THR A 1 592 ? 6.962 -60.124 -25.851 1.00 30.61 592 THR A N 1
ATOM 4423 C CA . THR A 1 592 ? 7.296 -60.796 -24.556 1.00 30.61 592 THR A CA 1
ATOM 4424 C C . THR A 1 592 ? 6.237 -61.920 -24.342 1.00 30.61 592 THR A C 1
ATOM 4426 O O . THR A 1 592 ? 5.173 -61.728 -24.945 1.00 30.61 592 THR A O 1
ATOM 4429 N N . PRO A 1 593 ? 6.359 -63.029 -23.536 1.00 48.03 593 PRO A N 1
ATOM 4430 C CA . PRO A 1 593 ? 7.036 -63.168 -22.220 1.00 48.03 593 PRO A CA 1
ATOM 4431 C C . PRO A 1 593 ? 7.618 -64.561 -21.752 1.00 48.03 593 PRO A C 1
ATOM 4433 O O . PRO A 1 593 ? 7.296 -65.616 -22.279 1.00 48.03 593 PRO A O 1
ATOM 4436 N N . THR A 1 594 ? 8.443 -64.512 -20.684 1.00 36.31 594 THR A N 1
ATOM 4437 C CA . THR A 1 594 ? 8.591 -65.357 -19.447 1.00 36.31 594 THR A CA 1
ATOM 4438 C C . THR A 1 594 ? 8.602 -66.912 -19.427 1.00 36.31 594 THR A C 1
ATOM 4440 O O . THR A 1 594 ? 7.633 -67.535 -19.847 1.00 36.31 594 THR A O 1
ATOM 4443 N N . ARG A 1 595 ? 9.584 -67.518 -18.699 1.00 30.73 595 ARG A N 1
ATOM 4444 C CA . ARG A 1 595 ? 9.429 -68.415 -17.496 1.00 30.73 595 ARG A CA 1
ATOM 4445 C C . ARG A 1 595 ? 10.772 -68.934 -16.887 1.00 30.73 595 ARG A C 1
ATOM 4447 O O . ARG A 1 595 ? 11.645 -69.390 -17.612 1.00 30.73 595 ARG A O 1
ATOM 4454 N N . THR A 1 596 ? 10.881 -68.876 -15.549 1.00 33.00 596 THR A N 1
ATOM 4455 C CA . THR A 1 596 ? 11.879 -69.440 -14.569 1.00 33.00 596 THR A CA 1
ATOM 4456 C C . THR A 1 596 ? 11.502 -70.915 -14.191 1.00 33.00 596 THR A C 1
ATOM 4458 O O . THR A 1 596 ? 10.379 -71.250 -14.588 1.00 33.00 596 THR A O 1
ATOM 4461 N N . PRO A 1 597 ? 12.237 -71.804 -13.425 1.00 50.34 597 PRO A N 1
ATOM 4462 C CA . PRO A 1 597 ? 13.202 -71.575 -12.301 1.00 50.34 597 PRO A CA 1
ATOM 4463 C C . PRO A 1 597 ? 14.334 -72.640 -11.966 1.00 50.34 597 PRO A C 1
ATOM 4465 O O . PRO A 1 597 ? 14.444 -73.657 -12.637 1.00 50.34 597 PRO A O 1
ATOM 4468 N N . THR A 1 598 ? 15.099 -72.391 -10.863 1.00 32.25 598 THR A N 1
ATOM 4469 C CA . THR A 1 598 ? 15.836 -73.304 -9.897 1.00 32.25 598 THR A CA 1
ATOM 4470 C C . THR A 1 598 ? 17.066 -74.128 -10.382 1.00 32.25 598 THR A C 1
ATOM 4472 O O . THR A 1 598 ? 17.010 -74.685 -11.463 1.00 32.25 598 THR A O 1
ATOM 4475 N N . GLY A 1 599 ? 18.201 -74.383 -9.690 1.00 35.16 599 GLY A N 1
ATOM 4476 C CA . GLY A 1 599 ? 18.798 -74.062 -8.373 1.00 35.16 599 GLY A CA 1
ATOM 4477 C C . GLY A 1 599 ? 19.910 -75.090 -7.963 1.00 35.16 599 GLY A C 1
ATOM 4478 O O . GLY A 1 599 ? 19.770 -76.270 -8.268 1.00 35.16 599 GLY A O 1
ATOM 4479 N N . THR A 1 600 ? 20.937 -74.632 -7.211 1.00 29.95 600 THR A N 1
ATOM 4480 C CA . THR A 1 600 ? 21.773 -75.342 -6.177 1.00 29.95 600 THR A CA 1
ATOM 4481 C C . THR A 1 600 ? 23.204 -75.899 -6.485 1.00 29.95 600 THR A C 1
ATOM 4483 O O . THR A 1 600 ? 23.440 -76.569 -7.481 1.00 29.95 600 THR A O 1
ATOM 4486 N N . LEU A 1 601 ? 24.131 -75.587 -5.543 1.00 41.72 601 LEU A N 1
ATOM 4487 C CA . LEU A 1 601 ? 25.623 -75.695 -5.405 1.00 41.72 601 LEU A CA 1
ATOM 4488 C C . LEU A 1 601 ? 26.183 -77.131 -5.136 1.00 41.72 601 LEU A C 1
ATOM 4490 O O . LEU A 1 601 ? 25.349 -77.981 -4.817 1.00 41.72 601 LEU A O 1
ATOM 4494 N N . PRO A 1 602 ? 27.522 -77.459 -5.179 1.00 38.59 602 PRO A N 1
ATOM 4495 C CA . PRO A 1 602 ? 28.547 -77.176 -4.114 1.00 38.59 602 PRO A CA 1
ATOM 4496 C C . PRO A 1 602 ? 30.054 -77.132 -4.619 1.00 38.59 602 PRO A C 1
ATOM 4498 O O . PRO A 1 602 ? 30.247 -76.819 -5.789 1.00 38.59 602 PRO A O 1
ATOM 4501 N N . PRO A 1 603 ? 31.144 -77.368 -3.822 1.00 46.59 603 PRO A N 1
ATOM 4502 C CA . PRO A 1 603 ? 31.976 -76.351 -3.140 1.00 46.59 603 PRO A CA 1
ATOM 4503 C C . PRO A 1 603 ? 33.518 -76.321 -3.444 1.00 46.59 603 PRO A C 1
ATOM 4505 O O . PRO A 1 603 ? 34.106 -77.287 -3.914 1.00 46.59 603 PRO A O 1
ATOM 4508 N N . THR A 1 604 ? 34.131 -75.180 -3.073 1.00 37.31 604 THR A N 1
ATOM 4509 C CA . THR A 1 604 ? 35.487 -74.809 -2.550 1.00 37.31 604 THR A CA 1
ATOM 4510 C C . THR A 1 604 ? 36.810 -75.496 -2.979 1.00 37.31 604 THR A C 1
ATOM 4512 O O . THR A 1 604 ? 37.018 -76.662 -2.668 1.00 37.31 604 THR A O 1
ATOM 4515 N N . ALA A 1 605 ? 37.803 -74.696 -3.436 1.00 31.19 605 ALA A N 1
ATOM 4516 C CA . ALA A 1 605 ? 39.147 -74.553 -2.815 1.00 31.19 605 ALA A CA 1
ATOM 4517 C C . ALA A 1 605 ? 39.979 -73.361 -3.365 1.00 31.19 605 ALA A C 1
ATOM 4519 O O . ALA A 1 605 ? 39.864 -72.956 -4.516 1.00 31.19 605 ALA A O 1
ATOM 4520 N N . THR A 1 606 ? 40.799 -72.831 -2.458 1.00 31.03 606 THR A N 1
ATOM 4521 C CA . THR A 1 606 ? 41.541 -71.560 -2.343 1.00 31.03 606 THR A CA 1
ATOM 4522 C C . THR A 1 606 ? 42.695 -71.311 -3.332 1.00 31.03 606 THR A C 1
ATOM 4524 O O . THR A 1 606 ? 43.472 -72.221 -3.603 1.00 31.03 606 THR A O 1
ATOM 4527 N N . PHE A 1 607 ? 42.913 -70.042 -3.722 1.00 32.59 607 PHE A N 1
ATOM 4528 C CA . PHE A 1 607 ? 44.195 -69.532 -4.242 1.00 32.59 607 PHE A CA 1
ATOM 4529 C C . PHE A 1 607 ? 44.639 -68.243 -3.523 1.00 32.59 607 PHE A C 1
ATOM 4531 O O . PHE A 1 607 ? 43.828 -67.419 -3.109 1.00 32.59 607 PHE A O 1
ATOM 4538 N N . THR A 1 608 ? 45.956 -68.132 -3.359 1.00 30.02 608 THR A N 1
ATOM 4539 C CA . THR A 1 608 ? 46.759 -67.141 -2.624 1.00 30.02 608 THR A CA 1
ATOM 4540 C C . THR A 1 608 ? 46.610 -65.702 -3.160 1.00 30.02 608 THR A C 1
ATOM 4542 O O . THR A 1 608 ? 46.546 -65.528 -4.379 1.00 30.02 608 THR A O 1
ATOM 4545 N N . PRO A 1 609 ? 46.611 -64.651 -2.311 1.00 35.72 609 PRO A N 1
ATOM 4546 C CA . PRO A 1 609 ? 46.490 -63.269 -2.777 1.00 35.72 609 PRO A CA 1
ATOM 4547 C C . PRO A 1 609 ? 47.757 -62.796 -3.510 1.00 35.72 609 PRO A C 1
ATOM 4549 O O . PRO A 1 609 ? 48.864 -62.839 -2.978 1.00 35.72 609 PRO A O 1
ATOM 4552 N N . THR A 1 610 ? 47.567 -62.318 -4.740 1.00 34.47 610 THR A N 1
ATOM 4553 C CA . THR A 1 610 ? 48.543 -61.534 -5.517 1.00 34.47 610 THR A CA 1
ATOM 4554 C C . THR A 1 610 ? 48.417 -60.063 -5.092 1.00 34.47 610 THR A C 1
ATOM 4556 O O . THR A 1 610 ? 47.284 -59.618 -4.890 1.00 34.47 610 THR A O 1
ATOM 4559 N N . PRO A 1 611 ? 49.514 -59.295 -4.919 1.00 35.97 611 PRO A N 1
ATOM 4560 C CA . PRO A 1 611 ? 49.437 -57.903 -4.476 1.00 35.97 611 PRO A CA 1
ATOM 4561 C C . PRO A 1 611 ? 48.565 -57.086 -5.435 1.00 35.97 611 PRO A C 1
ATOM 4563 O O . PRO A 1 611 ? 48.844 -56.994 -6.629 1.00 35.97 611 PRO A O 1
ATOM 4566 N N . THR A 1 612 ? 47.478 -56.532 -4.899 1.00 34.34 612 THR A N 1
ATOM 4567 C CA . THR A 1 612 ? 46.580 -55.631 -5.624 1.00 34.34 612 THR A CA 1
ATOM 4568 C C . THR A 1 612 ? 47.334 -54.331 -5.915 1.00 34.34 612 THR A C 1
ATOM 4570 O O . THR A 1 612 ? 47.974 -53.809 -4.998 1.00 34.34 612 THR A O 1
ATOM 4573 N N . PRO A 1 613 ? 47.306 -53.806 -7.154 1.00 33.47 613 PRO A N 1
ATOM 4574 C CA . PRO A 1 613 ? 47.843 -52.482 -7.428 1.00 33.47 613 PRO A CA 1
ATOM 4575 C C . PRO A 1 613 ? 47.133 -51.480 -6.521 1.00 33.47 613 PRO A C 1
ATOM 4577 O O . PRO A 1 613 ? 45.905 -51.425 -6.496 1.00 33.47 613 PRO A O 1
ATOM 4580 N N . THR A 1 614 ? 47.911 -50.720 -5.753 1.00 34.81 614 THR A N 1
ATOM 4581 C CA . THR A 1 614 ? 47.423 -49.566 -5.002 1.00 34.81 614 THR A CA 1
ATOM 4582 C C . THR A 1 614 ? 46.652 -48.676 -5.968 1.00 34.81 614 THR A C 1
ATOM 4584 O O . THR A 1 614 ? 47.249 -48.101 -6.882 1.00 34.81 614 THR A O 1
ATOM 4587 N N . GLU A 1 615 ? 45.330 -48.598 -5.800 1.00 32.50 615 GLU A N 1
ATOM 4588 C CA . GLU A 1 615 ? 44.522 -47.621 -6.516 1.00 32.50 615 GLU A CA 1
ATOM 4589 C C . GLU A 1 615 ? 45.122 -46.245 -6.239 1.00 32.50 615 GLU A C 1
ATOM 4591 O O . GLU A 1 615 ? 45.232 -45.799 -5.095 1.00 32.50 615 GLU A O 1
ATOM 4596 N N . THR A 1 616 ? 45.579 -45.591 -7.303 1.00 30.77 616 THR A N 1
ATOM 4597 C CA . THR A 1 616 ? 45.860 -44.162 -7.248 1.00 30.77 616 THR A CA 1
ATOM 4598 C C . THR A 1 616 ? 44.519 -43.498 -6.952 1.00 30.77 616 THR A C 1
ATOM 4600 O O . THR A 1 616 ? 43.582 -43.747 -7.712 1.00 30.77 616 THR A O 1
ATOM 4603 N N . PRO A 1 617 ? 44.374 -42.728 -5.858 1.00 32.22 617 PRO A N 1
ATOM 4604 C CA . PRO A 1 617 ? 43.093 -42.140 -5.510 1.00 32.22 617 PRO A CA 1
ATOM 4605 C C . PRO A 1 617 ? 42.631 -41.266 -6.673 1.00 32.22 617 PRO A C 1
ATOM 4607 O O . PRO A 1 617 ? 43.275 -40.277 -7.022 1.00 32.22 617 PRO A O 1
ATOM 4610 N N . THR A 1 618 ? 41.526 -41.661 -7.297 1.00 28.30 618 THR A N 1
ATOM 4611 C CA . THR A 1 618 ? 40.777 -40.820 -8.225 1.00 28.30 618 THR A CA 1
ATOM 4612 C C . THR A 1 618 ? 40.463 -39.517 -7.485 1.00 28.30 618 THR A C 1
ATOM 4614 O O . THR A 1 618 ? 39.918 -39.601 -6.378 1.00 28.30 618 THR A O 1
ATOM 4617 N N . PRO A 1 619 ? 40.804 -38.326 -8.014 1.00 33.09 619 PRO A N 1
ATOM 4618 C CA . PRO A 1 619 ? 40.453 -37.078 -7.351 1.00 33.09 619 PRO A CA 1
ATOM 4619 C C . PRO A 1 619 ? 38.932 -37.042 -7.206 1.00 33.09 619 PRO A C 1
ATOM 4621 O O . PRO A 1 619 ? 38.213 -37.084 -8.205 1.00 33.09 619 PRO A O 1
ATOM 4624 N N . GLN A 1 620 ? 38.434 -37.036 -5.970 1.00 34.62 620 GLN A N 1
ATOM 4625 C CA . GLN A 1 620 ? 37.018 -36.769 -5.741 1.00 34.62 620 GLN A CA 1
ATOM 4626 C C . GLN A 1 620 ? 36.720 -35.354 -6.253 1.00 34.62 620 GLN A C 1
ATOM 4628 O O . GLN A 1 620 ? 37.611 -34.503 -6.169 1.00 34.62 620 GLN A O 1
ATOM 4633 N N . PRO A 1 621 ? 35.528 -35.082 -6.816 1.00 38.62 621 PRO A N 1
ATOM 4634 C CA . PRO A 1 621 ? 35.163 -33.719 -7.176 1.00 38.62 621 PRO A CA 1
ATOM 4635 C C . PRO A 1 621 ? 35.257 -32.863 -5.912 1.00 38.62 621 PRO A C 1
ATOM 4637 O O . PRO A 1 621 ? 34.484 -33.046 -4.976 1.00 38.62 621 PRO A O 1
ATOM 4640 N N . MET A 1 622 ? 36.279 -32.011 -5.853 1.00 51.69 622 MET A N 1
ATOM 4641 C CA . MET A 1 622 ? 36.540 -31.176 -4.689 1.00 51.69 622 MET A CA 1
ATOM 4642 C C . MET A 1 622 ? 35.454 -30.111 -4.596 1.00 51.69 622 MET A C 1
ATOM 4644 O O . MET A 1 622 ? 35.123 -29.475 -5.600 1.00 51.69 622 MET A O 1
ATOM 4648 N N . GLY A 1 623 ? 34.903 -29.929 -3.398 1.00 63.19 623 GLY A N 1
ATOM 4649 C CA . GLY A 1 623 ? 33.912 -28.898 -3.140 1.00 63.19 623 GLY A CA 1
ATOM 4650 C C . GLY A 1 623 ? 34.462 -27.509 -3.413 1.00 63.19 623 GLY A C 1
ATOM 4651 O O . GLY A 1 623 ? 35.622 -27.209 -3.126 1.00 63.19 623 GLY A O 1
ATOM 4652 N N . LEU A 1 624 ? 33.614 -26.646 -3.962 1.00 72.06 624 LEU A N 1
ATOM 4653 C CA . LEU A 1 624 ? 33.904 -25.224 -4.049 1.00 72.06 624 LEU A CA 1
ATOM 4654 C C . LEU A 1 624 ? 33.552 -24.559 -2.718 1.00 72.06 624 LEU A C 1
ATOM 4656 O O . LEU A 1 624 ? 32.482 -24.791 -2.162 1.00 72.06 624 LEU A O 1
ATOM 4660 N N . ILE A 1 625 ? 34.452 -23.721 -2.214 1.00 71.62 625 ILE A N 1
ATOM 4661 C CA . ILE A 1 625 ? 34.260 -22.951 -0.987 1.00 71.62 625 ILE A CA 1
ATOM 4662 C C . ILE A 1 625 ? 34.171 -21.475 -1.375 1.00 71.62 625 ILE A C 1
ATOM 4664 O O . ILE A 1 625 ? 35.176 -20.918 -1.834 1.00 71.62 625 ILE A O 1
ATOM 4668 N N . PRO A 1 626 ? 33.004 -20.822 -1.217 1.00 77.25 626 PRO A N 1
ATOM 4669 C CA . PRO A 1 626 ? 32.928 -19.378 -1.318 1.00 77.25 626 PRO A CA 1
ATOM 4670 C C . PRO A 1 626 ? 33.504 -18.737 -0.055 1.00 77.25 626 PRO A C 1
ATOM 4672 O O . PRO A 1 626 ? 33.241 -19.172 1.063 1.00 77.25 626 PRO A O 1
ATOM 4675 N N . TYR A 1 627 ? 34.294 -17.686 -0.225 1.00 70.12 627 TYR A N 1
ATOM 4676 C CA . TYR A 1 627 ? 34.861 -16.928 0.882 1.00 70.12 627 TYR A CA 1
ATOM 4677 C C . TYR A 1 627 ? 35.061 -15.465 0.488 1.00 70.12 627 TYR A C 1
ATOM 4679 O O . TYR A 1 627 ? 35.081 -15.108 -0.691 1.00 70.12 627 TYR A O 1
ATOM 4687 N N . LEU A 1 628 ? 35.250 -14.615 1.492 1.00 70.69 628 LEU A N 1
ATOM 4688 C CA . LEU A 1 628 ? 35.533 -13.196 1.304 1.00 70.69 628 LEU A CA 1
ATOM 4689 C C . LEU A 1 628 ? 37.035 -12.941 1.337 1.00 70.69 628 LEU A C 1
ATOM 4691 O O . LEU A 1 628 ? 37.768 -13.513 2.145 1.00 70.69 628 LEU A O 1
ATOM 4695 N N . GLU A 1 629 ? 37.503 -12.061 0.467 1.00 73.31 629 GLU A N 1
ATOM 4696 C CA . GLU A 1 629 ? 38.883 -11.599 0.461 1.00 73.31 629 GLU A CA 1
ATOM 4697 C C . GLU A 1 629 ? 38.930 -10.085 0.306 1.00 73.31 629 GLU A C 1
ATOM 4699 O O . GLU A 1 629 ? 38.212 -9.508 -0.510 1.00 73.31 629 GLU A O 1
ATOM 4704 N N . GLN A 1 630 ? 39.790 -9.440 1.090 1.00 69.56 630 GLN A N 1
ATOM 4705 C CA . GLN A 1 630 ? 39.977 -8.002 1.005 1.00 69.56 630 GLN A CA 1
ATOM 4706 C C . GLN A 1 630 ? 40.774 -7.647 -0.254 1.00 69.56 630 GLN A C 1
ATOM 4708 O O . GLN A 1 630 ? 41.919 -8.071 -0.419 1.00 69.56 630 GLN A O 1
ATOM 4713 N N . VAL A 1 631 ? 40.188 -6.822 -1.118 1.00 70.44 631 VAL A N 1
ATOM 4714 C CA . VAL A 1 631 ? 40.834 -6.283 -2.316 1.00 70.44 631 VAL A CA 1
ATOM 4715 C C . VAL A 1 631 ? 40.749 -4.758 -2.244 1.00 70.44 631 VAL A C 1
ATOM 4717 O O . VAL A 1 631 ? 39.707 -4.153 -2.486 1.00 70.44 631 VAL A O 1
ATOM 4720 N N . GLY A 1 632 ? 41.853 -4.113 -1.859 1.00 71.81 632 GLY A N 1
ATOM 4721 C CA . GLY A 1 632 ? 41.866 -2.676 -1.567 1.00 71.81 632 GLY A CA 1
ATOM 4722 C C . GLY A 1 632 ? 41.077 -2.343 -0.294 1.00 71.81 632 GLY A C 1
ATOM 4723 O O . GLY A 1 632 ? 41.378 -2.869 0.779 1.00 71.81 632 GLY A O 1
ATOM 4724 N N . ASN A 1 633 ? 40.075 -1.467 -0.414 1.00 65.25 633 ASN A N 1
ATOM 4725 C CA . ASN A 1 633 ? 39.221 -1.037 0.705 1.00 65.25 633 ASN A CA 1
ATOM 4726 C C . ASN A 1 633 ? 37.902 -1.823 0.812 1.00 65.25 633 ASN A C 1
ATOM 4728 O O . ASN A 1 633 ? 37.114 -1.550 1.714 1.00 65.25 633 ASN A O 1
ATOM 4732 N N . ALA A 1 634 ? 37.657 -2.772 -0.092 1.00 65.75 634 ALA A N 1
ATOM 4733 C CA . ALA A 1 634 ? 36.421 -3.539 -0.154 1.00 65.75 634 ALA A CA 1
ATOM 4734 C C . ALA A 1 634 ? 36.685 -5.041 -0.035 1.00 65.75 634 ALA A C 1
ATOM 4736 O O . ALA A 1 634 ? 37.820 -5.510 -0.159 1.00 65.75 634 ALA A O 1
ATOM 4737 N N . TYR A 1 635 ? 35.614 -5.790 0.213 1.00 72.69 635 TYR A N 1
ATOM 4738 C CA . TYR A 1 635 ? 35.648 -7.242 0.308 1.00 72.69 635 TYR A CA 1
ATOM 4739 C C . TYR A 1 635 ? 34.909 -7.852 -0.862 1.00 72.69 635 TYR A C 1
ATOM 4741 O O . TYR A 1 635 ? 33.740 -7.552 -1.104 1.00 72.69 635 TYR A O 1
ATOM 4749 N N . GLU A 1 636 ? 35.631 -8.701 -1.577 1.00 79.50 636 GLU A N 1
ATOM 4750 C CA . GLU A 1 636 ? 35.169 -9.378 -2.773 1.00 79.50 636 GLU A CA 1
ATOM 4751 C C . GLU A 1 636 ? 34.955 -10.856 -2.472 1.00 79.50 636 GLU A C 1
ATOM 4753 O O . GLU A 1 636 ? 35.620 -11.442 -1.613 1.00 79.50 636 GLU A O 1
ATOM 4758 N N . ILE A 1 637 ? 34.029 -11.468 -3.198 1.00 80.44 637 ILE A N 1
ATOM 4759 C CA . ILE A 1 637 ? 33.733 -12.886 -3.072 1.00 80.44 637 ILE A CA 1
ATOM 4760 C C . ILE A 1 637 ? 34.613 -13.638 -4.043 1.00 80.44 637 ILE A C 1
ATOM 4762 O O . ILE A 1 637 ? 34.671 -13.346 -5.239 1.00 80.44 637 ILE A O 1
ATOM 4766 N N . PHE A 1 638 ? 35.272 -14.646 -3.507 1.00 78.31 638 PHE A N 1
ATOM 4767 C CA . PHE A 1 638 ? 36.046 -15.611 -4.250 1.00 78.31 638 PHE A CA 1
ATOM 4768 C C . PHE A 1 638 ? 35.467 -16.994 -4.020 1.00 78.31 638 PHE A C 1
ATOM 4770 O O . PHE A 1 638 ? 34.820 -17.260 -3.011 1.00 78.31 638 PHE A O 1
ATOM 4777 N N . VAL A 1 639 ? 35.756 -17.882 -4.955 1.00 78.44 639 VAL A N 1
ATOM 4778 C CA . VAL A 1 639 ? 35.544 -19.312 -4.812 1.00 78.44 639 VAL A CA 1
ATOM 4779 C C . VAL A 1 639 ? 36.865 -20.019 -5.078 1.00 78.44 639 VAL A C 1
ATOM 4781 O O . VAL A 1 639 ? 37.605 -19.640 -5.986 1.00 78.44 639 VAL A O 1
ATOM 4784 N N . SER A 1 640 ? 37.180 -21.032 -4.277 1.00 74.81 640 SER A N 1
ATOM 4785 C CA . SER A 1 640 ? 38.297 -21.946 -4.533 1.00 74.81 640 SER A CA 1
ATOM 4786 C C . SER A 1 640 ? 37.897 -23.388 -4.267 1.00 74.81 640 SER A C 1
ATOM 4788 O O . SER A 1 640 ? 36.912 -23.650 -3.582 1.00 74.81 640 SER A O 1
ATOM 4790 N N . SER A 1 641 ? 38.695 -24.325 -4.771 1.00 72.94 641 SER A N 1
ATOM 4791 C CA . SER A 1 641 ? 38.642 -25.715 -4.316 1.00 72.94 641 SER A CA 1
ATOM 4792 C C . SER A 1 641 ? 39.188 -25.845 -2.888 1.00 72.94 641 SER A C 1
ATOM 4794 O O . SER A 1 641 ? 39.873 -24.947 -2.387 1.00 72.94 641 SER A O 1
ATOM 4796 N N . GLU A 1 642 ? 38.906 -26.975 -2.237 1.00 64.62 642 GLU A N 1
ATOM 4797 C CA . GLU A 1 642 ? 39.308 -27.270 -0.849 1.00 64.62 642 GLU A CA 1
ATOM 4798 C C . GLU A 1 642 ? 40.827 -27.254 -0.596 1.00 64.62 642 GLU A C 1
ATOM 4800 O O . GLU A 1 642 ? 41.265 -27.014 0.528 1.00 64.62 642 GLU A O 1
ATOM 4805 N N . ASP A 1 643 ? 41.645 -27.508 -1.618 1.00 63.09 643 ASP A N 1
ATOM 4806 C CA . ASP A 1 643 ? 43.113 -27.458 -1.558 1.00 63.09 643 ASP A CA 1
ATOM 4807 C C . ASP A 1 643 ? 43.686 -26.063 -1.885 1.00 63.09 643 ASP A C 1
ATOM 4809 O O . ASP A 1 643 ? 44.903 -25.888 -1.973 1.00 63.09 643 ASP A O 1
ATOM 4813 N N . GLY A 1 644 ? 42.815 -25.070 -2.092 1.00 60.38 644 GLY A N 1
ATOM 4814 C CA . GLY A 1 644 ? 43.176 -23.721 -2.524 1.00 60.38 644 GLY A CA 1
ATOM 4815 C C . GLY A 1 644 ? 43.473 -23.598 -4.024 1.00 60.38 644 GLY A C 1
ATOM 4816 O O . GLY A 1 644 ? 43.747 -22.492 -4.500 1.00 60.38 644 GLY A O 1
ATOM 4817 N N . SER A 1 645 ? 43.396 -24.692 -4.792 1.00 61.03 645 SER A N 1
ATOM 4818 C CA . SER A 1 645 ? 43.456 -24.650 -6.255 1.00 61.03 645 SER A CA 1
ATOM 4819 C C . SER A 1 645 ? 42.154 -24.073 -6.838 1.00 61.03 645 SER A C 1
ATOM 4821 O O . SER A 1 645 ? 41.159 -23.895 -6.136 1.00 61.03 645 SER A O 1
ATOM 4823 N N . GLN A 1 646 ? 42.152 -23.698 -8.123 1.00 70.12 646 GLN A N 1
ATOM 4824 C CA . GLN A 1 646 ? 40.983 -23.091 -8.794 1.00 70.12 646 GLN A CA 1
ATOM 4825 C C . GLN A 1 646 ? 40.445 -21.818 -8.108 1.00 70.12 646 GLN A C 1
ATOM 4827 O O . GLN A 1 646 ? 39.254 -21.526 -8.165 1.00 70.12 646 GLN A O 1
ATOM 4832 N N . ARG A 1 647 ? 41.321 -21.042 -7.455 1.00 79.75 647 ARG A N 1
ATOM 4833 C CA . ARG A 1 647 ? 40.958 -19.744 -6.875 1.00 79.75 647 ARG A CA 1
ATOM 4834 C C . ARG A 1 647 ? 40.485 -18.785 -7.966 1.00 79.75 647 ARG A C 1
ATOM 4836 O O . ARG A 1 647 ? 41.243 -18.455 -8.878 1.00 79.75 647 ARG A O 1
ATOM 4843 N N . GLN A 1 648 ? 39.274 -18.265 -7.812 1.00 81.06 648 GLN A N 1
ATOM 4844 C CA . GLN A 1 648 ? 38.664 -17.347 -8.761 1.00 81.06 648 GLN A CA 1
ATOM 4845 C C . GLN A 1 648 ? 37.831 -16.277 -8.048 1.00 81.06 648 GLN A C 1
ATOM 4847 O O . GLN A 1 648 ? 37.063 -16.588 -7.144 1.00 81.06 648 GLN A O 1
ATOM 4852 N N . ALA A 1 649 ? 37.955 -15.017 -8.475 1.00 81.56 649 ALA A N 1
ATOM 4853 C CA . ALA A 1 649 ? 37.052 -13.950 -8.042 1.00 81.56 649 ALA A CA 1
ATOM 4854 C C . ALA A 1 649 ? 35.683 -14.097 -8.731 1.00 81.56 649 ALA A C 1
ATOM 4856 O O . ALA A 1 649 ? 35.622 -14.329 -9.944 1.00 81.56 649 ALA A O 1
ATOM 4857 N N . LEU A 1 650 ? 34.604 -13.945 -7.965 1.00 80.00 650 LEU A N 1
ATOM 4858 C CA . LEU A 1 650 ? 33.222 -13.902 -8.456 1.00 80.00 650 LEU A CA 1
ATOM 4859 C C . LEU A 1 650 ? 32.666 -12.481 -8.540 1.00 80.00 650 LEU A C 1
ATOM 4861 O O . LEU A 1 650 ? 31.761 -12.230 -9.328 1.00 80.00 650 LEU A O 1
ATOM 4865 N N . THR A 1 651 ? 33.218 -11.555 -7.761 1.00 78.06 651 THR A N 1
ATOM 4866 C CA . THR A 1 651 ? 32.862 -10.134 -7.785 1.00 78.06 651 THR A CA 1
ATOM 4867 C C . THR A 1 651 ? 34.111 -9.289 -8.052 1.00 78.06 651 THR A C 1
ATOM 4869 O O . THR A 1 651 ? 35.235 -9.714 -7.769 1.00 78.06 651 THR A O 1
ATOM 4872 N N . GLN A 1 652 ? 33.938 -8.123 -8.682 1.00 68.12 652 GLN A N 1
ATOM 4873 C CA . GLN A 1 652 ? 35.026 -7.184 -8.965 1.00 68.12 652 GLN A CA 1
ATOM 4874 C C . GLN A 1 652 ? 34.547 -5.745 -8.754 1.00 68.12 652 GLN A C 1
ATOM 4876 O O . GLN A 1 652 ? 33.568 -5.339 -9.375 1.00 68.12 652 GLN A O 1
ATOM 4881 N N . ARG A 1 653 ? 35.301 -4.958 -7.973 1.00 53.84 653 ARG A N 1
ATOM 4882 C CA . ARG A 1 653 ? 35.099 -3.511 -7.761 1.00 53.84 653 ARG A CA 1
ATOM 4883 C C . ARG A 1 653 ? 33.779 -3.158 -7.064 1.00 53.84 653 ARG A C 1
ATOM 4885 O O . ARG A 1 653 ? 33.120 -2.196 -7.447 1.00 53.84 653 ARG A O 1
ATOM 4892 N N . SER A 1 654 ? 33.410 -3.897 -6.022 1.00 57.75 654 SER A N 1
ATOM 4893 C CA . SER A 1 654 ? 32.362 -3.459 -5.097 1.00 57.75 654 SER A CA 1
ATOM 4894 C C . SER A 1 654 ? 32.852 -2.215 -4.341 1.00 57.75 654 SER A C 1
ATOM 4896 O O . SER A 1 654 ? 33.814 -2.290 -3.584 1.00 57.75 654 SER A O 1
ATOM 4898 N N . GLU A 1 655 ? 32.235 -1.048 -4.552 1.00 51.31 655 GLU A N 1
ATOM 4899 C CA . GLU A 1 655 ? 32.575 0.178 -3.800 1.00 51.31 655 GLU A CA 1
ATOM 4900 C C . GLU A 1 655 ? 32.114 0.110 -2.332 1.00 51.31 655 GLU A C 1
ATOM 4902 O O . GLU A 1 655 ? 32.556 0.904 -1.501 1.00 51.31 655 GLU A O 1
ATOM 4907 N N . THR A 1 656 ? 31.234 -0.841 -2.007 1.00 57.00 656 THR A N 1
ATOM 4908 C CA . THR A 1 656 ? 30.450 -0.864 -0.768 1.00 57.00 656 THR A CA 1
ATOM 4909 C C . THR A 1 656 ? 30.702 -2.107 0.100 1.00 57.00 656 THR A C 1
ATOM 4911 O O . THR A 1 656 ? 30.468 -2.041 1.303 1.00 57.00 656 THR A O 1
ATOM 4914 N N . GLY A 1 657 ? 31.272 -3.187 -0.455 1.00 69.25 657 GLY A N 1
ATOM 4915 C CA . GLY A 1 657 ? 31.697 -4.405 0.255 1.00 69.25 657 GLY A CA 1
ATOM 4916 C C . GLY A 1 657 ? 30.643 -5.524 0.297 1.00 69.25 657 GLY A C 1
ATOM 4917 O O . GLY A 1 657 ? 29.453 -5.262 0.475 1.00 69.25 657 GLY A O 1
ATOM 4918 N N . ASN A 1 658 ? 31.091 -6.778 0.150 1.00 76.88 658 ASN A N 1
ATOM 4919 C CA . ASN A 1 658 ? 30.246 -7.981 0.138 1.00 76.88 658 ASN A CA 1
ATOM 4920 C C . ASN A 1 658 ? 30.416 -8.807 1.430 1.00 76.88 658 ASN A C 1
ATOM 4922 O O . ASN A 1 658 ? 31.489 -8.793 2.035 1.00 76.88 658 ASN A O 1
ATOM 4926 N N . PHE A 1 659 ? 29.381 -9.540 1.850 1.00 74.81 659 PHE A N 1
ATOM 4927 C CA . PHE A 1 659 ? 29.379 -10.373 3.057 1.00 74.81 659 PHE A CA 1
ATOM 4928 C C . PHE A 1 659 ? 28.430 -11.588 2.970 1.00 74.81 659 PHE A C 1
ATOM 4930 O O . PHE A 1 659 ? 27.579 -11.667 2.086 1.00 74.81 659 PHE A O 1
ATOM 4937 N N . ASP A 1 660 ? 28.631 -12.559 3.870 1.00 73.00 660 ASP A N 1
ATOM 4938 C CA . ASP A 1 660 ? 27.850 -13.803 4.027 1.00 73.00 660 ASP A CA 1
ATOM 4939 C C . ASP A 1 660 ? 27.574 -14.600 2.729 1.00 73.00 660 ASP A C 1
ATOM 4941 O O . ASP A 1 660 ? 26.417 -14.847 2.388 1.00 73.00 660 ASP A O 1
ATOM 4945 N N . PRO A 1 661 ? 28.605 -15.025 1.970 1.00 82.44 661 PRO A N 1
ATOM 4946 C CA . PRO A 1 661 ? 28.392 -15.807 0.760 1.00 82.44 661 PRO A CA 1
ATOM 4947 C C . PRO A 1 661 ? 28.024 -17.271 1.065 1.00 82.44 661 PRO A C 1
ATOM 4949 O O . PRO A 1 661 ? 28.674 -17.934 1.871 1.00 82.44 661 PRO A O 1
ATOM 4952 N N . VAL A 1 662 ? 27.024 -17.807 0.362 1.00 82.81 662 VAL A N 1
ATOM 4953 C CA . VAL A 1 662 ? 26.526 -19.184 0.505 1.00 82.81 662 VAL A CA 1
ATOM 4954 C C . VAL A 1 662 ? 26.375 -19.841 -0.867 1.00 82.81 662 VAL A C 1
ATOM 4956 O O . VAL A 1 662 ? 25.661 -19.330 -1.734 1.00 82.81 662 VAL A O 1
ATOM 4959 N N . LEU A 1 663 ? 27.032 -20.988 -1.058 1.00 82.38 663 LEU A N 1
ATOM 4960 C CA . LEU A 1 663 ? 26.945 -21.792 -2.282 1.00 82.38 663 LEU A CA 1
ATOM 4961 C C . LEU A 1 663 ? 25.573 -22.477 -2.387 1.00 82.38 663 LEU A C 1
ATOM 4963 O O . LEU A 1 663 ? 25.045 -22.972 -1.391 1.00 82.38 663 LEU A O 1
ATOM 4967 N N . SER A 1 664 ? 25.011 -22.525 -3.593 1.00 86.69 664 SER A N 1
ATOM 4968 C CA . SER A 1 664 ? 23.778 -23.250 -3.887 1.00 86.69 664 SER A CA 1
ATOM 4969 C C . SER A 1 664 ? 23.964 -24.769 -3.744 1.00 86.69 664 SER A C 1
ATOM 4971 O O . SER A 1 664 ? 25.063 -25.277 -3.984 1.00 86.69 664 SER A O 1
ATOM 4973 N N . PRO A 1 665 ? 22.903 -25.528 -3.408 1.00 84.19 665 PRO A N 1
ATOM 4974 C CA . PRO A 1 665 ? 22.972 -26.987 -3.291 1.00 84.19 665 PRO A CA 1
ATOM 4975 C C . PRO A 1 665 ? 23.453 -27.709 -4.556 1.00 84.19 665 PRO A C 1
ATOM 4977 O O . PRO A 1 665 ? 24.109 -28.742 -4.460 1.00 84.19 665 PRO A O 1
ATOM 4980 N N . ASP A 1 666 ? 23.164 -27.167 -5.741 1.00 81.75 666 ASP A N 1
ATOM 4981 C CA . ASP A 1 666 ? 23.665 -27.695 -7.016 1.00 81.75 666 ASP A CA 1
ATOM 4982 C C . ASP A 1 666 ? 25.132 -27.327 -7.320 1.00 81.75 666 ASP A C 1
ATOM 4984 O O . ASP A 1 666 ? 25.688 -27.783 -8.322 1.00 81.75 666 ASP A O 1
ATOM 4988 N N . GLY A 1 667 ? 25.758 -26.505 -6.472 1.00 81.38 667 GLY A N 1
ATOM 4989 C CA . GLY A 1 667 ? 27.146 -26.068 -6.584 1.00 81.38 667 GLY A CA 1
ATOM 4990 C C . GLY A 1 667 ? 27.420 -25.062 -7.703 1.00 81.38 667 GLY A C 1
ATOM 4991 O O . GLY A 1 667 ? 28.586 -24.838 -8.019 1.00 81.38 667 GLY A O 1
ATOM 4992 N N . LYS A 1 668 ? 26.391 -24.476 -8.333 1.00 85.50 668 LYS A N 1
ATOM 4993 C CA . LYS A 1 668 ? 26.545 -23.628 -9.533 1.00 85.50 668 LYS A CA 1
ATOM 4994 C C . LYS A 1 668 ? 26.453 -22.130 -9.285 1.00 85.50 668 LYS A C 1
ATOM 4996 O O . LYS A 1 668 ? 26.837 -21.356 -10.162 1.00 85.50 668 LYS A O 1
ATOM 5001 N N . SER A 1 669 ? 25.934 -21.710 -8.137 1.00 89.19 669 SER A N 1
ATOM 5002 C CA . SER A 1 669 ? 25.674 -20.304 -7.829 1.00 89.19 669 SER A CA 1
ATOM 5003 C C . SER A 1 669 ? 26.071 -19.963 -6.400 1.00 89.19 669 SER A C 1
ATOM 5005 O O . SER A 1 669 ? 26.063 -20.817 -5.522 1.00 89.19 669 SER A O 1
ATOM 5007 N N . VAL A 1 670 ? 26.394 -18.699 -6.146 1.00 88.88 670 VAL A N 1
ATOM 5008 C CA . VAL A 1 670 ? 26.663 -18.178 -4.801 1.00 88.88 670 VAL A CA 1
ATOM 5009 C C . VAL A 1 670 ? 25.698 -17.035 -4.525 1.00 88.88 670 VAL A C 1
ATOM 5011 O O . VAL A 1 670 ? 25.652 -16.078 -5.295 1.00 88.88 670 VAL A O 1
ATOM 5014 N N . ALA A 1 671 ? 24.931 -17.126 -3.442 1.00 90.25 671 ALA A N 1
ATOM 5015 C CA . ALA A 1 671 ? 24.132 -16.017 -2.929 1.00 90.25 671 ALA A CA 1
ATOM 5016 C C . ALA A 1 671 ? 24.926 -15.272 -1.860 1.00 90.25 671 ALA A C 1
ATOM 5018 O O . ALA A 1 671 ? 25.681 -15.895 -1.122 1.00 90.25 671 ALA A O 1
ATOM 5019 N N . PHE A 1 672 ? 24.793 -13.955 -1.790 1.00 87.69 672 PHE A N 1
ATOM 5020 C CA . PHE A 1 672 ? 25.563 -13.132 -0.865 1.00 87.69 672 PHE A CA 1
ATOM 5021 C C . PHE A 1 672 ? 24.894 -11.788 -0.623 1.00 87.69 672 PHE A C 1
ATOM 5023 O O . PHE A 1 672 ? 24.096 -11.328 -1.436 1.00 87.69 672 PHE A O 1
ATOM 5030 N N . TRP A 1 673 ? 25.269 -11.125 0.461 1.00 84.88 673 TRP A N 1
ATOM 5031 C CA . TRP A 1 673 ? 24.851 -9.760 0.729 1.00 84.88 673 TRP A CA 1
ATOM 5032 C C . TRP A 1 673 ? 25.902 -8.751 0.276 1.00 84.88 673 TRP A C 1
ATOM 5034 O O . TRP A 1 673 ? 27.103 -8.984 0.386 1.00 84.88 673 TRP A O 1
ATOM 5044 N N . ALA A 1 674 ? 25.455 -7.594 -0.188 1.00 82.00 674 ALA A N 1
ATOM 5045 C CA . ALA A 1 674 ? 26.287 -6.425 -0.418 1.00 82.00 674 ALA A CA 1
ATOM 5046 C C . ALA A 1 674 ? 25.657 -5.203 0.252 1.00 82.00 674 ALA A C 1
ATOM 5048 O O . ALA A 1 674 ? 24.442 -5.131 0.455 1.00 82.00 674 ALA A O 1
ATOM 5049 N N . PHE A 1 675 ? 26.475 -4.222 0.618 1.00 73.88 675 PHE A N 1
ATOM 5050 C CA . PHE A 1 675 ? 25.947 -2.916 1.002 1.00 73.88 675 PHE A CA 1
ATOM 5051 C C . PHE A 1 675 ? 25.417 -2.211 -0.256 1.00 73.88 675 PHE A C 1
ATOM 5053 O O . PHE A 1 675 ? 26.124 -2.136 -1.260 1.00 73.88 675 PHE A O 1
ATOM 5060 N N . GLY A 1 676 ? 24.182 -1.706 -0.231 1.00 60.66 676 GLY A N 1
ATOM 5061 C CA . GLY A 1 676 ? 23.602 -1.044 -1.402 1.00 60.66 676 GLY A CA 1
ATOM 5062 C C . GLY A 1 676 ? 24.366 0.219 -1.809 1.00 60.66 676 GLY A C 1
ATOM 5063 O O . GLY A 1 676 ? 25.011 0.865 -0.979 1.00 60.66 676 GLY A O 1
ATOM 5064 N N . SER A 1 677 ? 24.278 0.604 -3.084 1.00 53.06 677 SER A N 1
ATOM 5065 C CA . SER A 1 677 ? 25.091 1.668 -3.712 1.00 53.06 677 SER A CA 1
ATOM 5066 C C . SER A 1 677 ? 24.810 3.109 -3.229 1.00 53.06 677 SER A C 1
ATOM 5068 O O . SER A 1 677 ? 25.263 4.077 -3.839 1.00 53.06 677 SER A O 1
ATOM 5070 N N . PHE A 1 678 ? 24.081 3.296 -2.126 1.00 44.78 678 PHE A N 1
ATOM 5071 C CA . PHE A 1 678 ? 23.682 4.606 -1.604 1.00 44.78 678 PHE A CA 1
ATOM 5072 C C . PHE A 1 678 ? 24.584 5.060 -0.448 1.00 44.78 678 PHE A C 1
ATOM 5074 O O . PHE A 1 678 ? 24.227 4.954 0.726 1.00 44.78 678 PHE A O 1
ATOM 5081 N N . ALA A 1 679 ? 25.740 5.641 -0.773 1.00 35.31 679 ALA A N 1
ATOM 5082 C CA . ALA A 1 679 ? 26.728 6.139 0.196 1.00 35.31 679 ALA A CA 1
ATOM 5083 C C . ALA A 1 679 ? 26.296 7.378 1.030 1.00 35.31 679 ALA A C 1
ATOM 5085 O O . ALA A 1 679 ? 27.138 8.024 1.652 1.00 35.31 679 ALA A O 1
ATOM 5086 N N . THR A 1 680 ? 25.009 7.754 1.063 1.00 41.47 680 THR A N 1
ATOM 5087 C CA . THR A 1 680 ? 24.531 8.999 1.710 1.00 41.47 680 THR A CA 1
ATOM 5088 C C . THR A 1 680 ? 23.439 8.811 2.771 1.00 41.47 680 THR A C 1
ATOM 5090 O O . THR A 1 680 ? 23.018 9.792 3.386 1.00 41.47 680 THR A O 1
ATOM 5093 N N . VAL A 1 681 ? 23.008 7.576 3.056 1.00 40.41 681 VAL A N 1
ATOM 5094 C CA . VAL A 1 681 ? 22.066 7.269 4.150 1.00 40.41 681 VAL A CA 1
ATOM 5095 C C . VAL A 1 681 ? 22.840 6.801 5.386 1.00 40.41 681 VAL A C 1
ATOM 5097 O O . VAL A 1 681 ? 23.815 6.066 5.273 1.00 40.41 681 VAL A O 1
ATOM 5100 N N . ARG A 1 682 ? 22.397 7.198 6.590 1.00 41.38 682 ARG A N 1
ATOM 5101 C CA . ARG A 1 682 ? 23.064 6.886 7.875 1.00 41.38 682 ARG A CA 1
ATOM 5102 C C . ARG A 1 682 ? 23.245 5.374 8.130 1.00 41.38 682 ARG A C 1
ATOM 5104 O O . ARG A 1 682 ? 24.111 5.010 8.916 1.00 41.38 682 ARG A O 1
ATOM 5111 N N . VAL A 1 683 ? 22.430 4.530 7.483 1.00 50.69 683 VAL A N 1
ATOM 5112 C CA . VAL A 1 683 ? 22.587 3.069 7.344 1.00 50.69 683 VAL A CA 1
ATOM 5113 C C . VAL A 1 683 ? 22.007 2.670 5.969 1.00 50.69 683 VAL A C 1
ATOM 5115 O O . VAL A 1 683 ? 20.785 2.739 5.814 1.00 50.69 683 VAL A O 1
ATOM 5118 N N . PRO A 1 684 ? 22.816 2.320 4.953 1.00 56.12 684 PRO A N 1
ATOM 5119 C CA . PRO A 1 684 ? 22.305 1.896 3.645 1.00 56.12 684 PRO A CA 1
ATOM 5120 C C . PRO A 1 684 ? 21.543 0.554 3.737 1.00 56.12 684 PRO A C 1
ATOM 5122 O O . PRO A 1 684 ? 21.852 -0.258 4.619 1.00 56.12 684 PRO A O 1
ATOM 5125 N N . PRO A 1 685 ? 20.537 0.301 2.870 1.00 62.97 685 PRO A N 1
ATOM 5126 C CA . PRO A 1 685 ? 19.930 -1.025 2.729 1.00 62.97 685 PRO A CA 1
ATOM 5127 C C . PRO A 1 685 ? 20.981 -2.068 2.340 1.00 62.97 685 PRO A C 1
ATOM 5129 O O . PRO A 1 685 ? 21.970 -1.749 1.676 1.00 62.97 685 PRO A O 1
ATOM 5132 N N . ARG A 1 686 ? 20.784 -3.311 2.790 1.00 82.56 686 ARG A N 1
ATOM 5133 C CA . ARG A 1 686 ? 21.596 -4.450 2.362 1.00 82.56 686 ARG A CA 1
ATOM 5134 C C . ARG A 1 686 ? 20.891 -5.102 1.176 1.00 82.56 686 ARG A C 1
ATOM 5136 O O . ARG A 1 686 ? 19.672 -5.248 1.156 1.00 82.56 686 ARG A O 1
ATOM 5143 N N . GLU A 1 687 ? 21.659 -5.470 0.175 1.00 86.69 687 GLU A N 1
ATOM 5144 C CA . GLU A 1 687 ? 21.166 -6.028 -1.075 1.00 86.69 687 GLU A CA 1
ATOM 5145 C C . GLU A 1 687 ? 21.593 -7.489 -1.168 1.00 86.69 687 GLU A C 1
ATOM 5147 O O . GLU A 1 687 ? 22.772 -7.803 -1.015 1.00 86.69 687 GLU A O 1
ATOM 5152 N N . LEU A 1 688 ? 20.633 -8.387 -1.373 1.00 90.69 688 LEU A N 1
ATOM 5153 C CA . LEU A 1 688 ? 20.888 -9.808 -1.569 1.00 90.69 688 LEU A CA 1
ATOM 5154 C C . LEU A 1 688 ? 21.118 -10.050 -3.054 1.00 90.69 688 LEU A C 1
ATOM 5156 O O . LEU A 1 688 ? 20.227 -9.804 -3.863 1.00 90.69 688 LEU A O 1
ATOM 5160 N N . TYR A 1 689 ? 22.276 -10.582 -3.402 1.00 90.69 689 TYR A N 1
ATOM 5161 C CA . TYR A 1 689 ? 22.651 -10.946 -4.758 1.00 90.69 689 TYR A CA 1
ATOM 5162 C C . TYR A 1 689 ? 22.783 -12.456 -4.907 1.00 90.69 689 TYR A C 1
ATOM 5164 O O . TYR A 1 689 ? 23.042 -13.178 -3.946 1.00 90.69 689 TYR A O 1
ATOM 5172 N N . VAL A 1 690 ? 22.672 -12.923 -6.146 1.00 92.44 690 VAL A N 1
ATOM 5173 C CA . VAL A 1 690 ? 23.140 -14.241 -6.569 1.00 92.44 690 VAL A CA 1
ATOM 5174 C C . VAL A 1 690 ? 24.063 -14.097 -7.767 1.00 92.44 690 VAL A C 1
ATOM 5176 O O . VAL A 1 690 ? 23.786 -13.328 -8.683 1.00 92.44 690 VAL A O 1
ATOM 5179 N N . VAL A 1 691 ? 25.164 -14.835 -7.780 1.00 89.88 691 VAL A N 1
ATOM 5180 C CA . VAL A 1 691 ? 26.091 -14.893 -8.910 1.00 89.88 691 VAL A CA 1
ATOM 5181 C C . VAL A 1 691 ? 26.254 -16.336 -9.367 1.00 89.88 691 VAL A C 1
ATOM 5183 O O . VAL A 1 691 ? 26.578 -17.219 -8.574 1.00 89.88 691 VAL A O 1
ATOM 5186 N N . SER A 1 692 ? 26.024 -16.576 -10.657 1.00 87.81 692 SER A N 1
ATOM 5187 C CA . SER A 1 692 ? 26.339 -17.856 -11.298 1.00 87.81 692 SER A CA 1
ATOM 5188 C C . SER A 1 692 ? 27.853 -17.981 -11.483 1.00 87.81 692 SER A C 1
ATOM 5190 O O . SER A 1 692 ? 28.509 -17.031 -11.918 1.00 87.81 692 SER A O 1
ATOM 5192 N N . LEU A 1 693 ? 28.413 -19.157 -11.189 1.00 83.56 693 LEU A N 1
ATOM 5193 C CA . LEU A 1 693 ? 29.840 -19.443 -11.389 1.00 83.56 693 LEU A CA 1
ATOM 5194 C C . LEU A 1 693 ? 30.243 -19.424 -12.877 1.00 83.56 693 LEU A C 1
ATOM 5196 O O . LEU A 1 693 ? 31.408 -19.168 -13.203 1.00 83.56 693 LEU A O 1
ATOM 5200 N N . GLU A 1 694 ? 29.283 -19.671 -13.772 1.00 80.19 694 GLU A N 1
ATOM 5201 C CA . GLU A 1 694 ? 29.470 -19.654 -15.225 1.00 80.19 694 GLU A CA 1
ATOM 5202 C C . GLU A 1 694 ? 29.323 -18.238 -15.797 1.00 80.19 694 GLU A C 1
ATOM 5204 O O . GLU A 1 694 ? 30.242 -17.745 -16.451 1.00 80.19 694 GLU A O 1
ATOM 5209 N N . GLU A 1 695 ? 28.204 -17.562 -15.506 1.00 75.44 695 GLU A N 1
ATOM 5210 C CA . GLU A 1 695 ? 27.883 -16.241 -16.075 1.00 75.44 695 GLU A CA 1
ATOM 5211 C C . GLU A 1 695 ? 28.687 -15.109 -15.421 1.00 75.44 695 GLU A C 1
ATOM 5213 O O . GLU A 1 695 ? 28.975 -14.102 -16.065 1.00 75.44 695 GLU A O 1
ATOM 5218 N N . ARG A 1 696 ? 29.067 -15.277 -14.145 1.00 76.69 696 ARG A N 1
ATOM 5219 C CA . ARG A 1 696 ? 29.904 -14.345 -13.364 1.00 76.69 696 ARG A CA 1
ATOM 5220 C C . ARG A 1 696 ? 29.366 -12.914 -13.311 1.00 76.69 696 ARG A C 1
ATOM 5222 O O . ARG A 1 696 ? 30.130 -11.961 -13.175 1.00 76.69 696 ARG A O 1
ATOM 5229 N N . GLN A 1 697 ? 28.050 -12.773 -13.408 1.00 81.19 697 GLN A N 1
ATOM 5230 C CA . GLN A 1 697 ? 27.338 -11.510 -13.267 1.00 81.19 697 GLN A CA 1
ATOM 5231 C C . GLN A 1 697 ? 26.431 -11.597 -12.036 1.00 81.19 697 GLN A C 1
ATOM 5233 O O . GLN A 1 697 ? 25.495 -12.403 -12.035 1.00 81.19 697 GLN A O 1
ATOM 5238 N N . PRO A 1 698 ? 26.707 -10.822 -10.970 1.00 85.75 698 PRO A N 1
ATOM 5239 C CA . PRO A 1 698 ? 25.808 -10.729 -9.831 1.00 85.75 698 PRO A CA 1
ATOM 5240 C C . PRO A 1 698 ? 24.449 -10.162 -10.241 1.00 85.75 698 PRO A C 1
ATOM 5242 O O . PRO A 1 698 ? 24.359 -9.132 -10.905 1.00 85.75 698 PRO A O 1
ATOM 5245 N N . ARG A 1 699 ? 23.381 -10.824 -9.809 1.00 86.56 699 ARG A N 1
ATOM 5246 C CA . ARG A 1 699 ? 21.993 -10.419 -10.014 1.00 86.56 699 ARG A CA 1
ATOM 5247 C C . ARG A 1 699 ? 21.357 -10.104 -8.670 1.00 86.56 699 ARG A C 1
ATOM 5249 O O . ARG A 1 699 ? 21.405 -10.935 -7.767 1.00 86.56 699 ARG A O 1
ATOM 5256 N N . LEU A 1 700 ? 20.752 -8.925 -8.550 1.00 89.00 700 LEU A N 1
ATOM 5257 C CA . LEU A 1 700 ? 20.005 -8.529 -7.359 1.00 89.00 700 LEU A CA 1
ATOM 5258 C C . LEU A 1 700 ? 18.750 -9.405 -7.215 1.00 89.00 700 LEU A C 1
ATOM 5260 O O . LEU A 1 700 ? 17.978 -9.544 -8.163 1.00 89.00 700 LEU A O 1
ATOM 5264 N N . LEU A 1 701 ? 18.558 -9.986 -6.034 1.00 88.75 701 LEU A N 1
ATOM 5265 C CA . LEU A 1 701 ? 17.382 -10.773 -5.668 1.00 88.75 701 LEU A CA 1
ATOM 5266 C C . LEU A 1 701 ? 16.368 -9.964 -4.859 1.00 88.75 701 LEU A C 1
ATOM 5268 O O . LEU A 1 701 ? 15.172 -10.061 -5.118 1.00 88.75 701 LEU A O 1
ATOM 5272 N N . LEU A 1 702 ? 16.836 -9.186 -3.879 1.00 87.81 702 LEU A N 1
ATOM 5273 C CA . LEU A 1 702 ? 16.020 -8.282 -3.062 1.00 87.81 702 LEU A CA 1
ATOM 5274 C C . LEU A 1 702 ? 16.892 -7.235 -2.360 1.00 87.81 702 LEU A C 1
ATOM 5276 O O . LEU A 1 702 ? 18.097 -7.426 -2.206 1.00 87.81 702 LEU A O 1
ATOM 5280 N N . SER A 1 703 ? 16.278 -6.144 -1.904 1.00 85.56 703 SER A N 1
ATOM 5281 C CA . SER A 1 703 ? 16.920 -5.109 -1.086 1.00 85.56 703 SER A CA 1
ATOM 5282 C C . SER A 1 703 ? 16.125 -4.916 0.202 1.00 85.56 703 SER A C 1
ATOM 5284 O O . SER A 1 703 ? 14.898 -4.840 0.167 1.00 85.56 703 SER A O 1
ATOM 5286 N N . GLY A 1 704 ? 16.801 -4.886 1.350 1.00 81.12 704 GLY A N 1
ATOM 52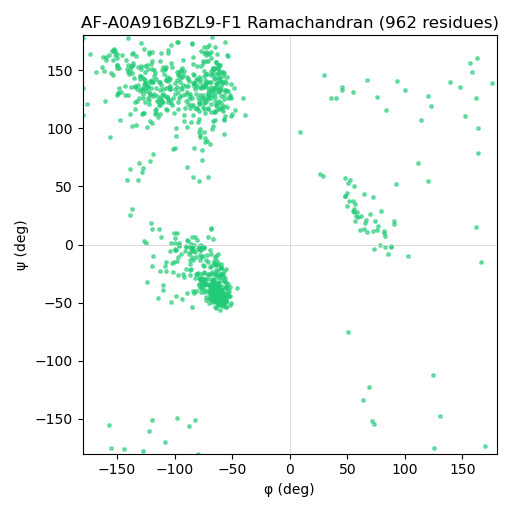87 C CA . GLY A 1 704 ? 16.151 -4.801 2.655 1.00 81.12 704 GLY A CA 1
ATOM 5288 C C . GLY A 1 704 ? 17.138 -4.761 3.818 1.00 81.12 704 GLY A C 1
ATOM 5289 O O . GLY A 1 704 ? 18.352 -4.816 3.644 1.00 81.12 704 GLY A O 1
ATOM 5290 N N . GLN A 1 705 ? 16.624 -4.640 5.040 1.00 84.50 705 GLN A N 1
ATOM 5291 C CA . GLN A 1 705 ? 17.445 -4.750 6.247 1.00 84.50 705 GLN A CA 1
ATOM 5292 C C . GLN A 1 705 ? 17.301 -6.165 6.812 1.00 84.50 705 GLN A C 1
ATOM 5294 O O . GLN A 1 705 ? 16.288 -6.433 7.448 1.00 84.50 705 GLN A O 1
ATOM 5299 N N . PRO A 1 706 ? 18.246 -7.093 6.593 1.00 81.38 706 PRO A N 1
ATOM 5300 C CA . PRO A 1 706 ? 18.184 -8.411 7.201 1.00 81.38 706 PRO A CA 1
ATOM 5301 C C . PRO A 1 706 ? 18.231 -8.309 8.726 1.00 81.38 706 PRO A C 1
ATOM 5303 O O . PRO A 1 706 ? 19.094 -7.626 9.284 1.00 81.38 706 PRO A O 1
ATOM 5306 N N . TYR A 1 707 ? 17.303 -8.999 9.388 1.00 80.88 707 TYR A N 1
ATOM 5307 C CA . TYR A 1 707 ? 17.326 -9.166 10.844 1.00 80.88 707 TYR A CA 1
ATOM 5308 C C . TYR A 1 707 ? 18.492 -10.070 11.251 1.00 80.88 707 TYR A C 1
ATOM 5310 O O . TYR A 1 707 ? 19.280 -9.736 12.131 1.00 80.88 707 TYR A O 1
ATOM 5318 N N . ASP A 1 708 ? 18.627 -11.174 10.525 1.00 77.06 708 ASP A N 1
ATOM 5319 C CA . ASP A 1 708 ? 19.734 -12.114 10.552 1.00 77.06 708 ASP A CA 1
ATOM 5320 C C . ASP A 1 708 ? 20.222 -12.280 9.102 1.00 77.06 708 ASP A C 1
ATOM 5322 O O . ASP A 1 708 ? 19.389 -12.465 8.206 1.00 77.06 708 ASP A O 1
ATOM 5326 N N . PRO A 1 709 ? 21.532 -12.149 8.823 1.00 73.19 709 PRO A N 1
ATOM 5327 C CA . PRO A 1 709 ? 22.042 -12.238 7.462 1.00 73.19 709 PRO A CA 1
ATOM 5328 C C . PRO A 1 709 ? 22.086 -13.668 6.898 1.00 73.19 709 PRO A C 1
ATOM 5330 O O . PRO A 1 709 ? 22.446 -13.827 5.732 1.00 73.19 709 PRO A O 1
ATOM 5333 N N . ARG A 1 710 ? 21.715 -14.707 7.664 1.00 79.75 710 ARG A N 1
ATOM 5334 C CA . ARG A 1 710 ? 21.660 -16.091 7.167 1.00 79.75 710 ARG A CA 1
ATOM 5335 C C . ARG A 1 710 ? 20.842 -16.212 5.875 1.00 79.75 710 ARG A C 1
ATOM 5337 O O . ARG A 1 710 ? 19.677 -15.826 5.807 1.00 79.75 710 ARG A O 1
ATOM 5344 N N . ILE A 1 711 ? 21.471 -16.815 4.869 1.00 87.12 711 ILE A N 1
ATOM 5345 C CA . ILE A 1 711 ? 20.888 -17.145 3.568 1.00 87.12 711 ILE A CA 1
ATOM 5346 C C . ILE A 1 711 ? 20.598 -18.642 3.537 1.00 87.12 711 ILE A C 1
ATOM 5348 O O . ILE A 1 711 ? 21.504 -19.453 3.737 1.00 87.12 711 ILE A O 1
ATOM 5352 N N . VAL A 1 712 ? 19.349 -19.014 3.258 1.00 89.88 712 VAL A N 1
ATOM 5353 C CA . VAL A 1 712 ? 18.927 -20.418 3.211 1.00 89.88 712 VAL A CA 1
ATOM 5354 C C . VAL A 1 712 ? 18.471 -20.768 1.804 1.00 89.88 712 VAL A C 1
ATOM 5356 O O . VAL A 1 712 ? 17.483 -20.238 1.305 1.00 89.88 712 VAL A O 1
ATOM 5359 N N . TRP A 1 713 ? 19.187 -21.676 1.152 1.00 91.62 713 TRP A N 1
ATOM 5360 C CA . TRP A 1 713 ? 18.819 -22.156 -0.174 1.00 91.62 713 TRP A CA 1
ATOM 5361 C C . TRP A 1 713 ? 17.728 -23.222 -0.109 1.00 91.62 713 TRP A C 1
ATOM 5363 O O . TRP A 1 713 ? 17.737 -24.100 0.752 1.00 91.62 713 TRP A O 1
ATOM 5373 N N . SER A 1 714 ? 16.823 -23.181 -1.081 1.00 93.94 714 SER A N 1
ATOM 5374 C CA . SER A 1 714 ? 15.953 -24.316 -1.387 1.00 93.94 714 SER A CA 1
ATOM 5375 C C . SER A 1 714 ? 16.770 -25.510 -1.904 1.00 93.94 714 SER A C 1
ATOM 5377 O O . SER A 1 714 ? 17.734 -25.307 -2.647 1.00 93.94 714 SER A O 1
ATOM 5379 N N . PRO A 1 715 ? 16.363 -26.764 -1.624 1.00 89.56 715 PRO A N 1
ATOM 5380 C CA . PRO A 1 715 ? 17.054 -27.955 -2.133 1.00 89.56 715 PRO A CA 1
ATOM 5381 C C . PRO A 1 715 ? 17.149 -28.013 -3.665 1.00 89.56 715 PRO A C 1
ATOM 5383 O O . PRO A 1 715 ? 18.065 -28.617 -4.217 1.00 89.56 715 PRO A O 1
ATOM 5386 N N . LYS A 1 716 ? 16.214 -27.356 -4.363 1.00 90.38 716 LYS A N 1
ATOM 5387 C CA . LYS A 1 716 ? 16.156 -27.270 -5.830 1.00 90.38 716 LYS A CA 1
ATOM 5388 C C . LYS A 1 716 ? 17.040 -26.166 -6.418 1.00 90.38 716 LYS A C 1
ATOM 5390 O O . LYS A 1 716 ? 17.143 -26.080 -7.636 1.00 90.38 716 LYS A O 1
ATOM 5395 N N . SER A 1 717 ? 17.700 -25.359 -5.582 1.00 90.94 717 SER A N 1
ATOM 5396 C CA . SER A 1 717 ? 18.546 -24.229 -5.998 1.00 90.94 717 SER A CA 1
ATOM 5397 C C . SER A 1 717 ? 17.811 -23.155 -6.821 1.00 90.94 717 SER A C 1
ATOM 5399 O O . SER A 1 717 ? 18.443 -22.424 -7.578 1.00 90.94 717 SER A O 1
ATOM 5401 N N . ASP A 1 718 ? 16.485 -23.041 -6.689 1.00 92.50 718 ASP A N 1
ATOM 5402 C CA . ASP A 1 718 ? 15.635 -22.102 -7.441 1.00 92.50 718 ASP A CA 1
ATOM 5403 C C . ASP A 1 718 ? 15.107 -20.935 -6.587 1.00 92.50 718 ASP A C 1
ATOM 5405 O O . ASP A 1 718 ? 14.807 -19.860 -7.116 1.00 92.50 718 ASP A O 1
ATOM 5409 N N . LEU A 1 719 ? 15.046 -21.123 -5.268 1.00 94.50 719 LEU A N 1
ATOM 5410 C CA . LEU A 1 719 ? 14.653 -20.127 -4.271 1.00 94.50 719 LEU A CA 1
ATOM 5411 C C . LEU A 1 719 ? 15.705 -19.956 -3.170 1.00 94.50 719 LEU A C 1
ATOM 5413 O O . LEU A 1 719 ? 16.412 -20.902 -2.805 1.00 94.50 719 LEU A O 1
ATOM 5417 N N . VAL A 1 720 ? 15.707 -18.764 -2.579 1.00 94.62 720 VAL A N 1
ATOM 5418 C CA . VAL A 1 720 ? 16.444 -18.395 -1.370 1.00 94.62 720 VAL A CA 1
ATOM 5419 C C . VAL A 1 720 ? 15.468 -17.834 -0.331 1.00 94.62 720 VAL A C 1
ATOM 5421 O O . VAL A 1 720 ? 14.627 -17.004 -0.667 1.00 94.62 720 VAL A O 1
ATOM 5424 N N . ALA A 1 721 ? 15.580 -18.265 0.925 1.00 94.56 721 ALA A N 1
ATOM 5425 C CA . ALA A 1 721 ? 14.858 -17.716 2.067 1.00 94.56 721 ALA A CA 1
ATOM 5426 C C . ALA A 1 721 ? 15.785 -16.857 2.943 1.00 94.56 721 ALA A C 1
ATOM 5428 O O . ALA A 1 721 ? 16.912 -17.262 3.241 1.00 94.56 721 ALA A O 1
ATOM 5429 N N . VAL A 1 722 ? 15.303 -15.686 3.364 1.00 92.81 722 VAL A N 1
ATOM 5430 C CA . VAL A 1 722 ? 16.014 -14.746 4.254 1.00 92.81 722 VAL A CA 1
ATOM 5431 C C . VAL A 1 722 ? 15.047 -14.088 5.235 1.00 92.81 722 VAL A C 1
ATOM 5433 O O . VAL A 1 722 ? 13.852 -14.015 4.966 1.00 92.81 722 VAL A O 1
ATOM 5436 N N . THR A 1 723 ? 15.547 -13.570 6.357 1.00 90.94 723 THR A N 1
ATOM 5437 C CA . THR A 1 723 ? 14.733 -12.822 7.334 1.00 90.94 723 THR A CA 1
ATOM 5438 C C . THR A 1 723 ? 14.970 -11.322 7.208 1.00 90.94 723 THR A C 1
ATOM 5440 O O . THR A 1 723 ? 16.104 -10.873 7.388 1.00 90.94 723 THR A O 1
ATOM 5443 N N . LEU A 1 724 ? 13.926 -10.539 6.941 1.00 88.62 724 LEU A N 1
ATOM 5444 C CA . LEU A 1 724 ? 14.007 -9.084 6.791 1.00 88.62 724 LEU A CA 1
ATOM 5445 C C . LEU A 1 724 ? 13.264 -8.369 7.917 1.00 88.62 724 LEU A C 1
ATOM 5447 O O . LEU A 1 724 ? 12.167 -8.762 8.298 1.00 88.62 724 LEU A O 1
ATOM 5451 N N . VAL A 1 725 ? 13.855 -7.280 8.404 1.00 85.00 725 VAL A N 1
ATOM 5452 C CA . VAL A 1 725 ? 13.187 -6.306 9.261 1.00 85.00 725 VAL A CA 1
ATOM 5453 C C . VAL A 1 725 ? 12.262 -5.460 8.399 1.00 85.00 725 VAL A C 1
ATOM 5455 O O . VAL A 1 725 ? 12.716 -4.733 7.510 1.00 85.00 725 VAL A O 1
ATOM 5458 N N . THR A 1 726 ? 10.976 -5.520 8.700 1.00 75.56 726 THR A N 1
ATOM 5459 C CA . THR A 1 726 ? 9.921 -4.774 8.018 1.00 75.56 726 THR A CA 1
ATOM 5460 C C . THR A 1 726 ? 9.228 -3.821 9.004 1.00 75.56 726 THR A C 1
ATOM 5462 O O . THR A 1 726 ? 9.208 -4.060 10.218 1.00 75.56 726 THR A O 1
ATOM 5465 N N . PRO A 1 727 ? 8.708 -2.674 8.539 1.00 66.94 727 PRO A N 1
ATOM 5466 C CA . PRO A 1 727 ? 7.901 -1.791 9.379 1.00 66.94 727 PRO A CA 1
ATOM 5467 C C . PRO A 1 727 ? 6.535 -2.423 9.699 1.00 66.94 727 PRO A C 1
ATOM 5469 O O . PRO A 1 727 ? 5.906 -2.993 8.815 1.00 66.94 727 PRO A O 1
ATOM 5472 N N . SER A 1 728 ? 6.052 -2.272 10.935 1.00 60.91 728 SER A N 1
ATOM 5473 C CA . SER A 1 728 ? 4.732 -2.734 11.394 1.00 60.91 728 SER A CA 1
ATOM 5474 C C . SER A 1 728 ? 4.029 -1.677 12.255 1.00 60.91 728 SER A C 1
ATOM 5476 O O . SER A 1 728 ? 4.671 -0.755 12.763 1.00 60.91 728 SER A O 1
ATOM 5478 N N . GLU A 1 729 ? 2.717 -1.828 12.477 1.00 48.56 729 GLU A N 1
ATOM 5479 C CA . GLU A 1 729 ? 1.916 -0.920 13.321 1.00 48.56 729 GLU A CA 1
ATOM 5480 C C . GLU A 1 729 ? 2.362 -0.885 14.797 1.00 48.56 729 GLU A C 1
ATOM 5482 O O . GLU A 1 729 ? 2.100 0.094 15.493 1.00 48.56 729 GLU A O 1
ATOM 5487 N N . LEU A 1 730 ? 3.063 -1.926 15.269 1.00 50.44 730 LEU A N 1
ATOM 5488 C CA . LEU A 1 730 ? 3.558 -2.071 16.646 1.00 50.44 730 LEU A CA 1
ATOM 5489 C C . LEU A 1 730 ? 5.070 -1.796 16.785 1.00 50.44 730 LEU A C 1
ATOM 5491 O O . LEU A 1 730 ? 5.616 -1.916 17.881 1.00 50.44 730 LEU A O 1
ATOM 5495 N N . GLY A 1 731 ? 5.765 -1.437 15.696 1.00 65.12 731 GLY A N 1
ATOM 5496 C CA . GLY A 1 731 ? 7.222 -1.251 15.666 1.00 65.12 731 GLY A CA 1
ATOM 5497 C C . GLY A 1 731 ? 7.902 -1.982 14.502 1.00 65.12 731 GLY A C 1
ATOM 5498 O O . GLY A 1 731 ? 7.332 -2.113 13.425 1.00 65.12 731 GLY A O 1
ATOM 5499 N N . SER A 1 732 ? 9.138 -2.452 14.683 1.00 67.81 732 SER A N 1
ATOM 5500 C CA . SER A 1 732 ? 9.835 -3.287 13.688 1.00 67.81 732 SER A CA 1
ATOM 5501 C C . SER A 1 732 ? 9.452 -4.760 13.856 1.00 67.81 732 SER A C 1
ATOM 5503 O O . SER A 1 732 ? 9.620 -5.297 14.949 1.00 67.81 732 SER A O 1
ATOM 5505 N N . GLN A 1 733 ? 8.983 -5.399 12.784 1.00 81.75 733 GLN A N 1
ATOM 5506 C CA . GLN A 1 733 ? 8.698 -6.837 12.728 1.00 81.75 733 GLN A CA 1
ATOM 5507 C C . GLN A 1 733 ? 9.773 -7.558 11.902 1.00 81.75 733 GLN A C 1
ATOM 5509 O O . GLN A 1 733 ? 10.592 -6.909 11.242 1.00 81.75 733 GLN A O 1
ATOM 5514 N N . VAL A 1 734 ? 9.808 -8.888 11.969 1.00 86.81 734 VAL A N 1
ATOM 5515 C CA . VAL A 1 734 ? 10.756 -9.707 11.205 1.00 86.81 734 VAL A CA 1
ATOM 5516 C C . VAL A 1 734 ? 9.994 -10.770 10.439 1.00 86.81 734 VAL A C 1
ATOM 5518 O O . VAL A 1 734 ? 9.466 -11.695 11.048 1.00 86.81 734 VAL A O 1
ATOM 5521 N N . ASP A 1 735 ? 10.001 -10.656 9.115 1.00 89.38 735 ASP A N 1
ATOM 5522 C CA . ASP A 1 735 ? 9.329 -11.596 8.222 1.00 89.38 735 ASP A CA 1
ATOM 5523 C C . ASP A 1 735 ? 10.343 -12.439 7.443 1.00 89.38 735 ASP A C 1
ATOM 5525 O O . ASP A 1 735 ? 11.455 -11.997 7.126 1.00 89.38 735 ASP A O 1
ATOM 5529 N N . ILE A 1 736 ? 9.931 -13.646 7.061 1.00 92.19 736 ILE A N 1
ATOM 5530 C CA . ILE A 1 736 ? 10.685 -14.512 6.155 1.00 92.19 736 ILE A CA 1
ATOM 5531 C C . ILE A 1 736 ? 10.296 -14.155 4.726 1.00 92.19 736 ILE A C 1
ATOM 5533 O O . ILE A 1 736 ? 9.124 -14.202 4.362 1.00 92.19 736 ILE A O 1
ATOM 5537 N N . TYR A 1 737 ? 11.284 -13.834 3.901 1.00 93.06 737 TYR A N 1
ATOM 5538 C CA . TYR A 1 737 ? 11.124 -13.551 2.483 1.00 93.06 737 TYR A CA 1
ATOM 5539 C C . TYR A 1 737 ? 11.640 -14.703 1.640 1.00 93.06 737 TYR A C 1
ATOM 5541 O O . TYR A 1 737 ? 12.690 -15.275 1.926 1.00 93.06 737 TYR A O 1
ATOM 5549 N N . LEU A 1 738 ? 10.915 -14.988 0.564 1.00 94.19 738 LEU A N 1
ATOM 5550 C CA . LEU A 1 738 ? 11.311 -15.909 -0.487 1.00 94.19 738 LEU A CA 1
ATOM 5551 C C . LEU A 1 738 ? 11.721 -15.134 -1.729 1.00 94.19 738 LEU A C 1
ATOM 5553 O O . LEU A 1 738 ? 10.925 -14.382 -2.290 1.00 94.19 738 LEU A O 1
ATOM 5557 N N . ALA A 1 739 ? 12.950 -15.360 -2.171 1.00 94.12 739 ALA A N 1
ATOM 5558 C CA . ALA A 1 739 ? 13.554 -14.720 -3.323 1.00 94.12 739 ALA A CA 1
ATOM 5559 C C . ALA A 1 739 ? 13.875 -15.767 -4.399 1.00 94.12 739 ALA A C 1
ATOM 5561 O O . ALA A 1 739 ? 14.751 -16.613 -4.190 1.00 94.12 739 ALA A O 1
ATOM 5562 N N . PRO A 1 740 ? 13.193 -15.743 -5.554 1.00 93.12 740 PRO A N 1
ATOM 5563 C CA . PRO A 1 740 ? 13.578 -16.569 -6.688 1.00 93.12 740 PRO A CA 1
ATOM 5564 C C . PRO A 1 740 ? 14.952 -16.180 -7.222 1.00 93.12 740 PRO A C 1
ATOM 5566 O O . PRO A 1 740 ? 15.232 -15.002 -7.419 1.00 93.12 740 PRO A O 1
ATOM 5569 N N . VAL A 1 741 ? 15.782 -17.168 -7.555 1.00 88.38 741 VAL A N 1
ATOM 5570 C CA . VAL A 1 741 ? 17.150 -16.988 -8.096 1.00 88.38 741 VAL A CA 1
ATOM 5571 C C . VAL A 1 741 ? 17.151 -16.257 -9.450 1.00 88.38 741 VAL A C 1
ATOM 5573 O O . VAL A 1 741 ? 18.150 -15.686 -9.894 1.00 88.38 741 VAL A O 1
ATOM 5576 N N . THR A 1 742 ? 15.993 -16.204 -10.109 1.00 80.12 742 THR A N 1
ATOM 5577 C CA . THR A 1 742 ? 15.752 -15.384 -11.302 1.00 80.12 742 THR A CA 1
ATOM 5578 C C . THR A 1 742 ? 15.814 -13.877 -11.028 1.00 80.12 742 THR A C 1
ATOM 5580 O O . THR A 1 742 ? 15.887 -13.111 -11.985 1.00 80.12 742 THR A O 1
ATOM 5583 N N . GLY A 1 743 ? 15.788 -13.444 -9.761 1.00 73.38 743 GLY A N 1
ATOM 5584 C CA . GLY A 1 743 ? 15.761 -12.034 -9.358 1.00 73.38 743 GLY A CA 1
ATOM 5585 C C . GLY A 1 743 ? 14.402 -11.358 -9.541 1.00 73.38 743 GLY A C 1
ATOM 5586 O O . GLY A 1 743 ? 14.312 -10.136 -9.508 1.00 73.38 743 GLY A O 1
ATOM 5587 N N . ARG A 1 744 ? 13.336 -12.132 -9.784 1.00 66.69 744 ARG A N 1
ATOM 5588 C CA . ARG A 1 744 ? 11.989 -11.611 -10.052 1.00 66.69 744 ARG A CA 1
ATOM 5589 C C . ARG A 1 744 ? 11.044 -11.945 -8.903 1.00 66.69 744 ARG A C 1
ATOM 5591 O O . ARG A 1 744 ? 11.015 -13.086 -8.456 1.00 66.69 744 ARG A O 1
ATOM 5598 N N . ASN A 1 745 ? 10.224 -10.974 -8.504 1.00 74.38 745 ASN A N 1
ATOM 5599 C CA . ASN A 1 745 ? 9.136 -11.123 -7.530 1.00 74.38 745 ASN A CA 1
ATOM 5600 C C . ASN A 1 745 ? 9.549 -11.772 -6.189 1.00 74.38 745 ASN A C 1
ATOM 5602 O O . ASN A 1 745 ? 8.940 -12.774 -5.795 1.00 74.38 745 ASN A O 1
ATOM 5606 N N . PRO A 1 746 ? 10.553 -11.236 -5.465 1.00 87.25 746 PRO A N 1
ATOM 5607 C CA . PRO A 1 746 ? 10.733 -11.614 -4.069 1.00 87.25 746 PRO A CA 1
ATOM 5608 C C . PRO A 1 746 ? 9.456 -11.273 -3.289 1.00 87.25 746 PRO A C 1
ATOM 5610 O O . PRO A 1 746 ? 8.849 -10.225 -3.515 1.00 87.25 746 PRO A O 1
ATOM 5613 N N . ARG A 1 747 ? 9.023 -12.150 -2.383 1.00 88.12 747 ARG A N 1
ATOM 5614 C CA . ARG A 1 747 ? 7.782 -11.946 -1.621 1.00 88.12 747 ARG A CA 1
ATOM 5615 C C . ARG A 1 747 ? 7.930 -12.334 -0.155 1.00 88.12 747 ARG A C 1
ATOM 5617 O O . ARG A 1 747 ? 8.680 -13.270 0.135 1.00 88.12 747 ARG A O 1
ATOM 5624 N N . PRO A 1 748 ? 7.183 -11.688 0.753 1.00 89.31 748 PRO A N 1
ATOM 5625 C CA . PRO A 1 748 ? 7.036 -12.199 2.104 1.00 89.31 748 PRO A CA 1
ATOM 5626 C C . PRO A 1 748 ? 6.329 -13.561 2.058 1.00 89.31 748 PRO A C 1
ATOM 5628 O O . PRO A 1 748 ? 5.342 -13.753 1.342 1.00 89.31 748 PRO A O 1
ATOM 5631 N N . LEU A 1 749 ? 6.874 -14.525 2.792 1.00 87.88 749 LEU A N 1
ATOM 5632 C CA . LEU A 1 749 ? 6.237 -15.804 3.092 1.00 87.88 749 LEU A CA 1
ATOM 5633 C C . LEU A 1 749 ? 5.406 -15.699 4.369 1.00 87.88 749 LEU A C 1
ATOM 5635 O O . LEU A 1 749 ? 4.300 -16.229 4.421 1.00 87.88 749 LEU A O 1
ATOM 5639 N N . THR A 1 750 ? 5.943 -15.014 5.378 1.00 81.62 750 THR A N 1
ATOM 5640 C CA . THR A 1 750 ? 5.263 -14.769 6.649 1.00 81.62 750 THR A CA 1
ATOM 5641 C C . THR A 1 750 ? 4.818 -13.311 6.761 1.00 81.62 750 THR A C 1
ATOM 5643 O O . THR A 1 750 ? 5.357 -12.428 6.096 1.00 81.62 750 THR A O 1
ATOM 5646 N N . SER A 1 751 ? 3.753 -13.079 7.530 1.00 66.62 751 SER A N 1
ATOM 5647 C CA . SER A 1 751 ? 3.208 -11.750 7.832 1.00 66.62 751 SER A CA 1
ATOM 5648 C C . SER A 1 751 ? 2.547 -11.788 9.217 1.00 66.62 751 SER A C 1
ATOM 5650 O O . SER A 1 751 ? 2.174 -12.878 9.653 1.00 66.62 751 SER A O 1
ATOM 5652 N N . PRO A 1 752 ? 2.316 -10.652 9.895 1.00 52.75 752 PRO A N 1
ATOM 5653 C CA . PRO A 1 752 ? 1.677 -10.612 11.219 1.00 52.75 752 PRO A CA 1
ATOM 5654 C C . PRO A 1 752 ? 0.218 -11.100 11.235 1.00 52.75 752 PRO A C 1
ATOM 5656 O O . PRO A 1 752 ? -0.353 -11.286 12.299 1.00 52.75 752 PRO A O 1
ATOM 5659 N N . ASN A 1 753 ? -0.407 -11.321 10.073 1.00 56.00 753 ASN A N 1
ATOM 5660 C CA . ASN A 1 753 ? -1.724 -11.964 9.990 1.00 56.00 753 ASN A CA 1
ATOM 5661 C C . ASN A 1 753 ? -1.634 -13.500 9.952 1.00 56.00 753 ASN A C 1
ATOM 5663 O O . ASN A 1 753 ? -2.668 -14.166 9.925 1.00 56.00 753 ASN A O 1
ATOM 5667 N N . LEU A 1 754 ? -0.421 -14.058 9.858 1.00 64.69 754 LEU A N 1
ATOM 5668 C CA . LEU A 1 754 ? -0.189 -15.498 9.781 1.00 64.69 754 LEU A CA 1
ATOM 5669 C C . LEU A 1 754 ? -0.227 -16.143 11.173 1.00 64.69 754 LEU A C 1
ATOM 5671 O O . LEU A 1 754 ? -0.791 -17.222 11.322 1.00 64.69 754 LEU A O 1
ATOM 5675 N N . ASP A 1 755 ? 0.341 -15.468 12.177 1.00 64.69 755 ASP A N 1
ATOM 5676 C CA . ASP A 1 755 ? 0.310 -15.848 13.590 1.00 64.69 755 ASP A CA 1
ATOM 5677 C C . ASP A 1 755 ? 0.447 -14.610 14.503 1.00 64.69 755 ASP A C 1
ATOM 5679 O O . ASP A 1 755 ? 0.790 -13.527 14.037 1.00 64.69 755 ASP A O 1
ATOM 5683 N N . ASP A 1 756 ? 0.179 -14.758 15.807 1.00 71.12 756 ASP A N 1
ATOM 5684 C CA . ASP A 1 756 ? 0.222 -13.657 16.791 1.00 71.12 756 ASP A CA 1
ATOM 5685 C C . ASP A 1 756 ? 1.658 -13.162 17.119 1.00 71.12 756 ASP A C 1
ATOM 5687 O O . ASP A 1 756 ? 1.844 -12.359 18.041 1.00 71.12 756 ASP A O 1
ATOM 5691 N N . TYR A 1 757 ? 2.697 -13.645 16.420 1.00 79.25 757 TYR A N 1
ATOM 5692 C CA . TYR A 1 757 ? 4.098 -13.344 16.725 1.00 79.25 757 TYR A CA 1
ATOM 5693 C C . TYR A 1 757 ? 4.719 -12.365 15.710 1.00 79.25 757 TYR A C 1
ATOM 5695 O O . TYR A 1 757 ? 4.737 -12.635 14.513 1.00 79.25 757 TYR A O 1
ATOM 5703 N N . PRO A 1 758 ? 5.319 -11.247 16.163 1.00 80.00 758 PRO A N 1
ATOM 5704 C CA . PRO A 1 758 ? 5.881 -10.226 15.270 1.00 80.00 758 PRO A CA 1
ATOM 5705 C C . PRO A 1 758 ? 7.270 -10.574 14.704 1.00 80.00 758 PRO A C 1
ATOM 5707 O O . PRO A 1 758 ? 7.849 -9.778 13.965 1.00 80.00 758 PRO A O 1
ATOM 5710 N N . ILE A 1 759 ? 7.877 -11.692 15.109 1.00 84.00 759 ILE A N 1
ATOM 5711 C CA . ILE A 1 759 ? 9.250 -12.044 14.732 1.00 84.00 759 ILE A CA 1
ATOM 5712 C C . ILE A 1 759 ? 9.304 -13.509 14.303 1.00 84.00 759 ILE A C 1
ATOM 5714 O O . ILE A 1 759 ? 9.101 -14.404 15.123 1.00 84.00 759 ILE A O 1
ATOM 5718 N N . HIS A 1 760 ? 9.647 -13.756 13.040 1.00 88.75 760 HIS A N 1
ATOM 5719 C CA . HIS A 1 760 ? 9.835 -15.091 12.467 1.00 88.75 760 HIS A CA 1
ATOM 5720 C C . HIS A 1 760 ? 11.304 -15.307 12.098 1.00 88.75 760 HIS A C 1
ATOM 5722 O O . HIS A 1 760 ? 11.876 -14.562 11.303 1.00 88.75 760 HIS A O 1
ATOM 5728 N N . THR A 1 761 ? 11.942 -16.320 12.687 1.00 87.25 761 THR A N 1
ATOM 5729 C CA . THR A 1 761 ? 13.382 -16.582 12.511 1.00 87.25 761 THR A CA 1
ATOM 5730 C C . THR A 1 761 ? 13.671 -18.029 12.134 1.00 87.25 761 THR A C 1
ATOM 5732 O O . THR A 1 761 ? 12.787 -18.880 12.167 1.00 87.25 761 THR A O 1
ATOM 5735 N N . ASP A 1 762 ? 14.938 -18.311 11.817 1.00 86.94 762 ASP A N 1
ATOM 5736 C CA . ASP A 1 762 ? 15.448 -19.667 11.583 1.00 86.94 762 ASP A CA 1
ATOM 5737 C C . ASP A 1 762 ? 14.677 -20.443 10.488 1.00 86.94 762 ASP A C 1
ATOM 5739 O O . ASP A 1 762 ? 14.249 -21.571 10.742 1.00 86.94 762 ASP A O 1
ATOM 5743 N N . PRO A 1 763 ? 14.466 -19.870 9.281 1.00 93.50 763 PRO A N 1
ATOM 5744 C CA . PRO A 1 763 ? 13.781 -20.582 8.208 1.00 93.50 763 PRO A CA 1
ATOM 5745 C C . PRO A 1 763 ? 14.577 -21.820 7.772 1.00 93.50 763 PRO A C 1
ATOM 5747 O O . PRO A 1 763 ? 15.792 -21.755 7.597 1.00 93.50 763 PRO A O 1
ATOM 5750 N N . SER A 1 764 ? 13.893 -22.936 7.523 1.00 93.69 764 SER A N 1
ATOM 5751 C CA . SER A 1 764 ? 14.495 -24.146 6.955 1.00 93.69 764 SER A CA 1
ATOM 5752 C C . SER A 1 764 ? 13.536 -24.832 5.990 1.00 93.69 764 SER A C 1
ATOM 5754 O O . SER A 1 764 ? 12.401 -25.120 6.358 1.00 93.69 764 SER A O 1
ATOM 5756 N N . PHE A 1 765 ? 13.997 -25.137 4.776 1.00 95.38 765 PHE A N 1
ATOM 5757 C CA . PHE A 1 765 ? 13.200 -25.859 3.778 1.00 95.38 765 PHE A CA 1
ATOM 5758 C C . PHE A 1 765 ? 13.068 -27.347 4.110 1.00 95.38 765 PHE A C 1
ATOM 5760 O O . PHE A 1 765 ? 14.029 -27.957 4.571 1.00 95.38 765 PHE A O 1
ATOM 5767 N N . SER A 1 766 ? 11.915 -27.935 3.789 1.00 95.06 766 SER A N 1
ATOM 5768 C CA . SER A 1 766 ? 11.733 -29.387 3.718 1.00 95.06 766 SER A CA 1
ATOM 5769 C C . SER A 1 766 ? 12.595 -30.009 2.600 1.00 95.06 766 SER A C 1
ATOM 5771 O O . SER A 1 766 ? 12.922 -29.313 1.634 1.00 95.06 766 SER A O 1
ATOM 5773 N N . PRO A 1 767 ? 12.937 -31.315 2.660 1.00 91.62 767 PRO A N 1
ATOM 5774 C CA . PRO A 1 767 ? 13.781 -31.990 1.663 1.00 91.62 767 PRO A CA 1
ATOM 5775 C C . PRO A 1 767 ? 13.293 -31.851 0.215 1.00 91.62 767 PRO A C 1
ATOM 5777 O O . PRO A 1 767 ? 14.079 -31.758 -0.724 1.00 91.62 767 PRO A O 1
ATOM 5780 N N . ASP A 1 768 ? 11.975 -31.845 0.025 1.00 91.69 768 ASP A N 1
ATOM 5781 C CA . ASP A 1 768 ? 11.319 -31.716 -1.278 1.00 91.69 768 ASP A CA 1
ATOM 5782 C C . ASP A 1 768 ? 11.173 -30.251 -1.743 1.00 91.69 768 ASP A C 1
ATOM 5784 O O . ASP A 1 768 ? 10.729 -29.986 -2.871 1.00 91.69 768 ASP A O 1
ATOM 5788 N N . GLY A 1 769 ? 11.548 -29.298 -0.883 1.00 92.12 769 GLY A N 1
ATOM 5789 C CA . GLY A 1 769 ? 11.436 -27.860 -1.087 1.00 92.12 769 GLY A CA 1
ATOM 5790 C C . GLY A 1 769 ? 9.997 -27.351 -1.168 1.00 92.12 769 GLY A C 1
ATOM 5791 O O . GLY A 1 769 ? 9.787 -26.286 -1.742 1.00 92.12 769 GLY A O 1
ATOM 5792 N N . SER A 1 770 ? 9.003 -28.108 -0.691 1.00 93.19 770 SER A N 1
ATOM 5793 C CA . SER A 1 770 ? 7.591 -27.705 -0.747 1.00 93.19 770 SER A CA 1
ATOM 5794 C C . SER A 1 770 ? 7.132 -26.912 0.482 1.00 93.19 770 SER A C 1
ATOM 5796 O O . SER A 1 770 ? 6.163 -26.155 0.383 1.00 93.19 770 SER A O 1
ATOM 5798 N N . GLN A 1 771 ? 7.844 -27.021 1.608 1.00 95.19 771 GLN A N 1
ATOM 5799 C CA . GLN A 1 771 ? 7.507 -26.386 2.883 1.00 95.19 771 GLN A CA 1
ATOM 5800 C C . GLN A 1 771 ? 8.715 -25.701 3.525 1.00 95.19 771 GLN A C 1
ATOM 5802 O O . GLN A 1 771 ? 9.867 -25.977 3.187 1.00 95.19 771 GLN A O 1
ATOM 5807 N N . ILE A 1 772 ? 8.433 -24.811 4.475 1.00 95.44 772 ILE A N 1
ATOM 5808 C CA . ILE A 1 772 ? 9.409 -24.146 5.335 1.00 95.44 772 ILE A CA 1
ATOM 5809 C C . ILE A 1 772 ? 8.970 -24.274 6.791 1.00 95.44 772 ILE A C 1
ATOM 5811 O O . ILE A 1 772 ? 7.822 -23.974 7.117 1.00 95.44 772 ILE A O 1
ATOM 5815 N N . ALA A 1 773 ? 9.902 -24.670 7.659 1.00 95.19 773 ALA A N 1
ATOM 5816 C CA . ALA A 1 773 ? 9.782 -24.525 9.107 1.00 95.19 773 ALA A CA 1
ATOM 5817 C C . ALA A 1 773 ? 10.425 -23.218 9.559 1.00 95.19 773 ALA A C 1
ATOM 5819 O O . ALA A 1 773 ? 11.447 -22.810 9.005 1.00 95.19 773 ALA A O 1
ATOM 5820 N N . TYR A 1 774 ? 9.862 -22.597 10.590 1.00 93.44 774 TYR A N 1
ATOM 5821 C CA . TYR A 1 774 ? 10.422 -21.410 11.220 1.00 93.44 774 TYR A CA 1
ATOM 5822 C C . TYR A 1 774 ? 10.046 -21.304 12.701 1.00 93.44 774 TYR A C 1
ATOM 5824 O O . TYR A 1 774 ? 9.159 -22.004 13.194 1.00 93.44 774 TYR A O 1
ATOM 5832 N N . VAL A 1 775 ? 10.735 -20.415 13.415 1.00 90.62 775 VAL A N 1
ATOM 5833 C CA . VAL A 1 775 ? 10.549 -20.166 14.847 1.00 90.62 775 VAL A CA 1
ATOM 5834 C C . VAL A 1 775 ? 9.825 -18.828 15.056 1.00 90.62 775 VAL A C 1
ATOM 5836 O O . VAL A 1 775 ? 10.398 -17.785 14.728 1.00 90.62 775 VAL A O 1
ATOM 5839 N N . PRO A 1 776 ? 8.602 -18.813 15.617 1.00 89.44 776 PRO A N 1
ATOM 5840 C CA . PRO A 1 776 ? 7.905 -17.578 15.971 1.00 89.44 776 PRO A CA 1
ATOM 5841 C C . PRO A 1 776 ? 8.354 -17.050 17.347 1.00 89.44 776 PRO A C 1
ATOM 5843 O O . PRO A 1 776 ? 8.542 -17.823 18.290 1.00 89.44 776 PRO A O 1
ATOM 5846 N N . ARG A 1 777 ? 8.537 -15.732 17.492 1.00 84.56 777 ARG A N 1
ATOM 5847 C CA . ARG A 1 777 ? 9.024 -15.078 18.723 1.00 84.56 777 ARG A CA 1
ATOM 5848 C C . ARG A 1 777 ? 8.214 -13.829 19.065 1.00 84.56 777 ARG A C 1
ATOM 5850 O O . ARG A 1 777 ? 7.842 -13.056 18.190 1.00 84.56 777 ARG A O 1
ATOM 5857 N N . ALA A 1 778 ? 7.995 -13.596 20.361 1.00 73.62 778 ALA A N 1
ATOM 5858 C CA . ALA A 1 778 ? 7.289 -12.403 20.843 1.00 73.62 778 ALA A CA 1
ATOM 5859 C C . ALA A 1 778 ? 8.173 -11.143 20.804 1.00 73.62 778 ALA A C 1
ATOM 5861 O O . ALA A 1 778 ? 7.699 -10.047 20.526 1.00 73.62 778 ALA A O 1
ATOM 5862 N N . THR A 1 779 ? 9.468 -11.294 21.098 1.00 70.19 779 THR A N 1
ATOM 5863 C CA . THR A 1 779 ? 10.473 -10.221 21.075 1.00 70.19 779 THR A CA 1
ATOM 5864 C C . THR A 1 779 ? 11.831 -10.762 20.617 1.00 70.19 779 THR A C 1
ATOM 5866 O O . THR A 1 779 ? 12.081 -11.967 20.669 1.00 70.19 779 THR A O 1
ATOM 5869 N N . ALA A 1 780 ? 12.748 -9.874 20.220 1.00 59.69 780 ALA A N 1
ATOM 5870 C CA . ALA A 1 780 ? 14.091 -10.251 19.767 1.00 59.69 780 ALA A CA 1
ATOM 5871 C C . ALA A 1 780 ? 14.905 -11.033 20.821 1.00 59.69 780 ALA A C 1
ATOM 5873 O O . ALA A 1 780 ? 15.779 -11.820 20.464 1.00 59.69 780 ALA A O 1
ATOM 5874 N N . ASN A 1 781 ? 14.590 -10.843 22.107 1.00 62.00 781 ASN A N 1
ATOM 5875 C CA . ASN A 1 781 ? 15.323 -11.431 23.231 1.00 62.00 781 ASN A CA 1
ATOM 5876 C C . ASN A 1 781 ? 14.597 -12.623 23.885 1.00 62.00 781 ASN A C 1
ATOM 5878 O O . ASN A 1 781 ? 15.162 -13.277 24.762 1.00 62.00 781 ASN A O 1
ATOM 5882 N N . SER A 1 782 ? 13.361 -12.930 23.477 1.00 64.38 782 SER A N 1
ATOM 5883 C CA . SER A 1 782 ? 12.642 -14.136 23.917 1.00 64.38 782 SER A CA 1
ATOM 5884 C C . SER A 1 782 ? 13.037 -15.339 23.059 1.00 64.38 782 SER A C 1
ATOM 5886 O O . SER A 1 782 ? 13.305 -15.175 21.868 1.00 64.38 782 SER A O 1
ATOM 5888 N N . GLY A 1 783 ? 13.068 -16.551 23.620 1.00 62.69 783 GLY A N 1
ATOM 5889 C CA . GLY A 1 783 ? 13.088 -17.743 22.773 1.00 62.69 783 GLY A CA 1
ATOM 5890 C C . GLY A 1 783 ? 11.735 -17.957 22.097 1.00 62.69 783 GLY A C 1
ATOM 5891 O O . GLY A 1 783 ? 10.761 -17.244 22.359 1.00 62.69 783 GLY A O 1
ATOM 5892 N N . GLY A 1 784 ? 11.717 -18.884 21.145 1.00 69.31 784 GLY A N 1
ATOM 5893 C CA . GLY A 1 784 ? 10.574 -19.085 20.273 1.00 69.31 784 GLY A CA 1
ATOM 5894 C C . GLY A 1 784 ? 9.485 -19.957 20.868 1.00 69.31 784 GLY A C 1
ATOM 5895 O O . GLY A 1 784 ? 9.760 -20.918 21.591 1.00 69.31 784 GLY A O 1
ATOM 5896 N N . ALA A 1 785 ? 8.243 -19.641 20.519 1.00 72.38 785 ALA A N 1
ATOM 5897 C CA . ALA A 1 785 ? 7.080 -20.437 20.870 1.00 72.38 785 ALA A CA 1
ATOM 5898 C C . ALA A 1 785 ? 6.905 -21.583 19.861 1.00 72.38 785 ALA A C 1
ATOM 5900 O O . ALA A 1 785 ? 6.141 -21.484 18.908 1.00 72.38 785 ALA A O 1
ATOM 5901 N N . GLY A 1 786 ? 7.635 -22.680 20.060 1.00 86.44 786 GLY A N 1
ATOM 5902 C CA . GLY A 1 786 ? 7.515 -23.866 19.212 1.00 86.44 786 GLY A CA 1
ATOM 5903 C C . GLY A 1 786 ? 8.083 -23.701 17.794 1.00 86.44 786 GLY A C 1
ATOM 5904 O O . GLY A 1 786 ? 9.042 -22.959 17.575 1.00 86.44 786 GLY A O 1
ATOM 5905 N N . ILE A 1 787 ? 7.515 -24.454 16.846 1.00 92.38 787 ILE A N 1
ATOM 5906 C CA . ILE A 1 787 ? 7.880 -24.464 15.420 1.00 92.38 787 ILE A CA 1
ATOM 5907 C C . ILE A 1 787 ? 6.604 -24.287 14.604 1.00 92.38 787 ILE A C 1
ATOM 5909 O O . ILE A 1 787 ? 5.629 -25.000 14.839 1.00 92.38 787 ILE A O 1
ATOM 5913 N N . ASN A 1 788 ? 6.640 -23.403 13.612 1.00 92.69 788 ASN A N 1
ATOM 5914 C CA . ASN A 1 788 ? 5.585 -23.262 12.615 1.00 92.69 788 ASN A CA 1
ATOM 5915 C C . ASN A 1 788 ? 6.059 -23.827 11.279 1.00 92.69 788 ASN A C 1
ATOM 5917 O O . ASN A 1 788 ? 7.229 -23.691 10.926 1.00 92.69 788 ASN A O 1
ATOM 5921 N N . VAL A 1 789 ? 5.145 -24.450 10.538 1.00 94.19 789 VAL A N 1
ATOM 5922 C CA . VAL A 1 789 ? 5.386 -24.986 9.196 1.00 94.19 789 VAL A CA 1
ATOM 5923 C C . VAL A 1 789 ? 4.397 -24.354 8.228 1.00 94.19 789 VAL A C 1
ATOM 5925 O O . VAL A 1 789 ? 3.210 -24.251 8.525 1.00 94.19 789 VAL A O 1
ATOM 5928 N N . VAL A 1 790 ? 4.880 -23.930 7.064 1.00 93.69 790 VAL A N 1
ATOM 5929 C CA . VAL A 1 790 ? 4.060 -23.333 6.005 1.00 93.69 790 VAL A CA 1
ATOM 5930 C C . VAL A 1 790 ? 4.521 -23.834 4.644 1.00 93.69 790 VAL A C 1
ATOM 5932 O O . VAL A 1 790 ? 5.711 -24.082 4.436 1.00 93.69 790 VAL A O 1
ATOM 5935 N N . ASN A 1 791 ? 3.601 -23.986 3.694 1.00 92.88 791 ASN A N 1
ATOM 5936 C CA . ASN A 1 791 ? 3.990 -24.281 2.321 1.00 92.88 791 ASN A CA 1
ATOM 5937 C C . ASN A 1 791 ? 4.740 -23.093 1.721 1.00 92.88 791 ASN A C 1
ATOM 5939 O O . ASN A 1 791 ? 4.469 -21.937 2.040 1.00 92.88 791 ASN A O 1
ATOM 5943 N N . VAL A 1 792 ? 5.633 -23.362 0.771 1.00 90.12 792 VAL A N 1
ATOM 5944 C CA . VAL A 1 792 ? 6.387 -22.315 0.072 1.00 90.12 792 VAL A CA 1
ATOM 5945 C C . VAL A 1 792 ? 5.457 -21.293 -0.588 1.00 90.12 792 VAL A C 1
ATOM 5947 O O . VAL A 1 792 ? 5.802 -20.118 -0.632 1.00 90.12 792 VAL A O 1
ATOM 5950 N N . ASP A 1 793 ? 4.264 -21.671 -1.054 1.00 83.38 793 ASP A N 1
ATOM 5951 C CA . ASP A 1 793 ? 3.261 -20.753 -1.627 1.00 83.38 793 ASP A CA 1
ATOM 5952 C C . ASP A 1 793 ? 2.486 -19.905 -0.592 1.00 83.38 793 ASP A C 1
ATOM 5954 O O . ASP A 1 793 ? 1.696 -19.048 -0.985 1.00 83.38 793 ASP A O 1
ATOM 5958 N N . GLY A 1 794 ? 2.739 -20.096 0.706 1.00 82.88 794 GLY A N 1
ATOM 5959 C CA . GLY A 1 794 ? 2.065 -19.416 1.816 1.00 82.88 794 GLY A CA 1
ATOM 5960 C C . GLY A 1 794 ? 0.787 -20.106 2.310 1.00 82.88 794 GLY A C 1
ATOM 5961 O O . GLY A 1 794 ? 0.159 -19.620 3.247 1.00 82.88 794 GLY A O 1
ATOM 5962 N N . SER A 1 795 ? 0.378 -21.224 1.703 1.00 84.62 795 SER A N 1
ATOM 5963 C CA . SER A 1 795 ? -0.781 -22.011 2.145 1.00 84.62 795 SER A CA 1
ATOM 5964 C C . SER A 1 795 ? -0.430 -23.015 3.255 1.00 84.62 795 SER A C 1
ATOM 5966 O O . SER A 1 795 ? 0.738 -23.219 3.587 1.00 84.62 795 SER A O 1
ATOM 5968 N N . ASN A 1 796 ? -1.454 -23.662 3.826 1.00 85.19 796 ASN A N 1
ATOM 5969 C CA . ASN A 1 796 ? -1.332 -24.731 4.831 1.00 85.19 796 ASN A CA 1
ATOM 5970 C C . ASN A 1 796 ? -0.380 -24.404 5.989 1.00 85.19 796 ASN A C 1
ATOM 5972 O O . ASN A 1 796 ? 0.409 -25.245 6.417 1.00 85.19 796 ASN A O 1
ATOM 5976 N N . TRP A 1 797 ? -0.455 -23.173 6.485 1.00 90.56 797 TRP A N 1
ATOM 5977 C CA . TRP A 1 797 ? 0.225 -22.802 7.712 1.00 90.56 797 TRP A CA 1
ATOM 5978 C C . TRP A 1 797 ? -0.305 -23.625 8.893 1.00 90.56 797 TRP A C 1
ATOM 5980 O O . TRP A 1 797 ? -1.520 -23.757 9.062 1.00 90.56 797 TRP A O 1
ATOM 5990 N N . GLN A 1 798 ? 0.605 -24.168 9.702 1.00 88.25 798 GLN A N 1
ATOM 5991 C CA . GLN A 1 798 ? 0.274 -24.925 10.904 1.00 88.25 798 GLN A CA 1
ATOM 5992 C C . GLN A 1 798 ? 1.347 -24.774 12.000 1.00 88.25 798 GLN A C 1
ATOM 5994 O O . GLN A 1 798 ? 2.541 -24.917 11.718 1.00 88.25 798 GLN A O 1
ATOM 5999 N N . PRO A 1 799 ? 0.948 -24.541 13.264 1.00 89.62 799 PRO A N 1
ATOM 6000 C CA . PRO A 1 799 ? 1.849 -24.631 14.405 1.00 89.62 799 PRO A CA 1
ATOM 6001 C C . PRO A 1 799 ? 2.023 -26.091 14.847 1.00 89.62 799 PRO A C 1
ATOM 6003 O O . PRO A 1 799 ? 1.050 -26.843 14.950 1.00 89.62 799 PRO A O 1
ATOM 6006 N N . LEU A 1 800 ? 3.254 -26.499 15.157 1.00 89.50 800 LEU A N 1
ATOM 6007 C CA . LEU A 1 800 ? 3.545 -27.828 15.695 1.00 89.50 800 LEU A CA 1
ATOM 6008 C C . LEU A 1 800 ? 3.402 -27.827 17.224 1.00 89.50 800 LEU A C 1
ATOM 6010 O O . LEU A 1 800 ? 4.015 -27.022 17.927 1.00 89.50 800 LEU A O 1
ATOM 6014 N N . SER A 1 801 ? 2.618 -28.765 17.763 1.00 78.50 801 SER A N 1
ATOM 6015 C CA . SER A 1 801 ? 2.456 -28.925 19.213 1.00 78.50 801 SER A CA 1
ATOM 6016 C C . SER A 1 801 ? 3.652 -29.665 19.818 1.00 78.50 801 SER A C 1
ATOM 6018 O O . SER A 1 801 ? 3.688 -30.894 19.838 1.00 78.50 801 SER A O 1
ATOM 6020 N N . LEU A 1 802 ? 4.621 -28.919 20.354 1.00 82.06 802 LEU A N 1
ATOM 6021 C CA . LEU A 1 802 ? 5.841 -29.472 20.948 1.00 82.06 802 LEU A CA 1
ATOM 6022 C C . LEU A 1 802 ? 5.729 -29.554 22.475 1.00 82.06 802 LEU A C 1
ATOM 6024 O O . LEU A 1 802 ? 6.019 -28.588 23.187 1.00 82.06 8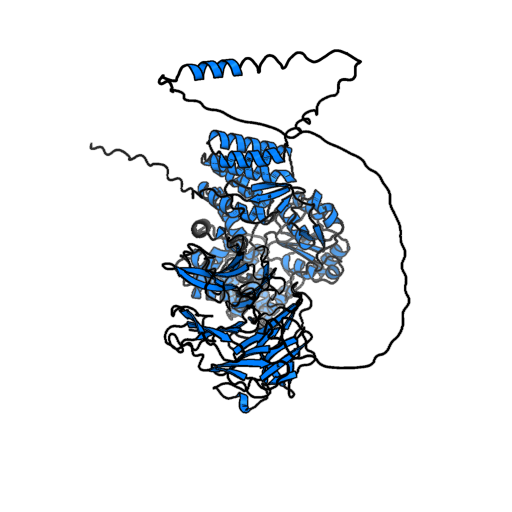02 LEU A O 1
ATOM 6028 N N . GLN A 1 803 ? 5.305 -30.714 22.980 1.00 76.88 803 GLN A N 1
ATOM 6029 C CA . GLN A 1 803 ? 5.204 -30.986 24.416 1.00 76.88 803 GLN A CA 1
ATOM 6030 C C . GLN A 1 803 ? 6.116 -32.142 24.823 1.00 76.88 803 GLN A C 1
ATOM 6032 O O . GLN A 1 803 ? 6.030 -33.234 24.267 1.00 76.88 803 GLN A O 1
ATOM 6037 N N . ALA A 1 804 ? 6.951 -31.918 25.834 1.00 70.25 804 ALA A N 1
ATOM 6038 C CA . ALA A 1 804 ? 7.761 -32.953 26.468 1.00 70.25 804 ALA A CA 1
ATOM 6039 C C . ALA A 1 804 ? 7.610 -32.852 27.989 1.00 70.25 804 ALA A C 1
ATOM 6041 O O . ALA A 1 804 ? 7.597 -31.754 28.543 1.00 70.25 804 ALA A O 1
ATOM 6042 N N . ASP A 1 805 ? 7.465 -33.995 28.663 1.00 67.50 805 ASP A N 1
ATOM 6043 C CA . ASP A 1 805 ? 7.323 -34.081 30.124 1.00 67.50 805 ASP A CA 1
ATOM 6044 C C . ASP A 1 805 ? 6.245 -33.128 30.699 1.00 67.50 805 ASP A C 1
ATOM 6046 O O . ASP A 1 805 ? 6.453 -32.461 31.710 1.00 67.50 805 ASP A O 1
ATOM 6050 N N . ASN A 1 806 ? 5.074 -33.068 30.042 1.00 66.38 806 ASN A N 1
ATOM 6051 C CA . ASN A 1 806 ? 3.920 -32.214 30.384 1.00 66.38 806 ASN A CA 1
ATOM 6052 C C . ASN A 1 806 ? 4.175 -30.694 30.338 1.00 66.38 806 ASN A C 1
ATOM 6054 O O . ASN A 1 806 ? 3.456 -29.926 30.980 1.00 66.38 806 ASN A O 1
ATOM 6058 N N . ALA A 1 807 ? 5.161 -30.247 29.561 1.00 68.81 807 ALA A N 1
ATOM 6059 C CA . ALA A 1 807 ? 5.479 -28.837 29.384 1.00 68.81 807 ALA A CA 1
ATOM 6060 C C . ALA A 1 807 ? 5.779 -28.493 27.921 1.00 68.81 807 ALA A C 1
ATOM 6062 O O . ALA A 1 807 ? 6.235 -29.334 27.144 1.00 68.81 807 ALA A O 1
ATOM 6063 N N . PHE A 1 808 ? 5.527 -27.238 27.550 1.00 76.94 808 PHE A N 1
ATOM 6064 C CA . PHE A 1 808 ? 5.870 -26.722 26.227 1.00 76.94 808 PHE A CA 1
ATOM 6065 C C . PHE A 1 808 ? 7.379 -26.507 26.095 1.00 76.94 808 PHE A C 1
ATOM 6067 O O . PHE A 1 808 ? 8.041 -26.052 27.036 1.00 76.94 808 PHE A O 1
ATOM 6074 N N . LEU A 1 809 ? 7.904 -26.814 24.908 1.00 80.38 809 LEU A N 1
ATOM 6075 C CA . LEU A 1 809 ? 9.295 -26.561 24.554 1.00 80.38 809 LEU A CA 1
ATOM 6076 C C . LEU A 1 809 ? 9.451 -25.169 23.925 1.00 80.38 809 LEU A C 1
ATOM 6078 O O . LEU A 1 809 ? 8.840 -24.865 22.903 1.00 80.38 809 LEU A O 1
ATOM 6082 N N . GLU A 1 810 ? 10.310 -24.341 24.518 1.00 83.06 810 GLU A N 1
ATOM 6083 C CA . GLU A 1 810 ? 10.797 -23.100 23.903 1.00 83.06 810 GLU A CA 1
ATOM 6084 C C . GLU A 1 810 ? 11.905 -23.454 22.897 1.00 83.06 810 GLU A C 1
ATOM 6086 O O . GLU A 1 810 ? 12.876 -24.125 23.258 1.00 83.06 810 GLU A O 1
ATOM 6091 N N . VAL A 1 811 ? 11.780 -23.011 21.645 1.00 86.44 811 VAL A N 1
ATOM 6092 C CA . VAL A 1 811 ? 12.700 -23.375 20.554 1.00 86.44 811 VAL A CA 1
ATOM 6093 C C . VAL A 1 811 ? 13.722 -22.268 20.322 1.00 86.44 811 VAL A C 1
ATOM 6095 O O . VAL A 1 811 ? 13.387 -21.082 20.284 1.00 86.44 811 VAL A O 1
ATOM 6098 N N . ARG A 1 812 ? 14.998 -22.648 20.192 1.00 79.50 812 ARG A N 1
ATOM 6099 C CA . ARG A 1 812 ? 16.118 -21.703 20.017 1.00 79.50 812 ARG A CA 1
ATOM 6100 C C . ARG A 1 812 ? 16.751 -21.737 18.633 1.00 79.50 812 ARG A C 1
ATOM 6102 O O . ARG A 1 812 ? 17.184 -20.697 18.151 1.00 79.50 812 ARG A O 1
ATOM 6109 N N . SER A 1 813 ? 16.812 -22.912 18.019 1.00 83.56 813 SER A N 1
ATOM 6110 C CA . SER A 1 813 ? 17.312 -23.123 16.661 1.00 83.56 813 SER A CA 1
ATOM 6111 C C . SER A 1 813 ? 16.688 -24.397 16.105 1.00 83.56 813 SER A C 1
ATOM 6113 O O . SER A 1 813 ? 16.427 -25.328 16.873 1.00 83.56 813 SER A O 1
ATOM 6115 N N . LEU A 1 814 ? 16.458 -24.435 14.794 1.00 91.25 814 LEU A N 1
ATOM 6116 C CA . LEU A 1 814 ? 15.956 -25.604 14.083 1.00 91.25 814 LEU A CA 1
ATOM 6117 C C . LEU A 1 814 ? 16.719 -25.813 12.774 1.00 91.25 814 LEU A C 1
ATOM 6119 O O . LEU A 1 814 ? 17.266 -24.865 12.211 1.00 91.25 814 LEU A O 1
ATOM 6123 N N . ALA A 1 815 ? 16.716 -27.049 12.285 1.00 91.06 815 ALA A N 1
ATOM 6124 C CA . ALA A 1 815 ? 17.071 -27.385 10.915 1.00 91.06 815 ALA A CA 1
ATOM 6125 C C . ALA A 1 815 ? 16.280 -28.613 10.456 1.00 91.06 815 ALA A C 1
ATOM 6127 O O . ALA A 1 815 ? 16.258 -29.656 11.122 1.00 91.06 815 ALA A O 1
ATOM 6128 N N . TRP A 1 816 ? 15.662 -28.501 9.287 1.00 94.31 816 TRP A N 1
ATOM 6129 C CA . TRP A 1 816 ? 15.056 -29.634 8.603 1.00 94.31 816 TRP A CA 1
ATOM 6130 C C . TRP A 1 816 ? 16.156 -30.535 8.033 1.00 94.31 816 TRP A C 1
ATOM 6132 O O . TRP A 1 816 ? 17.167 -30.053 7.518 1.00 94.31 816 TRP A O 1
ATOM 6142 N N . SER A 1 817 ? 15.971 -31.847 8.138 1.00 92.81 817 SER A N 1
ATOM 6143 C CA . SER A 1 817 ? 16.841 -32.825 7.495 1.00 92.81 817 SER A CA 1
ATOM 6144 C C . SER A 1 817 ? 16.812 -32.630 5.974 1.00 92.81 817 SER A C 1
ATOM 6146 O O . SER A 1 817 ? 15.746 -32.373 5.417 1.00 92.81 817 SER A O 1
ATOM 6148 N N . PRO A 1 818 ? 17.954 -32.762 5.277 1.00 88.06 818 PRO A N 1
ATOM 6149 C CA . PRO A 1 818 ? 18.018 -32.606 3.825 1.00 88.06 818 PRO A CA 1
ATOM 6150 C C . PRO A 1 818 ? 17.481 -33.825 3.062 1.00 88.06 818 PRO A C 1
ATOM 6152 O O . PRO A 1 818 ? 17.322 -33.760 1.846 1.00 88.06 818 PRO A O 1
ATOM 6155 N N . VAL A 1 819 ? 17.228 -34.943 3.751 1.00 87.31 819 VAL A N 1
ATOM 6156 C CA . VAL A 1 819 ? 16.865 -36.234 3.135 1.00 87.31 819 VAL A CA 1
ATOM 6157 C C . VAL A 1 819 ? 15.543 -36.795 3.645 1.00 87.31 819 VAL A C 1
ATOM 6159 O O . VAL A 1 819 ? 14.830 -37.458 2.897 1.00 87.31 819 VAL A O 1
ATOM 6162 N N . GLU A 1 820 ? 15.195 -36.533 4.903 1.00 89.38 820 GLU A N 1
ATOM 6163 C CA . GLU A 1 820 ? 14.002 -37.077 5.549 1.00 89.38 820 GLU A CA 1
ATOM 6164 C C . GLU A 1 820 ? 13.078 -35.960 6.024 1.00 89.38 820 GLU A C 1
ATOM 6166 O O . GLU A 1 820 ? 13.514 -34.845 6.303 1.00 89.38 820 GLU A O 1
ATOM 6171 N N . ASN A 1 821 ? 11.786 -36.259 6.165 1.00 92.81 821 ASN A N 1
ATOM 6172 C CA . ASN A 1 821 ? 10.804 -35.273 6.607 1.00 92.81 821 ASN A CA 1
ATOM 6173 C C . ASN A 1 821 ? 10.829 -35.043 8.133 1.00 92.81 821 ASN A C 1
ATOM 6175 O O . ASN A 1 821 ? 9.814 -35.199 8.811 1.00 92.81 821 ASN A O 1
ATOM 6179 N N . GLN A 1 822 ? 12.002 -34.710 8.669 1.00 93.38 822 GLN A N 1
ATOM 6180 C CA . GLN A 1 822 ? 12.262 -34.548 10.098 1.00 93.38 822 GLN A CA 1
ATOM 6181 C C . GLN A 1 822 ? 12.968 -33.226 10.384 1.00 93.38 822 GLN A C 1
ATOM 6183 O O . GLN A 1 822 ? 13.863 -32.820 9.648 1.00 93.38 822 GLN A O 1
ATOM 6188 N N . ILE A 1 823 ? 12.611 -32.589 11.492 1.00 94.62 823 ILE A N 1
ATOM 6189 C CA . ILE A 1 823 ? 13.170 -31.330 11.970 1.00 94.62 823 ILE A CA 1
ATOM 6190 C C . ILE A 1 823 ? 13.938 -31.611 13.261 1.00 94.62 823 ILE A C 1
ATOM 6192 O O . ILE A 1 823 ? 13.363 -32.077 14.247 1.00 94.62 823 ILE A O 1
ATOM 6196 N N . ALA A 1 824 ? 15.240 -31.324 13.260 1.00 92.69 824 ALA A N 1
ATOM 6197 C CA . ALA A 1 824 ? 16.037 -31.280 14.480 1.00 92.69 824 ALA A CA 1
ATOM 6198 C C . ALA A 1 824 ? 15.967 -29.876 15.073 1.00 92.69 824 ALA A C 1
ATOM 6200 O O . ALA A 1 824 ? 16.088 -28.889 14.346 1.00 92.69 824 ALA A O 1
ATOM 6201 N N . PHE A 1 825 ? 15.795 -29.774 16.386 1.00 91.44 825 PHE A N 1
ATOM 6202 C CA . PHE A 1 825 ? 15.744 -28.482 17.058 1.00 91.44 825 PHE A CA 1
ATOM 6203 C C . PHE A 1 825 ? 16.301 -28.537 18.476 1.00 91.44 825 PHE A C 1
ATOM 6205 O O . PHE A 1 825 ? 16.254 -29.564 19.159 1.00 91.44 825 PHE A O 1
ATOM 6212 N N . ILE A 1 826 ? 16.818 -27.398 18.929 1.00 87.62 826 ILE A N 1
ATOM 6213 C CA . ILE A 1 826 ? 17.231 -27.200 20.317 1.00 87.62 826 ILE A CA 1
ATOM 6214 C C . ILE A 1 826 ? 16.044 -26.634 21.085 1.00 87.62 826 ILE A C 1
ATOM 6216 O O . ILE A 1 826 ? 15.555 -25.540 20.781 1.00 87.62 826 ILE A O 1
ATOM 6220 N N . GLY A 1 827 ? 15.589 -27.404 22.070 1.00 85.25 827 GLY A N 1
ATOM 6221 C CA . GLY A 1 827 ? 14.406 -27.120 22.870 1.00 85.25 827 GLY A CA 1
ATOM 6222 C C . GLY A 1 827 ? 14.744 -26.960 24.346 1.00 85.25 827 GLY A C 1
ATOM 6223 O O . GLY A 1 827 ? 15.541 -27.716 24.907 1.00 85.25 827 GLY A O 1
ATOM 6224 N N . ARG A 1 828 ? 14.102 -25.997 25.001 1.00 78.75 828 ARG A N 1
ATOM 6225 C CA . ARG A 1 828 ? 14.153 -25.816 26.452 1.00 78.75 828 ARG A CA 1
ATOM 6226 C C . ARG A 1 828 ? 12.807 -26.179 27.064 1.00 78.75 828 ARG A C 1
ATOM 6228 O O . ARG A 1 828 ? 11.780 -25.650 26.652 1.00 78.75 828 ARG A O 1
ATOM 6235 N N . ASN A 1 829 ? 12.829 -27.024 28.091 1.00 75.19 829 ASN A N 1
ATOM 6236 C CA . ASN A 1 829 ? 11.642 -27.322 28.885 1.00 75.19 829 ASN A CA 1
ATOM 6237 C C . ASN A 1 829 ? 11.426 -26.218 29.938 1.00 75.19 829 ASN A C 1
ATOM 6239 O O . ASN A 1 829 ? 12.277 -25.999 30.802 1.00 75.19 829 ASN A O 1
ATOM 6243 N N . LEU A 1 830 ? 10.299 -25.505 29.853 1.00 68.31 830 LEU A N 1
ATOM 6244 C CA . LEU A 1 830 ? 9.983 -24.379 30.741 1.00 68.31 830 LEU A CA 1
ATOM 6245 C C . LEU A 1 830 ? 9.495 -24.800 32.140 1.00 68.31 830 LEU A C 1
ATOM 6247 O O . LEU A 1 830 ? 9.461 -23.961 33.037 1.00 68.31 830 LEU A O 1
ATOM 6251 N N . ALA A 1 831 ? 9.139 -26.072 32.348 1.00 63.53 831 ALA A N 1
ATOM 6252 C CA . ALA A 1 831 ? 8.723 -26.583 33.656 1.00 63.53 831 ALA A CA 1
ATOM 6253 C C . ALA A 1 831 ? 9.892 -27.078 34.526 1.00 63.53 831 ALA A C 1
ATOM 6255 O O . ALA A 1 831 ? 9.685 -27.371 35.703 1.00 63.53 831 ALA A O 1
ATOM 6256 N N . ASP A 1 832 ? 11.114 -27.166 33.984 1.00 62.53 832 ASP A N 1
ATOM 6257 C CA . ASP A 1 832 ? 12.287 -27.597 34.748 1.00 62.53 832 ASP A CA 1
ATOM 6258 C C . ASP A 1 832 ? 12.754 -26.476 35.709 1.00 62.53 832 ASP A C 1
ATOM 6260 O O . ASP A 1 832 ? 13.178 -25.406 35.249 1.00 62.53 832 ASP A O 1
ATOM 6264 N N . PRO A 1 833 ? 12.723 -26.682 37.042 1.00 52.47 833 PRO A N 1
ATOM 6265 C CA . PRO A 1 833 ? 13.114 -25.672 38.029 1.00 52.47 833 PRO A CA 1
ATOM 6266 C C . PRO A 1 833 ? 14.602 -25.279 37.959 1.00 52.47 833 PRO A C 1
ATOM 6268 O O . PRO A 1 833 ? 14.963 -24.169 38.366 1.00 52.47 833 PRO A O 1
ATOM 6271 N N . SER A 1 834 ? 15.468 -26.127 37.388 1.00 54.50 834 SER A N 1
ATOM 6272 C CA . SER A 1 834 ? 16.884 -25.804 37.146 1.00 54.50 834 SER A CA 1
ATOM 6273 C C . SER A 1 834 ? 17.092 -24.779 36.018 1.00 54.50 834 SER A C 1
ATOM 6275 O O . SER A 1 834 ? 18.179 -24.218 35.863 1.00 54.50 834 SER A O 1
ATOM 6277 N N . SER A 1 835 ? 16.029 -24.449 35.277 1.00 51.28 835 SER A N 1
ATOM 6278 C CA . SER A 1 835 ? 16.042 -23.461 34.199 1.00 51.28 835 SER A CA 1
ATOM 6279 C C . SER A 1 835 ? 16.041 -21.995 34.671 1.00 51.28 835 SER A C 1
ATOM 6281 O O . SER A 1 835 ? 16.191 -21.088 33.861 1.00 51.28 835 SER A O 1
ATOM 6283 N N . SER A 1 836 ? 15.929 -21.730 35.973 1.00 46.50 836 SER A N 1
ATOM 6284 C CA . SER A 1 836 ? 15.983 -20.377 36.559 1.00 46.50 836 SER A CA 1
ATOM 6285 C C . SER A 1 836 ? 17.405 -19.795 36.699 1.00 46.50 836 SER A C 1
ATOM 6287 O O . SER A 1 836 ? 17.569 -18.644 37.105 1.00 46.50 836 SER A O 1
ATOM 6289 N N . SER A 1 837 ? 18.443 -20.567 36.353 1.00 44.66 837 SER A N 1
ATOM 6290 C CA . SER A 1 837 ? 19.847 -20.137 36.373 1.00 44.66 837 SER A CA 1
ATOM 6291 C C . SER A 1 837 ? 20.166 -19.128 35.260 1.00 44.66 837 SER A C 1
ATOM 6293 O O . SER A 1 837 ? 19.958 -19.396 34.078 1.00 44.66 837 SER A O 1
ATOM 6295 N N . VAL A 1 838 ? 20.763 -17.995 35.647 1.00 42.50 838 VAL A N 1
ATOM 6296 C CA . VAL A 1 838 ? 21.207 -16.885 34.777 1.00 42.50 838 VAL A CA 1
ATOM 6297 C C . VAL A 1 838 ? 22.338 -17.291 33.807 1.00 42.50 838 VAL A C 1
ATOM 6299 O O . VAL A 1 838 ? 22.639 -16.544 32.883 1.00 42.50 838 VAL A O 1
ATOM 6302 N N . ALA A 1 839 ? 22.955 -18.472 33.965 1.00 43.72 839 ALA A N 1
ATOM 6303 C CA . ALA A 1 839 ? 24.157 -18.850 33.208 1.00 43.72 839 ALA A CA 1
ATOM 6304 C C . ALA A 1 839 ? 23.946 -19.796 32.005 1.00 43.72 839 ALA A C 1
ATOM 6306 O O . ALA A 1 839 ? 24.864 -19.915 31.204 1.00 43.72 839 ALA A O 1
ATOM 6307 N N . ALA A 1 840 ? 22.787 -20.456 31.881 1.00 50.50 840 ALA A N 1
ATOM 6308 C CA . ALA A 1 840 ? 22.262 -21.184 30.706 1.00 50.50 840 ALA A CA 1
ATOM 6309 C C . ALA A 1 840 ? 21.323 -22.299 31.218 1.00 50.50 840 ALA A C 1
ATOM 6311 O O . ALA A 1 840 ? 21.796 -23.251 31.844 1.00 50.50 840 ALA A O 1
ATOM 6312 N N . PRO A 1 841 ? 20.003 -22.207 31.006 1.00 52.97 841 PRO A N 1
ATOM 6313 C CA . PRO A 1 841 ? 19.059 -23.257 31.392 1.00 52.97 841 PRO A CA 1
ATOM 6314 C C . PRO A 1 841 ? 19.315 -24.558 30.609 1.00 52.97 841 PRO A C 1
ATOM 6316 O O . PRO A 1 841 ? 19.867 -24.498 29.509 1.00 52.97 841 PRO A O 1
ATOM 6319 N N . PRO A 1 842 ? 18.893 -25.732 31.114 1.00 58.53 842 PRO A N 1
ATOM 6320 C CA . PRO A 1 842 ? 19.074 -26.982 30.393 1.00 58.53 842 PRO A CA 1
ATOM 6321 C C . PRO A 1 842 ? 18.278 -27.002 29.086 1.00 58.53 842 PRO A C 1
ATOM 6323 O O . PRO A 1 842 ? 17.047 -26.983 29.081 1.00 58.53 842 PRO A O 1
ATOM 6326 N N . ALA A 1 843 ? 19.003 -27.036 27.969 1.00 71.44 843 ALA A N 1
ATOM 6327 C CA . ALA A 1 843 ? 18.459 -27.241 26.634 1.00 71.44 843 ALA A CA 1
ATOM 6328 C C . ALA A 1 843 ? 18.825 -28.646 26.142 1.00 71.44 843 ALA A C 1
ATOM 6330 O O . ALA A 1 843 ? 19.969 -29.080 26.296 1.00 71.44 843 ALA A O 1
ATOM 6331 N N . GLY A 1 844 ? 17.850 -29.349 25.571 1.00 82.50 844 GLY A N 1
ATOM 6332 C CA . GLY A 1 844 ? 18.033 -30.650 24.930 1.00 82.50 844 GLY A CA 1
ATOM 6333 C C . GLY A 1 844 ? 17.968 -30.536 23.409 1.00 82.50 844 GLY A C 1
ATOM 6334 O O . GLY A 1 844 ? 17.493 -29.533 22.870 1.00 82.50 844 GLY A O 1
ATOM 6335 N N . LEU A 1 845 ? 18.421 -31.582 22.720 1.00 88.31 845 LEU A N 1
ATOM 6336 C CA . LEU A 1 845 ? 18.235 -31.732 21.276 1.00 88.31 845 LEU A CA 1
ATOM 6337 C C . LEU A 1 845 ? 17.066 -32.683 21.024 1.00 88.31 845 LEU A C 1
ATOM 6339 O O . LEU A 1 845 ? 17.032 -33.787 21.570 1.00 88.31 845 LEU A O 1
ATOM 6343 N N . TYR A 1 846 ? 16.131 -32.261 20.186 1.00 89.38 846 TYR A N 1
ATOM 6344 C CA . TYR A 1 846 ? 14.906 -32.986 19.874 1.00 89.38 846 TYR A CA 1
ATOM 6345 C C . TYR A 1 846 ? 14.790 -33.206 18.370 1.00 89.38 846 TYR A C 1
ATOM 6347 O O . TYR A 1 846 ? 15.332 -32.440 17.571 1.00 89.38 846 TYR A O 1
ATOM 6355 N N . LEU A 1 847 ? 14.061 -34.254 18.008 1.00 91.31 847 LEU A N 1
ATOM 6356 C CA . LEU A 1 847 ? 13.684 -34.580 16.643 1.00 91.31 847 LEU A CA 1
ATOM 6357 C C . LEU A 1 847 ? 12.159 -34.669 16.573 1.00 91.31 847 LEU A C 1
ATOM 6359 O O . LEU A 1 847 ? 11.540 -35.245 17.465 1.00 91.31 847 LEU A O 1
ATOM 6363 N N . VAL A 1 848 ? 11.560 -34.095 15.538 1.00 93.25 848 VAL A N 1
ATOM 6364 C CA . VAL A 1 848 ? 10.114 -34.163 15.282 1.00 93.25 848 VAL A CA 1
ATOM 6365 C C . VAL A 1 848 ? 9.871 -34.333 13.788 1.00 93.25 848 VAL A C 1
ATOM 6367 O O . VAL A 1 848 ? 10.662 -33.846 12.980 1.00 93.25 848 VAL A O 1
ATOM 6370 N N . ASN A 1 849 ? 8.804 -35.017 13.391 1.00 92.56 849 ASN A N 1
ATOM 6371 C CA . ASN A 1 849 ? 8.406 -35.071 11.987 1.00 92.56 849 ASN A CA 1
ATOM 6372 C C . ASN A 1 849 ? 7.854 -33.708 11.526 1.00 92.56 849 ASN A C 1
ATOM 6374 O O . ASN A 1 849 ? 7.392 -32.901 12.333 1.00 92.56 849 ASN A O 1
ATOM 6378 N N . GLY A 1 850 ? 7.868 -33.449 10.216 1.00 89.06 850 GLY A N 1
ATOM 6379 C CA . GLY A 1 850 ? 7.373 -32.191 9.633 1.00 89.06 850 GLY A CA 1
ATOM 6380 C C . GLY A 1 850 ? 5.892 -31.872 9.897 1.00 89.06 850 GLY A C 1
ATOM 6381 O O . GLY A 1 850 ? 5.467 -30.731 9.742 1.00 89.06 850 GLY A O 1
ATOM 6382 N N . ASP A 1 851 ? 5.106 -32.866 10.311 1.00 86.81 851 ASP A N 1
ATOM 6383 C CA . ASP A 1 851 ? 3.703 -32.734 10.719 1.00 86.81 851 ASP A CA 1
ATOM 6384 C C . ASP A 1 851 ? 3.517 -32.594 12.245 1.00 86.81 851 ASP A C 1
ATOM 6386 O O . ASP A 1 851 ? 2.390 -32.502 12.727 1.00 86.81 851 ASP A O 1
ATOM 6390 N N . GLY A 1 852 ? 4.610 -32.578 13.015 1.00 87.31 852 GLY A N 1
ATOM 6391 C CA . GLY A 1 852 ? 4.593 -32.497 14.476 1.00 87.31 852 GLY A CA 1
ATOM 6392 C C . GLY A 1 852 ? 4.498 -33.845 15.196 1.00 87.31 852 GLY A C 1
ATOM 6393 O O . GLY A 1 852 ? 4.521 -33.867 16.427 1.00 87.31 852 GLY A O 1
ATOM 6394 N N . SER A 1 853 ? 4.401 -34.963 14.470 1.00 88.56 853 SER A N 1
ATOM 6395 C CA . SER A 1 853 ? 4.378 -36.306 15.060 1.00 88.56 853 SER A CA 1
ATOM 6396 C C . SER A 1 853 ? 5.772 -36.791 15.491 1.00 88.56 853 SER A C 1
ATOM 6398 O O . SER A 1 853 ? 6.796 -36.195 15.154 1.00 88.56 853 SER A O 1
ATOM 6400 N N . ASP A 1 854 ? 5.802 -37.873 16.273 1.00 88.25 854 ASP A N 1
ATOM 6401 C CA . ASP A 1 854 ? 7.017 -38.563 16.736 1.00 88.25 854 ASP A CA 1
ATOM 6402 C C . ASP A 1 854 ? 8.074 -37.665 17.401 1.00 88.25 854 ASP A C 1
ATOM 6404 O O . ASP A 1 854 ? 9.281 -37.888 17.265 1.00 88.25 854 ASP A O 1
ATOM 6408 N N . LEU A 1 855 ? 7.628 -36.665 18.172 1.00 90.06 855 LEU A N 1
ATOM 6409 C CA . LEU A 1 855 ? 8.524 -35.837 18.974 1.00 90.06 855 LEU A CA 1
ATOM 6410 C C . LEU A 1 855 ? 9.351 -36.716 19.923 1.00 90.06 855 LEU A C 1
ATOM 6412 O O . LEU A 1 855 ? 8.842 -37.270 20.899 1.00 90.06 855 LEU A O 1
ATOM 6416 N N . THR A 1 856 ? 10.649 -36.802 19.647 1.00 87.69 856 THR A N 1
ATOM 6417 C CA . THR A 1 856 ? 11.575 -37.675 20.359 1.00 87.69 856 THR A CA 1
ATOM 6418 C C . THR A 1 856 ? 12.770 -36.868 20.864 1.00 87.69 856 THR A C 1
ATOM 6420 O O . THR A 1 856 ? 13.436 -36.187 20.078 1.00 87.69 856 THR A O 1
ATOM 6423 N N . PRO A 1 857 ? 13.088 -36.919 22.169 1.00 85.62 857 PRO A N 1
ATOM 6424 C CA . PRO A 1 857 ? 14.305 -36.312 22.684 1.00 85.62 857 PRO A CA 1
ATOM 6425 C C . PRO A 1 857 ? 15.505 -37.137 22.218 1.00 85.62 857 PRO A C 1
ATOM 6427 O O . PRO A 1 857 ? 15.650 -38.300 22.595 1.00 85.62 857 PRO A O 1
ATOM 6430 N N . TRP A 1 858 ? 16.369 -36.528 21.414 1.00 85.06 858 TRP A N 1
ATOM 6431 C CA . TRP A 1 858 ? 17.585 -37.155 20.906 1.00 85.06 858 TRP A CA 1
ATOM 6432 C C . TRP A 1 858 ? 18.726 -37.037 21.927 1.00 85.06 858 TRP A C 1
ATOM 6434 O O . TRP A 1 858 ? 19.426 -38.011 22.195 1.00 85.06 858 TRP A O 1
ATOM 6444 N N . ILE A 1 859 ? 18.842 -35.879 22.590 1.00 82.88 859 ILE A N 1
ATOM 6445 C CA . ILE A 1 859 ? 19.688 -35.671 23.773 1.00 82.88 859 ILE A CA 1
ATOM 6446 C C . ILE A 1 859 ? 18.831 -35.075 24.892 1.00 82.88 859 ILE A C 1
ATOM 6448 O O . ILE A 1 859 ? 18.391 -33.930 24.802 1.00 82.88 859 ILE A O 1
ATOM 6452 N N . LYS A 1 860 ? 18.631 -35.848 25.970 1.00 67.38 860 LYS A N 1
ATOM 6453 C CA . LYS A 1 860 ? 17.922 -35.399 27.187 1.00 67.38 860 LYS A CA 1
ATOM 6454 C C . LYS A 1 860 ? 18.798 -34.588 28.148 1.00 67.38 860 LYS A C 1
ATOM 6456 O O . LYS A 1 860 ? 18.272 -33.831 28.956 1.00 67.38 860 LYS A O 1
ATOM 6461 N N . ALA A 1 861 ? 20.116 -34.784 28.111 1.00 67.00 861 ALA A N 1
ATOM 6462 C CA . ALA A 1 861 ? 21.045 -34.078 28.988 1.00 67.00 861 ALA A CA 1
ATOM 6463 C C . ALA A 1 861 ? 21.185 -32.603 28.576 1.00 67.00 861 ALA A C 1
ATOM 6465 O O . ALA A 1 861 ? 21.146 -32.283 27.391 1.00 67.00 861 ALA A O 1
ATOM 6466 N N . SER A 1 862 ? 21.387 -31.720 29.558 1.00 71.25 862 SER A N 1
ATOM 6467 C CA . SER A 1 862 ? 21.622 -30.294 29.313 1.00 71.25 862 SER A CA 1
ATOM 6468 C C . SER A 1 862 ? 22.852 -30.077 28.433 1.00 71.25 862 SER A C 1
ATOM 6470 O O . SER A 1 862 ? 23.974 -30.382 28.839 1.00 71.25 862 SER A O 1
ATOM 6472 N N . LEU A 1 863 ? 22.643 -29.487 27.258 1.00 71.50 863 LEU A N 1
ATOM 6473 C CA . LEU A 1 863 ? 23.710 -29.020 26.376 1.00 71.50 863 LEU A CA 1
ATOM 6474 C C . LEU A 1 863 ? 24.301 -27.668 26.829 1.00 71.50 863 LEU A C 1
ATOM 6476 O O . LEU A 1 863 ? 25.251 -27.183 26.221 1.00 71.50 863 LEU A O 1
ATOM 6480 N N . GLY A 1 864 ? 23.796 -27.066 27.914 1.00 69.00 864 GLY A N 1
ATOM 6481 C CA . GLY A 1 864 ? 24.193 -25.726 28.355 1.00 69.00 864 GLY A CA 1
ATOM 6482 C C . GLY A 1 864 ? 23.814 -24.654 27.328 1.00 69.00 864 GLY A C 1
ATOM 6483 O O . GLY A 1 864 ? 22.691 -24.651 26.824 1.00 69.00 864 GLY A O 1
ATOM 6484 N N . SER A 1 865 ? 24.741 -23.745 27.009 1.00 68.31 865 SER A N 1
ATOM 6485 C CA . SER A 1 865 ? 24.532 -22.742 25.954 1.00 68.31 865 SER A CA 1
ATOM 6486 C C . SER A 1 865 ? 24.725 -23.389 24.580 1.00 68.31 865 SER A C 1
ATOM 6488 O O . SER A 1 865 ? 25.855 -23.507 24.097 1.00 68.31 865 SER A O 1
ATOM 6490 N N . ALA A 1 866 ? 23.627 -23.869 23.992 1.00 72.56 866 ALA A N 1
ATOM 6491 C CA . ALA A 1 866 ? 23.597 -24.493 22.672 1.00 72.56 866 ALA A CA 1
ATOM 6492 C C . ALA A 1 866 ? 23.116 -23.505 21.592 1.00 72.56 866 ALA A C 1
ATOM 6494 O O . ALA A 1 866 ? 22.193 -22.722 21.821 1.00 72.56 866 ALA A O 1
ATOM 6495 N N . GLY A 1 867 ? 23.770 -23.537 20.429 1.00 71.69 867 GLY A N 1
ATOM 6496 C CA . GLY A 1 867 ? 23.602 -22.588 19.318 1.00 71.69 867 GLY A CA 1
ATOM 6497 C C . GLY A 1 867 ? 23.138 -23.256 18.013 1.00 71.69 867 GLY A C 1
ATOM 6498 O O . GLY A 1 867 ? 22.443 -24.261 18.082 1.00 71.69 867 GLY A O 1
ATOM 6499 N N . PRO A 1 868 ? 23.470 -22.723 16.823 1.00 74.44 868 PRO A N 1
ATOM 6500 C CA . PRO A 1 868 ? 23.000 -23.259 15.548 1.00 74.44 868 PRO A CA 1
ATOM 6501 C C . PRO A 1 868 ? 23.381 -24.731 15.364 1.00 74.44 868 PRO A C 1
ATOM 6503 O O . PRO A 1 868 ? 24.428 -25.190 15.833 1.00 74.44 868 PRO A O 1
ATOM 6506 N N . LEU A 1 869 ? 22.514 -25.455 14.659 1.00 86.44 869 LEU A N 1
ATOM 6507 C CA . LEU A 1 869 ? 22.695 -26.853 14.287 1.00 86.44 869 LEU A CA 1
ATOM 6508 C C . LEU A 1 869 ? 22.530 -27.011 12.771 1.00 86.44 869 LEU A C 1
ATOM 6510 O O . LEU A 1 869 ? 21.688 -26.348 12.169 1.00 86.44 869 LEU A O 1
ATOM 6514 N N . VAL A 1 870 ? 23.323 -27.884 12.154 1.00 85.12 870 VAL A N 1
ATOM 6515 C CA . VAL A 1 870 ? 23.245 -28.185 10.717 1.00 85.12 870 VAL A CA 1
ATOM 6516 C C . VAL A 1 870 ? 23.389 -29.681 10.467 1.00 85.12 870 VAL A C 1
ATOM 6518 O O . VAL A 1 870 ? 24.263 -30.352 11.025 1.00 85.12 870 VAL A O 1
ATOM 6521 N N . TRP A 1 871 ? 22.529 -30.210 9.603 1.00 88.56 871 TRP A N 1
ATOM 6522 C CA . TRP A 1 871 ? 22.596 -31.595 9.153 1.00 88.56 871 TRP A CA 1
ATOM 6523 C C . TRP A 1 871 ? 23.760 -31.812 8.191 1.00 88.56 871 TRP A C 1
ATOM 6525 O O . TRP A 1 871 ? 24.089 -30.935 7.391 1.00 88.56 871 TRP A O 1
ATOM 6535 N N . SER A 1 872 ? 24.350 -33.004 8.237 1.00 87.06 872 SER A N 1
ATOM 6536 C CA . SER A 1 872 ? 25.212 -33.483 7.164 1.00 87.06 872 SER A CA 1
ATOM 6537 C C . SER A 1 872 ? 24.413 -33.601 5.860 1.00 87.06 872 SER A C 1
ATOM 6539 O O . SER A 1 872 ? 23.212 -33.878 5.914 1.00 87.06 872 SER A O 1
ATOM 6541 N N . PRO A 1 873 ? 25.043 -33.447 4.679 1.00 82.81 873 PRO A N 1
ATOM 6542 C CA . PRO A 1 873 ? 24.343 -33.538 3.393 1.00 82.81 873 PRO A CA 1
ATOM 6543 C C . PRO A 1 873 ? 23.593 -34.863 3.183 1.00 82.81 873 PRO A C 1
ATOM 6545 O O . PRO A 1 873 ? 22.576 -34.904 2.501 1.00 82.81 873 PRO A O 1
ATOM 6548 N N . ASP A 1 874 ? 24.079 -35.946 3.798 1.00 82.50 874 ASP A N 1
ATOM 6549 C CA . ASP A 1 874 ? 23.457 -37.274 3.774 1.00 82.50 874 ASP A CA 1
ATOM 6550 C C . ASP A 1 874 ? 22.392 -37.492 4.870 1.00 82.50 874 ASP A C 1
ATOM 6552 O O . ASP A 1 874 ? 21.811 -38.573 4.952 1.00 82.50 874 ASP A O 1
ATOM 6556 N N . GLY A 1 875 ? 22.164 -36.498 5.737 1.00 86.56 875 GLY A N 1
ATOM 6557 C CA . GLY A 1 875 ? 21.215 -36.520 6.853 1.00 86.56 875 GLY A CA 1
ATOM 6558 C C . GLY A 1 875 ? 21.511 -37.525 7.965 1.00 86.56 875 GLY A C 1
ATOM 6559 O O . GLY A 1 875 ? 20.643 -37.784 8.798 1.00 86.56 875 GLY A O 1
ATOM 6560 N N . ARG A 1 876 ? 22.710 -38.116 8.002 1.00 88.31 876 ARG A N 1
ATOM 6561 C CA . ARG A 1 876 ? 23.081 -39.115 9.018 1.00 88.31 876 ARG A CA 1
ATOM 6562 C C . ARG A 1 876 ? 23.629 -38.513 10.302 1.00 88.31 876 ARG A C 1
ATOM 6564 O O . ARG A 1 876 ? 23.730 -39.222 11.305 1.00 88.31 876 ARG A O 1
ATOM 6571 N N . GLN A 1 877 ? 24.036 -37.249 10.278 1.00 88.81 877 GLN A N 1
ATOM 6572 C CA . GLN A 1 877 ? 24.670 -36.581 11.407 1.00 88.81 877 GLN A CA 1
ATOM 6573 C C . GLN A 1 877 ? 24.182 -35.139 11.535 1.00 88.81 877 GLN A C 1
ATOM 6575 O O . GLN A 1 877 ? 23.800 -34.508 10.553 1.00 88.81 877 GLN A O 1
ATOM 6580 N N . VAL A 1 878 ? 24.246 -34.602 12.750 1.00 90.19 878 VAL A N 1
ATOM 6581 C CA . VAL A 1 878 ? 24.028 -33.184 13.041 1.00 90.19 878 VAL A CA 1
ATOM 6582 C C . VAL A 1 878 ? 25.273 -32.629 13.711 1.00 90.19 878 VAL A C 1
ATOM 6584 O O . VAL A 1 878 ? 25.774 -33.191 14.686 1.00 90.19 878 VAL A O 1
ATOM 6587 N N . ALA A 1 879 ? 25.769 -31.515 13.184 1.00 88.81 879 ALA A N 1
ATOM 6588 C CA . ALA A 1 879 ? 26.801 -30.712 13.814 1.00 88.81 879 ALA A CA 1
ATOM 6589 C C . ALA A 1 879 ? 26.137 -29.541 14.546 1.00 88.81 879 ALA A C 1
ATOM 6591 O O . ALA A 1 879 ? 25.233 -28.913 13.999 1.00 88.81 879 ALA A O 1
ATOM 6592 N N . PHE A 1 880 ? 26.554 -29.252 15.775 1.00 86.81 880 PHE A N 1
ATOM 6593 C CA . PHE A 1 880 ? 25.971 -28.177 16.577 1.00 86.81 880 PHE A CA 1
ATOM 6594 C C . PHE A 1 880 ? 26.990 -27.575 17.538 1.00 86.81 880 PHE A C 1
ATOM 6596 O O . PHE A 1 880 ? 27.946 -28.233 17.958 1.00 86.81 880 PHE A O 1
ATOM 6603 N N . THR A 1 881 ? 26.776 -26.321 17.923 1.00 82.50 881 THR A N 1
ATOM 6604 C CA . THR A 1 881 ? 27.616 -25.660 18.926 1.00 82.50 881 THR A CA 1
ATOM 6605 C C . THR A 1 881 ? 27.009 -25.784 20.311 1.00 82.50 881 THR A C 1
ATOM 6607 O O . THR A 1 881 ? 25.821 -25.516 20.479 1.00 82.50 881 THR A O 1
ATOM 6610 N N . ALA A 1 882 ? 27.821 -26.129 21.306 1.00 80.88 882 ALA A N 1
ATOM 6611 C CA . ALA A 1 882 ? 27.424 -26.127 22.708 1.00 80.88 882 ALA A CA 1
ATOM 6612 C C . ALA A 1 882 ? 28.621 -25.813 23.612 1.00 80.88 882 ALA A C 1
ATOM 6614 O O . ALA A 1 882 ? 29.673 -26.441 23.477 1.00 80.88 882 ALA A O 1
ATOM 6615 N N . ASN A 1 883 ? 28.459 -24.856 24.534 1.00 76.75 883 ASN A N 1
ATOM 6616 C CA . ASN A 1 883 ? 29.490 -24.416 25.489 1.00 76.75 883 ASN A CA 1
ATOM 6617 C C . ASN A 1 883 ? 30.843 -24.084 24.819 1.00 76.75 883 ASN A C 1
ATOM 6619 O O . ASN A 1 883 ? 31.882 -24.624 25.202 1.00 76.75 883 ASN A O 1
ATOM 6623 N N . ASN A 1 884 ? 30.826 -23.215 23.799 1.00 74.38 884 ASN A N 1
ATOM 6624 C CA . ASN A 1 884 ? 32.010 -22.778 23.035 1.00 74.38 884 ASN A CA 1
ATOM 6625 C C . ASN A 1 884 ? 32.797 -23.939 22.399 1.00 74.38 884 ASN A C 1
ATOM 6627 O O . ASN A 1 884 ? 34.029 -23.932 22.318 1.00 74.38 884 ASN A O 1
ATOM 6631 N N . ALA A 1 885 ? 32.083 -24.974 21.971 1.00 82.88 885 ALA A N 1
ATOM 6632 C CA . ALA A 1 885 ? 32.640 -26.140 21.310 1.00 82.88 885 ALA A CA 1
ATOM 6633 C C . ALA A 1 885 ? 31.724 -26.610 20.178 1.00 82.88 885 ALA A C 1
ATOM 6635 O O . ALA A 1 885 ? 30.508 -26.425 20.243 1.00 82.88 885 ALA A O 1
ATOM 6636 N N . LEU A 1 886 ? 32.318 -27.228 19.157 1.00 86.62 886 LEU A N 1
ATOM 6637 C CA . LEU A 1 886 ? 31.605 -27.872 18.057 1.00 86.62 886 LEU A CA 1
ATOM 6638 C C . LEU A 1 886 ? 31.472 -29.358 18.363 1.00 86.62 886 LEU A C 1
ATOM 6640 O O . LEU A 1 886 ? 32.461 -30.032 18.659 1.00 86.62 886 LEU A O 1
ATOM 6644 N N . TRP A 1 887 ? 30.249 -29.855 18.281 1.00 88.56 887 TRP A N 1
ATOM 6645 C CA . TRP A 1 887 ? 29.873 -31.230 18.563 1.00 88.56 887 TRP A CA 1
ATOM 6646 C C . TRP A 1 887 ? 29.268 -31.868 17.318 1.00 88.56 887 TRP A C 1
ATOM 6648 O O . TRP A 1 887 ? 28.656 -31.194 16.493 1.00 88.56 887 TRP A O 1
ATOM 6658 N N . LEU A 1 888 ? 29.436 -33.180 17.205 1.00 90.19 888 LEU A N 1
ATOM 6659 C CA . LEU A 1 888 ? 28.829 -34.022 16.185 1.00 90.19 888 LEU A CA 1
ATOM 6660 C C . LEU A 1 888 ? 27.970 -35.085 16.849 1.00 90.19 888 LEU A C 1
ATOM 6662 O O . LEU A 1 888 ? 28.417 -35.756 17.776 1.00 90.19 888 LEU A O 1
ATOM 6666 N N . LEU A 1 889 ? 26.771 -35.293 16.329 1.00 89.38 889 LEU A N 1
ATOM 6667 C CA . LEU A 1 889 ? 25.871 -36.346 16.766 1.00 89.38 889 LEU A CA 1
ATOM 6668 C C . LEU A 1 889 ? 25.452 -37.184 15.564 1.00 89.38 889 LEU A C 1
ATOM 6670 O O . LEU A 1 889 ? 24.908 -36.658 14.598 1.00 89.38 889 LEU A O 1
ATOM 6674 N N . ALA A 1 890 ? 25.702 -38.490 15.624 1.00 88.06 890 ALA A N 1
ATOM 6675 C CA . ALA A 1 890 ? 25.189 -39.429 14.634 1.00 88.06 890 ALA A CA 1
ATOM 6676 C C . ALA A 1 890 ? 23.738 -39.795 14.958 1.00 88.06 890 ALA A C 1
ATOM 6678 O O . ALA A 1 890 ? 23.414 -39.989 16.125 1.00 88.06 890 ALA A O 1
ATOM 6679 N N . LYS A 1 891 ? 22.882 -39.932 13.938 1.00 82.94 891 LYS A N 1
ATOM 6680 C CA . LYS A 1 891 ? 21.447 -40.253 14.082 1.00 82.94 891 LYS A CA 1
ATOM 6681 C C . LYS A 1 891 ? 21.177 -41.512 14.902 1.00 82.94 891 LYS A C 1
ATOM 6683 O O . LYS A 1 891 ? 20.286 -41.526 15.739 1.00 82.94 891 LYS A O 1
ATOM 6688 N N . GLU A 1 892 ? 22.021 -42.522 14.723 1.00 80.88 892 GLU A N 1
ATOM 6689 C CA . GLU A 1 892 ? 21.949 -43.804 15.434 1.00 80.88 892 GLU A CA 1
ATOM 6690 C C . GLU A 1 892 ? 22.612 -43.778 16.827 1.00 80.88 892 GLU A C 1
ATOM 6692 O O . GLU A 1 892 ? 22.650 -44.792 17.521 1.00 80.88 892 GLU A O 1
ATOM 6697 N N . SER A 1 893 ? 23.183 -42.641 17.239 1.00 78.69 893 SER A N 1
ATOM 6698 C CA . SER A 1 893 ? 23.849 -42.460 18.531 1.00 78.69 893 SER A CA 1
ATOM 6699 C C . SER A 1 893 ? 23.061 -41.493 19.408 1.00 78.69 893 SER A C 1
ATOM 6701 O O . SER A 1 893 ? 22.588 -40.457 18.947 1.00 78.69 893 SER A O 1
ATOM 6703 N N . ALA A 1 894 ? 22.977 -41.800 20.701 1.00 69.56 894 ALA A N 1
ATOM 6704 C CA . ALA A 1 894 ? 22.469 -40.875 21.716 1.00 69.56 894 ALA A CA 1
ATOM 6705 C C . ALA A 1 894 ? 23.585 -40.025 22.356 1.00 69.56 894 ALA A C 1
ATOM 6707 O O . ALA A 1 894 ? 23.308 -39.142 23.166 1.00 69.56 894 ALA A O 1
ATOM 6708 N N . GLU A 1 895 ? 24.851 -40.288 22.014 1.00 82.50 895 GLU A N 1
ATOM 6709 C CA . GLU A 1 895 ? 26.004 -39.599 22.592 1.00 82.50 895 GLU A CA 1
ATOM 6710 C C . GLU A 1 895 ? 26.634 -38.633 21.578 1.00 82.50 895 GLU A C 1
ATOM 6712 O O . GLU A 1 895 ? 27.137 -39.081 20.536 1.00 82.50 895 GLU A O 1
ATOM 6717 N N . PRO A 1 896 ? 26.634 -37.313 21.857 1.00 87.12 896 PRO A N 1
ATOM 6718 C CA . PRO A 1 896 ? 27.334 -36.343 21.033 1.00 87.12 896 PRO A CA 1
ATOM 6719 C C . PRO A 1 896 ? 28.840 -36.447 21.267 1.00 87.12 896 PRO A C 1
ATOM 6721 O O . PRO A 1 896 ? 29.333 -36.513 22.394 1.00 87.12 896 PRO A O 1
ATOM 6724 N N . ARG A 1 897 ? 29.596 -36.393 20.179 1.00 88.56 897 ARG A N 1
ATOM 6725 C CA . ARG A 1 897 ? 31.050 -36.412 20.192 1.00 88.56 897 ARG A CA 1
ATOM 6726 C C . ARG A 1 897 ? 31.588 -35.008 19.986 1.00 88.56 897 ARG A C 1
ATOM 6728 O O . ARG A 1 897 ? 31.284 -34.345 18.998 1.00 88.56 897 ARG A O 1
ATOM 6735 N N . LEU A 1 898 ? 32.435 -34.579 20.906 1.00 88.25 898 LEU A N 1
ATOM 6736 C CA . LEU A 1 898 ? 33.149 -33.319 20.795 1.00 88.25 898 LEU A CA 1
ATOM 6737 C C . LEU A 1 898 ? 34.116 -33.350 19.608 1.00 88.25 898 LEU A C 1
ATOM 6739 O O . LEU A 1 898 ? 34.951 -34.250 19.523 1.00 88.25 898 LEU A O 1
ATOM 6743 N N . LEU A 1 899 ? 34.012 -32.360 18.726 1.00 87.81 899 LEU A N 1
ATOM 6744 C CA . LEU A 1 899 ? 34.862 -32.218 17.549 1.00 87.81 899 LEU A CA 1
ATOM 6745 C C . LEU A 1 899 ? 35.928 -31.135 17.748 1.00 87.81 899 LEU A C 1
ATOM 6747 O O . LEU A 1 899 ? 37.107 -31.402 17.540 1.00 87.81 899 LEU A O 1
ATOM 6751 N N . VAL A 1 900 ? 35.533 -29.939 18.200 1.00 85.56 900 VAL A N 1
ATOM 6752 C CA . VAL A 1 900 ? 36.447 -28.802 18.425 1.00 85.56 900 VAL A CA 1
ATOM 6753 C C . VAL A 1 900 ? 36.152 -28.149 19.774 1.00 85.56 900 VAL A C 1
ATOM 6755 O O . VAL A 1 900 ? 34.992 -27.919 20.106 1.00 85.56 900 VAL A O 1
ATOM 6758 N N . ARG A 1 901 ? 37.196 -27.828 20.550 1.00 83.69 901 ARG A N 1
ATOM 6759 C CA . ARG A 1 901 ? 37.111 -27.058 21.808 1.00 83.69 901 ARG A CA 1
ATOM 6760 C C . ARG A 1 901 ? 37.547 -25.614 21.594 1.00 83.69 901 ARG A C 1
ATOM 6762 O O . ARG A 1 901 ? 38.438 -25.369 20.789 1.00 83.69 901 ARG A O 1
ATOM 6769 N N . GLY A 1 902 ? 37.019 -24.704 22.412 1.00 69.94 902 GLY A N 1
ATOM 6770 C CA . GLY A 1 902 ? 37.548 -23.343 22.513 1.00 69.94 902 GLY A CA 1
ATOM 6771 C C . GLY A 1 902 ? 37.221 -22.491 21.293 1.00 69.94 902 GLY A C 1
ATOM 6772 O O . GLY A 1 902 ? 38.065 -21.738 20.823 1.00 69.94 902 GLY A O 1
ATOM 6773 N N . LEU A 1 903 ? 35.999 -22.619 20.780 1.00 68.44 903 LEU A N 1
ATOM 6774 C CA . LEU A 1 903 ? 35.431 -21.674 19.829 1.00 68.44 903 LEU A CA 1
ATOM 6775 C C . LEU A 1 903 ? 35.007 -20.423 20.604 1.00 68.44 903 LEU A C 1
ATOM 6777 O O . LEU A 1 903 ? 33.830 -20.227 20.890 1.00 68.44 903 LEU A O 1
ATOM 6781 N N . SER A 1 904 ? 35.991 -19.640 21.037 1.00 57.19 904 SER A N 1
ATOM 6782 C CA . SER A 1 904 ? 35.767 -18.241 21.376 1.00 57.19 904 SER A CA 1
ATOM 6783 C C . SER A 1 904 ? 35.988 -17.442 20.098 1.00 57.19 904 SER A C 1
ATOM 6785 O O . SER A 1 904 ? 36.796 -17.825 19.258 1.00 57.19 904 SER A O 1
ATOM 6787 N N . VAL A 1 905 ? 35.214 -16.387 19.902 1.00 52.75 905 VAL A N 1
ATOM 6788 C CA . VAL A 1 905 ? 35.551 -15.317 18.968 1.00 52.75 905 VAL A CA 1
ATOM 6789 C C . VAL A 1 905 ? 35.201 -14.058 19.748 1.00 52.75 905 VAL A C 1
ATOM 6791 O O . VAL A 1 905 ? 34.019 -13.783 19.940 1.00 52.75 905 VAL A O 1
ATOM 6794 N N . GLU A 1 906 ? 36.199 -13.365 20.306 1.00 50.47 906 GLU A N 1
ATOM 6795 C CA . GLU A 1 906 ? 35.991 -12.135 21.100 1.00 50.47 906 GLU A CA 1
ATOM 6796 C C . GLU A 1 906 ? 36.743 -10.917 20.527 1.00 50.47 906 GLU A C 1
ATOM 6798 O O . GLU A 1 906 ? 37.693 -10.408 21.128 1.00 50.47 906 GLU A O 1
ATOM 6803 N N . PRO A 1 907 ? 36.308 -10.353 19.389 1.00 45.03 907 PRO A N 1
ATOM 6804 C CA . PRO A 1 907 ? 36.689 -9.008 19.018 1.00 45.03 907 PRO A CA 1
ATOM 6805 C C . PRO A 1 907 ? 35.811 -8.031 19.814 1.00 45.03 907 PRO A C 1
ATOM 6807 O O . PRO A 1 907 ? 34.643 -7.822 19.497 1.00 45.03 907 PRO A O 1
ATOM 6810 N N . ASN A 1 908 ? 36.387 -7.391 20.836 1.00 40.91 908 ASN A N 1
ATOM 6811 C CA . ASN A 1 908 ? 35.809 -6.237 21.552 1.00 40.91 908 ASN A CA 1
ATOM 6812 C C . ASN A 1 908 ? 34.718 -6.528 22.608 1.00 40.91 908 ASN A C 1
ATOM 6814 O O . ASN A 1 908 ? 33.887 -5.663 22.877 1.00 40.91 908 ASN A O 1
ATOM 6818 N N . GLY A 1 909 ? 34.740 -7.697 23.257 1.00 36.50 909 GLY A N 1
ATOM 6819 C CA . GLY A 1 909 ? 33.886 -7.971 24.426 1.00 36.50 909 GLY A CA 1
ATOM 6820 C C . GLY A 1 909 ? 32.445 -8.397 24.118 1.00 36.50 909 GLY A C 1
ATOM 6821 O O . GLY A 1 909 ? 31.630 -8.459 25.036 1.00 36.50 909 GLY A O 1
ATOM 6822 N N . CYS A 1 910 ? 32.133 -8.721 22.859 1.00 37.38 910 CYS A N 1
ATOM 6823 C CA . CYS A 1 910 ? 30.891 -9.393 22.469 1.00 37.38 910 CYS A CA 1
ATOM 6824 C C . CYS A 1 910 ? 31.226 -10.859 22.132 1.00 37.38 910 CYS A C 1
ATOM 6826 O O . CYS A 1 910 ? 32.126 -11.114 21.334 1.00 37.38 910 CYS A O 1
ATOM 6828 N N . THR A 1 911 ? 30.551 -11.824 22.765 1.00 40.81 911 THR A N 1
ATOM 6829 C CA . THR A 1 911 ? 30.752 -13.263 22.520 1.00 40.81 911 THR A CA 1
ATOM 6830 C C . THR A 1 911 ? 29.993 -13.672 21.254 1.00 40.81 911 THR A C 1
ATOM 6832 O O . THR A 1 911 ? 28.769 -13.543 21.205 1.00 40.81 911 THR A O 1
ATOM 6835 N N . PHE A 1 912 ? 30.695 -14.142 20.219 1.00 53.12 912 PHE A N 1
ATOM 6836 C CA . PHE A 1 912 ? 30.092 -14.515 18.932 1.00 53.12 912 PHE A CA 1
ATOM 6837 C C . PHE A 1 912 ? 29.756 -16.005 18.839 1.00 53.12 912 PHE A C 1
ATOM 6839 O O . PHE A 1 912 ? 30.453 -16.857 19.386 1.00 53.12 912 PHE A O 1
ATOM 6846 N N . VAL A 1 913 ? 28.704 -16.326 18.084 1.00 56.69 913 VAL A N 1
ATOM 6847 C CA . VAL A 1 913 ? 28.404 -17.704 17.683 1.00 56.69 913 VAL A CA 1
ATOM 6848 C C . VAL A 1 913 ? 29.348 -18.081 16.531 1.00 56.69 913 VAL A C 1
ATOM 6850 O O . VAL A 1 913 ? 29.336 -17.391 15.510 1.00 56.69 913 VAL A O 1
ATOM 6853 N N . PRO A 1 914 ? 30.171 -19.135 16.658 1.00 62.66 914 PRO A N 1
ATOM 6854 C CA . PRO A 1 914 ? 31.081 -19.544 15.593 1.00 62.66 914 PRO A CA 1
ATOM 6855 C C . PRO A 1 914 ? 30.290 -20.033 14.371 1.00 62.66 914 PRO A C 1
ATOM 6857 O O . PRO A 1 914 ? 29.339 -20.808 14.496 1.00 62.66 914 PRO A O 1
ATOM 6860 N N . TRP A 1 915 ? 30.692 -19.579 13.185 1.00 67.44 915 TRP A N 1
ATOM 6861 C CA . TRP A 1 915 ? 30.195 -20.067 11.906 1.00 67.44 915 TRP A CA 1
ATOM 6862 C C . TRP A 1 915 ? 30.844 -21.410 11.586 1.00 67.44 915 TRP A C 1
ATOM 6864 O O . TRP A 1 915 ? 32.059 -21.575 11.721 1.00 67.44 915 TRP A O 1
ATOM 6874 N N . PHE A 1 916 ? 30.037 -22.365 11.136 1.00 75.38 916 PHE A N 1
ATOM 6875 C CA . PHE A 1 916 ? 30.516 -23.640 10.630 1.00 75.38 916 PHE A CA 1
ATOM 6876 C C . PHE A 1 916 ? 29.565 -24.197 9.569 1.00 75.38 916 PHE A C 1
ATOM 6878 O O . PHE A 1 916 ? 28.366 -23.920 9.589 1.00 75.38 916 PHE A O 1
ATOM 6885 N N . MET A 1 917 ? 30.098 -24.992 8.645 1.00 74.44 917 MET A N 1
ATOM 6886 C CA . MET A 1 917 ? 29.318 -25.660 7.605 1.00 74.44 917 MET A CA 1
ATOM 6887 C C . MET A 1 917 ? 29.947 -26.984 7.187 1.00 74.44 917 MET A C 1
ATOM 6889 O O . MET A 1 917 ? 31.161 -27.171 7.285 1.00 74.44 917 MET A O 1
ATOM 6893 N N . TRP A 1 918 ? 29.122 -27.891 6.673 1.00 79.06 918 TRP A N 1
ATOM 6894 C CA . TRP A 1 918 ? 29.592 -29.113 6.027 1.00 79.06 918 TRP A CA 1
ATOM 6895 C C . TRP A 1 918 ? 30.233 -28.796 4.683 1.00 79.06 918 TRP A C 1
ATOM 6897 O O . TRP A 1 918 ? 29.669 -28.048 3.885 1.00 79.06 918 TRP A O 1
ATOM 6907 N N . LEU A 1 919 ? 31.394 -29.393 4.422 1.00 74.69 919 LEU A N 1
ATOM 6908 C CA . LEU A 1 919 ? 31.935 -29.430 3.070 1.00 74.69 919 LEU A CA 1
ATOM 6909 C C . LEU A 1 919 ? 31.132 -30.419 2.219 1.00 74.69 919 LEU A C 1
ATOM 6911 O O . LEU A 1 919 ? 30.466 -31.322 2.734 1.00 74.69 919 LEU A O 1
ATOM 6915 N N . SER A 1 920 ? 31.188 -30.237 0.898 1.00 66.69 920 SER A N 1
ATOM 6916 C CA . SER A 1 920 ? 30.390 -31.022 -0.058 1.00 66.69 920 SER A CA 1
ATOM 6917 C C . SER A 1 920 ? 30.664 -32.530 -0.004 1.00 66.69 920 SER A C 1
ATOM 6919 O O . SER A 1 920 ? 29.823 -33.326 -0.414 1.00 66.69 920 SER A O 1
ATOM 6921 N N . ASP A 1 921 ? 31.815 -32.927 0.544 1.00 67.56 921 ASP A N 1
ATOM 6922 C CA . ASP A 1 921 ? 32.203 -34.320 0.745 1.00 67.56 921 ASP A CA 1
ATOM 6923 C C . ASP A 1 921 ? 31.434 -35.018 1.886 1.00 67.56 921 ASP A C 1
ATOM 6925 O O . ASP A 1 921 ? 31.507 -36.243 2.014 1.00 67.56 921 ASP A O 1
ATOM 6929 N N . GLY A 1 922 ? 30.725 -34.261 2.735 1.00 74.25 922 GLY A N 1
ATOM 6930 C CA . GLY A 1 922 ? 30.046 -34.763 3.933 1.00 74.25 922 GLY A CA 1
ATOM 6931 C C . GLY A 1 922 ? 30.987 -35.395 4.969 1.00 74.25 922 GLY A C 1
ATOM 6932 O O . GLY A 1 922 ? 30.533 -36.084 5.881 1.00 74.25 922 GLY A O 1
ATOM 6933 N N . ARG A 1 923 ? 32.303 -35.206 4.830 1.00 80.88 923 ARG A N 1
ATOM 6934 C CA . ARG A 1 923 ? 33.363 -35.805 5.661 1.00 80.88 923 ARG A CA 1
ATOM 6935 C C . ARG A 1 923 ? 34.189 -34.762 6.394 1.00 80.88 923 ARG A C 1
ATOM 6937 O O . ARG A 1 923 ? 34.980 -35.122 7.269 1.00 80.88 923 ARG A O 1
ATOM 6944 N N . GLN A 1 924 ? 34.006 -33.492 6.066 1.00 83.31 924 GLN A N 1
ATOM 6945 C CA . GLN A 1 924 ? 34.687 -32.378 6.699 1.00 83.31 924 GLN A CA 1
ATOM 6946 C C . GLN A 1 924 ? 33.706 -31.272 7.093 1.00 83.31 924 GLN A C 1
ATOM 6948 O O . GLN A 1 924 ? 32.655 -31.083 6.479 1.00 83.31 924 GLN A O 1
ATOM 6953 N N . LEU A 1 925 ? 34.091 -30.522 8.122 1.00 82.88 925 LEU A N 1
ATOM 6954 C CA . LEU A 1 925 ? 33.430 -29.299 8.557 1.00 82.88 925 LEU A CA 1
ATOM 6955 C C . LEU A 1 925 ? 34.407 -28.135 8.418 1.00 82.88 925 LEU A C 1
ATOM 6957 O O . LEU A 1 925 ? 35.531 -28.209 8.918 1.00 82.88 925 LEU A O 1
ATOM 6961 N N . ALA A 1 926 ? 33.967 -27.064 7.765 1.00 78.25 926 ALA A N 1
ATOM 6962 C CA . ALA A 1 926 ? 34.634 -25.775 7.828 1.00 78.25 926 ALA A CA 1
ATOM 6963 C C . ALA A 1 926 ? 34.100 -24.987 9.027 1.00 78.25 926 ALA A C 1
ATOM 6965 O O . ALA A 1 926 ? 32.901 -25.035 9.292 1.00 78.25 926 ALA A O 1
ATOM 6966 N N . TYR A 1 927 ? 34.961 -24.274 9.748 1.00 77.50 927 TYR A N 1
ATOM 6967 C CA . TYR A 1 927 ? 34.563 -23.418 10.868 1.00 77.50 927 TYR A CA 1
ATOM 6968 C C . TYR A 1 927 ? 35.553 -22.273 11.084 1.00 77.50 927 TYR A C 1
ATOM 6970 O O . TYR A 1 927 ? 36.709 -22.362 10.667 1.00 77.50 927 TYR A O 1
ATOM 6978 N N . ASN A 1 928 ? 35.118 -21.205 11.752 1.00 74.75 928 ASN A N 1
ATOM 6979 C CA . ASN A 1 928 ? 35.999 -20.106 12.144 1.00 74.75 928 ASN A CA 1
ATOM 6980 C C . ASN A 1 928 ? 36.472 -20.225 13.605 1.00 74.75 928 ASN A C 1
ATOM 6982 O O . ASN A 1 928 ? 35.760 -20.726 14.474 1.00 74.75 928 ASN A O 1
ATOM 6986 N N . THR A 1 929 ? 37.684 -19.754 13.893 1.00 74.31 929 THR A N 1
ATOM 6987 C CA . THR A 1 929 ? 38.242 -19.741 15.255 1.00 74.31 929 THR A CA 1
ATOM 6988 C C . THR A 1 929 ? 39.276 -18.632 15.426 1.00 74.31 929 THR A C 1
ATOM 6990 O O . THR A 1 929 ? 40.005 -18.326 14.488 1.00 74.31 929 THR A O 1
ATOM 6993 N N . ASP A 1 930 ? 39.359 -18.033 16.617 1.00 71.38 930 ASP A N 1
ATOM 6994 C CA . ASP A 1 930 ? 40.404 -17.064 16.990 1.00 71.38 930 ASP A CA 1
ATOM 6995 C C . ASP A 1 930 ? 41.539 -17.689 17.825 1.00 71.38 930 ASP A C 1
ATOM 6997 O O . ASP A 1 930 ? 42.447 -16.992 18.279 1.00 71.38 930 ASP A O 1
ATOM 7001 N N . ARG A 1 931 ? 41.523 -19.020 18.013 1.00 71.19 931 ARG A N 1
ATOM 7002 C CA . ARG A 1 931 ? 42.378 -19.733 18.982 1.00 71.19 931 ARG A CA 1
ATOM 7003 C C . ARG A 1 931 ? 43.884 -19.482 18.824 1.00 71.19 931 ARG A C 1
ATOM 7005 O O . ARG A 1 931 ? 44.642 -19.725 19.758 1.00 71.19 931 ARG A O 1
ATOM 7012 N N . ASN A 1 932 ? 44.313 -19.046 17.639 1.00 67.75 932 ASN A N 1
ATOM 7013 C CA . ASN A 1 932 ? 45.708 -18.831 17.263 1.00 67.75 932 ASN A CA 1
ATOM 7014 C C . ASN A 1 932 ? 46.069 -17.342 17.059 1.00 67.75 932 ASN A C 1
ATOM 7016 O O . ASN A 1 932 ? 47.185 -17.049 16.631 1.00 67.75 932 ASN A O 1
ATOM 7020 N N . GLY A 1 933 ? 45.165 -16.399 17.352 1.00 67.88 933 GLY A N 1
ATOM 7021 C CA . GLY A 1 933 ? 45.376 -14.961 17.152 1.00 67.88 933 GLY A CA 1
ATOM 7022 C C . GLY A 1 933 ? 44.288 -14.327 16.273 1.00 67.88 933 GLY A C 1
ATOM 7023 O O . GLY A 1 933 ? 43.158 -14.199 16.737 1.00 67.88 933 GLY A O 1
ATOM 7024 N N . PRO A 1 934 ? 44.589 -13.855 15.044 1.00 66.69 934 PRO A N 1
ATOM 7025 C CA . PRO A 1 934 ? 43.545 -13.382 14.130 1.00 66.69 934 PRO A CA 1
ATOM 7026 C C . PRO A 1 934 ? 42.559 -14.516 13.803 1.00 66.69 934 PRO A C 1
ATOM 7028 O O . PRO A 1 934 ? 42.924 -15.685 13.870 1.00 66.69 934 PRO A O 1
ATOM 7031 N N . ILE A 1 935 ? 41.317 -14.175 13.442 1.00 69.56 935 ILE A N 1
ATOM 7032 C CA . ILE A 1 935 ? 40.296 -15.169 13.076 1.00 69.56 935 ILE A CA 1
ATOM 7033 C C . ILE A 1 935 ? 40.797 -15.984 11.872 1.00 69.56 935 ILE A C 1
ATOM 7035 O O . ILE A 1 935 ? 41.175 -15.427 10.847 1.00 69.56 935 ILE A O 1
ATOM 7039 N N . GLU A 1 936 ? 40.787 -17.308 11.971 1.00 72.19 936 GLU A N 1
ATOM 7040 C CA . GLU A 1 936 ? 41.168 -18.242 10.908 1.00 72.19 936 GLU A CA 1
ATOM 7041 C C . GLU A 1 936 ? 39.964 -19.104 10.511 1.00 72.19 936 GLU A C 1
ATOM 7043 O O . GLU A 1 936 ? 39.123 -19.439 11.348 1.00 72.19 936 GLU A O 1
ATOM 7048 N N . ILE A 1 937 ? 39.885 -19.487 9.234 1.00 74.25 937 ILE A N 1
ATOM 7049 C CA . ILE A 1 937 ? 38.948 -20.502 8.741 1.00 74.25 937 ILE A CA 1
ATOM 7050 C C . ILE A 1 937 ? 39.696 -21.827 8.673 1.00 74.25 937 ILE A C 1
ATOM 7052 O O . ILE A 1 937 ? 40.707 -21.950 7.977 1.00 74.25 937 ILE A O 1
ATOM 7056 N N . HIS A 1 938 ? 39.176 -22.821 9.379 1.00 79.88 938 HIS A N 1
ATOM 7057 C CA . HIS A 1 938 ? 39.716 -24.167 9.468 1.00 79.88 938 HIS A CA 1
ATOM 7058 C C . HIS A 1 938 ? 38.800 -25.163 8.769 1.00 79.88 938 HIS A C 1
ATOM 7060 O O . HIS A 1 938 ? 37.586 -24.980 8.758 1.00 79.88 938 HIS A O 1
ATOM 7066 N N . ALA A 1 939 ? 39.377 -26.235 8.233 1.00 81.94 939 ALA A N 1
ATOM 7067 C CA . ALA A 1 939 ? 38.657 -27.455 7.889 1.00 81.94 939 ALA A CA 1
ATOM 7068 C C . ALA A 1 939 ? 39.127 -28.579 8.804 1.00 81.94 939 ALA A C 1
ATOM 7070 O O . ALA A 1 939 ? 40.330 -28.778 8.973 1.00 81.94 939 ALA A O 1
ATOM 7071 N N . ILE A 1 940 ? 38.182 -29.320 9.370 1.00 84.88 940 ILE A N 1
ATOM 7072 C CA . ILE A 1 940 ? 38.449 -30.491 10.201 1.00 84.88 940 ILE A CA 1
ATOM 7073 C C . ILE A 1 940 ? 37.681 -31.687 9.659 1.00 84.88 940 ILE A C 1
ATOM 7075 O O . ILE A 1 940 ? 36.520 -31.577 9.264 1.00 84.88 940 ILE A O 1
ATOM 7079 N N . THR A 1 941 ? 38.324 -32.850 9.644 1.00 86.25 941 THR A N 1
ATOM 7080 C CA . THR A 1 941 ? 37.637 -34.090 9.271 1.00 86.25 941 THR A CA 1
ATOM 7081 C C . THR A 1 941 ? 36.713 -34.550 10.394 1.00 86.25 941 THR A C 1
ATOM 7083 O O . THR A 1 941 ? 36.987 -34.334 11.574 1.00 86.25 941 THR A O 1
ATOM 7086 N N . ILE A 1 942 ? 35.607 -35.210 10.047 1.00 84.75 942 ILE A N 1
ATOM 7087 C CA . ILE A 1 942 ? 34.609 -35.672 11.021 1.00 84.75 942 ILE A CA 1
ATOM 7088 C C . ILE A 1 942 ? 35.139 -36.692 12.020 1.00 84.75 942 ILE A C 1
ATOM 7090 O O . ILE A 1 942 ? 34.420 -37.014 12.950 1.00 84.75 942 ILE A O 1
ATOM 7094 N N . ASP A 1 943 ? 36.350 -37.231 11.890 1.00 81.25 943 ASP A N 1
ATOM 7095 C CA . ASP A 1 943 ? 36.967 -38.053 12.937 1.00 81.25 943 ASP A CA 1
ATOM 7096 C C . ASP A 1 943 ? 37.695 -37.196 13.998 1.00 81.25 943 ASP A C 1
ATOM 7098 O O . ASP A 1 943 ? 38.132 -37.726 15.021 1.00 81.25 943 ASP A O 1
ATOM 7102 N N . GLY A 1 944 ? 37.724 -35.870 13.826 1.00 77.50 944 GLY A N 1
ATOM 7103 C CA . GLY A 1 944 ? 38.417 -34.908 14.685 1.00 77.50 944 GLY A CA 1
ATOM 7104 C C . GLY A 1 944 ? 39.904 -34.755 14.371 1.00 77.50 944 GLY A C 1
ATOM 7105 O O . GLY A 1 944 ? 40.620 -34.098 15.124 1.00 77.50 944 GLY A O 1
ATOM 7106 N N . ARG A 1 945 ? 40.396 -35.371 13.292 1.00 78.50 945 ARG A N 1
ATOM 7107 C CA . ARG A 1 945 ? 41.780 -35.250 12.825 1.00 78.50 945 ARG A CA 1
ATOM 7108 C C . ARG A 1 945 ? 41.873 -34.224 11.695 1.00 78.50 945 ARG A C 1
ATOM 7110 O O . ARG A 1 945 ? 40.867 -33.710 11.205 1.00 78.50 945 ARG A O 1
ATOM 7117 N N . ASN A 1 946 ? 43.103 -33.936 11.274 1.00 80.31 946 ASN A N 1
ATOM 7118 C CA . ASN A 1 946 ? 43.403 -33.086 10.115 1.00 80.31 946 ASN A CA 1
ATOM 7119 C C . ASN A 1 946 ? 42.759 -31.696 10.167 1.00 80.31 946 ASN A C 1
ATOM 7121 O O . ASN A 1 946 ? 42.336 -31.167 9.145 1.00 80.31 946 ASN A O 1
ATOM 7125 N N . ASP A 1 947 ? 42.705 -31.117 11.362 1.00 83.94 947 ASP A N 1
ATOM 7126 C CA . ASP A 1 947 ? 42.363 -29.718 11.554 1.00 83.94 947 ASP A CA 1
ATOM 7127 C C . ASP A 1 947 ? 43.452 -28.842 10.921 1.00 83.94 947 ASP A C 1
ATOM 7129 O O . ASP A 1 947 ? 44.589 -28.781 11.403 1.00 83.94 947 ASP A O 1
ATOM 7133 N N . ARG A 1 948 ? 43.113 -28.219 9.794 1.00 82.56 948 ARG A N 1
ATOM 7134 C CA . ARG A 1 948 ? 44.035 -27.421 8.987 1.00 82.56 948 ARG A CA 1
ATOM 7135 C C . ARG A 1 948 ? 43.455 -26.048 8.705 1.00 82.56 948 ARG A C 1
ATOM 7137 O O . ARG A 1 948 ? 42.259 -25.909 8.456 1.00 82.56 948 ARG A O 1
ATOM 7144 N N . VAL A 1 949 ? 44.330 -25.049 8.673 1.00 79.12 949 VAL A N 1
ATOM 7145 C CA . VAL A 1 949 ? 43.983 -23.698 8.229 1.00 79.12 949 VAL A CA 1
ATOM 7146 C C . VAL A 1 949 ? 43.691 -23.746 6.728 1.00 79.12 949 VAL A C 1
ATOM 7148 O O . VAL A 1 949 ? 44.552 -24.142 5.943 1.00 79.12 949 VAL A O 1
ATOM 7151 N N . LEU A 1 950 ? 42.485 -23.346 6.331 1.00 69.25 950 LEU A N 1
ATOM 7152 C CA . LEU A 1 950 ? 42.147 -23.064 4.937 1.00 69.25 950 LEU A CA 1
ATOM 7153 C C . LEU A 1 950 ? 42.568 -21.641 4.564 1.00 69.25 950 LEU A C 1
ATOM 7155 O O . LEU A 1 950 ? 43.083 -21.414 3.469 1.00 69.25 950 LEU A O 1
ATOM 7159 N N . LYS A 1 951 ? 42.345 -20.674 5.469 1.00 65.44 951 LYS A N 1
ATOM 7160 C CA . LYS A 1 951 ? 42.666 -19.261 5.237 1.00 65.44 951 LYS A CA 1
ATOM 7161 C C . LYS A 1 951 ? 42.704 -18.431 6.525 1.00 65.44 951 LYS A C 1
ATOM 7163 O O . LYS A 1 951 ? 41.979 -18.726 7.469 1.00 65.44 951 LYS A O 1
ATOM 7168 N N . THR A 1 952 ? 43.484 -17.352 6.534 1.00 56.41 952 THR A N 1
ATOM 7169 C CA . THR A 1 952 ? 43.446 -16.302 7.566 1.00 56.41 952 THR A CA 1
ATOM 7170 C C . THR A 1 952 ? 42.389 -15.246 7.212 1.00 56.41 952 THR A C 1
ATOM 7172 O O . THR A 1 952 ? 42.360 -14.747 6.086 1.00 56.41 952 THR A O 1
ATOM 7175 N N . ALA A 1 953 ? 41.505 -14.906 8.150 1.00 50.53 953 ALA A N 1
ATOM 7176 C CA . ALA A 1 953 ? 40.487 -13.869 7.995 1.00 50.53 953 ALA A CA 1
ATOM 7177 C C . ALA A 1 953 ? 40.901 -12.595 8.765 1.00 50.53 953 ALA A C 1
ATOM 7179 O O . ALA A 1 953 ? 41.381 -12.675 9.898 1.00 50.53 953 ALA A O 1
ATOM 7180 N N . PRO A 1 954 ? 40.749 -11.388 8.191 1.00 42.81 954 PRO A N 1
ATOM 7181 C CA . PRO A 1 954 ? 40.974 -10.161 8.946 1.00 42.81 954 PRO A CA 1
ATOM 7182 C C . PRO A 1 954 ? 39.929 -10.004 10.076 1.00 42.81 954 PRO A C 1
ATOM 7184 O O . PRO A 1 954 ? 38.788 -10.448 9.932 1.00 42.81 954 PRO A O 1
ATOM 7187 N N . PRO A 1 955 ? 40.285 -9.336 11.192 1.00 39.31 955 PRO A N 1
ATOM 7188 C CA . PRO A 1 955 ? 39.539 -9.328 12.463 1.00 39.31 955 PRO A CA 1
ATOM 7189 C C . PRO A 1 955 ? 38.154 -8.648 12.437 1.00 39.31 955 PRO A C 1
ATOM 7191 O O . PRO A 1 955 ? 37.522 -8.506 13.477 1.00 39.31 955 PRO A O 1
ATOM 7194 N N . THR A 1 956 ? 37.673 -8.194 11.279 1.00 38.78 956 THR A N 1
ATOM 7195 C CA . THR A 1 956 ? 36.433 -7.406 11.143 1.00 38.78 956 THR A CA 1
ATOM 7196 C C . THR A 1 956 ? 35.224 -8.241 10.700 1.00 38.78 956 THR A C 1
ATOM 7198 O O . THR A 1 956 ? 34.114 -7.722 10.620 1.00 38.78 956 THR A O 1
ATOM 7201 N N . TYR A 1 957 ? 35.417 -9.528 10.400 1.00 41.00 957 TYR A N 1
ATOM 7202 C CA . TYR A 1 957 ? 34.426 -10.356 9.711 1.00 41.00 957 TYR A CA 1
ATOM 7203 C C . TYR A 1 957 ? 33.662 -11.260 10.664 1.00 41.00 957 TYR A C 1
ATOM 7205 O O . TYR A 1 957 ? 34.022 -12.420 10.826 1.0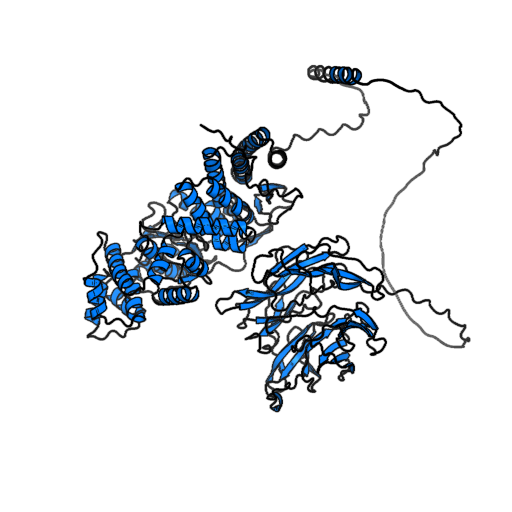0 41.00 957 TYR A O 1
ATOM 7213 N N . LEU A 1 958 ? 32.647 -10.667 11.301 1.00 38.53 958 LEU A N 1
ATOM 7214 C CA . LEU A 1 958 ? 31.381 -11.253 11.774 1.00 38.53 958 LEU A CA 1
ATOM 7215 C C . LEU A 1 958 ? 30.775 -10.256 12.777 1.00 38.53 958 LEU A C 1
ATOM 7217 O O . LEU A 1 958 ? 30.948 -10.439 13.967 1.00 38.53 958 LEU A O 1
ATOM 7221 N N . ILE A 1 959 ? 30.124 -9.169 12.335 1.00 32.59 959 ILE A N 1
ATOM 7222 C CA . ILE A 1 959 ? 29.305 -8.282 13.198 1.00 32.59 959 ILE A CA 1
ATOM 7223 C C . ILE A 1 959 ? 28.113 -7.734 12.388 1.00 32.59 959 ILE A C 1
ATOM 7225 O O . ILE A 1 959 ? 28.358 -7.166 11.328 1.00 32.59 959 ILE A O 1
ATOM 7229 N N . LEU A 1 960 ? 26.824 -7.735 12.778 1.00 36.00 960 LEU A N 1
ATOM 7230 C CA . LEU A 1 960 ? 25.952 -8.374 13.798 1.00 36.00 960 LEU A CA 1
ATOM 7231 C C . LEU A 1 960 ? 24.480 -7.946 13.464 1.00 36.00 960 LEU A C 1
ATOM 7233 O O . LEU A 1 960 ? 24.295 -6.939 12.763 1.00 36.00 960 LEU A O 1
ATOM 7237 N N . PRO A 1 961 ? 23.426 -8.602 14.004 1.00 28.62 961 PRO A N 1
ATOM 7238 C CA . PRO A 1 961 ? 22.157 -7.954 14.366 1.00 28.62 961 PRO A CA 1
ATOM 7239 C C . PRO A 1 961 ? 22.409 -6.972 15.521 1.00 28.62 961 PRO A C 1
ATOM 7241 O O . PRO A 1 961 ? 23.090 -7.322 16.480 1.00 28.62 961 PRO A O 1
ATOM 7244 N N . ARG A 1 962 ? 21.880 -5.746 15.446 1.00 24.77 962 ARG A N 1
ATOM 7245 C CA . ARG A 1 962 ? 22.054 -4.688 16.468 1.00 24.77 962 ARG A CA 1
ATOM 7246 C C . ARG A 1 962 ? 21.972 -5.224 17.909 1.00 24.77 962 ARG A C 1
ATOM 7248 O O . ARG A 1 962 ? 20.950 -5.802 18.273 1.00 24.77 962 ARG A O 1
ATOM 7255 N N . GLY A 1 963 ? 22.987 -4.955 18.736 1.00 26.33 963 GLY A N 1
ATOM 7256 C CA . GLY A 1 963 ? 22.965 -5.332 20.159 1.00 26.33 963 GLY A CA 1
ATOM 7257 C C . GLY A 1 963 ? 24.305 -5.260 20.899 1.00 26.33 963 GLY A C 1
ATOM 7258 O O . GLY A 1 963 ? 24.301 -5.223 22.126 1.00 26.33 963 GLY A O 1
ATOM 7259 N N . CYS A 1 964 ? 25.410 -5.173 20.159 1.00 27.20 964 CYS A N 1
ATOM 7260 C CA . CYS A 1 964 ? 26.498 -4.233 20.415 1.00 27.20 964 CYS A CA 1
ATOM 7261 C C . CYS A 1 964 ? 26.396 -3.160 19.299 1.00 27.20 964 CYS A C 1
ATOM 7263 O O . CYS A 1 964 ? 26.755 -1.998 19.557 1.00 27.20 964 CYS A O 1
#

Secondary structure (DSSP, 8-state):
----PPP------------------S--EEETTEEEEEETTEEEEEE-SS--EEEE-SSPPPPPPPPS---S-HHHHHHHHHHHHTT--EEEE-STTSSHHHHHHHHHTSTTGGGSTT-EEEEESS-TT-----HHHHHHHHHHHHEEEES-EE--HHHHHHHHTT--PEEEEES----HHHHHHHHTTSTT--EEEEESS--TTTSEEEE--PPPHHHHHHHHHHHHT----TTTHHHHHHHHHHTTT-HHHHHHHHHHHHHTT--HHHHHHHHHHSPPPSS-HHHHHHHHHHHHHHHH--HHHHHHHHHHHHSSSSEE-HHHHHHHH-SS-HHHHHHHHHHHHHTTSEEEETTEEEE-HHHHHHH--SSSHHHHHHHHHHHHHHHHHTTGGG-HHHHHHHHHHHHHHHHHHHHTT-HHHHHHHHHHHHHHHHHTT-HHHHHHHHHHHHHHHHHHT-HHHHHHHHHHHHHHGGGT-HHHHHHHHHHHHHHHHHHT-HHHHHHHHHHHHHHSPPPPPPP------------------SSSSSHHHHHHHHHHHHTTS-----PPPP-----------------------------------------PPPPPP----PPP-PPEEEEEEEETTEEEEEEEETTSTT-EES----SS-EEEEEE-TTSSEEEEEEE-S-TTSSSPPEEEEEEETTT--EEEEEEEEEEEEEEEE-TTSSEEEEEEEEEETTEEEEEEEEEETTS---EES--TTTSS-SEEEEEEE-TTSSEEEEEEESSTTSPEESEEEEETTS-S-EEE--EETTEEEEEEEEEE-SSSSEEEEEEEETT-GGGG-TT---EEEEEEETTS-S-EEEE-S--SSEEEEEE-TTSSEEEEEESSEEEEEETT-SSPEEEEE-----SSS-PPPPPEEE-TTSSEEEEEE-TTSS-EEEEEETTS---EEEEE--TT----SS--

Foldseek 3Di:
DDDDDDDDPPDDPPDPPPDDDPDQLDFWEDLQQWTWTADPLGIFIDGRPDGKDKDWDPDADAQDDADPDDFPCVVVLVVLLVVQVVQFEEEEAAAPLLCQVNSLSNNLVDPSQVVFPRHADEDECAPLQQHGDALQVVLLVVSVNTIDIVVHYRDDLVRLLVPQCVGAHEAEYHNRPDALVRVPSVCVSHVRYYYYHYDHDDHPPHHHYDYGDAHDLVRLLVLLCVLLVDPQDPVNSVLSSLLCVLLLNRNNLSNLLSLCCNLVVPDSVRSSVQLVPQDADDDPSNSRNLSSSVSSVVVPDDPLLLQLLLLQLLFQTFWAALVLSDQLSPDDDSVVSVVSVVSCVSSVQWDDPPPTIGGRPSCSVVSHDPPCSLVSLVSLLVVVVVCVVLVVLSDLVSCSNNVRNLLVSLVSCLVVLVLVSNLVSLSSSLNSCSSVNVLVSNLVSLVSQCVSCVVVVPLSSVLSSLQSNLLSCVSPHLVSSLVSLVVSLVSCVVVVVPVSNVSSVSNNCVSPPDDDDPPPDDDDDDDDDDDDDDDDPDDDPPVVVPVVVVVVVVVPPDDDDDDDDDDDDDDDDDDDDDDDDDDDDDDDDDDDDDDDDDDDDDDDDDDDDDDDPDPPDDDDPFFKDWDWDDDPPEIFIWIAGLVRHPIDTLDDDQPFYWADWDAALVRFKIKTWTFDPSPPDPGGWIWIWMTGPVVSDIATQDTAAFLDRDWAAQNVNQKIKTWGFDQDPVGTAIFIWITGNVSPDIDTLDDCVLDVARYWDAWEAALVRQKIKIFGDNDPPFFGQAIWMATPVNPDIDGAQADDPNFGWRWHHWYHQNPAQKIKTWTAGPPDPQQVDPQFRFIFIWMAGNNNPPIGTLEPGRLGPWHYWDAQNVRQKIWTDGPLFIWIDGPPDSDIHTQGHRQFQDDDNDTDDKDKDAGPVSFKMWIWGCPPHAIFIWIAGPVSPDTDTSGGDGSPHDDDSPDD

Solvent-accessible surface area (backbone atoms only — not comparable to full-atom values): 54759 Å² total; per-residue (Å²): 142,84,90,80,82,85,78,81,80,75,86,77,75,88,68,83,80,77,77,88,69,94,61,79,57,82,54,62,29,30,48,84,62,30,26,42,35,51,46,99,69,43,68,39,71,42,80,42,95,60,77,59,50,75,42,74,51,90,68,63,40,62,52,62,78,56,58,93,75,88,66,84,47,64,70,59,44,52,52,50,48,55,37,46,76,68,39,41,38,32,20,36,17,26,62,73,44,39,46,48,67,50,54,53,25,40,49,43,68,30,77,65,40,71,69,32,89,44,26,22,45,80,40,54,24,38,47,91,27,25,38,75,68,41,70,61,34,48,52,34,52,56,46,57,59,47,34,45,46,52,59,43,64,63,48,50,76,78,70,36,33,83,61,42,47,76,42,35,32,40,40,35,34,40,69,46,82,70,52,70,80,63,42,46,67,60,50,61,32,26,73,66,24,21,32,43,34,28,36,64,59,74,38,86,98,70,30,51,68,44,82,43,58,57,44,59,64,73,44,34,44,50,48,30,32,64,59,33,70,49,84,76,44,86,83,47,46,63,52,47,49,52,40,34,58,64,18,43,22,19,52,47,23,38,46,45,45,18,23,43,31,46,72,66,68,47,54,64,70,59,53,41,51,46,42,68,70,32,76,77,52,93,68,56,60,54,52,29,5,43,43,22,36,47,46,46,51,63,72,73,54,53,74,66,46,50,50,50,46,39,50,56,34,43,45,59,22,52,47,40,51,65,68,56,52,34,64,64,70,56,94,61,56,61,70,60,49,52,54,39,49,52,50,35,35,65,40,67,57,33,41,85,53,82,91,23,37,28,59,49,73,64,53,27,67,77,42,50,52,85,80,58,35,65,60,52,44,51,48,49,44,55,46,55,57,49,42,48,75,71,49,46,60,76,37,64,67,54,42,50,57,41,38,7,42,51,56,38,40,34,52,48,23,54,77,70,67,38,33,71,57,24,38,52,54,37,64,54,48,42,62,57,28,58,53,70,61,31,55,50,62,39,45,51,39,26,54,50,25,32,54,30,15,62,73,74,66,37,58,65,49,30,21,43,19,30,34,46,50,10,60,62,24,51,82,80,36,54,70,58,12,52,52,29,27,51,52,14,32,54,42,22,59,75,74,65,38,57,72,48,25,51,54,38,46,51,44,45,42,72,78,54,61,75,80,79,77,76,77,80,76,71,86,76,81,88,75,94,84,85,91,83,90,83,91,90,82,91,86,74,78,71,71,67,61,61,60,60,57,58,58,59,62,67,71,74,76,76,88,90,88,84,87,86,86,86,85,89,82,91,85,87,88,84,89,89,86,85,88,88,87,84,85,85,89,87,85,91,85,91,87,87,86,93,86,87,86,91,86,90,87,91,88,90,88,88,84,82,90,71,88,72,79,79,75,72,80,72,81,67,88,66,38,76,46,60,45,77,44,79,58,88,95,22,30,32,42,29,36,19,30,79,86,62,47,78,65,41,74,57,51,81,84,54,92,59,26,49,46,74,61,43,70,32,74,80,69,54,34,37,36,28,37,28,46,40,94,51,95,84,51,102,73,53,48,36,26,37,30,38,27,36,74,81,79,51,52,73,40,63,30,50,74,41,46,56,53,49,77,65,76,37,64,25,65,80,52,51,38,35,38,38,29,30,48,41,88,49,101,90,45,82,27,29,30,33,31,40,25,33,72,86,38,55,80,50,40,72,57,47,54,68,90,75,46,100,37,49,28,41,40,61,71,27,44,36,44,86,45,56,31,33,37,29,30,36,15,82,45,98,87,50,66,12,72,26,42,35,33,28,32,66,89,53,47,82,66,45,78,35,76,51,70,55,96,95,24,56,32,36,26,76,37,53,32,41,23,59,69,46,72,34,33,40,32,38,30,27,54,74,76,47,80,73,43,76,46,93,87,48,33,53,24,24,38,34,36,26,34,75,85,39,47,77,71,40,74,54,31,81,61,62,47,37,56,60,55,66,52,46,58,32,76,81,45,53,33,38,39,33,36,36,68,45,19,38,30,39,29,42,73,94,45,71,64,70,43,81,55,45,78,62,42,52,43,68,76,87,85,50,85,50,84,69,56,68,46,70,41,80,80,59,49,34,37,38,35,49,34,29,82,88,59,65,34,29,36,32,37,29,33,78,88,55,46,76,72,38,81,74,45,83,41,70,82,78,82,85,82,78,61,91,82,130